Protein AF-0000000078805280 (afdb_homodimer)

Secondary structure (DSSP, 8-state):
--EEEEEETTEEEEEEEB-TTT--B-SPPEES-GGGS-GGGEETTEE--SHHHHHHHHHHTSPPTTSTTHHHHHHHHT-S-HHHHHHTS----SS-SEEEEETT----HHHH-TTTS----HHHHHHHSS----S---S-SGGGG---SS-EEEEE-TTT--EEEEEE-SSS-HHHHHHHHHHHHHHHT--B--EEEEEETTEEEEEEE-SS-TTEEEEEHHHHHHTSPPPTT--HHHHHHHHHHHHT--HHHHHHHHHHHHHHHHHHT-S---TTSSEEEEETTT--EEEPPB----S-TTTT-S---------SSTTTTSSS--HHHHHTT---GGG--GGGGTTHHHHHHHHHHTTT-B-HHHHHHHHHHHHHHHHHHHHHHTT----------SHHHHHHHSHHHHHHHHHTTTTT-------S-TTSGGGT-/--EEEEEETTEEEEEEEB-TTT--B-SPPEES-GGGS-GGGEETTEE--SHHHHHHHHHHTSPPTTSTTHHHHHHHHT-S-HHHHHHTS----SS-SEEEEETT----HHHH-TTTS----HHHHHHHSS----S---S-SGGGG---SS-EEEEE-TTT--EEEEEE-SSS-HHHHHHHHHHHHHHHT--B--EEEEEETTEEEEEEE-SS-TTEEEEEHHHHHHTSPPPTT--HHHHHHHHHHHHT--HHHHHHHHHHHHHHHHHHT-S---TTSSEEEEETTT--EEEPPB----S-TTTT-S---------SSTTTTSSS--HHHHHTT---GGG--GGGGTTHHHHHHHHHHTTT-B-HHHHHHHHHHHHHHHHHHHHHHTT----------SHHHHHHHHHHHHHHHHHTTTTT--S----SSTTTGGGT-

Organism: NCBI:txid518634

Solvent-accessible surface area (backbone atoms only — not comparable to full-atom values): 47584 Å² total; per-residue (Å²): 119,58,46,34,30,37,26,45,56,88,40,62,20,34,36,30,32,33,38,86,87,79,65,40,47,70,31,54,51,45,78,68,29,76,88,69,44,66,49,82,38,23,51,50,62,35,83,41,47,43,23,67,49,53,43,50,56,59,51,66,41,19,26,43,77,41,20,49,58,41,67,60,51,28,60,74,66,73,40,91,43,46,56,59,54,33,69,77,40,47,60,46,29,85,53,38,51,46,33,47,44,47,69,83,52,84,80,50,48,91,77,64,42,63,74,83,38,89,63,62,48,60,49,22,43,30,38,57,33,98,55,62,78,67,90,78,64,64,63,72,29,46,52,45,33,38,73,62,45,60,29,44,24,58,46,68,39,83,88,78,61,45,49,29,42,39,34,43,47,66,51,44,49,24,25,55,30,32,33,47,49,27,52,52,26,56,58,45,70,42,68,49,54,62,44,43,79,48,72,58,85,56,31,46,22,19,33,28,63,59,90,59,57,90,54,29,26,64,44,31,39,46,47,49,52,46,26,38,59,82,61,86,91,55,51,58,64,54,48,50,54,52,38,45,35,74,71,51,28,54,59,67,56,45,53,52,52,51,34,48,52,43,52,51,30,60,64,39,45,34,53,62,43,41,49,75,49,44,40,32,32,32,31,75,83,81,58,49,37,40,67,46,54,51,50,79,51,28,59,20,72,53,64,56,41,63,63,68,70,86,72,73,40,61,24,46,58,71,43,67,81,66,66,47,63,25,39,67,65,54,47,67,67,52,79,67,64,85,68,54,55,68,73,65,45,75,58,43,33,59,49,48,34,49,62,60,47,70,71,48,54,46,14,67,68,46,39,49,39,49,27,52,47,37,50,51,44,54,50,49,50,52,37,51,68,74,62,49,77,73,76,69,81,66,79,75,83,52,75,64,55,46,45,65,76,44,30,61,60,52,43,52,69,54,48,71,55,57,68,82,66,74,72,85,67,84,64,97,29,46,91,53,37,68,72,64,113,119,58,47,35,29,37,25,44,54,87,39,63,20,34,38,31,32,34,38,85,88,78,65,41,46,72,32,55,51,45,78,69,28,76,90,68,45,68,49,81,38,22,51,51,63,36,83,40,46,43,23,68,48,52,44,48,57,58,52,68,43,19,25,42,76,41,20,48,58,41,68,58,51,27,61,75,67,72,41,91,44,46,55,59,54,32,69,76,39,45,61,45,30,86,52,38,48,45,34,46,44,47,69,84,52,84,81,50,48,91,77,65,42,62,74,83,37,90,65,62,50,59,48,23,43,31,39,59,32,98,55,62,79,66,88,79,64,64,62,71,29,45,51,44,32,38,73,60,45,61,30,43,24,57,45,66,39,84,88,78,59,44,47,29,42,39,34,43,46,65,50,44,49,25,26,54,31,32,32,47,49,26,52,51,25,57,60,44,72,42,67,47,54,62,43,42,79,47,73,58,85,56,29,46,21,21,33,28,65,60,89,59,58,90,54,30,26,63,42,30,40,46,47,48,52,46,26,38,60,83,60,88,90,55,52,58,64,55,49,49,53,50,39,44,36,72,70,51,28,53,60,68,56,45,54,50,52,51,34,46,53,42,52,50,30,58,65,41,47,35,52,60,43,41,48,74,49,42,39,32,32,32,30,76,83,81,57,50,38,44,65,47,52,49,50,80,50,28,58,19,72,53,66,54,40,64,64,69,71,86,70,74,41,63,23,45,59,70,44,66,82,65,65,44,62,26,39,67,65,54,45,66,66,52,79,68,66,84,70,54,55,68,74,65,43,74,59,44,33,59,49,48,34,49,61,59,48,71,70,50,55,46,15,67,68,46,40,49,38,49,27,53,46,38,50,53,44,53,51,50,51,52,38,51,68,73,63,49,76,72,78,68,80,64,79,75,83,51,77,64,54,46,45,64,76,44,30,61,60,50,44,50,69,55,48,72,54,56,68,85,62,71,73,83,70,84,63,94,60,49,90,55,47,78,78,63,110

Structure (mmCIF, N/CA/C/O backbone):
data_AF-0000000078805280-model_v1
#
loop_
_entity.id
_entity.type
_entity.pdbx_description
1 polymer 'HipA-like C-terminal domain protein'
#
loop_
_atom_site.group_PDB
_atom_site.id
_atom_site.type_symbol
_atom_site.label_atom_id
_atom_site.label_alt_id
_atom_site.label_comp_id
_atom_site.label_asym_id
_atom_site.label_entity_id
_atom_site.label_seq_id
_atom_site.pdbx_PDB_ins_code
_atom_site.Cartn_x
_atom_site.Cartn_y
_atom_site.Cartn_z
_atom_site.occupancy
_atom_site.B_iso_or_equiv
_atom_site.auth_seq_id
_atom_site.auth_comp_id
_atom_site.auth_asym_id
_atom_site.auth_atom_id
_atom_site.pdbx_PDB_model_num
ATOM 1 N N . MET A 1 1 ? -38.719 6.699 11.086 1 81.94 1 MET A N 1
ATOM 2 C CA . MET A 1 1 ? -37.406 6.086 10.977 1 81.94 1 MET A CA 1
ATOM 3 C C . MET A 1 1 ? -36.5 6.535 12.117 1 81.94 1 MET A C 1
ATOM 5 O O . MET A 1 1 ? -36.594 7.664 12.602 1 81.94 1 MET A O 1
ATOM 9 N N . PRO A 1 2 ? -35.812 5.66 12.734 1 92.19 2 PRO A N 1
ATOM 10 C CA . PRO A 1 2 ? -34.906 6.055 13.82 1 92.19 2 PRO A CA 1
ATOM 11 C C . PRO A 1 2 ? -33.875 7.078 13.375 1 92.19 2 PRO A C 1
ATOM 13 O O . PRO A 1 2 ? -33.625 7.215 12.172 1 92.19 2 PRO A O 1
ATOM 16 N N . ARG A 1 3 ? -33.438 7.805 14.391 1 95.06 3 ARG A N 1
ATOM 17 C CA . ARG A 1 3 ? -32.5 8.891 14.078 1 95.06 3 ARG A CA 1
ATOM 18 C C . ARG A 1 3 ? -31.156 8.664 14.75 1 95.06 3 ARG A C 1
ATOM 20 O O . ARG A 1 3 ? -31.078 8.039 15.812 1 95.06 3 ARG A O 1
ATOM 27 N N . LYS A 1 4 ? -30.109 9.148 14.047 1 96.56 4 LYS A N 1
ATOM 28 C CA . LYS A 1 4 ? -28.75 9.25 14.586 1 96.56 4 LYS A CA 1
ATOM 29 C C . LYS A 1 4 ? -28.297 10.703 14.641 1 96.56 4 LYS A C 1
ATOM 31 O O . LYS A 1 4 ? -28.875 11.57 13.977 1 96.56 4 LYS A O 1
ATOM 36 N N . LEU A 1 5 ? -27.375 10.922 15.516 1 97.38 5 LEU A N 1
ATOM 37 C CA . LEU A 1 5 ? -26.766 12.242 15.672 1 97.38 5 LEU A CA 1
ATOM 38 C C . LEU A 1 5 ? -25.266 12.18 15.398 1 97.38 5 LEU A C 1
ATOM 40 O O . LEU A 1 5 ? -24.594 11.266 15.867 1 97.38 5 LEU A O 1
ATOM 44 N N . ILE A 1 6 ? -24.797 13.047 14.578 1 97.81 6 ILE A N 1
ATOM 45 C CA . ILE A 1 6 ? -23.359 13.352 14.586 1 97.81 6 ILE A CA 1
ATOM 46 C C . ILE A 1 6 ? -23.047 14.328 15.711 1 97.81 6 ILE A C 1
ATOM 48 O O . ILE A 1 6 ? -23.672 15.391 15.812 1 97.81 6 ILE A O 1
ATOM 52 N N . MET A 1 7 ? -22.141 13.922 16.516 1 98.12 7 MET A N 1
ATOM 53 C CA . MET A 1 7 ? -21.719 14.719 17.672 1 98.12 7 MET A CA 1
ATOM 54 C C . MET A 1 7 ? -20.328 15.312 17.453 1 98.12 7 MET A C 1
ATOM 56 O O . MET A 1 7 ? -19.516 14.734 16.75 1 98.12 7 MET A O 1
ATOM 60 N N . CYS A 1 8 ? -20.047 16.438 18.047 1 98.38 8 CYS A N 1
ATOM 61 C CA . CYS A 1 8 ? -18.719 17.016 18.25 1 98.38 8 CYS A CA 1
ATOM 62 C C . CYS A 1 8 ? -18.453 17.234 19.734 1 98.38 8 CYS A C 1
ATOM 64 O O . CYS A 1 8 ? -18.859 18.25 20.297 1 98.38 8 CYS A O 1
ATOM 66 N N . GLY A 1 9 ? -17.672 16.328 20.281 1 97.44 9 GLY A N 1
ATOM 67 C CA . GLY A 1 9 ? -17.656 16.344 21.734 1 97.44 9 GLY A CA 1
ATOM 68 C C . GLY A 1 9 ? -19.031 16.172 22.344 1 97.44 9 GLY A C 1
ATOM 69 O O . GLY A 1 9 ? -19.75 15.211 22.031 1 97.44 9 GLY A O 1
ATOM 70 N N . ASP A 1 10 ? -19.438 17.125 23.141 1 97.25 10 ASP A N 1
ATOM 71 C CA . ASP A 1 10 ? -20.734 17.062 23.797 1 97.25 10 ASP A CA 1
ATOM 72 C C . ASP A 1 10 ? -21.797 17.781 22.969 1 97.25 10 ASP A C 1
ATOM 74 O O . ASP A 1 10 ? -22.969 17.828 23.359 1 97.25 10 ASP A O 1
ATOM 78 N N . HIS A 1 11 ? -21.469 18.266 21.828 1 97.88 11 HIS A N 1
ATOM 79 C CA . HIS A 1 11 ? -22.375 19.109 21.047 1 97.88 11 HIS A CA 1
ATOM 80 C C . HIS A 1 11 ? -23.016 18.312 19.922 1 97.88 11 HIS A C 1
ATOM 82 O O . HIS A 1 11 ? -22.344 17.859 18.984 1 97.88 11 HIS A O 1
ATOM 88 N N . PRO A 1 12 ? -24.328 18.172 19.891 1 97.81 12 PRO A N 1
ATOM 89 C CA . PRO A 1 12 ? -24.953 17.609 18.688 1 97.81 12 PRO A CA 1
ATOM 90 C C . PRO A 1 12 ? -24.828 18.547 17.484 1 97.81 12 PRO A C 1
ATOM 92 O O . PRO A 1 12 ? -25.078 19.75 17.594 1 97.81 12 PRO A O 1
ATOM 95 N N . VAL A 1 13 ? -24.5 17.984 16.359 1 98 13 VAL A N 1
ATOM 96 C CA . VAL A 1 13 ? -24.156 18.812 15.219 1 98 13 VAL A CA 1
ATOM 97 C C . VAL A 1 13 ? -25.125 18.547 14.07 1 98 13 VAL A C 1
ATOM 99 O O . VAL A 1 13 ? -25.516 19.484 13.359 1 98 13 VAL A O 1
ATOM 102 N N . LEU A 1 14 ? -25.469 17.328 13.805 1 97.62 14 LEU A N 1
ATOM 103 C CA . LEU A 1 14 ? -26.328 16.953 12.688 1 97.62 14 LEU A CA 1
ATOM 104 C C . LEU A 1 14 ? -27.188 15.75 13.055 1 97.62 14 LEU A C 1
ATOM 106 O O . LEU A 1 14 ? -26.703 14.773 13.625 1 97.62 14 LEU A O 1
ATOM 110 N N . ALA A 1 15 ? -28.5 15.891 12.797 1 97.56 15 ALA A N 1
ATOM 111 C CA . ALA A 1 15 ? -29.422 14.773 12.969 1 97.56 15 ALA A CA 1
ATOM 112 C C . ALA A 1 15 ? -29.891 14.219 11.625 1 97.56 15 ALA A C 1
ATOM 114 O O . ALA A 1 15 ? -30.125 14.984 10.68 1 97.56 15 ALA A O 1
ATOM 115 N N . PHE A 1 16 ? -29.969 12.906 11.523 1 96.62 16 PHE A N 1
ATOM 116 C CA . PHE A 1 16 ? -30.422 12.312 10.273 1 96.62 16 PHE A CA 1
ATOM 117 C C . PHE A 1 16 ? -31.141 10.992 10.531 1 96.62 16 PHE A C 1
ATOM 119 O O . PHE A 1 16 ? -30.906 10.344 11.562 1 96.62 16 PHE A O 1
ATOM 126 N N . GLU A 1 17 ? -31.984 10.695 9.594 1 96.25 17 GLU A N 1
ATOM 127 C CA . GLU A 1 17 ? -32.688 9.406 9.656 1 96.25 17 GLU A CA 1
ATOM 128 C C . GLU A 1 17 ? -31.859 8.312 8.969 1 96.25 17 GLU A C 1
ATOM 130 O O . GLU A 1 17 ? -31.141 8.586 7.996 1 96.25 17 GLU A O 1
ATOM 135 N N . TYR A 1 18 ? -31.844 7.086 9.539 1 93.62 18 TYR A N 1
ATOM 136 C CA . TYR A 1 18 ? -31.109 5.988 8.938 1 93.62 18 TYR A CA 1
ATOM 137 C C . TYR A 1 18 ? -31.953 4.73 8.852 1 93.62 18 TYR A C 1
ATOM 139 O O . TYR A 1 18 ? -32.938 4.594 9.562 1 93.62 18 TYR A O 1
ATOM 147 N N . ASP A 1 19 ? -31.609 3.914 7.91 1 91.19 19 ASP A N 1
ATOM 148 C CA . ASP A 1 19 ? -32.219 2.592 7.789 1 91.19 19 ASP A CA 1
ATOM 149 C C . ASP A 1 19 ? -31.562 1.597 8.742 1 91.19 19 ASP A C 1
ATOM 151 O O . ASP A 1 19 ? -30.375 1.263 8.586 1 91.19 19 ASP A O 1
ATOM 155 N N . PRO A 1 20 ? -32.344 1.036 9.633 1 86.38 20 PRO A N 1
ATOM 156 C CA . PRO A 1 20 ? -31.75 0.137 10.633 1 86.38 20 PRO A CA 1
ATOM 157 C C . PRO A 1 20 ? -31.172 -1.129 10.008 1 86.38 20 PRO A C 1
ATOM 159 O O . PRO A 1 20 ? -30.266 -1.735 10.578 1 86.38 20 PRO A O 1
ATOM 162 N N . GLU A 1 21 ? -31.594 -1.526 8.906 1 80.06 21 GLU A N 1
ATOM 163 C CA . GLU A 1 21 ? -31.109 -2.744 8.258 1 80.06 21 GLU A CA 1
ATOM 164 C C . GLU A 1 21 ? -29.75 -2.52 7.598 1 80.06 21 GLU A C 1
ATOM 166 O O . GLU A 1 21 ? -28.828 -3.309 7.793 1 80.06 21 GLU A O 1
ATOM 171 N N . SER A 1 22 ? -29.656 -1.42 6.992 1 80.06 22 SER A N 1
ATOM 172 C CA . SER A 1 22 ? -28.422 -1.169 6.242 1 80.06 22 SER A CA 1
ATOM 173 C C . SER A 1 22 ? -27.484 -0.268 7.027 1 80.06 22 SER A C 1
ATOM 175 O O . SER A 1 22 ? -26.266 -0.252 6.766 1 80.06 22 SER A O 1
ATOM 177 N N . GLY A 1 23 ? -28.062 0.485 7.941 1 85.06 23 GLY A N 1
ATOM 178 C CA . GLY A 1 23 ? -27.266 1.459 8.672 1 85.06 23 GLY A CA 1
ATOM 179 C C . GLY A 1 23 ? -27.031 2.738 7.891 1 85.06 23 GLY A C 1
ATOM 180 O O . GLY A 1 23 ? -26.391 3.666 8.391 1 85.06 23 GLY A O 1
ATOM 181 N N . ARG A 1 24 ? -27.578 2.801 6.703 1 88.31 24 ARG A N 1
ATOM 182 C CA . ARG A 1 24 ? -27.328 3.93 5.812 1 88.31 24 ARG A CA 1
ATOM 183 C C . ARG A 1 24 ? -28.297 5.066 6.09 1 88.31 24 ARG A C 1
ATOM 185 O O . ARG A 1 24 ? -29.422 4.836 6.566 1 88.31 24 ARG A O 1
ATOM 192 N N . ALA A 1 25 ? -27.859 6.262 5.793 1 92.19 25 ALA A N 1
ATOM 193 C CA . ALA A 1 25 ? -28.719 7.43 5.914 1 92.19 25 ALA A CA 1
ATOM 194 C C . ALA A 1 25 ? -29.859 7.379 4.891 1 92.19 25 ALA A C 1
ATOM 196 O O . ALA A 1 25 ? -29.656 6.941 3.756 1 92.19 25 ALA A O 1
ATOM 197 N N . CYS A 1 26 ? -31.047 7.852 5.266 1 90.56 26 CYS A N 1
ATOM 198 C CA . CYS A 1 26 ? -32.188 7.797 4.367 1 90.56 26 CYS A CA 1
ATOM 199 C C . CYS A 1 26 ? -32.781 9.188 4.148 1 90.56 26 CYS A C 1
ATOM 201 O O . CYS A 1 26 ? -33.719 9.352 3.373 1 90.56 26 CYS A O 1
ATOM 203 N N . SER A 1 27 ? -32.219 10.094 4.805 1 87.5 27 SER A N 1
ATOM 204 C CA . SER A 1 27 ? -32.75 11.453 4.68 1 87.5 27 SER A CA 1
ATOM 205 C C . SER A 1 27 ? -31.609 12.477 4.652 1 87.5 27 SER A C 1
ATOM 207 O O . SER A 1 27 ? -30.453 12.141 4.938 1 87.5 27 SER A O 1
ATOM 209 N N . SER A 1 28 ? -32.062 13.664 4.305 1 90.75 28 SER A N 1
ATOM 210 C CA . SER A 1 28 ? -31.141 14.773 4.477 1 90.75 28 SER A CA 1
ATOM 211 C C . SER A 1 28 ? -30.922 15.086 5.953 1 90.75 28 SER A C 1
ATOM 213 O O . SER A 1 28 ? -31.781 14.805 6.789 1 90.75 28 SER A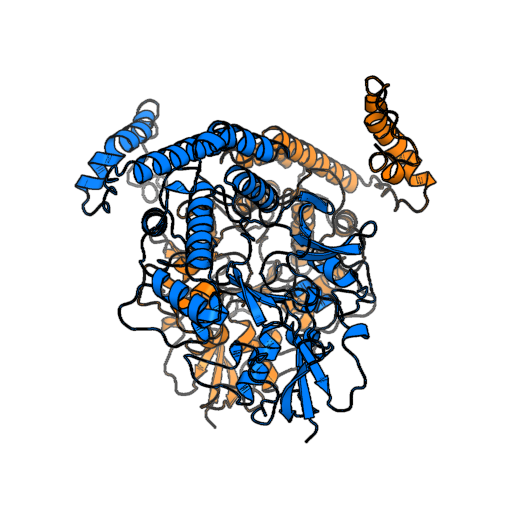 O 1
ATOM 215 N N . GLY A 1 29 ? -29.828 15.641 6.203 1 93.56 29 GLY A N 1
ATOM 216 C CA . GLY A 1 29 ? -29.484 15.977 7.57 1 93.56 29 GLY A CA 1
ATOM 217 C C . GLY A 1 29 ? -30.094 17.281 8.039 1 93.56 29 GLY A C 1
ATOM 218 O O . GLY A 1 29 ? -30.266 18.219 7.25 1 93.56 29 GLY A O 1
ATOM 219 N N . GLU A 1 30 ? -30.453 17.312 9.328 1 96.06 30 GLU A N 1
ATOM 220 C CA . GLU A 1 30 ? -30.844 18.531 10.023 1 96.06 30 GLU A CA 1
ATOM 221 C C . GLU A 1 30 ? -29.672 19.109 10.812 1 96.06 30 GLU A C 1
ATOM 223 O O . GLU A 1 30 ? -29.203 18.5 11.773 1 96.06 30 GLU A O 1
ATOM 228 N N . VAL A 1 31 ? -29.266 20.312 10.492 1 97.12 31 VAL A N 1
ATOM 229 C CA . VAL A 1 31 ? -28.125 20.938 11.156 1 97.12 31 VAL A CA 1
ATOM 230 C C . VAL A 1 31 ? -28.547 21.469 12.516 1 97.12 31 VAL A C 1
ATOM 232 O O . VAL A 1 31 ? -29.5 22.266 12.617 1 97.12 31 VAL A O 1
ATOM 235 N N . LEU A 1 32 ? -27.859 21.094 13.5 1 97.38 32 LEU A N 1
ATOM 236 C CA . LEU A 1 32 ? -28.141 21.516 14.867 1 97.38 32 LEU A CA 1
ATOM 237 C C . LEU A 1 32 ? -27.109 22.547 15.328 1 97.38 32 LEU A C 1
ATOM 239 O O . LEU A 1 32 ? -27.406 23.391 16.172 1 97.38 32 LEU A O 1
ATOM 243 N N . ASP A 1 33 ? -25.922 22.453 14.906 1 97.12 33 ASP A N 1
ATOM 244 C CA . ASP A 1 33 ? -24.828 23.375 15.211 1 97.12 33 ASP A CA 1
ATOM 245 C C . ASP A 1 33 ? -23.969 23.625 13.977 1 97.12 33 ASP A C 1
ATOM 247 O O . ASP A 1 33 ? -23.047 22.844 13.68 1 97.12 33 ASP A O 1
ATOM 251 N N . HIS A 1 34 ? -24.156 24.734 13.383 1 95.25 34 HIS A N 1
ATOM 252 C CA . HIS A 1 34 ? -23.516 25.062 12.117 1 95.25 34 HIS A CA 1
ATOM 253 C C . HIS A 1 34 ? -22.016 25.266 12.289 1 95.25 34 HIS A C 1
ATOM 255 O O . HIS A 1 34 ? -21.234 24.891 11.422 1 95.25 34 HIS A O 1
ATOM 261 N N . ASP A 1 35 ? -21.625 25.828 13.336 1 95.25 35 ASP A N 1
ATOM 262 C CA . ASP A 1 35 ? -20.219 26.188 13.547 1 95.25 35 ASP A CA 1
ATOM 263 C C . ASP A 1 35 ? -19.344 24.953 13.688 1 95.25 35 ASP A C 1
ATOM 265 O O . ASP A 1 35 ? -18.156 24.984 13.336 1 95.25 35 ASP A O 1
ATOM 269 N N . ARG A 1 36 ? -19.922 23.906 14.172 1 97.06 36 ARG A N 1
ATOM 270 C CA . ARG A 1 36 ? -19.141 22.719 14.461 1 97.06 36 ARG A CA 1
ATOM 271 C C . ARG A 1 36 ? -19.406 21.625 13.43 1 97.06 36 ARG A C 1
ATOM 273 O O . ARG A 1 36 ? -18.969 20.484 13.594 1 97.06 36 ARG A O 1
ATOM 280 N N . LEU A 1 37 ? -20.109 21.969 12.398 1 96.75 37 LEU A N 1
ATOM 281 C CA . LEU A 1 37 ? -20.391 21.016 11.328 1 96.75 37 LEU A CA 1
ATOM 282 C C . LEU A 1 37 ? -19.109 20.609 10.609 1 96.75 37 LEU A C 1
ATOM 284 O O . LEU A 1 37 ? -18.297 21.453 10.258 1 96.75 37 LEU A O 1
ATOM 288 N N . PRO A 1 38 ? -18.859 19.203 10.422 1 95.81 38 PRO A N 1
ATOM 289 C CA . PRO A 1 38 ? -17.719 18.812 9.602 1 95.81 38 PRO A CA 1
ATOM 290 C C . PRO A 1 38 ? -17.688 19.531 8.25 1 95.81 38 PRO A C 1
ATOM 292 O O . PRO A 1 38 ? -18.734 19.719 7.621 1 95.81 38 PRO A O 1
ATOM 295 N N . LEU A 1 39 ? -16.562 19.906 7.84 1 94.38 39 LEU A N 1
ATOM 296 C CA . LEU A 1 39 ? -16.438 20.703 6.629 1 94.38 39 LEU A CA 1
ATOM 297 C C . LEU A 1 39 ? -16.859 19.906 5.398 1 94.38 39 LEU A C 1
ATOM 299 O O . LEU A 1 39 ? -17.219 20.5 4.371 1 94.38 39 LEU A O 1
ATOM 303 N N . GLU A 1 40 ? -16.797 18.594 5.48 1 92.81 40 GLU A N 1
ATOM 304 C CA . GLU A 1 40 ? -17.156 17.719 4.359 1 92.81 40 GLU A CA 1
ATOM 305 C C . GLU A 1 40 ? -18.625 17.906 3.967 1 92.81 40 GLU A C 1
ATOM 307 O O . GLU A 1 40 ? -19.031 17.484 2.883 1 92.81 40 GLU A O 1
ATOM 312 N N . PHE A 1 41 ? -19.391 18.531 4.805 1 95 41 PHE A N 1
ATOM 313 C CA . PHE A 1 41 ? -20.812 18.734 4.492 1 95 41 PHE A CA 1
ATOM 314 C C . PHE A 1 41 ? -21 20.047 3.742 1 95 41 PHE A C 1
ATOM 316 O O . PHE A 1 41 ? -22.141 20.484 3.52 1 95 41 PHE A O 1
ATOM 323 N N . THR A 1 42 ? -20.016 20.703 3.398 1 91.5 42 THR A N 1
ATOM 324 C CA . THR A 1 42 ? -19.984 21.828 2.467 1 91.5 42 THR A CA 1
ATOM 325 C C . THR A 1 42 ? -19.094 21.516 1.275 1 91.5 42 THR A C 1
ATOM 327 O O . THR A 1 42 ? -17.938 21.125 1.45 1 91.5 42 THR A O 1
ATOM 330 N N . THR A 1 43 ? -19.625 21.609 0.092 1 85.81 43 THR A N 1
ATOM 331 C CA . THR A 1 43 ? -18.844 21.375 -1.124 1 85.81 43 THR A CA 1
ATOM 332 C C . THR A 1 43 ? -18.859 22.609 -2.014 1 85.81 43 THR A C 1
ATOM 334 O O . THR A 1 43 ? -19.906 23.047 -2.479 1 85.81 43 THR A O 1
ATOM 337 N N . HIS A 1 44 ? -17.719 23.172 -2.201 1 86.56 44 HIS A N 1
ATOM 338 C CA . HIS A 1 44 ? -17.547 24.359 -3.031 1 86.56 44 HIS A CA 1
ATOM 339 C C . HIS A 1 44 ? -18.484 25.469 -2.588 1 86.56 44 HIS A C 1
ATOM 341 O O . HIS A 1 44 ? -19.172 26.078 -3.414 1 86.56 44 HIS A O 1
ATOM 347 N N . GLY A 1 45 ? -18.609 25.562 -1.33 1 86.81 45 GLY A N 1
ATOM 348 C CA . GLY A 1 45 ? -19.359 26.672 -0.757 1 86.81 45 GLY A CA 1
ATOM 349 C C . GLY A 1 45 ? -20.844 26.375 -0.582 1 86.81 45 GLY A C 1
ATOM 350 O O . GLY A 1 45 ? -21.594 27.203 -0.062 1 86.81 45 GLY A O 1
ATOM 351 N N . LYS A 1 46 ? -21.266 25.25 -0.956 1 88.94 46 LYS A N 1
ATOM 352 C CA . LYS A 1 46 ? -22.672 24.891 -0.855 1 88.94 46 LYS A CA 1
ATOM 353 C C . LYS A 1 46 ? -22.875 23.75 0.146 1 88.94 46 LYS A C 1
ATOM 355 O O . LYS A 1 46 ? -22.062 22.828 0.23 1 88.94 46 LYS A O 1
ATOM 360 N N . SER A 1 47 ? -24 23.875 0.809 1 89.88 47 SER A N 1
ATOM 361 C CA . SER A 1 47 ? -24.344 22.844 1.79 1 89.88 47 SER A CA 1
ATOM 362 C C . SER A 1 47 ? -24.641 21.516 1.112 1 89.88 47 SER A C 1
ATOM 364 O O . SER A 1 47 ? -25.328 21.469 0.096 1 89.88 47 SER A O 1
ATOM 366 N N . ALA A 1 48 ? -24.047 20.453 1.518 1 88.81 48 ALA A N 1
ATOM 367 C CA . ALA A 1 48 ? -24.266 19.094 1.053 1 88.81 48 ALA A CA 1
ATOM 368 C C . ALA A 1 48 ? -24.703 18.188 2.199 1 88.81 48 ALA A C 1
ATOM 370 O O . ALA A 1 48 ? -23.875 17.516 2.82 1 88.81 48 ALA A O 1
ATOM 371 N N . LEU A 1 49 ? -26.031 18.109 2.4 1 92.69 49 LEU A N 1
ATOM 372 C CA . LEU A 1 49 ? -26.547 17.422 3.574 1 92.69 49 LEU A CA 1
ATOM 373 C C . LEU A 1 49 ? -27.453 16.25 3.164 1 92.69 49 LEU A C 1
ATOM 375 O O . LEU A 1 49 ? -28.234 15.758 3.975 1 92.69 49 LEU A O 1
ATOM 379 N N . TYR A 1 50 ? -27.297 15.898 1.926 1 92.56 50 TYR A N 1
ATOM 380 C CA . TYR A 1 50 ? -28.141 14.797 1.457 1 92.56 50 TYR A CA 1
ATOM 381 C C . TYR A 1 50 ? -27.625 13.461 1.991 1 92.56 50 TYR A C 1
ATOM 383 O O . TYR A 1 50 ? -26.484 13.367 2.461 1 92.56 50 TYR A O 1
ATOM 391 N N . ALA A 1 51 ? -28.438 12.453 1.962 1 92.12 51 ALA A N 1
ATOM 392 C CA . ALA A 1 51 ? -28.188 11.148 2.58 1 92.12 51 ALA A CA 1
ATOM 393 C C . ALA A 1 51 ? -26.875 10.539 2.09 1 92.12 51 ALA A C 1
ATOM 395 O O . ALA A 1 51 ? -26.062 10.07 2.891 1 92.12 51 ALA A O 1
ATOM 396 N N . LYS A 1 52 ? -26.641 10.602 0.875 1 89.75 52 LYS A N 1
ATOM 397 C CA . LYS A 1 52 ? -25.438 10.023 0.284 1 89.75 52 LYS A CA 1
ATOM 398 C C . LYS A 1 52 ? -24.188 10.688 0.843 1 89.75 52 LYS A C 1
ATOM 400 O O . LYS A 1 52 ? -23.172 10.023 1.081 1 89.75 52 LYS A O 1
ATOM 405 N N . ARG A 1 53 ? -24.203 11.93 1.049 1 90.94 53 ARG A N 1
ATOM 406 C CA . ARG A 1 53 ? -23.062 12.664 1.572 1 90.94 53 ARG A CA 1
ATOM 407 C C . ARG A 1 53 ? -22.781 12.289 3.021 1 90.94 53 ARG A C 1
ATOM 409 O O . ARG A 1 53 ? -21.625 12.18 3.43 1 90.94 53 ARG A O 1
ATOM 416 N N . ILE A 1 54 ? -23.844 12.133 3.723 1 94.81 54 ILE A N 1
ATOM 417 C CA . ILE A 1 54 ? -23.703 11.719 5.113 1 94.81 54 ILE A CA 1
ATOM 418 C C . ILE A 1 54 ? -23.031 10.352 5.176 1 94.81 54 ILE A C 1
ATOM 420 O O . ILE A 1 54 ? -22.094 10.141 5.961 1 94.81 54 ILE A O 1
ATOM 424 N N . ASP A 1 55 ? -23.422 9.492 4.312 1 92.19 55 ASP A N 1
ATOM 425 C CA . ASP A 1 55 ? -22.828 8.164 4.238 1 92.19 55 ASP A CA 1
ATOM 426 C C . ASP A 1 55 ? -21.359 8.242 3.812 1 92.19 55 ASP A C 1
ATOM 428 O O . ASP A 1 55 ? -20.531 7.496 4.316 1 92.19 55 ASP A O 1
ATOM 432 N N . GLU A 1 56 ? -21.141 9.102 2.91 1 87.94 56 GLU A N 1
ATOM 433 C CA . GLU A 1 56 ? -19.766 9.281 2.438 1 87.94 56 GLU A CA 1
ATOM 434 C C . GLU A 1 56 ? -18.859 9.797 3.555 1 87.94 56 GLU A C 1
ATOM 436 O O . GLU A 1 56 ? -17.719 9.352 3.695 1 87.94 56 GLU A O 1
ATOM 441 N N . TRP A 1 57 ? -19.359 10.727 4.277 1 92.88 57 TRP A N 1
ATOM 442 C CA . TRP A 1 57 ? -18.609 11.242 5.41 1 92.88 57 TRP A CA 1
ATOM 443 C C . TRP A 1 57 ? -18.312 10.141 6.422 1 92.88 57 TRP A C 1
ATOM 445 O O . TRP A 1 57 ? -17.188 10.016 6.906 1 92.88 57 TRP A O 1
ATOM 455 N N . TRP A 1 58 ? -19.297 9.336 6.707 1 92.38 58 TRP A N 1
ATOM 456 C CA . TRP A 1 58 ? -19.125 8.227 7.645 1 92.38 58 TRP A CA 1
ATOM 457 C C . TRP A 1 58 ? -18.078 7.246 7.148 1 92.38 58 TRP A C 1
ATOM 459 O O . TRP A 1 58 ? -17.156 6.883 7.891 1 92.38 58 TRP A O 1
ATOM 469 N N . ARG A 1 59 ? -18.125 6.922 5.941 1 87 59 ARG A N 1
ATOM 470 C CA . ARG A 1 59 ? -17.219 5.938 5.363 1 87 59 ARG A CA 1
ATOM 471 C C . ARG A 1 59 ? -15.789 6.48 5.309 1 87 59 ARG A C 1
ATOM 473 O O . ARG A 1 59 ? -14.82 5.719 5.43 1 87 59 ARG A O 1
ATOM 480 N N . SER A 1 60 ? -15.672 7.758 5.172 1 86.88 60 SER A N 1
ATOM 481 C CA . SER A 1 60 ? -14.352 8.375 5.066 1 86.88 60 SER A CA 1
ATOM 482 C C . SER A 1 60 ? -13.602 8.297 6.391 1 86.88 60 SER A C 1
ATOM 484 O O . SER A 1 60 ? -12.375 8.469 6.426 1 86.88 60 SER A O 1
ATOM 486 N N . ARG A 1 61 ? -14.297 7.977 7.422 1 90.19 61 ARG A N 1
ATOM 487 C CA . ARG A 1 61 ? -13.672 7.902 8.742 1 90.19 61 ARG A CA 1
ATOM 488 C C . ARG A 1 61 ? -13.016 6.543 8.953 1 90.19 61 ARG A C 1
ATOM 490 O O . ARG A 1 61 ? -12.203 6.379 9.867 1 90.19 61 ARG A O 1
ATOM 497 N N . ALA A 1 62 ? -13.375 5.59 8.109 1 87.25 62 ALA A N 1
ATOM 498 C CA . ALA A 1 62 ? -12.844 4.234 8.25 1 87.25 62 ALA A CA 1
ATOM 499 C C . ALA A 1 62 ? -11.367 4.188 7.871 1 87.25 62 ALA A C 1
ATOM 501 O O . ALA A 1 62 ? -10.906 4.973 7.039 1 87.25 62 ALA A O 1
ATOM 502 N N . ILE A 1 63 ? -10.664 3.305 8.555 1 83.62 63 ILE A N 1
ATOM 503 C CA . ILE A 1 63 ? -9.312 2.998 8.102 1 83.62 63 ILE A CA 1
ATOM 504 C C . ILE A 1 63 ? -9.32 2.703 6.605 1 83.62 63 ILE A C 1
ATOM 506 O O . ILE A 1 63 ? -10.203 1.996 6.109 1 83.62 63 ILE A O 1
ATOM 510 N N . PRO A 1 64 ? -8.383 3.355 5.934 1 78 64 PRO A N 1
ATOM 511 C CA . PRO A 1 64 ? -8.383 3.166 4.48 1 78 64 PRO A CA 1
ATOM 512 C C . PRO A 1 64 ? -8.18 1.709 4.074 1 78 64 PRO A C 1
ATOM 514 O O . PRO A 1 64 ? -7.402 0.991 4.711 1 78 64 PRO A O 1
ATOM 517 N N . SER A 1 65 ? -8.805 1.372 2.998 1 73.25 65 SER A N 1
ATOM 518 C CA . SER A 1 65 ? -8.656 0.026 2.453 1 73.25 65 SER A CA 1
ATOM 519 C C . SER A 1 65 ? -7.262 -0.18 1.872 1 73.25 65 SER A C 1
ATOM 521 O O . SER A 1 65 ? -6.859 -1.312 1.597 1 73.25 65 SER A O 1
ATOM 523 N N . THR A 1 66 ? -6.535 0.905 1.778 1 67.19 66 THR A N 1
ATOM 524 C CA . THR A 1 66 ? -5.203 0.859 1.19 1 67.19 66 THR A CA 1
ATOM 525 C C . THR A 1 66 ? -4.137 0.72 2.275 1 67.19 66 THR A C 1
ATOM 527 O O . THR A 1 66 ? -2.943 0.648 1.975 1 67.19 66 THR A O 1
ATOM 530 N N . ARG A 1 67 ? -4.59 0.646 3.471 1 73.81 67 ARG A N 1
ATOM 531 C CA . ARG A 1 67 ? -3.645 0.483 4.57 1 73.81 67 ARG A CA 1
ATOM 532 C C . ARG A 1 67 ? -2.869 -0.824 4.438 1 73.81 67 ARG A C 1
ATOM 534 O O . ARG A 1 67 ? -3.463 -1.884 4.223 1 73.81 67 ARG A O 1
ATOM 541 N N . ASP A 1 68 ? -1.559 -0.66 4.551 1 69.31 68 ASP A N 1
ATOM 542 C CA . ASP A 1 68 ? -0.727 -1.859 4.5 1 69.31 68 ASP A CA 1
ATOM 543 C C . ASP A 1 68 ? -1.129 -2.854 5.586 1 69.31 68 ASP A C 1
ATOM 545 O O . ASP A 1 68 ? -1.244 -2.49 6.758 1 69.31 68 ASP A O 1
ATOM 549 N N . GLY A 1 69 ? -1.456 -4.035 5.168 1 66.25 69 GLY A N 1
ATOM 550 C CA . GLY A 1 69 ? -1.751 -5.09 6.121 1 66.25 69 GLY A CA 1
ATOM 551 C C . GLY A 1 69 ? -3.229 -5.207 6.445 1 66.25 69 GLY A C 1
ATOM 552 O O . GLY A 1 69 ? -3.637 -6.098 7.191 1 66.25 69 GLY A O 1
ATOM 553 N N . ILE A 1 70 ? -4.066 -4.34 5.824 1 73.81 70 ILE A N 1
ATOM 554 C CA . ILE A 1 70 ? -5.469 -4.27 6.219 1 73.81 70 ILE A CA 1
ATOM 555 C C . ILE A 1 70 ? -6.18 -5.562 5.82 1 73.81 70 ILE A C 1
ATOM 557 O O . ILE A 1 70 ? -7.082 -6.023 6.523 1 73.81 70 ILE A O 1
ATOM 561 N N . CYS A 1 71 ? -5.738 -6.129 4.75 1 66.44 71 CYS A N 1
ATOM 562 C CA . CYS A 1 71 ? -6.391 -7.348 4.289 1 66.44 71 CYS A CA 1
ATOM 563 C C . CYS A 1 71 ? -6.266 -8.461 5.324 1 66.44 71 CYS A C 1
ATOM 565 O O . CYS A 1 71 ? -7.234 -9.172 5.59 1 66.44 71 CYS A O 1
ATOM 567 N N . ARG A 1 72 ? -5.156 -8.539 5.867 1 66.62 72 ARG A N 1
ATOM 568 C CA . ARG A 1 72 ? -4.914 -9.547 6.891 1 66.62 72 ARG A CA 1
ATOM 569 C C . ARG A 1 72 ? -5.805 -9.32 8.109 1 66.62 72 ARG A C 1
ATOM 571 O O . ARG A 1 72 ? -6.316 -10.273 8.695 1 66.62 72 ARG A O 1
ATOM 578 N N . VAL A 1 73 ? -5.961 -8.109 8.453 1 71.44 73 VAL A N 1
ATOM 579 C CA . VAL A 1 73 ? -6.777 -7.746 9.602 1 71.44 73 VAL A CA 1
ATOM 580 C C . VAL A 1 73 ? -8.242 -8.086 9.328 1 71.44 73 VAL A C 1
ATOM 582 O O . VAL A 1 73 ? -8.922 -8.656 10.188 1 71.44 73 VAL A O 1
ATOM 585 N N . LEU A 1 74 ? -8.625 -7.785 8.188 1 71.94 74 LEU A N 1
ATOM 586 C CA . LEU A 1 74 ? -10.008 -8.07 7.816 1 71.94 74 LEU A CA 1
ATOM 587 C C . LEU A 1 74 ? -10.281 -9.57 7.84 1 71.94 74 LEU A C 1
ATOM 589 O O . LEU A 1 74 ? -11.32 -10.016 8.336 1 71.94 74 LEU A O 1
ATOM 593 N N . GLU A 1 75 ? -9.328 -10.273 7.383 1 63.09 75 GLU A N 1
ATOM 594 C CA . GLU A 1 75 ? -9.453 -11.727 7.395 1 63.09 75 GLU A CA 1
ATOM 595 C C . GLU A 1 75 ? -9.508 -12.266 8.82 1 63.09 75 GLU A C 1
ATOM 597 O O . GLU A 1 75 ? -10.328 -13.133 9.133 1 63.09 75 GLU A O 1
ATOM 602 N N . SER A 1 76 ? -8.695 -11.742 9.648 1 64.44 76 SER A N 1
ATOM 603 C CA . SER A 1 76 ? -8.617 -12.195 11.031 1 64.44 76 SER A CA 1
ATOM 604 C C . SER A 1 76 ? -9.898 -11.883 11.789 1 64.44 76 SER A C 1
ATOM 606 O O . SER A 1 76 ? -10.297 -12.625 12.688 1 64.44 76 SER A O 1
ATOM 608 N N . LEU A 1 77 ? -10.57 -10.844 11.391 1 70.69 77 LEU A N 1
ATOM 609 C CA . LEU A 1 77 ? -11.758 -10.398 12.109 1 70.69 77 LEU A CA 1
ATOM 610 C C . LEU A 1 77 ? -13.023 -10.898 11.43 1 70.69 77 LEU A C 1
ATOM 612 O O . LEU A 1 77 ? -14.133 -10.703 11.945 1 70.69 77 LEU A O 1
ATOM 616 N N . GLY A 1 78 ? -12.836 -11.531 10.367 1 65.25 78 GLY A N 1
ATOM 617 C CA . GLY A 1 78 ? -13.992 -11.984 9.609 1 65.25 78 GLY A CA 1
ATOM 618 C C . GLY A 1 78 ? -14.836 -10.844 9.07 1 65.25 78 GLY A C 1
ATOM 619 O O . GLY A 1 78 ? -16.062 -10.93 9.047 1 65.25 78 GLY A O 1
ATOM 620 N N . ALA A 1 79 ? -14.219 -9.766 8.844 1 72.38 79 ALA A N 1
ATOM 621 C CA . ALA A 1 79 ? -14.914 -8.602 8.312 1 72.38 79 ALA A CA 1
ATOM 622 C C . ALA A 1 79 ? -14.695 -8.477 6.805 1 72.38 79 ALA A C 1
ATOM 624 O O . ALA A 1 79 ? -13.609 -8.781 6.301 1 72.38 79 ALA A O 1
ATOM 625 N N . ALA A 1 80 ? -15.711 -7.957 6.148 1 66.75 80 ALA A N 1
ATOM 626 C CA . ALA A 1 80 ? -15.656 -7.883 4.691 1 66.75 80 ALA A CA 1
ATOM 627 C C . ALA A 1 80 ? -14.945 -6.609 4.23 1 66.75 80 ALA A C 1
ATOM 629 O O . ALA A 1 80 ? -14.383 -6.566 3.137 1 66.75 80 ALA A O 1
ATOM 630 N N . SER A 1 81 ? -15.07 -5.613 5.027 1 75.62 81 SER A N 1
ATOM 631 C CA . SER A 1 81 ? -14.508 -4.324 4.633 1 75.62 81 SER A CA 1
ATOM 632 C C . SER A 1 81 ? -14.164 -3.475 5.852 1 75.62 81 SER A C 1
ATOM 634 O O . SER A 1 81 ? -14.562 -3.795 6.973 1 75.62 81 SER A O 1
ATOM 636 N N . THR A 1 82 ? -13.43 -2.469 5.543 1 80.5 82 THR A N 1
ATOM 637 C CA . THR A 1 82 ? -13.086 -1.537 6.613 1 80.5 82 THR A CA 1
ATOM 638 C C . THR A 1 82 ? -14.328 -0.777 7.086 1 80.5 82 THR A C 1
ATOM 640 O O . THR A 1 82 ? -14.43 -0.411 8.258 1 80.5 82 THR A O 1
ATOM 643 N N . ASP A 1 83 ? -15.281 -0.642 6.227 1 81.38 83 ASP A N 1
ATOM 644 C CA . ASP A 1 83 ? -16.531 0.011 6.586 1 81.38 83 ASP A CA 1
ATOM 645 C C . ASP A 1 83 ? -17.297 -0.793 7.645 1 81.38 83 ASP A C 1
ATOM 647 O O . ASP A 1 83 ? -17.891 -0.22 8.555 1 81.38 83 ASP A O 1
ATOM 651 N N . GLU A 1 84 ? -17.25 -2.047 7.449 1 81.44 84 GLU A N 1
ATOM 652 C CA . GLU A 1 84 ? -17.938 -2.914 8.406 1 81.44 84 GLU A CA 1
ATOM 653 C C . GLU A 1 84 ? -17.328 -2.785 9.797 1 81.44 84 GLU A C 1
ATOM 655 O O . GLU A 1 84 ? -18.047 -2.834 10.797 1 81.44 84 GLU A O 1
ATOM 660 N N . LEU A 1 85 ? -16.078 -2.619 9.875 1 80.94 85 LEU A N 1
ATOM 661 C CA . LEU A 1 85 ? -15.422 -2.422 11.156 1 80.94 85 LEU A CA 1
ATOM 662 C C . LEU A 1 85 ? -15.883 -1.127 11.812 1 80.94 85 LEU A C 1
ATOM 664 O O . LEU A 1 85 ? -16.141 -1.096 13.023 1 80.94 85 LEU A O 1
ATOM 668 N N . LEU A 1 86 ? -15.984 -0.137 11.016 1 85.19 86 LEU A N 1
ATOM 669 C CA . LEU A 1 86 ? -16.391 1.176 11.508 1 85.19 86 LEU A CA 1
ATOM 670 C C . LEU A 1 86 ? -17.844 1.153 11.992 1 85.19 86 LEU A C 1
ATOM 672 O O . LEU A 1 86 ? -18.172 1.81 12.977 1 85.19 86 LEU A O 1
ATOM 676 N N . ASP A 1 87 ? -18.672 0.394 11.336 1 85.44 87 ASP A N 1
ATOM 677 C CA . ASP A 1 87 ? -20.094 0.37 11.609 1 85.44 87 ASP A CA 1
ATOM 678 C C . ASP A 1 87 ? -20.375 -0.165 13.016 1 85.44 87 ASP A C 1
ATOM 680 O O . ASP A 1 87 ? -21.453 0.063 13.57 1 85.44 87 ASP A O 1
ATOM 684 N N . ARG A 1 88 ? -19.469 -0.756 13.594 1 83 88 ARG A N 1
ATOM 685 C CA . ARG A 1 88 ? -19.625 -1.348 14.914 1 83 88 ARG A CA 1
ATOM 686 C C . ARG A 1 88 ? -19.141 -0.402 16 1 83 88 ARG A C 1
ATOM 688 O O . ARG A 1 88 ? -19.078 -0.777 17.188 1 83 88 ARG A O 1
ATOM 695 N N . THR A 1 89 ? -18.797 0.75 15.625 1 89.5 89 THR A N 1
ATOM 696 C CA . THR A 1 89 ? -18.219 1.711 16.562 1 89.5 89 THR A CA 1
ATOM 697 C C . THR A 1 89 ? -18.969 3.037 16.5 1 89.5 89 THR A C 1
ATOM 699 O O . THR A 1 89 ? -19.938 3.182 15.742 1 89.5 89 THR A O 1
ATOM 702 N N . TYR A 1 90 ? -18.531 3.955 17.391 1 93.19 90 TYR A N 1
ATOM 703 C CA . TYR A 1 90 ? -19.078 5.309 17.375 1 93.19 90 TYR A CA 1
ATOM 704 C C . TYR A 1 90 ? -18.328 6.184 16.375 1 93.19 90 TYR A C 1
ATOM 706 O O . TYR A 1 90 ? -18.641 7.371 16.234 1 93.19 90 TYR A O 1
ATOM 714 N N . GLY A 1 91 ? -17.312 5.602 15.664 1 92.38 91 GLY A N 1
ATOM 715 C CA . GLY A 1 91 ? -16.547 6.371 14.695 1 92.38 91 GLY A CA 1
ATOM 716 C C . GLY A 1 91 ? -15.617 7.379 15.344 1 92.38 91 GLY A C 1
ATOM 717 O O . GLY A 1 91 ? -15.305 8.414 14.758 1 92.38 91 GLY A O 1
ATOM 718 N N . LEU A 1 92 ? -15.18 7.078 16.562 1 94.5 92 LEU A N 1
ATOM 719 C CA . LEU A 1 92 ? -14.281 7.953 17.312 1 94.5 92 LEU A CA 1
ATOM 720 C C . LEU A 1 92 ? -12.875 7.922 16.734 1 94.5 92 LEU A C 1
ATOM 722 O O . LEU A 1 92 ? -12.5 6.957 16.062 1 94.5 92 LEU A O 1
ATOM 726 N N . SER A 1 93 ? -12.133 9 16.938 1 94.12 93 SER A N 1
ATOM 727 C CA . SER A 1 93 ? -10.75 9.094 16.469 1 94.12 93 SER A CA 1
ATOM 728 C C . SER A 1 93 ? -9.898 9.938 17.406 1 94.12 93 SER A C 1
ATOM 730 O O . SER A 1 93 ? -10.406 10.461 18.406 1 94.12 93 SER A O 1
ATOM 732 N N . LEU A 1 94 ? -8.641 10.016 17.125 1 95.69 94 LEU A N 1
ATOM 733 C CA . LEU A 1 94 ? -7.734 10.891 17.859 1 95.69 94 LEU A CA 1
ATOM 734 C C . LEU A 1 94 ? -7.273 12.047 16.969 1 95.69 94 LEU A C 1
ATOM 736 O O . LEU A 1 94 ? -6.285 12.719 17.281 1 95.69 94 LEU A O 1
ATOM 740 N N . SER A 1 95 ? -8.031 12.289 15.852 1 96.19 95 SER A N 1
ATOM 741 C CA . SER A 1 95 ? -7.719 13.391 14.945 1 96.19 95 SER A CA 1
ATOM 742 C C . SER A 1 95 ? -8.789 14.484 15.016 1 96.19 95 SER A C 1
ATOM 744 O O . SER A 1 95 ? -8.602 15.57 14.469 1 96.19 95 SER A O 1
ATOM 746 N N . ASP A 1 96 ? -9.891 14.102 15.594 1 96.81 96 ASP A N 1
ATOM 747 C CA . ASP A 1 96 ? -10.977 15.062 15.758 1 96.81 96 ASP A CA 1
ATOM 748 C C . ASP A 1 96 ? -11.875 14.68 16.938 1 96.81 96 ASP A C 1
ATOM 750 O O . ASP A 1 96 ? -11.508 13.836 17.75 1 96.81 96 ASP A O 1
ATOM 754 N N . GLN A 1 97 ? -13.016 15.438 17.062 1 97.56 97 GLN A N 1
ATOM 755 C CA . GLN A 1 97 ? -13.898 15.219 18.203 1 97.56 97 GLN A CA 1
ATOM 756 C C . GLN A 1 97 ? -15.273 14.742 17.75 1 97.56 97 GLN A C 1
ATOM 758 O O . GLN A 1 97 ? -16.266 14.906 18.469 1 97.56 97 GLN A O 1
ATOM 763 N N . TYR A 1 98 ? -15.375 14.203 16.547 1 97.5 98 TYR A N 1
ATOM 764 C CA . TYR A 1 98 ? -16.672 13.805 16.016 1 97.5 98 TYR A CA 1
ATOM 765 C C . TYR A 1 98 ? -16.969 12.344 16.344 1 97.5 98 TYR A C 1
ATOM 767 O O . TYR A 1 98 ? -16.047 11.523 16.422 1 97.5 98 TYR A O 1
ATOM 775 N N . TRP A 1 99 ? -18.219 11.984 16.531 1 96.06 99 TRP A N 1
ATOM 776 C CA . TRP A 1 99 ? -18.719 10.633 16.719 1 96.06 99 TRP A CA 1
ATOM 777 C C . TRP A 1 99 ? -20.219 10.555 16.422 1 96.06 99 TRP A C 1
ATOM 779 O O . TRP A 1 99 ? -20.891 11.586 16.297 1 96.06 99 TRP A O 1
ATOM 789 N N . VAL A 1 100 ? -20.672 9.359 16.125 1 96.38 100 VAL A N 1
ATOM 790 C CA . VAL A 1 100 ? -22.062 9.164 15.734 1 96.38 100 VAL A CA 1
ATOM 791 C C . VAL A 1 100 ? -22.75 8.234 16.734 1 96.38 100 VAL A C 1
ATOM 793 O O . VAL A 1 100 ? -22.219 7.191 17.094 1 96.38 100 VAL A O 1
ATOM 796 N N . ARG A 1 101 ? -23.938 8.594 17.172 1 95.25 101 ARG A N 1
ATOM 797 C CA . ARG A 1 101 ? -24.719 7.762 18.078 1 95.25 101 ARG A CA 1
ATOM 798 C C . ARG A 1 101 ? -26.203 7.82 17.734 1 95.25 101 ARG A C 1
ATOM 800 O O . ARG A 1 101 ? -26.672 8.789 17.125 1 95.25 101 ARG A O 1
ATOM 807 N N . ARG A 1 102 ? -26.844 6.816 18.125 1 94.88 102 ARG A N 1
ATOM 808 C CA . ARG A 1 102 ? -28.312 6.871 18.047 1 94.88 102 ARG A CA 1
ATOM 809 C C . ARG A 1 102 ? -28.875 7.922 19 1 94.88 102 ARG A C 1
ATOM 811 O O . ARG A 1 102 ? -28.281 8.195 20.047 1 94.88 102 ARG A O 1
ATOM 818 N N . GLU A 1 103 ? -29.969 8.383 18.594 1 93.75 103 GLU A N 1
ATOM 819 C CA . GLU A 1 103 ? -30.594 9.414 19.422 1 93.75 103 GLU A CA 1
ATOM 820 C C . GLU A 1 103 ? -30.953 8.867 20.797 1 93.75 103 GLU A C 1
ATOM 822 O O . GLU A 1 103 ? -30.906 9.594 21.797 1 93.75 103 GLU A O 1
ATOM 827 N N . ASP A 1 104 ? -31.266 7.574 20.875 1 92.5 104 ASP A N 1
ATOM 828 C CA . ASP A 1 104 ? -31.688 6.969 22.125 1 92.5 104 ASP A CA 1
ATOM 829 C C . ASP A 1 104 ? -30.5 6.363 22.875 1 92.5 104 ASP A C 1
ATOM 831 O O . ASP A 1 104 ? -30.672 5.797 23.953 1 92.5 104 ASP A O 1
ATOM 835 N N . ASP A 1 105 ? -29.328 6.438 22.312 1 93.56 105 ASP A N 1
ATOM 836 C CA . ASP A 1 105 ? -28.109 5.938 22.953 1 93.56 105 ASP A CA 1
ATOM 837 C C . ASP A 1 105 ? -27.688 6.836 24.109 1 93.56 105 ASP A C 1
ATOM 839 O O . ASP A 1 105 ? -27.469 8.031 23.922 1 93.56 105 ASP A O 1
ATOM 843 N N . PRO A 1 106 ? -27.562 6.316 25.328 1 93.88 106 PRO A N 1
ATOM 844 C CA . PRO A 1 106 ? -27.234 7.129 26.5 1 93.88 106 PRO A CA 1
ATOM 845 C C . PRO A 1 106 ? -25.75 7.461 26.594 1 93.88 106 PRO A C 1
ATOM 847 O O . PRO A 1 106 ? -25.312 8.141 27.516 1 93.88 106 PRO A O 1
ATOM 850 N N . ALA A 1 107 ? -24.906 7.051 25.688 1 94.56 107 ALA A N 1
ATOM 851 C CA . ALA A 1 107 ? -23.453 7.254 25.75 1 94.56 107 ALA A CA 1
ATOM 852 C C . ALA A 1 107 ? -23.109 8.742 25.812 1 94.56 107 ALA A C 1
ATOM 854 O O . ALA A 1 107 ? -23.75 9.555 25.125 1 94.56 107 ALA A O 1
ATOM 855 N N . GLU A 1 108 ? -22.125 9.039 26.719 1 96.31 108 GLU A N 1
ATOM 856 C CA . GLU A 1 108 ? -21.625 10.406 26.859 1 96.31 108 GLU A CA 1
ATOM 857 C C . GLU A 1 108 ? -20.172 10.508 26.422 1 96.31 108 GLU A C 1
ATOM 859 O O . GLU A 1 108 ? -19.406 9.562 26.578 1 96.31 108 GLU A O 1
ATOM 864 N N . TRP A 1 109 ? -19.812 11.703 25.938 1 96.62 109 TRP A N 1
ATOM 865 C CA . TRP A 1 109 ? -18.484 11.945 25.422 1 96.62 109 TRP A CA 1
ATOM 866 C C . TRP A 1 109 ? -17.422 11.602 26.453 1 96.62 109 TRP A C 1
ATOM 868 O O . TRP A 1 109 ? -16.422 10.938 26.141 1 96.62 109 TRP A O 1
ATOM 878 N N . LYS A 1 110 ? -17.625 11.977 27.703 1 96.25 110 LYS A N 1
ATOM 879 C CA . LYS A 1 110 ? -16.641 11.797 28.766 1 96.25 110 LYS A CA 1
ATOM 880 C C . LYS A 1 110 ? -16.328 10.312 28.984 1 96.25 110 LYS A C 1
ATOM 882 O O . LYS A 1 110 ? -15.258 9.969 29.469 1 96.25 110 LYS A O 1
ATOM 887 N N . ASP A 1 111 ? -17.25 9.461 28.5 1 95.19 111 ASP A N 1
ATOM 888 C CA . ASP A 1 111 ? -17.109 8.031 28.766 1 95.19 111 ASP A CA 1
ATOM 889 C C . ASP A 1 111 ? -16.531 7.297 27.562 1 95.19 111 ASP A C 1
ATOM 891 O O . ASP A 1 111 ? -16.062 6.16 27.672 1 95.19 111 ASP A O 1
ATOM 895 N N . VAL A 1 112 ? -16.516 7.973 26.375 1 94.38 112 VAL A N 1
ATOM 896 C CA . VAL A 1 112 ? -16.25 7.156 25.203 1 94.38 112 VAL A CA 1
ATOM 897 C C . VAL A 1 112 ? -15.031 7.695 24.453 1 94.38 112 VAL A C 1
ATOM 899 O O . VAL A 1 112 ? -14.422 6.984 23.656 1 94.38 112 VAL A O 1
ATOM 902 N N . ASN A 1 113 ? -14.633 8.922 24.688 1 95.38 113 ASN A N 1
ATOM 903 C CA . ASN A 1 113 ? -13.57 9.508 23.875 1 95.38 113 ASN A CA 1
ATOM 904 C C . ASN A 1 113 ? -12.234 8.82 24.109 1 95.38 113 ASN A C 1
ATOM 906 O O . ASN A 1 113 ? -11.969 8.352 25.219 1 95.38 113 ASN A O 1
ATOM 910 N N . PHE A 1 114 ? -11.375 8.852 23.094 1 95.44 114 PHE A N 1
ATOM 911 C CA . PHE A 1 114 ? -10.102 8.141 23.188 1 95.44 114 PHE A CA 1
ATOM 912 C C . PHE A 1 114 ? -9.016 9.055 23.75 1 95.44 114 PHE A C 1
ATOM 914 O O . PHE A 1 114 ? -7.914 8.602 24.047 1 95.44 114 PHE A O 1
ATOM 921 N N . PHE A 1 115 ? -9.266 10.336 23.875 1 95.75 115 PHE A N 1
ATOM 922 C CA . PHE A 1 115 ? -8.273 11.273 24.375 1 95.75 115 PHE A CA 1
ATOM 923 C C . PHE A 1 115 ? -8.047 11.078 25.875 1 95.75 115 PHE A C 1
ATOM 925 O O . PHE A 1 115 ? -6.926 11.227 26.359 1 95.75 115 PHE A O 1
ATOM 932 N N . ASP A 1 116 ? -9.102 10.695 26.562 1 95.19 116 ASP A N 1
ATOM 933 C CA . ASP A 1 116 ? -9.039 10.617 28.016 1 95.19 116 ASP A CA 1
ATOM 934 C C . ASP A 1 116 ? -9.203 9.172 28.484 1 95.19 116 ASP A C 1
ATOM 936 O O . ASP A 1 116 ? -8.711 8.805 29.562 1 95.19 116 ASP A O 1
ATOM 940 N N . ASN A 1 117 ? -9.914 8.383 27.734 1 94.56 117 ASN A N 1
ATOM 941 C CA . ASN A 1 117 ? -10.242 7.023 28.156 1 94.56 117 ASN A CA 1
ATOM 942 C C . ASN A 1 117 ? -9.281 6.004 27.547 1 94.56 117 ASN A C 1
ATOM 944 O O . ASN A 1 117 ? -8.75 6.211 26.453 1 94.56 117 ASN A O 1
ATOM 948 N N . PRO A 1 118 ? -9.07 4.895 28.281 1 92.19 118 PRO A N 1
ATOM 949 C CA . PRO A 1 118 ? -8.234 3.834 27.719 1 92.19 118 PRO A CA 1
ATOM 950 C C . PRO A 1 118 ? -8.898 3.117 26.547 1 92.19 118 PRO A C 1
ATOM 952 O O . PRO A 1 118 ? -10.117 3.219 26.359 1 92.19 118 PRO A O 1
ATOM 955 N N . PHE A 1 119 ? -8.117 2.531 25.641 1 89.75 119 PHE A N 1
ATOM 956 C CA . PHE A 1 119 ? -8.602 1.696 24.547 1 89.75 119 PHE A CA 1
ATOM 957 C C . PHE A 1 119 ? -7.711 0.472 24.375 1 89.75 119 PHE A C 1
ATOM 959 O O . PHE A 1 119 ? -6.559 0.467 24.812 1 89.75 119 PHE A O 1
ATOM 966 N N . ASP A 1 120 ? -8.32 -0.519 23.75 1 85.5 120 ASP A N 1
ATOM 967 C CA . ASP A 1 120 ? -7.598 -1.755 23.469 1 85.5 120 ASP A CA 1
ATOM 968 C C . ASP A 1 120 ? -6.551 -1.547 22.375 1 85.5 120 ASP A C 1
ATOM 970 O O . ASP A 1 120 ? -6.805 -0.846 21.391 1 85.5 120 ASP A O 1
ATOM 974 N N . GLU A 1 121 ? -5.418 -2.188 22.531 1 84.69 121 GLU A N 1
ATOM 975 C CA . GLU A 1 121 ? -4.328 -1.938 21.594 1 84.69 121 GLU A CA 1
ATOM 976 C C . GLU A 1 121 ? -4.102 -3.139 20.688 1 84.69 121 GLU A C 1
ATOM 978 O O . GLU A 1 121 ? -3.238 -3.1 19.797 1 84.69 121 GLU A O 1
ATOM 983 N N . ALA A 1 122 ? -4.895 -4.094 20.781 1 78.06 122 ALA A N 1
ATOM 984 C CA . ALA A 1 122 ? -4.688 -5.34 20.047 1 78.06 122 ALA A CA 1
ATOM 985 C C . ALA A 1 122 ? -4.809 -5.113 18.547 1 78.06 122 ALA A C 1
ATOM 987 O O . ALA A 1 122 ? -3.973 -5.586 17.766 1 78.06 122 ALA A O 1
ATOM 988 N N . LEU A 1 123 ? -5.848 -4.434 18.156 1 78.5 123 LEU A N 1
ATOM 989 C CA . LEU A 1 123 ? -6.031 -4.176 16.734 1 78.5 123 LEU A CA 1
ATOM 990 C C . LEU A 1 123 ? -4.852 -3.398 16.156 1 78.5 123 LEU A C 1
ATOM 992 O O . LEU A 1 123 ? -4.34 -3.732 15.086 1 78.5 123 LEU A O 1
ATOM 996 N N . GLY A 1 124 ? -4.492 -2.412 16.891 1 81.31 124 GLY A N 1
ATOM 997 C CA . GLY A 1 124 ? -3.344 -1.633 16.453 1 81.31 124 GLY A CA 1
ATOM 998 C C . GLY A 1 124 ? -2.082 -2.461 16.312 1 81.31 124 GLY A C 1
ATOM 999 O O . GLY A 1 124 ? -1.295 -2.248 15.391 1 81.31 124 GLY A O 1
ATOM 1000 N N . GLU A 1 125 ? -1.92 -3.33 17.125 1 77.88 125 GLU A N 1
ATOM 1001 C CA . GLU A 1 125 ? -0.743 -4.191 17.078 1 77.88 125 GLU A CA 1
ATOM 1002 C C . GLU A 1 125 ? -0.738 -5.062 15.828 1 77.88 125 GLU A C 1
ATOM 1004 O O . GLU A 1 125 ? 0.306 -5.25 15.203 1 77.88 125 GLU A O 1
ATOM 1009 N N . ILE A 1 126 ? -1.831 -5.539 15.508 1 74.62 126 ILE A N 1
ATOM 1010 C CA . ILE A 1 126 ? -1.92 -6.387 14.32 1 74.62 126 ILE A CA 1
ATOM 1011 C C . ILE A 1 126 ? -1.649 -5.551 13.07 1 74.62 126 ILE A C 1
ATOM 1013 O O . ILE A 1 126 ? -0.99 -6.016 12.141 1 74.62 126 ILE A O 1
ATOM 1017 N N . LEU A 1 127 ? -2.16 -4.398 13.117 1 75 127 LEU A N 1
ATOM 1018 C CA . LEU A 1 127 ? -1.984 -3.514 11.969 1 75 127 LEU A CA 1
ATOM 1019 C C . LEU A 1 127 ? -0.512 -3.168 11.773 1 75 127 LEU A C 1
ATOM 1021 O O . LEU A 1 127 ? -0.066 -2.963 10.641 1 75 127 LEU A O 1
ATOM 1025 N N . LEU A 1 128 ? 0.105 -3.109 12.867 1 74.88 128 LEU A N 1
ATOM 1026 C CA . LEU A 1 128 ? 1.502 -2.697 12.797 1 74.88 128 LEU A CA 1
ATOM 1027 C C . LEU A 1 128 ? 2.416 -3.9 12.594 1 74.88 128 LEU A C 1
ATOM 1029 O O . LEU A 1 128 ? 3.465 -3.787 11.953 1 74.88 128 LEU A O 1
ATOM 1033 N N . THR A 1 129 ? 1.828 -4.965 13.305 1 66.38 129 THR A N 1
ATOM 1034 C CA . THR A 1 129 ? 2.645 -6.172 13.227 1 66.38 129 THR A CA 1
ATOM 1035 C C . THR A 1 129 ? 1.973 -7.219 12.344 1 66.38 129 THR A C 1
ATOM 1037 O O . THR A 1 129 ? 0.775 -7.129 12.062 1 66.38 129 THR A O 1
ATOM 1040 N N . SER A 1 130 ? 2.527 -7.855 11.438 1 56.88 130 SER A N 1
ATOM 1041 C CA . SER A 1 130 ? 1.953 -8.883 10.57 1 56.88 130 SER A CA 1
ATOM 1042 C C . SER A 1 130 ? 1.386 -10.039 11.391 1 56.88 130 SER A C 1
ATOM 1044 O O . SER A 1 130 ? 0.919 -11.031 10.828 1 56.88 130 SER A O 1
ATOM 1046 N N . TYR A 1 131 ? 1.291 -9.953 12.766 1 51.59 131 TYR A N 1
ATOM 1047 C CA . TYR A 1 131 ? 0.917 -11.156 13.5 1 51.59 131 TYR A CA 1
ATOM 1048 C C . TYR A 1 131 ? -0.143 -10.844 14.555 1 51.59 131 TYR A C 1
ATOM 1050 O O . TYR A 1 131 ? -0.16 -9.758 15.125 1 51.59 131 TYR A O 1
ATOM 1058 N N . SER A 1 132 ? -1.314 -11.555 14.422 1 51 132 SER A N 1
ATOM 1059 C CA . SER A 1 132 ? -2.344 -11.383 15.438 1 51 132 SER A CA 1
ATOM 1060 C C . SER A 1 132 ? -2.234 -12.453 16.516 1 51 132 SER A C 1
ATOM 1062 O O . SER A 1 132 ? -2.209 -13.648 16.219 1 51 132 SER A O 1
ATOM 1064 N N . SER A 1 133 ? -1.737 -12.133 17.734 1 48.38 133 SER A N 1
ATOM 1065 C CA . SER A 1 133 ? -1.818 -13.109 18.828 1 48.38 133 SER A CA 1
ATOM 1066 C C . SER A 1 133 ? -3.213 -13.133 19.438 1 48.38 133 SER A C 1
ATOM 1068 O O . SER A 1 133 ? -3.57 -14.086 20.141 1 48.38 133 SER A O 1
ATOM 1070 N N . SER A 1 134 ? -3.93 -12.047 19.203 1 51.53 134 SER A N 1
ATOM 1071 C CA . SER A 1 134 ? -5.105 -11.984 20.078 1 51.53 134 SER A CA 1
ATOM 1072 C C . SER A 1 134 ? -6.359 -12.438 19.328 1 51.53 134 SER A C 1
ATOM 1074 O O . SER A 1 134 ? -6.547 -12.109 18.156 1 51.53 134 SER A O 1
ATOM 1076 N N . ARG A 1 135 ? -7.035 -13.438 19.891 1 54.88 135 ARG A N 1
ATOM 1077 C CA . ARG A 1 135 ? -8.297 -13.977 19.391 1 54.88 135 ARG A CA 1
ATOM 1078 C C . ARG A 1 135 ? -9.438 -12.984 19.594 1 54.88 135 ARG A C 1
ATOM 1080 O O . ARG A 1 135 ? -10.406 -12.977 18.844 1 54.88 135 ARG A O 1
ATOM 1087 N N . ASP A 1 136 ? -9.391 -12.078 20.641 1 60.38 136 ASP A N 1
ATOM 1088 C CA . ASP A 1 136 ? -10.477 -11.148 20.922 1 60.38 136 ASP A CA 1
ATOM 1089 C C . ASP A 1 136 ? -10.047 -9.703 20.672 1 60.38 136 ASP A C 1
ATOM 1091 O O . ASP A 1 136 ? -9.266 -9.141 21.453 1 60.38 136 ASP A O 1
ATOM 1095 N N . ILE A 1 137 ? -10.414 -9.156 19.547 1 68.12 137 ILE A N 1
ATOM 1096 C CA . ILE A 1 137 ? -9.969 -7.82 19.172 1 68.12 137 ILE A CA 1
ATOM 1097 C C . ILE A 1 137 ? -11.141 -6.844 19.25 1 68.12 137 ILE A C 1
ATOM 1099 O O . ILE A 1 137 ? -12.195 -7.074 18.641 1 68.12 137 ILE A O 1
ATOM 1103 N N . SER A 1 138 ? -10.961 -5.895 20.25 1 69.81 138 SER A N 1
ATOM 1104 C CA . SER A 1 138 ? -11.953 -4.824 20.312 1 69.81 138 SER A CA 1
ATOM 1105 C C . SER A 1 138 ? -11.82 -3.895 19.109 1 69.81 138 SER A C 1
ATOM 1107 O O . SER A 1 138 ? -10.711 -3.572 18.672 1 69.81 138 SER A O 1
ATOM 1109 N N . LEU A 1 139 ? -12.969 -3.432 18.594 1 71.44 139 LEU A N 1
ATOM 1110 C CA . LEU A 1 139 ? -12.984 -2.516 17.469 1 71.44 139 LEU A CA 1
ATOM 1111 C C . LEU A 1 139 ? -13.172 -1.075 17.922 1 71.44 139 LEU A C 1
ATOM 1113 O O . LEU A 1 139 ? -13.023 -0.139 17.141 1 71.44 139 LEU A O 1
ATOM 1117 N N . ASN A 1 140 ? -13.469 -0.953 19.172 1 75.81 140 ASN A N 1
ATOM 1118 C CA . ASN A 1 140 ? -13.609 0.394 19.703 1 75.81 140 ASN A CA 1
ATOM 1119 C C . ASN A 1 140 ? -12.25 0.999 20.047 1 75.81 140 ASN A C 1
ATOM 1121 O O . ASN A 1 140 ? -11.93 1.203 21.219 1 75.81 140 ASN A O 1
ATOM 1125 N N . VAL A 1 141 ? -11.508 1.269 19.062 1 80.25 141 VAL A N 1
ATOM 1126 C CA . VAL A 1 141 ? -10.141 1.768 19.172 1 80.25 141 VAL A CA 1
ATOM 1127 C C . VAL A 1 141 ? -9.891 2.811 18.078 1 80.25 141 VAL A C 1
ATOM 1129 O O . VAL A 1 141 ? -10.523 2.783 17.031 1 80.25 141 VAL A O 1
ATOM 1132 N N . PRO A 1 142 ? -9.023 3.682 18.281 1 81.56 142 PRO A N 1
ATOM 1133 C CA . PRO A 1 142 ? -8.805 4.758 17.312 1 81.56 142 PRO A CA 1
ATOM 1134 C C . PRO A 1 142 ? -8.227 4.254 15.992 1 81.56 142 PRO A C 1
ATOM 1136 O O . PRO A 1 142 ? -8.328 4.934 14.969 1 81.56 142 PRO A O 1
ATOM 1139 N N . ASP A 1 143 ? -7.691 3.148 15.961 1 80.12 143 ASP A N 1
ATOM 1140 C CA . ASP A 1 143 ? -7.023 2.611 14.781 1 80.12 143 ASP A CA 1
ATOM 1141 C C . ASP A 1 143 ? -8.023 2.34 13.656 1 80.12 143 ASP A C 1
ATOM 1143 O O . ASP A 1 143 ? -7.648 2.312 12.477 1 80.12 143 ASP A O 1
ATOM 1147 N N . VAL A 1 144 ? -9.234 2.209 14.016 1 77.06 144 VAL A N 1
ATOM 1148 C CA . VAL A 1 144 ? -10.266 1.902 13.031 1 77.06 144 VAL A CA 1
ATOM 1149 C C . VAL A 1 144 ? -10.586 3.15 12.211 1 77.06 144 VAL A C 1
ATOM 1151 O O . VAL A 1 144 ? -11.148 3.057 11.117 1 77.06 144 VAL A O 1
ATOM 1154 N N . SER A 1 145 ? -10.188 4.289 12.734 1 75.06 145 SER A N 1
ATOM 1155 C CA . SER A 1 145 ? -10.539 5.555 12.094 1 75.06 145 SER A CA 1
ATOM 1156 C C . SER A 1 145 ? -9.305 6.398 11.812 1 75.06 145 SER A C 1
ATOM 1158 O O . SER A 1 145 ? -9.375 7.629 11.797 1 75.06 145 SER A O 1
ATOM 1160 N N . THR A 1 146 ? -8.219 5.781 11.711 1 78.75 146 THR A N 1
ATOM 1161 C CA . THR A 1 146 ? -6.992 6.512 11.414 1 78.75 146 THR A CA 1
ATOM 1162 C C . THR A 1 146 ? -6.629 6.383 9.938 1 78.75 146 THR A C 1
ATOM 1164 O O . THR A 1 146 ? -6.516 5.273 9.414 1 78.75 146 THR A O 1
ATOM 1167 N N . GLY A 1 147 ? -6.457 7.512 9.328 1 68.5 147 GLY A N 1
ATOM 1168 C CA . GLY A 1 147 ? -6.141 7.539 7.906 1 68.5 147 GLY A CA 1
ATOM 1169 C C . GLY A 1 147 ? -4.684 7.238 7.617 1 68.5 147 GLY A C 1
ATOM 1170 O O . GLY A 1 147 ? -3.887 7.051 8.539 1 68.5 147 GLY A O 1
ATOM 1171 N N . GLY A 1 148 ? -4.398 7.195 6.301 1 72.94 148 GLY A N 1
ATOM 1172 C CA . GLY A 1 148 ? -3.031 6.98 5.852 1 72.94 148 GLY A CA 1
ATOM 1173 C C . GLY A 1 148 ? -2.748 5.543 5.465 1 72.94 148 GLY A C 1
ATOM 1174 O O . GLY A 1 148 ? -3.262 4.613 6.094 1 72.94 148 GLY A O 1
ATOM 1175 N N . ASP A 1 149 ? -1.771 5.344 4.59 1 72 149 ASP A N 1
ATOM 1176 C CA . ASP A 1 149 ? -1.536 4.043 3.973 1 72 149 ASP A CA 1
ATOM 1177 C C . ASP A 1 149 ? -0.476 3.256 4.738 1 72 149 ASP A C 1
ATOM 1179 O O . ASP A 1 149 ? -0.448 2.025 4.684 1 72 149 ASP A O 1
ATOM 1183 N N . LEU A 1 150 ? 0.395 3.939 5.402 1 76.56 150 LEU A N 1
ATOM 1184 C CA . LEU A 1 150 ? 1.479 3.262 6.102 1 76.56 150 LEU A CA 1
ATOM 1185 C C . LEU A 1 150 ? 0.984 2.645 7.406 1 76.56 150 LEU A C 1
ATOM 1187 O O . LEU A 1 150 ? 0.046 3.156 8.023 1 76.56 150 LEU A O 1
ATOM 1191 N N . PRO A 1 151 ? 1.649 1.584 7.812 1 81.94 151 PRO A N 1
ATOM 1192 C CA . PRO A 1 151 ? 1.258 0.965 9.078 1 81.94 151 PRO A CA 1
ATOM 1193 C C . PRO A 1 151 ? 1.469 1.888 10.281 1 81.94 151 PRO A C 1
ATOM 1195 O O . PRO A 1 151 ? 2.537 2.49 10.422 1 81.94 151 PRO A O 1
ATOM 1198 N N . LYS A 1 152 ? 0.453 2 11.086 1 87.81 152 LYS A N 1
ATOM 1199 C CA . LYS A 1 152 ? 0.543 2.828 12.289 1 87.81 152 LYS A CA 1
ATOM 1200 C C . LYS A 1 152 ? -0.503 2.418 13.32 1 87.81 152 LYS A C 1
ATOM 1202 O O . LYS A 1 152 ? -1.477 1.737 12.984 1 87.81 152 LYS A O 1
ATOM 1207 N N . ARG A 1 153 ? -0.222 2.719 14.523 1 88.31 153 ARG A N 1
ATOM 1208 C CA . ARG A 1 153 ? -1.155 2.443 15.609 1 88.31 153 ARG A CA 1
ATOM 1209 C C . ARG A 1 153 ? -1.056 3.506 16.703 1 88.31 153 ARG A C 1
ATOM 1211 O O . ARG A 1 153 ? -0.013 4.145 16.859 1 88.31 153 ARG A O 1
ATOM 1218 N N . TRP A 1 154 ? -2.156 3.633 17.406 1 92.5 154 TRP A N 1
ATOM 1219 C CA . TRP A 1 154 ? -2.152 4.457 18.609 1 92.5 154 TRP A CA 1
ATOM 1220 C C . TRP A 1 154 ? -1.869 3.609 19.844 1 92.5 154 TRP A C 1
ATOM 1222 O O . TRP A 1 154 ? -2.291 2.453 19.922 1 92.5 154 TRP A O 1
ATOM 1232 N N . THR A 1 155 ? -1.177 4.195 20.75 1 92.69 155 THR A N 1
ATOM 1233 C CA . THR A 1 155 ? -0.925 3.586 22.047 1 92.69 155 THR A CA 1
ATOM 1234 C C . THR A 1 155 ? -0.931 4.641 23.156 1 92.69 155 THR A C 1
ATOM 1236 O O . THR A 1 155 ? -1.012 5.836 22.875 1 92.69 155 THR A O 1
ATOM 1239 N N . ILE A 1 156 ? -1.024 4.172 24.391 1 94.25 156 ILE A N 1
ATOM 1240 C CA . ILE A 1 156 ? -1.012 5.055 25.547 1 94.25 156 ILE A CA 1
ATOM 1241 C C . ILE A 1 156 ? 0.29 4.867 26.328 1 94.25 156 ILE A C 1
ATOM 1243 O O . ILE A 1 156 ? 0.615 3.754 26.75 1 94.25 156 ILE A O 1
ATOM 1247 N N . ASP A 1 157 ? 1.008 5.988 26.438 1 92.94 157 ASP A N 1
ATOM 1248 C CA . ASP A 1 157 ? 2.189 5.949 27.281 1 92.94 157 ASP A CA 1
ATOM 1249 C C . ASP A 1 157 ? 1.804 5.703 28.75 1 92.94 157 ASP A C 1
ATOM 1251 O O . ASP A 1 157 ? 1.141 6.535 29.359 1 92.94 157 ASP A O 1
ATOM 1255 N N . ARG A 1 158 ? 2.238 4.688 29.297 1 89.31 158 ARG A N 1
ATOM 1256 C CA . ARG A 1 158 ? 1.815 4.277 30.625 1 89.31 158 ARG A CA 1
ATOM 1257 C C . ARG A 1 158 ? 2.312 5.258 31.688 1 89.31 158 ARG A C 1
ATOM 1259 O O . ARG A 1 158 ? 1.655 5.461 32.719 1 89.31 158 ARG A O 1
ATOM 1266 N N . ALA A 1 159 ? 3.443 5.82 31.438 1 89.38 159 ALA A N 1
ATOM 1267 C CA . ALA A 1 159 ? 4.047 6.723 32.406 1 89.38 159 ALA A CA 1
ATOM 1268 C C . ALA A 1 159 ? 3.363 8.086 32.406 1 89.38 159 ALA A C 1
ATOM 1270 O O . ALA A 1 159 ? 3.152 8.695 33.438 1 89.38 159 ALA A O 1
ATOM 1271 N N . THR A 1 160 ? 2.965 8.555 31.281 1 91.38 160 THR A N 1
ATOM 1272 C CA . THR A 1 160 ? 2.494 9.93 31.156 1 91.38 160 THR A CA 1
ATOM 1273 C C . THR A 1 160 ? 1.002 9.961 30.828 1 91.38 160 THR A C 1
ATOM 1275 O O . THR A 1 160 ? 0.355 11 30.984 1 91.38 160 THR A O 1
ATOM 1278 N N . GLY A 1 161 ? 0.522 8.852 30.328 1 92.75 161 GLY A N 1
ATOM 1279 C CA . GLY A 1 161 ? -0.872 8.812 29.906 1 92.75 161 GLY A CA 1
ATOM 1280 C C . GLY A 1 161 ? -1.104 9.445 28.547 1 92.75 161 GLY A C 1
ATOM 1281 O O . GLY A 1 161 ? -2.236 9.477 28.062 1 92.75 161 GLY A O 1
ATOM 1282 N N . ARG A 1 162 ? -0.081 9.891 27.969 1 93.94 162 ARG A N 1
ATOM 1283 C CA . ARG A 1 162 ? -0.215 10.555 26.688 1 93.94 162 ARG A CA 1
ATOM 1284 C C . ARG A 1 162 ? -0.519 9.547 25.578 1 93.94 162 ARG A C 1
ATOM 1286 O O . ARG A 1 162 ? -0.037 8.414 25.609 1 93.94 162 ARG A O 1
ATOM 1293 N N . ARG A 1 163 ? -1.325 10.023 24.641 1 96.25 163 ARG A N 1
ATOM 1294 C CA . ARG A 1 163 ? -1.566 9.227 23.438 1 96.25 163 ARG A CA 1
ATOM 1295 C C . ARG A 1 163 ? -0.408 9.352 22.453 1 96.25 163 ARG A C 1
ATOM 1297 O O . ARG A 1 163 ? 0.02 10.461 22.125 1 96.25 163 ARG A O 1
ATOM 1304 N N . LEU A 1 164 ? 0.086 8.211 22.078 1 95.62 164 LEU A N 1
ATOM 1305 C CA . LEU A 1 164 ? 1.216 8.172 21.156 1 95.62 164 LEU A CA 1
ATOM 1306 C C . LEU A 1 164 ? 0.82 7.516 19.828 1 95.62 164 LEU A C 1
ATOM 1308 O O . LEU A 1 164 ? 0.08 6.531 19.828 1 95.62 164 LEU A O 1
ATOM 1312 N N . LEU A 1 165 ? 1.284 8.125 18.797 1 95.5 165 LEU A N 1
ATOM 1313 C CA . LEU A 1 165 ? 1.183 7.496 17.484 1 95.5 165 LEU A CA 1
ATOM 1314 C C . LEU A 1 165 ? 2.477 6.773 17.125 1 95.5 165 LEU A C 1
ATOM 1316 O O . LEU A 1 165 ? 3.562 7.352 17.219 1 95.5 165 LEU A O 1
ATOM 1320 N N . VAL A 1 166 ? 2.387 5.504 16.828 1 93.31 166 VAL A N 1
ATOM 1321 C CA . VAL A 1 166 ? 3.51 4.688 16.391 1 93.31 166 VAL A CA 1
ATOM 1322 C C . VAL A 1 166 ? 3.393 4.418 14.891 1 93.31 166 VAL A C 1
ATOM 1324 O O . VAL A 1 166 ? 2.395 3.859 14.43 1 93.31 166 VAL A O 1
ATOM 1327 N N . LYS A 1 167 ? 4.395 4.828 14.141 1 92.38 167 LYS A N 1
ATOM 1328 C CA . LYS A 1 167 ? 4.363 4.707 12.688 1 92.38 167 LYS A CA 1
ATOM 1329 C C . LYS A 1 167 ? 5.539 3.875 12.18 1 92.38 167 LYS A C 1
ATOM 1331 O O . LYS A 1 167 ? 6.68 4.082 12.602 1 92.38 167 LYS A O 1
ATOM 1336 N N . SER A 1 168 ? 5.23 2.961 11.312 1 88.75 168 SER A N 1
ATOM 1337 C CA . SER A 1 168 ? 6.281 2.23 10.609 1 88.75 168 SER A CA 1
ATOM 1338 C C . SER A 1 168 ? 6.414 2.711 9.164 1 88.75 168 SER A C 1
ATOM 1340 O O . SER A 1 168 ? 5.688 3.605 8.734 1 88.75 168 SER A O 1
ATOM 1342 N N . GLY A 1 169 ? 7.457 2.244 8.531 1 84.5 169 GLY A N 1
ATOM 1343 C CA . GLY A 1 169 ? 7.668 2.578 7.133 1 84.5 169 GLY A CA 1
ATOM 1344 C C . GLY A 1 169 ? 7.727 1.361 6.23 1 84.5 169 GLY A C 1
ATOM 1345 O O . GLY A 1 169 ? 7.531 0.233 6.688 1 84.5 169 GLY A O 1
ATOM 1346 N N . ARG A 1 170 ? 7.855 1.673 4.969 1 75.5 170 ARG A N 1
ATOM 1347 C CA . ARG A 1 170 ? 7.992 0.621 3.967 1 75.5 170 ARG A CA 1
ATOM 1348 C C . ARG A 1 170 ? 9.453 0.249 3.76 1 75.5 170 ARG A C 1
ATOM 1350 O O . ARG A 1 170 ? 9.781 -0.925 3.576 1 75.5 170 ARG A O 1
ATOM 1357 N N . THR A 1 171 ? 10.305 1.196 3.83 1 75.5 171 THR A N 1
ATOM 1358 C CA . THR A 1 171 ? 11.711 1.01 3.496 1 75.5 171 THR A CA 1
ATOM 1359 C C . THR A 1 171 ? 12.547 0.83 4.758 1 75.5 171 THR A C 1
ATOM 1361 O O . THR A 1 171 ? 13.703 0.394 4.691 1 75.5 171 THR A O 1
ATOM 1364 N N . GLY A 1 172 ? 11.953 1.209 5.84 1 81.75 172 GLY A N 1
ATOM 1365 C CA . GLY A 1 172 ? 12.734 1.252 7.07 1 81.75 172 GLY A CA 1
ATOM 1366 C C . GLY A 1 172 ? 13.406 2.592 7.305 1 81.75 172 GLY A C 1
ATOM 1367 O O . GLY A 1 172 ? 13.859 2.879 8.414 1 81.75 172 GLY A O 1
ATOM 1368 N N . GLN A 1 173 ? 13.445 3.406 6.328 1 90.56 173 GLN A N 1
ATOM 1369 C CA . GLN A 1 173 ? 14.117 4.699 6.434 1 90.56 173 GLN A CA 1
ATOM 1370 C C . GLN A 1 173 ? 13.156 5.777 6.93 1 90.56 173 GLN A C 1
ATOM 1372 O O . GLN A 1 173 ? 13.578 6.746 7.562 1 90.56 173 GLN A O 1
ATOM 1377 N N . GLU A 1 174 ? 11.906 5.625 6.664 1 93.38 174 GLU A N 1
ATOM 1378 C CA . GLU A 1 174 ? 10.914 6.672 6.883 1 93.38 174 GLU A CA 1
ATOM 1379 C C . GLU A 1 174 ? 10.875 7.098 8.344 1 93.38 174 GLU A C 1
ATOM 1381 O O . GLU A 1 174 ? 10.82 8.289 8.648 1 93.38 174 GLU A O 1
ATOM 1386 N N . PRO A 1 175 ? 10.93 6.141 9.273 1 94.5 175 PRO A N 1
ATOM 1387 C CA . PRO A 1 175 ? 10.945 6.562 10.68 1 94.5 175 PRO A CA 1
ATOM 1388 C C . PRO A 1 175 ? 12.141 7.457 11.016 1 94.5 175 PRO A C 1
ATOM 1390 O O . PRO A 1 175 ? 12 8.414 11.773 1 94.5 175 PRO A O 1
ATOM 1393 N N . MET A 1 176 ? 13.258 7.188 10.469 1 95.81 176 MET A N 1
ATOM 1394 C CA . MET A 1 176 ? 14.445 8.016 10.695 1 95.81 176 MET A CA 1
ATOM 1395 C C . MET A 1 176 ? 14.266 9.398 10.086 1 95.81 176 MET A C 1
ATOM 1397 O O . MET A 1 176 ? 14.672 10.398 10.68 1 95.81 176 MET A O 1
ATOM 1401 N N . ASN A 1 177 ? 13.633 9.406 8.922 1 97.62 177 ASN A N 1
ATOM 1402 C CA . ASN A 1 177 ? 13.383 10.68 8.25 1 97.62 177 ASN A CA 1
ATOM 1403 C C . ASN A 1 177 ? 12.5 11.594 9.102 1 97.62 177 ASN A C 1
ATOM 1405 O O . ASN A 1 177 ? 12.695 12.812 9.117 1 97.62 177 ASN A O 1
ATOM 1409 N N . GLU A 1 178 ? 11.484 10.961 9.734 1 97.81 178 GLU A N 1
ATOM 1410 C CA . GLU A 1 178 ? 10.625 11.734 10.617 1 97.81 178 GLU A CA 1
ATOM 1411 C C . GLU A 1 178 ? 11.438 12.43 11.711 1 97.81 178 GLU A C 1
ATOM 1413 O O . GLU A 1 178 ? 11.219 13.609 11.992 1 97.81 178 GLU A O 1
ATOM 1418 N N . VAL A 1 179 ? 12.336 11.742 12.305 1 97.81 179 VAL A N 1
ATOM 1419 C CA . VAL A 1 179 ? 13.172 12.273 13.383 1 97.81 179 VAL A CA 1
ATOM 1420 C C . VAL A 1 179 ? 14.094 13.359 12.836 1 97.81 179 VAL A C 1
ATOM 1422 O O . VAL A 1 179 ? 14.25 14.414 13.461 1 97.81 179 VAL A O 1
ATOM 1425 N N . ILE A 1 180 ? 14.672 13.102 11.727 1 98.44 180 ILE A N 1
ATOM 1426 C CA . ILE A 1 180 ? 15.578 14.062 11.102 1 98.44 180 ILE A CA 1
ATOM 1427 C C . ILE A 1 180 ? 14.812 15.344 10.773 1 98.44 180 ILE A C 1
ATOM 1429 O O . ILE A 1 180 ? 15.312 16.453 10.992 1 98.44 180 ILE A O 1
ATOM 1433 N N . ALA A 1 181 ? 13.602 15.203 10.266 1 98.56 181 ALA A N 1
ATOM 1434 C CA . ALA A 1 181 ? 12.766 16.359 9.953 1 98.56 181 ALA A CA 1
ATOM 1435 C C . ALA A 1 181 ? 12.422 17.141 11.211 1 98.56 181 ALA A C 1
ATOM 1437 O O . ALA A 1 181 ? 12.438 18.375 11.195 1 98.56 181 ALA A O 1
ATOM 1438 N N . SER A 1 182 ? 12.094 16.453 12.266 1 98 182 SER A N 1
ATOM 1439 C CA . SER A 1 182 ? 11.812 17.109 13.539 1 98 182 SER A CA 1
ATOM 1440 C C . SER A 1 182 ? 13 17.938 14.016 1 98 182 SER A C 1
ATOM 1442 O O . SER A 1 182 ? 12.828 19.078 14.461 1 98 182 SER A O 1
ATOM 1444 N N . ARG A 1 183 ? 14.125 17.422 13.945 1 97.62 183 ARG A N 1
ATOM 1445 C CA . ARG A 1 183 ? 15.336 18.094 14.391 1 97.62 183 ARG A CA 1
ATOM 1446 C C . ARG A 1 183 ? 15.648 19.297 13.492 1 97.62 183 ARG A C 1
ATOM 1448 O O . ARG A 1 183 ? 16.094 20.344 13.969 1 97.62 183 ARG A O 1
ATOM 1455 N N . LEU A 1 184 ? 15.484 19.109 12.227 1 98.56 184 LEU A N 1
ATOM 1456 C CA . LEU A 1 184 ? 15.641 20.219 11.289 1 98.56 184 LEU A CA 1
ATOM 1457 C C . LEU A 1 184 ? 14.734 21.391 11.656 1 98.56 184 LEU A C 1
ATOM 1459 O O . LEU A 1 184 ? 15.172 22.531 11.703 1 98.56 184 LEU A O 1
ATOM 1463 N N . CYS A 1 185 ? 13.5 21.078 11.938 1 98.62 185 CYS A N 1
ATOM 1464 C CA . CYS A 1 185 ? 12.531 22.109 12.297 1 98.62 185 CYS A CA 1
ATOM 1465 C C . CYS A 1 185 ? 12.93 22.812 13.586 1 98.62 185 CYS A C 1
ATOM 1467 O O . CYS A 1 185 ? 12.789 24.031 13.711 1 98.62 185 CYS A O 1
ATOM 1469 N N . MET A 1 186 ? 13.43 22.047 14.5 1 97.5 186 MET A N 1
ATOM 1470 C CA . MET A 1 186 ? 13.906 22.625 15.75 1 97.5 186 MET A CA 1
ATOM 1471 C C . MET A 1 186 ? 15.031 23.625 15.492 1 97.5 186 MET A C 1
ATOM 1473 O O . MET A 1 186 ? 15.055 24.719 16.078 1 97.5 186 MET A O 1
ATOM 1477 N N . ARG A 1 187 ? 15.922 23.328 14.664 1 97.38 187 ARG A N 1
ATOM 1478 C CA . ARG A 1 187 ? 17.047 24.203 14.32 1 97.38 187 ARG A CA 1
ATOM 1479 C C . ARG A 1 187 ? 16.562 25.484 13.664 1 97.38 187 ARG A C 1
ATOM 1481 O O . ARG A 1 187 ? 17.141 26.562 13.883 1 97.38 187 ARG A O 1
ATOM 1488 N N . LEU A 1 188 ? 15.5 25.359 12.891 1 97.81 188 LEU A N 1
ATOM 1489 C CA . LEU A 1 188 ? 15 26.5 12.125 1 97.81 188 LEU A CA 1
ATOM 1490 C C . LEU A 1 188 ? 13.992 27.297 12.945 1 97.81 188 LEU A C 1
ATOM 1492 O O . LEU A 1 188 ? 13.539 28.359 12.508 1 97.81 188 LEU A O 1
ATOM 1496 N N . GLY A 1 189 ? 13.609 26.781 14.062 1 97 189 GLY A N 1
ATOM 1497 C CA . GLY A 1 189 ? 12.586 27.438 14.859 1 97 189 GLY A CA 1
ATOM 1498 C C . GLY A 1 189 ? 11.188 27.297 14.281 1 97 189 GLY A C 1
ATOM 1499 O O . GLY A 1 189 ? 10.359 28.203 14.406 1 97 189 GLY A O 1
ATOM 1500 N N . VAL A 1 190 ? 10.93 26.266 13.578 1 97.56 190 VAL A N 1
ATOM 1501 C CA . VAL A 1 190 ? 9.656 25.953 12.93 1 97.56 190 VAL A CA 1
ATOM 1502 C C . VAL A 1 190 ? 8.867 24.969 13.789 1 97.56 190 VAL A C 1
ATOM 1504 O O . VAL A 1 190 ? 9.406 23.953 14.219 1 97.56 190 VAL A O 1
ATOM 1507 N N . PRO A 1 191 ? 7.59 25.281 14.094 1 98.12 191 PRO A N 1
ATOM 1508 C CA . PRO A 1 191 ? 6.773 24.312 14.844 1 98.12 191 PRO A CA 1
ATOM 1509 C C . PRO A 1 191 ? 6.609 22.984 14.117 1 98.12 191 PRO A C 1
ATOM 1511 O O . PRO A 1 191 ? 6.23 22.953 12.945 1 98.12 191 PRO A O 1
ATOM 1514 N N . ALA A 1 192 ? 6.875 21.875 14.82 1 98.5 192 ALA A N 1
ATOM 1515 C CA . ALA A 1 192 ? 6.766 20.531 14.234 1 98.5 192 ALA A CA 1
ATOM 1516 C C . ALA A 1 192 ? 6.5 19.484 15.312 1 98.5 192 ALA A C 1
ATOM 1518 O O . ALA A 1 192 ? 6.836 19.688 16.484 1 98.5 192 ALA A O 1
ATOM 1519 N N . VAL A 1 193 ? 5.848 18.453 14.891 1 98 193 VAL A N 1
ATOM 1520 C CA . VAL A 1 193 ? 5.711 17.297 15.758 1 98 193 VAL A CA 1
ATOM 1521 C C . VAL A 1 193 ? 7.086 16.703 16.047 1 98 193 VAL A C 1
ATOM 1523 O O . VAL A 1 193 ? 7.926 16.594 15.148 1 98 193 VAL A O 1
ATOM 1526 N N . ARG A 1 194 ? 7.281 16.359 17.297 1 97.56 194 ARG A N 1
ATOM 1527 C CA . ARG A 1 194 ? 8.547 15.758 17.703 1 97.56 194 ARG A CA 1
ATOM 1528 C C . ARG A 1 194 ? 8.461 14.234 17.672 1 97.56 194 ARG A C 1
ATOM 1530 O O . ARG A 1 194 ? 7.66 13.641 18.391 1 97.56 194 ARG A O 1
ATOM 1537 N N . TYR A 1 195 ? 9.312 13.672 16.859 1 97.5 195 TYR A N 1
ATOM 1538 C CA . TYR A 1 195 ? 9.336 12.219 16.719 1 97.5 195 TYR A CA 1
ATOM 1539 C C . TYR A 1 195 ? 10.531 11.625 17.453 1 97.5 195 TYR A C 1
ATOM 1541 O O . TYR A 1 195 ? 11.57 12.273 17.578 1 97.5 195 TYR A O 1
ATOM 1549 N N . SER A 1 196 ? 10.367 10.391 17.906 1 95.81 196 SER A N 1
ATOM 1550 C CA . SER A 1 196 ? 11.438 9.555 18.438 1 95.81 196 SER A CA 1
ATOM 1551 C C . SER A 1 196 ? 11.469 8.195 17.75 1 95.81 196 SER A C 1
ATOM 1553 O O . SER A 1 196 ? 10.453 7.738 17.219 1 95.81 196 SER A O 1
ATOM 1555 N N . LEU A 1 197 ? 12.648 7.621 17.781 1 93.62 197 LEU A N 1
ATOM 1556 C CA . LEU A 1 197 ? 12.781 6.297 17.188 1 93.62 197 LEU A CA 1
ATOM 1557 C C . LEU A 1 197 ? 12.539 5.207 18.219 1 93.62 197 LEU A C 1
ATOM 1559 O O . LEU A 1 197 ? 12.906 5.363 19.391 1 93.62 197 LEU A O 1
ATOM 1563 N N . ALA A 1 198 ? 11.922 4.199 17.781 1 90.75 198 ALA A N 1
ATOM 1564 C CA . ALA A 1 198 ? 11.734 3 18.594 1 90.75 198 ALA A CA 1
ATOM 1565 C C . ALA A 1 198 ? 11.758 1.742 17.719 1 90.75 198 ALA A C 1
ATOM 1567 O O . ALA A 1 198 ? 11.93 1.82 16.5 1 90.75 198 ALA A O 1
ATOM 1568 N N . ARG A 1 199 ? 11.781 0.619 18.422 1 87.38 199 ARG A N 1
ATOM 1569 C CA . ARG A 1 199 ? 11.703 -0.67 17.734 1 87.38 199 ARG A CA 1
ATOM 1570 C C . ARG A 1 199 ? 10.383 -1.371 18.047 1 87.38 199 ARG A C 1
ATOM 1572 O O . ARG A 1 199 ? 9.898 -1.329 19.172 1 87.38 199 ARG A O 1
ATOM 1579 N N . ASN A 1 200 ? 9.805 -1.828 17.062 1 83.94 200 ASN A N 1
ATOM 1580 C CA . ASN A 1 200 ? 8.688 -2.764 17.172 1 83.94 200 ASN A CA 1
ATOM 1581 C C . ASN A 1 200 ? 9.008 -4.098 16.516 1 83.94 200 ASN A C 1
ATOM 1583 O O . ASN A 1 200 ? 8.852 -4.242 15.297 1 83.94 200 ASN A O 1
ATOM 1587 N N . GLY A 1 201 ? 9.344 -5.07 17.359 1 79.69 201 GLY A N 1
ATOM 1588 C CA . GLY A 1 201 ? 9.922 -6.273 16.781 1 79.69 201 GLY A CA 1
ATOM 1589 C C . GLY A 1 201 ? 11.195 -6.008 16 1 79.69 201 GLY A C 1
ATOM 1590 O O . GLY A 1 201 ? 12.125 -5.395 16.516 1 79.69 201 GLY A O 1
ATOM 1591 N N . ASN A 1 202 ? 11.227 -6.445 14.773 1 83.94 202 ASN A N 1
ATOM 1592 C CA . ASN A 1 202 ? 12.398 -6.266 13.922 1 83.94 202 ASN A CA 1
ATOM 1593 C C . ASN A 1 202 ? 12.203 -5.113 12.938 1 83.94 202 ASN A C 1
ATOM 1595 O O . ASN A 1 202 ? 12.805 -5.102 11.859 1 83.94 202 ASN A O 1
ATOM 1599 N N . ARG A 1 203 ? 11.359 -4.16 13.352 1 84.06 203 ARG A N 1
ATOM 1600 C CA . ARG A 1 203 ? 11.102 -3.002 12.492 1 84.06 203 ARG A CA 1
ATOM 1601 C C . ARG A 1 203 ? 11.391 -1.702 13.242 1 84.06 203 ARG A C 1
ATOM 1603 O O . ARG A 1 203 ? 11.125 -1.592 14.438 1 84.06 203 ARG A O 1
ATOM 1610 N N . LEU A 1 204 ? 11.906 -0.836 12.5 1 88.56 204 LEU A N 1
ATOM 1611 C CA . LEU A 1 204 ? 12.086 0.512 13.031 1 88.56 204 LEU A CA 1
ATOM 1612 C C . LEU A 1 204 ? 10.789 1.309 12.93 1 88.56 204 LEU A C 1
ATOM 1614 O O . LEU A 1 204 ? 10.094 1.251 11.906 1 88.56 204 LEU A O 1
ATOM 1618 N N . VAL A 1 205 ? 10.445 1.962 14 1 92.25 205 VAL A N 1
ATOM 1619 C CA . VAL A 1 205 ? 9.242 2.777 14 1 92.25 205 VAL A CA 1
ATOM 1620 C C . VAL A 1 205 ? 9.555 4.168 14.555 1 92.25 205 VAL A C 1
ATOM 1622 O O . VAL A 1 205 ? 10.578 4.363 15.211 1 92.25 205 VAL A O 1
ATOM 1625 N N . SER A 1 206 ? 8.773 5.148 14.219 1 95.38 206 SER A N 1
ATOM 1626 C CA . SER A 1 206 ? 8.781 6.457 14.859 1 95.38 206 SER A CA 1
ATOM 1627 C C . SER A 1 206 ? 7.566 6.645 15.766 1 95.38 206 SER A C 1
ATOM 1629 O O . SER A 1 206 ? 6.496 6.098 15.492 1 95.38 206 SER A O 1
ATOM 1631 N N . THR A 1 207 ? 7.742 7.328 16.844 1 95.56 207 THR A N 1
ATOM 1632 C CA . THR A 1 207 ? 6.672 7.613 17.781 1 95.56 207 THR A CA 1
ATOM 1633 C C . THR A 1 207 ? 6.551 9.117 18.031 1 95.56 207 THR A C 1
ATOM 1635 O O . THR A 1 207 ? 7.555 9.836 18 1 95.56 207 THR A O 1
ATOM 1638 N N . CYS A 1 208 ? 5.383 9.555 18.203 1 97.25 208 CYS A N 1
ATOM 1639 C CA . CYS A 1 208 ? 5.145 10.938 18.594 1 97.25 208 CYS A CA 1
ATOM 1640 C C . CYS A 1 208 ? 3.879 11.062 19.422 1 97.25 208 CYS A C 1
ATOM 1642 O O . CYS A 1 208 ? 2.979 10.227 19.328 1 97.25 208 CYS A O 1
ATOM 1644 N N . ALA A 1 209 ? 3.836 12.039 20.234 1 96.75 209 ALA A N 1
ATOM 1645 C CA . ALA A 1 209 ? 2.619 12.359 20.969 1 96.75 209 ALA A CA 1
ATOM 1646 C C . ALA A 1 209 ? 1.558 12.961 20.047 1 96.75 209 ALA A C 1
ATOM 1648 O O . ALA A 1 209 ? 1.885 13.586 19.047 1 96.75 209 ALA A O 1
ATOM 1649 N N . ASP A 1 210 ? 0.301 12.656 20.438 1 96.88 210 ASP A N 1
ATOM 1650 C CA . ASP A 1 210 ? -0.78 13.336 19.719 1 96.88 210 ASP A CA 1
ATOM 1651 C C . ASP A 1 210 ? -0.59 14.852 19.75 1 96.88 210 ASP A C 1
ATOM 1653 O O . ASP A 1 210 ? -0.326 15.43 20.797 1 96.88 210 ASP A O 1
ATOM 1657 N N . MET A 1 211 ? -0.695 15.508 18.609 1 97.25 211 MET A N 1
ATOM 1658 C CA . MET A 1 211 ? -0.46 16.938 18.531 1 97.25 211 MET A CA 1
ATOM 1659 C C . MET A 1 211 ? -1.688 17.719 18.984 1 97.25 211 MET A C 1
ATOM 1661 O O . MET A 1 211 ? -1.619 18.938 19.188 1 97.25 211 MET A O 1
ATOM 1665 N N . LEU A 1 212 ? -2.77 17.047 19.188 1 97.62 212 LEU A N 1
ATOM 1666 C CA . LEU A 1 212 ? -4.031 17.672 19.547 1 97.62 212 LEU A CA 1
ATOM 1667 C C . LEU A 1 212 ? -4.297 17.547 21.047 1 97.62 212 LEU A C 1
ATOM 1669 O O . LEU A 1 212 ? -3.943 16.531 21.656 1 97.62 212 LEU A O 1
ATOM 1673 N N . SER A 1 213 ? -4.953 18.578 21.594 1 95.88 213 SER A N 1
ATOM 1674 C CA . SER A 1 213 ? -5.582 18.453 22.906 1 95.88 213 SER A CA 1
ATOM 1675 C C . SER A 1 213 ? -6.945 17.781 22.797 1 95.88 213 SER A C 1
ATOM 1677 O O . SER A 1 213 ? -7.434 17.516 21.703 1 95.88 213 SER A O 1
ATOM 1679 N N . ASN A 1 214 ? -7.602 17.484 23.953 1 95 214 ASN A N 1
ATOM 1680 C CA . ASN A 1 214 ? -8.883 16.797 23.984 1 95 214 ASN A CA 1
ATOM 1681 C C . ASN A 1 214 ? -10.031 17.719 23.562 1 95 214 ASN A C 1
ATOM 1683 O O . ASN A 1 214 ? -11.195 17.312 23.609 1 95 214 ASN A O 1
ATOM 1687 N N . HIS A 1 215 ? -9.742 18.906 23.109 1 96.88 215 HIS A N 1
ATOM 1688 C CA . HIS A 1 215 ? -10.781 19.781 22.594 1 96.88 215 HIS A CA 1
ATOM 1689 C C . HIS A 1 215 ? -10.406 20.328 21.203 1 96.88 215 HIS A C 1
ATOM 1691 O O . HIS A 1 215 ? -10.898 21.375 20.797 1 96.88 215 HIS A O 1
ATOM 1697 N N . GLU A 1 216 ? -9.477 19.703 20.641 1 98.12 216 GLU A N 1
ATOM 1698 C CA . GLU A 1 216 ? -9.008 20.172 19.359 1 98.12 216 GLU A CA 1
ATOM 1699 C C . GLU A 1 216 ? -9.266 19.156 18.25 1 98.12 216 GLU A C 1
ATOM 1701 O O . GLU A 1 216 ? -9.391 17.953 18.531 1 98.12 216 GLU A O 1
ATOM 1706 N N . GLU A 1 217 ? -9.375 19.625 17.016 1 98.06 217 GLU A N 1
ATOM 1707 C CA . GLU A 1 217 ? -9.477 18.781 15.828 1 98.06 217 GLU A CA 1
ATOM 1708 C C . GLU A 1 217 ? -8.484 19.234 14.75 1 98.06 217 GLU A C 1
ATOM 1710 O O . GLU A 1 217 ? -8.18 20.422 14.641 1 98.06 217 GLU A O 1
ATOM 1715 N N . LEU A 1 218 ? -7.965 18.297 14.062 1 98 218 LEU A N 1
ATOM 1716 C CA . LEU A 1 218 ? -7.156 18.562 12.883 1 98 218 LEU A CA 1
ATOM 1717 C C . LEU A 1 218 ? -8.031 18.672 11.633 1 98 218 LEU A C 1
ATOM 1719 O O . LEU A 1 218 ? -8.836 17.781 11.359 1 98 218 LEU A O 1
ATOM 1723 N N . VAL A 1 219 ? -7.949 19.781 10.945 1 97.88 219 VAL A N 1
ATOM 1724 C CA . VAL A 1 219 ? -8.633 20.016 9.68 1 97.88 219 VAL A CA 1
ATOM 1725 C C . VAL A 1 219 ? -7.617 20.141 8.555 1 97.88 219 VAL A C 1
ATOM 1727 O O . VAL A 1 219 ? -6.879 21.125 8.484 1 97.88 219 VAL A O 1
ATOM 1730 N N . SER A 1 220 ? -7.629 19.156 7.672 1 96.12 220 SER A N 1
ATOM 1731 C CA . SER A 1 220 ? -6.621 19.125 6.617 1 96.12 220 SER A CA 1
ATOM 1732 C C . SER A 1 220 ? -6.852 20.234 5.594 1 96.12 220 SER A C 1
ATOM 1734 O O . SER A 1 220 ? -7.957 20.766 5.492 1 96.12 220 SER A O 1
ATOM 1736 N N . ALA A 1 221 ? -5.777 20.609 4.867 1 97.12 221 ALA A N 1
ATOM 1737 C CA . ALA A 1 221 ? -5.914 21.562 3.779 1 97.12 221 ALA A CA 1
ATOM 1738 C C . ALA A 1 221 ? -6.906 21.078 2.732 1 97.12 221 ALA A C 1
ATOM 1740 O O . ALA A 1 221 ? -7.633 21.875 2.131 1 97.12 221 ALA A O 1
ATOM 1741 N N . TRP A 1 222 ? -6.965 19.781 2.553 1 92.62 222 TRP A N 1
ATOM 1742 C CA . TRP A 1 222 ? -7.926 19.203 1.615 1 92.62 222 TRP A CA 1
ATOM 1743 C C . TRP A 1 222 ? -9.352 19.562 2.018 1 92.62 222 TRP A C 1
ATOM 1745 O O . TRP A 1 222 ? -10.141 20.031 1.193 1 92.62 222 TRP A O 1
ATOM 1755 N N . GLN A 1 223 ? -9.648 19.359 3.25 1 93.38 223 GLN A N 1
ATOM 1756 C CA . GLN A 1 223 ? -10.992 19.641 3.758 1 93.38 223 GLN A CA 1
ATOM 1757 C C . GLN A 1 223 ? -11.344 21.109 3.592 1 93.38 223 GLN A C 1
ATOM 1759 O O . GLN A 1 223 ? -12.445 21.453 3.152 1 93.38 223 GLN A O 1
ATOM 1764 N N . VAL A 1 224 ? -10.414 21.953 3.951 1 96.88 224 VAL A N 1
ATOM 1765 C CA . VAL A 1 224 ? -10.641 23.391 3.883 1 96.88 224 VAL A CA 1
ATOM 1766 C C . VAL A 1 224 ? -10.891 23.812 2.434 1 96.88 224 VAL A C 1
ATOM 1768 O O . VAL A 1 224 ? -11.867 24.5 2.141 1 96.88 224 VAL A O 1
ATOM 1771 N N . LEU A 1 225 ? -10.062 23.359 1.578 1 94.25 225 LEU A N 1
ATOM 1772 C CA . LEU A 1 225 ? -10.141 23.766 0.178 1 94.25 225 LEU A CA 1
ATOM 1773 C C . LEU A 1 225 ? -11.406 23.219 -0.478 1 94.25 225 LEU A C 1
ATOM 1775 O O . LEU A 1 225 ? -12.008 23.875 -1.328 1 94.25 225 LEU A O 1
ATOM 1779 N N . GLN A 1 226 ? -11.812 22.016 -0.117 1 90.62 226 GLN A N 1
ATOM 1780 C CA . GLN A 1 226 ? -13 21.406 -0.698 1 90.62 226 GLN A CA 1
ATOM 1781 C C . GLN A 1 226 ? -14.266 22.141 -0.245 1 90.62 226 GLN A C 1
ATOM 1783 O O . GLN A 1 226 ? -15.297 22.094 -0.924 1 90.62 226 GLN A O 1
ATOM 1788 N N . SER A 1 227 ? -14.195 22.812 0.84 1 93.62 227 SER A N 1
ATOM 1789 C CA . SER A 1 227 ? -15.375 23.422 1.445 1 93.62 227 SER A CA 1
ATOM 1790 C C . SER A 1 227 ? -15.656 24.797 0.853 1 93.62 227 SER A C 1
ATOM 1792 O O . SER A 1 227 ? -16.734 25.375 1.062 1 93.62 227 SER A O 1
ATOM 1794 N N . VAL A 1 228 ? -14.766 25.344 0.043 1 94.06 228 VAL A N 1
ATOM 1795 C CA . VAL A 1 228 ? -14.938 26.688 -0.474 1 94.06 228 VAL A CA 1
ATOM 1796 C C . VAL A 1 228 ? -14.875 26.672 -1.999 1 94.06 228 VAL A C 1
ATOM 1798 O O . VAL A 1 228 ? -14.273 25.781 -2.59 1 94.06 228 VAL A O 1
ATOM 1801 N N . LYS A 1 229 ? -15.492 27.625 -2.557 1 92.38 229 LYS A N 1
ATOM 1802 C CA . LYS A 1 229 ? -15.398 27.781 -4.004 1 92.38 229 LYS A CA 1
ATOM 1803 C C . LYS A 1 229 ? -14.047 28.359 -4.41 1 92.38 229 LYS A C 1
ATOM 1805 O O . LYS A 1 229 ? -13.578 29.328 -3.814 1 92.38 229 LYS A O 1
ATOM 1810 N N . ALA A 1 230 ? -13.492 27.719 -5.359 1 90.5 230 ALA A N 1
ATOM 1811 C CA . ALA A 1 230 ? -12.227 28.234 -5.887 1 90.5 230 ALA A CA 1
ATOM 1812 C C . ALA A 1 230 ? -12.422 29.578 -6.566 1 90.5 230 ALA A C 1
ATOM 1814 O O . ALA A 1 230 ? -13.453 29.828 -7.199 1 90.5 230 ALA A O 1
ATOM 1815 N N . VAL A 1 231 ? -11.484 30.406 -6.375 1 92.5 231 VAL A N 1
ATOM 1816 C CA . VAL A 1 231 ? -11.516 31.703 -7.027 1 92.5 231 VAL A CA 1
ATOM 1817 C C . VAL A 1 231 ? -10.719 31.641 -8.328 1 92.5 231 VAL A C 1
ATOM 1819 O O . VAL A 1 231 ? -9.547 31.281 -8.336 1 92.5 231 VAL A O 1
ATOM 1822 N N . ASN A 1 232 ? -11.32 32.062 -9.375 1 90.5 232 ASN A N 1
ATOM 1823 C CA . ASN A 1 232 ? -10.68 32.031 -10.688 1 90.5 232 ASN A CA 1
ATOM 1824 C C . ASN A 1 232 ? -9.453 32.938 -10.734 1 90.5 232 ASN A C 1
ATOM 1826 O O . ASN A 1 232 ? -9.477 34.031 -10.195 1 90.5 232 ASN A O 1
ATOM 1830 N N . GLY A 1 233 ? -8.359 32.406 -11.32 1 90.06 233 GLY A N 1
ATOM 1831 C CA . GLY A 1 233 ? -7.164 33.219 -11.523 1 90.06 233 GLY A CA 1
ATOM 1832 C C . GLY A 1 233 ? -6.168 33.094 -10.383 1 90.06 233 GLY A C 1
ATOM 1833 O O . GLY A 1 233 ? -5.016 33.5 -10.516 1 90.06 233 GLY A O 1
ATOM 1834 N N . LEU A 1 234 ? -6.602 32.625 -9.289 1 92.5 234 LEU A N 1
ATOM 1835 C CA . LEU A 1 234 ? -5.688 32.438 -8.164 1 92.5 234 LEU A CA 1
ATOM 1836 C C . LEU A 1 234 ? -4.926 31.125 -8.297 1 92.5 234 LEU A C 1
ATOM 1838 O O . LEU A 1 234 ? -5.5 30.109 -8.695 1 92.5 234 LEU A O 1
ATOM 1842 N N . ASN A 1 235 ? -3.658 31.156 -8.016 1 91.06 235 ASN A N 1
ATOM 1843 C CA . ASN A 1 235 ? -2.896 29.922 -8.008 1 91.06 235 ASN A CA 1
ATOM 1844 C C . ASN A 1 235 ? -3.199 29.078 -6.77 1 91.06 235 ASN A C 1
ATOM 1846 O O . ASN A 1 235 ? -3.879 29.547 -5.852 1 91.06 235 ASN A O 1
ATOM 1850 N N . SER A 1 236 ? -2.73 27.891 -6.695 1 92.94 236 SER A N 1
ATOM 1851 C CA . SER A 1 236 ? -3.062 26.938 -5.641 1 92.94 236 SER A CA 1
ATOM 1852 C C . SER A 1 236 ? -2.584 27.422 -4.277 1 92.94 236 SER A C 1
ATOM 1854 O O . SER A 1 236 ? -3.256 27.219 -3.266 1 92.94 236 SER A O 1
ATOM 1856 N N . HIS A 1 237 ? -1.438 28.047 -4.254 1 96.44 237 HIS A N 1
ATOM 1857 C CA . HIS A 1 237 ? -0.903 28.609 -3.025 1 96.44 237 HIS A CA 1
ATOM 1858 C C . HIS A 1 237 ? -1.843 29.672 -2.455 1 96.44 237 HIS A C 1
ATOM 1860 O O . HIS A 1 237 ? -2.191 29.625 -1.273 1 96.44 237 HIS A O 1
ATOM 1866 N N . ASP A 1 238 ? -2.25 30.562 -3.277 1 96.81 238 ASP A N 1
ATOM 1867 C CA . ASP A 1 238 ? -3.102 31.672 -2.836 1 96.81 238 ASP A CA 1
ATOM 1868 C C . ASP A 1 238 ? -4.504 31.172 -2.496 1 96.81 238 ASP A C 1
ATOM 1870 O O . ASP A 1 238 ? -5.16 31.719 -1.601 1 96.81 238 ASP A O 1
ATOM 1874 N N . GLN A 1 239 ? -4.98 30.203 -3.232 1 96.69 239 GLN A N 1
ATOM 1875 C CA . GLN A 1 239 ? -6.25 29.562 -2.889 1 96.69 239 GLN A CA 1
ATOM 1876 C C . GLN A 1 239 ? -6.227 29.016 -1.465 1 96.69 239 GLN A C 1
ATOM 1878 O O . GLN A 1 239 ? -7.188 29.188 -0.711 1 96.69 239 GLN A O 1
ATOM 1883 N N . TRP A 1 240 ? -5.133 28.375 -1.118 1 97.62 240 TRP A N 1
ATOM 1884 C CA . TRP A 1 240 ? -4.969 27.797 0.217 1 97.62 240 TRP A CA 1
ATOM 1885 C C . TRP A 1 240 ? -4.965 28.906 1.276 1 97.62 240 TRP A C 1
ATOM 1887 O O . TRP A 1 240 ? -5.695 28.812 2.27 1 97.62 240 TRP A O 1
ATOM 1897 N N . ILE A 1 241 ? -4.195 29.938 1.022 1 98.19 241 ILE A N 1
ATOM 1898 C CA . ILE A 1 241 ? -4.102 31.031 1.986 1 98.19 241 ILE A CA 1
ATOM 1899 C C . ILE A 1 241 ? -5.48 31.641 2.205 1 98.19 241 ILE A C 1
ATOM 1901 O O . ILE A 1 241 ? -5.91 31.828 3.346 1 98.19 241 ILE A O 1
ATOM 1905 N N . ARG A 1 242 ? -6.152 31.875 1.146 1 97.88 242 ARG A N 1
ATOM 1906 C CA . ARG A 1 242 ? -7.477 32.469 1.221 1 97.88 242 ARG A CA 1
ATOM 1907 C C . ARG A 1 242 ? -8.445 31.594 1.988 1 97.88 242 ARG A C 1
ATOM 1909 O O . ARG A 1 242 ? -9.18 32.062 2.859 1 97.88 242 ARG A O 1
ATOM 1916 N N . ALA A 1 243 ? -8.461 30.359 1.67 1 97.94 243 ALA A N 1
ATOM 1917 C CA . ALA A 1 243 ? -9.383 29.406 2.299 1 97.94 243 ALA A CA 1
ATOM 1918 C C . ALA A 1 243 ? -9.094 29.266 3.791 1 97.94 243 ALA A C 1
ATOM 1920 O O . ALA A 1 243 ? -10.023 29.219 4.605 1 97.94 243 ALA A O 1
ATOM 1921 N N . ALA A 1 244 ? -7.836 29.203 4.137 1 98.56 244 ALA A N 1
ATOM 1922 C CA . ALA A 1 244 ? -7.441 29.078 5.535 1 98.56 244 ALA A CA 1
ATOM 1923 C C . ALA A 1 244 ? -7.879 30.297 6.34 1 98.56 244 ALA A C 1
ATOM 1925 O O . ALA A 1 244 ? -8.398 30.156 7.453 1 98.56 244 ALA A O 1
ATOM 1926 N N . VAL A 1 245 ? -7.656 31.453 5.746 1 98.25 245 VAL A N 1
ATOM 1927 C CA . VAL A 1 245 ? -8.062 32.688 6.395 1 98.25 245 VAL A CA 1
ATOM 1928 C C . VAL A 1 245 ? -9.578 32.719 6.543 1 98.25 245 VAL A C 1
ATOM 1930 O O . VAL A 1 245 ? -10.102 33.094 7.598 1 98.25 245 VAL A O 1
ATOM 1933 N N . GLY A 1 246 ? -10.242 32.312 5.531 1 96.94 246 GLY A N 1
ATOM 1934 C CA . GLY A 1 246 ? -11.695 32.25 5.578 1 96.94 246 GLY A CA 1
ATOM 1935 C C . GLY A 1 246 ? -12.219 31.312 6.648 1 96.94 246 GLY A C 1
ATOM 1936 O O . GLY A 1 246 ? -13.305 31.516 7.191 1 96.94 246 GLY A O 1
ATOM 1937 N N . PHE A 1 247 ? -11.43 30.312 7 1 97.12 247 PHE A N 1
ATOM 1938 C CA . PHE A 1 247 ? -11.805 29.312 7.988 1 97.12 247 PHE A CA 1
ATOM 1939 C C . PHE A 1 247 ? -11.539 29.812 9.398 1 97.12 247 PHE A C 1
ATOM 1941 O O . PHE A 1 247 ? -11.969 29.203 10.375 1 97.12 247 PHE A O 1
ATOM 1948 N N . GLY A 1 248 ? -10.758 30.906 9.484 1 97.19 248 GLY A N 1
ATOM 1949 C CA . GLY A 1 248 ? -10.617 31.531 10.781 1 97.19 248 GLY A CA 1
ATOM 1950 C C . GLY A 1 248 ? -9.164 31.703 11.211 1 97.19 248 GLY A C 1
ATOM 1951 O O . GLY A 1 248 ? -8.891 32.219 12.289 1 97.19 248 GLY A O 1
ATOM 1952 N N . ALA A 1 249 ? -8.25 31.312 10.414 1 98.19 249 ALA A N 1
ATOM 1953 C CA . ALA A 1 249 ? -6.84 31.406 10.781 1 98.19 249 ALA A CA 1
ATOM 1954 C C . ALA A 1 249 ? -6.297 32.812 10.508 1 98.19 249 ALA A C 1
ATOM 1956 O O . ALA A 1 249 ? -6.762 33.5 9.594 1 98.19 249 ALA A O 1
ATOM 1957 N N . ASP A 1 250 ? -5.32 33.219 11.312 1 98.38 250 ASP A N 1
ATOM 1958 C CA . ASP A 1 250 ? -4.605 34.469 11.062 1 98.38 250 ASP A CA 1
ATOM 1959 C C . ASP A 1 250 ? -3.787 34.406 9.781 1 98.38 250 ASP A C 1
ATOM 1961 O O . ASP A 1 250 ? -3.061 33.438 9.562 1 98.38 250 ASP A O 1
ATOM 1965 N N . GLU A 1 251 ? -3.914 35.375 8.953 1 98.19 251 GLU A N 1
ATOM 1966 C CA . GLU A 1 251 ? -3.289 35.344 7.633 1 98.19 251 GLU A CA 1
ATOM 1967 C C . GLU A 1 251 ? -1.772 35.219 7.742 1 98.19 251 GLU A C 1
ATOM 1969 O O . GLU A 1 251 ? -1.157 34.406 7.051 1 98.19 251 GLU A O 1
ATOM 1974 N N . ARG A 1 252 ? -1.182 36.031 8.555 1 98 252 ARG A N 1
ATOM 1975 C CA . ARG A 1 252 ? 0.269 36 8.711 1 98 252 ARG A CA 1
ATOM 1976 C C . ARG A 1 252 ? 0.718 34.625 9.227 1 98 252 ARG A C 1
ATOM 1978 O O . ARG A 1 252 ? 1.723 34.094 8.766 1 98 252 ARG A O 1
ATOM 1985 N N . ALA A 1 253 ? 0.002 34.094 10.141 1 98.31 253 ALA A N 1
ATOM 1986 C CA . ALA A 1 253 ? 0.341 32.781 10.711 1 98.31 253 ALA A CA 1
ATOM 1987 C C . ALA A 1 253 ? 0.292 31.688 9.656 1 98.31 253 ALA A C 1
ATOM 1989 O O . ALA A 1 253 ? 1.157 30.812 9.625 1 98.31 253 ALA A O 1
ATOM 1990 N N . VAL A 1 254 ? -0.718 31.75 8.797 1 98.5 254 VAL A N 1
ATOM 1991 C CA . VAL A 1 254 ? -0.871 30.719 7.77 1 98.5 254 VAL A CA 1
ATOM 1992 C C . VAL A 1 254 ? 0.231 30.875 6.723 1 98.5 254 VAL A C 1
ATOM 1994 O O . VAL A 1 254 ? 0.798 29.891 6.258 1 98.5 254 VAL A O 1
ATOM 1997 N N . ARG A 1 255 ? 0.499 32.094 6.336 1 98.31 255 ARG A N 1
ATOM 1998 C CA . ARG A 1 255 ? 1.569 32.344 5.375 1 98.31 255 ARG A CA 1
ATOM 1999 C C . ARG A 1 255 ? 2.912 31.875 5.918 1 98.31 255 ARG A C 1
ATOM 2001 O O . ARG A 1 255 ? 3.678 31.219 5.203 1 98.31 255 ARG A O 1
ATOM 2008 N N . ASP A 1 256 ? 3.184 32.188 7.176 1 98.44 256 ASP A N 1
ATOM 2009 C CA . ASP A 1 256 ? 4.422 31.734 7.812 1 98.44 256 ASP A CA 1
ATOM 2010 C C . ASP A 1 256 ? 4.504 30.203 7.859 1 98.44 256 ASP A C 1
ATOM 2012 O O . ASP A 1 256 ? 5.539 29.625 7.535 1 98.44 256 ASP A O 1
ATOM 2016 N N . ALA A 1 257 ? 3.432 29.562 8.266 1 98.69 257 ALA A N 1
ATOM 2017 C CA . ALA A 1 257 ? 3.402 28.109 8.344 1 98.69 257 ALA A CA 1
ATOM 2018 C C . ALA A 1 257 ? 3.605 27.484 6.969 1 98.69 257 ALA A C 1
ATOM 2020 O O . ALA A 1 257 ? 4.238 26.438 6.848 1 98.69 257 ALA A O 1
ATOM 2021 N N . THR A 1 258 ? 3.045 28.109 5.914 1 98.69 258 THR A N 1
ATOM 2022 C CA . THR A 1 258 ? 3.195 27.609 4.551 1 98.69 258 THR A CA 1
ATOM 2023 C C . THR A 1 258 ? 4.645 27.734 4.086 1 98.69 258 THR A C 1
ATOM 2025 O O . THR A 1 258 ? 5.203 26.781 3.527 1 98.69 258 THR A O 1
ATOM 2028 N N . ASP A 1 259 ? 5.246 28.875 4.398 1 98.44 259 ASP A N 1
ATOM 2029 C CA . ASP A 1 259 ? 6.672 29.031 4.121 1 98.44 259 ASP A CA 1
ATOM 2030 C C . ASP A 1 259 ? 7.488 27.938 4.816 1 98.44 259 ASP A C 1
ATOM 2032 O O . ASP A 1 259 ? 8.43 27.391 4.234 1 98.44 259 ASP A O 1
ATOM 2036 N N . ASP A 1 260 ? 7.102 27.703 6.062 1 98.62 260 ASP A N 1
ATOM 2037 C CA . ASP A 1 260 ? 7.824 26.734 6.887 1 98.62 260 ASP A CA 1
ATOM 2038 C C . ASP A 1 260 ? 7.91 25.375 6.195 1 98.62 260 ASP A C 1
ATOM 2040 O O . ASP A 1 260 ? 9 24.844 5.988 1 98.62 260 ASP A O 1
ATOM 2044 N N . TRP A 1 261 ? 6.77 24.766 5.781 1 98.12 261 TRP A N 1
ATOM 2045 C CA . TRP A 1 261 ? 6.844 23.406 5.25 1 98.12 261 TRP A CA 1
ATOM 2046 C C . TRP A 1 261 ? 7.352 23.406 3.812 1 98.12 261 TRP A C 1
ATOM 2048 O O . TRP A 1 261 ? 7.906 22.422 3.34 1 98.12 261 TRP A O 1
ATOM 2058 N N . LEU A 1 262 ? 7.23 24.562 3.064 1 98.19 262 LEU A N 1
ATOM 2059 C CA . LEU A 1 262 ? 7.875 24.641 1.758 1 98.19 262 LEU A CA 1
ATOM 2060 C C . LEU A 1 262 ? 9.391 24.516 1.885 1 98.19 262 LEU A C 1
ATOM 2062 O O . LEU A 1 262 ? 10.016 23.766 1.13 1 98.19 262 LEU A O 1
ATOM 2066 N N . VAL A 1 263 ? 9.969 25.219 2.824 1 98.38 263 VAL A N 1
ATOM 2067 C CA . VAL A 1 263 ? 11.414 25.219 3.031 1 98.38 263 VAL A CA 1
ATOM 2068 C C . VAL A 1 263 ? 11.867 23.859 3.543 1 98.38 263 VAL A C 1
ATOM 2070 O O . VAL A 1 263 ? 12.82 23.281 3.027 1 98.38 263 VAL A O 1
ATOM 2073 N N . VAL A 1 264 ? 11.172 23.359 4.516 1 98.69 264 VAL A N 1
ATOM 2074 C CA . VAL A 1 264 ? 11.516 22.078 5.113 1 98.69 264 VAL A CA 1
ATOM 2075 C C . VAL A 1 264 ? 11.406 20.969 4.066 1 98.69 264 VAL A C 1
ATOM 2077 O O . VAL A 1 264 ? 12.266 20.094 3.979 1 98.69 264 VAL A O 1
ATOM 2080 N N . ASP A 1 265 ? 10.328 21.016 3.262 1 98.31 265 ASP A N 1
ATOM 2081 C CA . ASP A 1 265 ? 10.109 19.984 2.246 1 98.31 265 ASP A CA 1
ATOM 2082 C C . ASP A 1 265 ? 11.219 20 1.197 1 98.31 265 ASP A C 1
ATOM 2084 O O . ASP A 1 265 ? 11.641 18.953 0.716 1 98.31 265 ASP A O 1
ATOM 2088 N N . TYR A 1 266 ? 11.664 21.188 0.865 1 98.12 266 TYR A N 1
ATOM 2089 C CA . TYR A 1 266 ? 12.75 21.266 -0.1 1 98.12 266 TYR A CA 1
ATOM 2090 C C . TYR A 1 266 ? 14.039 20.688 0.48 1 98.12 266 TYR A C 1
ATOM 2092 O O . TYR A 1 266 ? 14.711 19.891 -0.17 1 98.12 266 TYR A O 1
ATOM 2100 N N . LEU A 1 267 ? 14.367 21.109 1.653 1 98.5 267 LEU A N 1
ATOM 2101 C CA . LEU A 1 267 ? 15.594 20.641 2.295 1 98.5 267 LEU A CA 1
ATOM 2102 C C . LEU A 1 267 ? 15.57 19.125 2.482 1 98.5 267 LEU A C 1
ATOM 2104 O O . LEU A 1 267 ? 16.562 18.438 2.205 1 98.5 267 LEU A O 1
ATOM 2108 N N . MET A 1 268 ? 14.406 18.594 2.863 1 98.5 268 MET A N 1
ATOM 2109 C CA . MET A 1 268 ? 14.242 17.172 3.141 1 98.5 268 MET A CA 1
ATOM 2110 C C . MET A 1 268 ? 14.016 16.375 1.852 1 98.5 268 MET A C 1
ATOM 2112 O O . MET A 1 268 ? 14.086 15.148 1.847 1 98.5 268 MET A O 1
ATOM 2116 N N . ARG A 1 269 ? 13.711 17.078 0.77 1 97.19 269 ARG A N 1
ATOM 2117 C CA . ARG A 1 269 ? 13.219 16.453 -0.459 1 97.19 269 ARG A CA 1
ATOM 2118 C C . ARG A 1 269 ? 11.992 15.602 -0.188 1 97.19 269 ARG A C 1
ATOM 2120 O O . ARG A 1 269 ? 11.953 14.422 -0.562 1 97.19 269 ARG A O 1
ATOM 2127 N N . ASN A 1 270 ? 11.102 16.203 0.471 1 96.44 270 ASN A N 1
ATOM 2128 C CA . ASN A 1 270 ? 9.844 15.508 0.728 1 96.44 270 ASN A CA 1
ATOM 2129 C C . ASN A 1 270 ? 9.023 15.352 -0.548 1 96.44 270 ASN A C 1
ATOM 2131 O O . ASN A 1 270 ? 8.742 16.344 -1.235 1 96.44 270 ASN A O 1
ATOM 2135 N N . THR A 1 271 ? 8.617 14.172 -0.819 1 90.06 271 THR A N 1
ATOM 2136 C CA . THR A 1 271 ? 7.953 13.914 -2.09 1 90.06 271 THR A CA 1
ATOM 2137 C C . THR A 1 271 ? 6.449 13.742 -1.886 1 90.06 271 THR A C 1
ATOM 2139 O O . THR A 1 271 ? 5.695 13.641 -2.855 1 90.06 271 THR A O 1
ATOM 2142 N N . ASP A 1 272 ? 5.996 13.773 -0.632 1 88.56 272 ASP A N 1
ATOM 2143 C CA . ASP A 1 272 ? 4.602 13.398 -0.42 1 88.56 272 ASP A CA 1
ATOM 2144 C C . ASP A 1 272 ? 3.898 14.406 0.49 1 88.56 272 ASP A C 1
ATOM 2146 O O . ASP A 1 272 ? 3.219 14.016 1.441 1 88.56 272 ASP A O 1
ATOM 2150 N N . ARG A 1 273 ? 4.074 15.656 0.255 1 94.31 273 ARG A N 1
ATOM 2151 C CA . ARG A 1 273 ? 3.303 16.688 0.934 1 94.31 273 ARG A CA 1
ATOM 2152 C C . ARG A 1 273 ? 1.964 16.922 0.242 1 94.31 273 ARG A C 1
ATOM 2154 O O . ARG A 1 273 ? 1.701 18.016 -0.272 1 94.31 273 ARG A O 1
ATOM 2161 N N . HIS A 1 274 ? 1.081 15.992 0.306 1 88.12 274 HIS A N 1
ATOM 2162 C CA . HIS A 1 274 ? -0.24 16.188 -0.278 1 88.12 274 HIS A CA 1
ATOM 2163 C C . HIS A 1 274 ? -1.146 16.969 0.662 1 88.12 274 HIS A C 1
ATOM 2165 O O . HIS A 1 274 ? -0.783 17.234 1.812 1 88.12 274 HIS A O 1
ATOM 2171 N N . TYR A 1 275 ? -2.271 17.328 0.266 1 92.31 275 TYR A N 1
ATOM 2172 C CA . TYR A 1 275 ? -3.141 18.297 0.925 1 92.31 275 TYR A CA 1
ATOM 2173 C C . TYR A 1 275 ? -3.635 17.75 2.264 1 92.31 275 TYR A C 1
ATOM 2175 O O . TYR A 1 275 ? -4.141 18.516 3.094 1 92.31 275 TYR A O 1
ATOM 2183 N N . ASN A 1 276 ? -3.492 16.453 2.506 1 91.81 276 ASN A N 1
ATOM 2184 C CA . ASN A 1 276 ? -3.879 15.891 3.791 1 91.81 276 ASN A CA 1
ATOM 2185 C C . ASN A 1 276 ? -2.732 15.938 4.797 1 91.81 276 ASN A C 1
ATOM 2187 O O . ASN A 1 276 ? -2.934 15.695 5.988 1 91.81 276 ASN A O 1
ATOM 2191 N N . ASN A 1 277 ? -1.53 16.359 4.41 1 94.5 277 ASN A N 1
ATOM 2192 C CA . ASN A 1 277 ? -0.355 16.312 5.273 1 94.5 277 ASN A CA 1
ATOM 2193 C C . ASN A 1 277 ? 0.004 17.688 5.828 1 94.5 277 ASN A C 1
ATOM 2195 O O . ASN A 1 277 ? 1.109 17.875 6.332 1 94.5 277 ASN A O 1
ATOM 2199 N N . PHE A 1 278 ? -0.874 18.609 5.676 1 97.44 278 PHE A N 1
ATOM 2200 C CA . PHE A 1 278 ? -0.832 19.906 6.363 1 97.44 278 PHE A CA 1
ATOM 2201 C C . PHE A 1 278 ? -2.236 20.469 6.543 1 97.44 278 PHE A C 1
ATOM 2203 O O . PHE A 1 278 ? -3.193 19.953 5.949 1 97.44 278 PHE A O 1
ATOM 2210 N N . GLY A 1 279 ? -2.318 21.391 7.398 1 98.31 279 GLY A N 1
ATOM 2211 C CA . GLY A 1 279 ? -3.645 21.938 7.652 1 98.31 279 GLY A CA 1
ATOM 2212 C C . GLY A 1 279 ? -3.695 22.844 8.875 1 98.31 279 GLY A C 1
ATOM 2213 O O . GLY A 1 279 ? -2.76 23.594 9.133 1 98.31 279 GLY A O 1
ATOM 2214 N N . LEU A 1 280 ? -4.867 22.828 9.5 1 98.81 280 LEU A N 1
ATOM 2215 C CA . LEU A 1 280 ? -5.168 23.719 10.625 1 98.81 280 LEU A CA 1
ATOM 2216 C C . LEU A 1 280 ? -5.66 22.922 11.828 1 98.81 280 LEU A C 1
ATOM 2218 O O . LEU A 1 280 ? -6.16 21.797 11.672 1 98.81 280 LEU A O 1
ATOM 2222 N N . ILE A 1 281 ? -5.457 23.422 12.969 1 98.75 281 ILE A N 1
ATOM 2223 C CA . ILE A 1 281 ? -6.012 22.906 14.211 1 98.75 281 ILE A CA 1
ATOM 2224 C C . ILE A 1 281 ? -7.055 23.875 14.766 1 98.75 281 ILE A C 1
ATOM 2226 O O . ILE A 1 281 ? -6.797 25.078 14.859 1 98.75 281 ILE A O 1
ATOM 2230 N N . ARG A 1 282 ? -8.188 23.375 15.062 1 98.69 282 ARG A N 1
ATOM 2231 C CA . ARG A 1 282 ? -9.266 24.203 15.594 1 98.69 282 ARG A CA 1
ATOM 2232 C C . ARG A 1 282 ? -9.711 23.719 16.969 1 98.69 282 ARG A C 1
ATOM 2234 O O . ARG A 1 282 ? -9.828 22.516 17.203 1 98.69 282 ARG A O 1
ATOM 2241 N N . ASP A 1 283 ? -9.914 24.656 17.828 1 98.5 283 ASP A N 1
ATOM 2242 C CA . ASP A 1 283 ? -10.555 24.359 19.109 1 98.5 283 ASP A CA 1
ATOM 2243 C C . ASP A 1 283 ? -12.07 24.25 18.953 1 98.5 283 ASP A C 1
ATOM 2245 O O . ASP A 1 283 ? -12.711 25.172 18.453 1 98.5 283 ASP A O 1
ATOM 2249 N N . ILE A 1 284 ? -12.656 23.172 19.422 1 97.75 284 ILE A N 1
ATOM 2250 C CA . ILE A 1 284 ? -14.062 22.922 19.125 1 97.75 284 ILE A CA 1
ATOM 2251 C C . ILE A 1 284 ? -14.945 23.734 20.062 1 97.75 284 ILE A C 1
ATOM 2253 O O . ILE A 1 284 ? -16.156 23.859 19.844 1 97.75 284 ILE A O 1
ATOM 2257 N N . GLU A 1 285 ? -14.391 24.281 21.141 1 97.5 285 GLU A N 1
ATOM 2258 C CA . GLU A 1 285 ? -15.156 25.109 22.078 1 97.5 285 GLU A CA 1
ATOM 2259 C C . GLU A 1 285 ? -15.07 26.578 21.719 1 97.5 285 GLU A C 1
ATOM 2261 O O . GLU A 1 285 ? -16.094 27.25 21.562 1 97.5 285 GLU A O 1
ATOM 2266 N N . THR A 1 286 ? -13.875 27.109 21.531 1 97.62 286 THR A N 1
ATOM 2267 C CA . THR A 1 286 ? -13.688 28.516 21.234 1 97.62 286 THR A CA 1
ATOM 2268 C C . THR A 1 286 ? -13.75 28.781 19.734 1 97.62 286 THR A C 1
ATOM 2270 O O . THR A 1 286 ? -13.938 29.922 19.297 1 97.62 286 THR A O 1
ATOM 2273 N N . LEU A 1 287 ? -13.461 27.766 18.922 1 97.5 287 LEU A N 1
ATOM 2274 C CA . LEU A 1 287 ? -13.445 27.797 17.469 1 97.5 287 LEU A CA 1
ATOM 2275 C C . LEU A 1 287 ? -12.234 28.562 16.953 1 97.5 287 LEU A C 1
ATOM 2277 O O . LEU A 1 287 ? -12.18 28.922 15.773 1 97.5 287 LEU A O 1
ATOM 2281 N N . GLU A 1 288 ? -11.289 28.812 17.906 1 98.19 288 GLU A N 1
ATOM 2282 C CA . GLU A 1 288 ? -10.023 29.406 17.484 1 98.19 288 GLU A CA 1
ATOM 2283 C C . GLU A 1 288 ? -9.242 28.469 16.578 1 98.19 288 GLU A C 1
ATOM 2285 O O . GLU A 1 288 ? -9.219 27.25 16.812 1 98.19 288 GLU A O 1
ATOM 2290 N N . VAL A 1 289 ? -8.617 29.062 15.539 1 98.56 289 VAL A N 1
ATOM 2291 C CA . VAL A 1 289 ? -7.93 28.266 14.523 1 98.56 289 VAL A CA 1
ATOM 2292 C C . VAL A 1 289 ? -6.461 28.672 14.461 1 98.56 289 VAL A C 1
ATOM 2294 O O . VAL A 1 289 ? -6.133 29.859 14.531 1 98.56 289 VAL A O 1
ATOM 2297 N N . ARG A 1 290 ? -5.586 27.734 14.422 1 98.56 290 ARG A N 1
ATOM 2298 C CA . ARG A 1 290 ? -4.156 27.969 14.211 1 98.56 290 ARG A CA 1
ATOM 2299 C C . ARG A 1 290 ? -3.58 26.953 13.227 1 98.56 290 ARG A C 1
ATOM 2301 O O . ARG A 1 290 ? -4.148 25.891 13.016 1 98.56 290 ARG A O 1
ATOM 2308 N N . PRO A 1 291 ? -2.461 27.312 12.562 1 98.62 291 PRO A N 1
ATOM 2309 C CA . PRO A 1 291 ? -1.818 26.328 11.695 1 98.62 291 PRO A CA 1
ATOM 2310 C C . PRO A 1 291 ? -1.314 25.109 12.469 1 98.62 291 PRO A C 1
ATOM 2312 O O . PRO A 1 291 ? -0.832 25.25 13.594 1 98.62 291 PRO A O 1
ATOM 2315 N N . ALA A 1 292 ? -1.498 23.906 11.891 1 98.69 292 ALA A N 1
ATOM 2316 C CA . ALA A 1 292 ? -0.916 22.688 12.469 1 98.69 292 ALA A CA 1
ATOM 2317 C C . ALA A 1 292 ? 0.605 22.703 12.359 1 98.69 292 ALA A C 1
ATOM 2319 O O . ALA A 1 292 ? 1.159 23.266 11.406 1 98.69 292 ALA A O 1
ATOM 2320 N N . PRO A 1 293 ? 1.324 22.188 13.336 1 98.69 293 PRO A N 1
ATOM 2321 C CA . PRO A 1 293 ? 2.764 22 13.148 1 98.69 293 PRO A CA 1
ATOM 2322 C C . PRO A 1 293 ? 3.086 21.047 11.992 1 98.69 293 PRO A C 1
ATOM 2324 O O . PRO A 1 293 ? 2.209 20.328 11.516 1 98.69 293 PRO A O 1
ATOM 2327 N N . ILE A 1 294 ? 4.32 21.094 11.492 1 98.62 294 ILE A N 1
ATOM 2328 C CA . ILE A 1 294 ? 4.727 20.188 10.422 1 98.62 294 ILE A CA 1
ATOM 2329 C C . ILE A 1 294 ? 4.691 18.75 10.93 1 98.62 294 ILE A C 1
ATOM 2331 O O . ILE A 1 294 ? 5.152 18.453 12.031 1 98.62 294 ILE A O 1
ATOM 2335 N N . TYR A 1 295 ? 4.035 17.891 10.203 1 97.88 295 TYR A N 1
ATOM 2336 C CA . TYR A 1 295 ? 3.979 16.453 10.492 1 97.88 295 TYR A CA 1
ATOM 2337 C C . TYR A 1 295 ? 4.086 15.633 9.211 1 97.88 295 TYR A C 1
ATOM 2339 O O . TYR A 1 295 ? 3.904 16.156 8.109 1 97.88 295 TYR A O 1
ATOM 2347 N N . ASP A 1 296 ? 4.449 14.391 9.297 1 95.31 296 ASP A N 1
ATOM 2348 C CA . ASP A 1 296 ? 4.461 13.406 8.219 1 95.31 296 ASP A CA 1
ATOM 2349 C C . ASP A 1 296 ? 5.445 13.797 7.121 1 95.31 296 ASP A C 1
ATOM 2351 O O . ASP A 1 296 ? 5.043 14.062 5.988 1 95.31 296 ASP A O 1
ATOM 2355 N N . THR A 1 297 ? 6.715 13.742 7.418 1 97.38 297 THR A N 1
ATOM 2356 C CA . THR A 1 297 ? 7.781 14.062 6.477 1 97.38 297 THR A CA 1
ATOM 2357 C C . THR A 1 297 ? 8.664 12.844 6.223 1 97.38 297 THR A C 1
ATOM 2359 O O . THR A 1 297 ? 9.875 12.984 6.008 1 97.38 297 THR A O 1
ATOM 2362 N N . GLY A 1 298 ? 8.086 11.703 6.32 1 95.31 298 GLY A N 1
ATOM 2363 C CA . GLY A 1 298 ? 8.828 10.461 6.23 1 95.31 298 GLY A CA 1
ATOM 2364 C C . GLY A 1 298 ? 9.289 10.133 4.82 1 95.31 298 GLY A C 1
ATOM 2365 O O . GLY A 1 298 ? 10.328 9.5 4.629 1 95.31 298 GLY A O 1
ATOM 2366 N N . ALA A 1 299 ? 8.5 10.523 3.811 1 92.44 299 ALA A N 1
ATOM 2367 C CA . ALA A 1 299 ? 8.828 10.25 2.416 1 92.44 299 ALA A CA 1
ATOM 2368 C C . ALA A 1 299 ? 9.852 11.242 1.881 1 92.44 299 ALA A C 1
ATOM 2370 O O . ALA A 1 299 ? 9.562 12.008 0.961 1 92.44 299 ALA A O 1
ATOM 2371 N N . SER A 1 300 ? 11.055 11.18 2.457 1 96.31 300 SER A N 1
ATOM 2372 C CA . SER A 1 300 ? 12.094 12.172 2.199 1 96.31 300 SER A CA 1
ATOM 2373 C C . SER A 1 300 ? 13.469 11.523 2.115 1 96.31 300 SER A C 1
ATOM 2375 O O . SER A 1 300 ? 13.609 10.32 2.316 1 96.31 300 SER A O 1
ATOM 2377 N N . LEU A 1 301 ? 14.469 12.328 1.675 1 96.88 301 LEU A N 1
ATOM 2378 C CA . LEU A 1 301 ? 15.883 11.977 1.687 1 96.88 301 LEU A CA 1
ATOM 2379 C C . LEU A 1 301 ? 16.156 10.781 0.779 1 96.88 301 LEU A C 1
ATOM 2381 O O . LEU A 1 301 ? 16.859 9.844 1.167 1 96.88 301 LEU A O 1
ATOM 2385 N N . TRP A 1 302 ? 15.516 10.773 -0.334 1 92.5 302 TRP A N 1
ATOM 2386 C CA . TRP A 1 302 ? 15.719 9.82 -1.425 1 92.5 302 TRP A CA 1
ATOM 2387 C C . TRP A 1 302 ? 15.359 8.406 -0.987 1 92.5 302 TRP A C 1
ATOM 2389 O O . TRP A 1 302 ? 15.891 7.43 -1.521 1 92.5 302 TRP A O 1
ATOM 2399 N N . SER A 1 303 ? 14.523 8.32 0.051 1 89.31 303 SER A N 1
ATOM 2400 C CA . SER A 1 303 ? 14.039 7.016 0.478 1 89.31 303 SER A CA 1
ATOM 2401 C C . SER A 1 303 ? 13.344 6.281 -0.667 1 89.31 303 SER A C 1
ATOM 2403 O O . SER A 1 303 ? 12.453 6.832 -1.313 1 89.31 303 SER A O 1
ATOM 2405 N N . GLY A 1 304 ? 13.797 5.07 -0.922 1 80.19 304 GLY A N 1
ATOM 2406 C CA . GLY A 1 304 ? 13.188 4.258 -1.964 1 80.19 304 GLY A CA 1
ATOM 2407 C C . GLY A 1 304 ? 13.75 4.539 -3.346 1 80.19 304 GLY A C 1
ATOM 2408 O O . GLY A 1 304 ? 13.344 3.912 -4.324 1 80.19 304 GLY A O 1
ATOM 2409 N N . GLU A 1 305 ? 14.648 5.457 -3.438 1 85.62 305 GLU A N 1
ATOM 2410 C CA . GLU A 1 305 ? 15.242 5.816 -4.719 1 85.62 305 GLU A CA 1
ATOM 2411 C C . GLU A 1 305 ? 16.625 5.203 -4.871 1 85.62 305 GLU A C 1
ATOM 2413 O O . GLU A 1 305 ? 17.359 5.059 -3.891 1 85.62 305 GLU A O 1
ATOM 2418 N N . LEU A 1 306 ? 16.969 4.98 -6.129 1 84.38 306 LEU A N 1
ATOM 2419 C CA . LEU A 1 306 ? 18.266 4.359 -6.406 1 84.38 306 LEU A CA 1
ATOM 2420 C C . LEU A 1 306 ? 19.391 5.375 -6.285 1 84.38 306 LEU A C 1
ATOM 2422 O O . LEU A 1 306 ? 20.344 5.168 -5.52 1 84.38 306 LEU A O 1
ATOM 2426 N N . ASP A 1 307 ? 19.219 6.379 -7.039 1 88 307 ASP A N 1
ATOM 2427 C CA . ASP A 1 307 ? 20.281 7.391 -7.074 1 88 307 ASP A CA 1
ATOM 2428 C C . ASP A 1 307 ? 19.953 8.555 -6.141 1 88 307 ASP A C 1
ATOM 2430 O O . ASP A 1 307 ? 18.781 8.938 -6.008 1 88 307 ASP A O 1
ATOM 2434 N N . VAL A 1 308 ? 20.953 8.914 -5.469 1 93.56 308 VAL A N 1
ATOM 2435 C CA . VAL A 1 308 ? 20.891 10.156 -4.711 1 93.56 308 VAL A CA 1
ATOM 2436 C C . VAL A 1 308 ? 21.516 11.289 -5.516 1 93.56 308 VAL A C 1
ATOM 2438 O O . VAL A 1 308 ? 22.734 11.344 -5.676 1 93.56 308 VAL A O 1
ATOM 2441 N N . ASP A 1 309 ? 20.641 12.133 -6.082 1 91.69 309 ASP A N 1
ATOM 2442 C CA . ASP A 1 309 ? 21.156 13.203 -6.926 1 91.69 309 ASP A CA 1
ATOM 2443 C C . ASP A 1 309 ? 20.391 14.5 -6.695 1 91.69 309 ASP A C 1
ATOM 2445 O O . ASP A 1 309 ? 19.562 14.586 -5.789 1 91.69 309 ASP A O 1
ATOM 2449 N N . GLY A 1 310 ? 20.844 15.539 -7.461 1 92 310 GLY A N 1
ATOM 2450 C CA . GLY A 1 310 ? 20.281 16.859 -7.223 1 92 310 GLY A CA 1
ATOM 2451 C C . GLY A 1 310 ? 19.156 17.219 -8.18 1 92 310 GLY A C 1
ATOM 2452 O O . GLY A 1 310 ? 18.75 18.375 -8.258 1 92 310 GLY A O 1
ATOM 2453 N N . ARG A 1 311 ? 18.609 16.312 -8.828 1 89.31 311 ARG A N 1
ATOM 2454 C CA . ARG A 1 311 ? 17.547 16.594 -9.789 1 89.31 311 ARG A CA 1
ATOM 2455 C C . ARG A 1 311 ? 16.281 17.031 -9.078 1 89.31 311 ARG A C 1
ATOM 2457 O O . ARG A 1 311 ? 15.984 16.57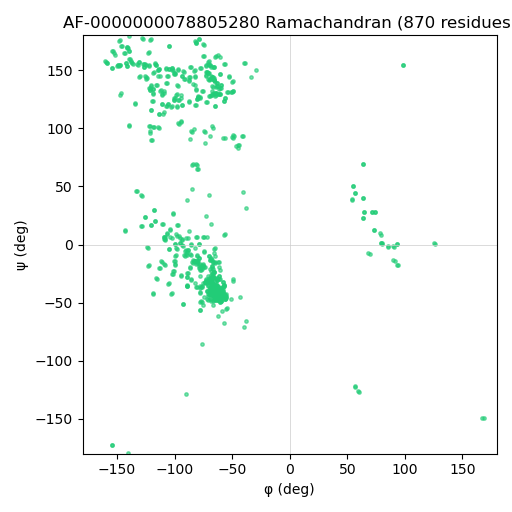8 -7.977 1 89.31 311 ARG A O 1
ATOM 2464 N N . ASP A 1 312 ? 15.562 17.922 -9.805 1 90.75 312 ASP A N 1
ATOM 2465 C CA . ASP A 1 312 ? 14.242 18.328 -9.336 1 90.75 312 ASP A CA 1
ATOM 2466 C C . ASP A 1 312 ? 13.273 17.156 -9.336 1 90.75 312 ASP A C 1
ATOM 2468 O O . ASP A 1 312 ? 13.586 16.078 -9.859 1 90.75 312 ASP A O 1
ATOM 2472 N N . TRP A 1 313 ? 12.203 17.312 -8.602 1 87.81 313 TRP A N 1
ATOM 2473 C CA . TRP A 1 313 ? 11.219 16.234 -8.523 1 87.81 313 TRP A CA 1
ATOM 2474 C C . TRP A 1 313 ? 9.805 16.797 -8.562 1 87.81 313 TRP A C 1
ATOM 2476 O O . TRP A 1 313 ? 9.609 18.016 -8.539 1 87.81 313 TRP A O 1
ATOM 2486 N N . PHE A 1 314 ? 8.898 15.984 -8.758 1 82.31 314 PHE A N 1
ATOM 2487 C CA . PHE A 1 314 ? 7.488 16.375 -8.758 1 82.31 314 PHE A CA 1
ATOM 2488 C C . PHE A 1 314 ? 7 16.625 -7.336 1 82.31 314 PHE A C 1
ATOM 2490 O O . PHE A 1 314 ? 6.641 15.695 -6.617 1 82.31 314 PHE A O 1
ATOM 2497 N N . ALA A 1 315 ? 6.992 17.828 -6.98 1 87.56 315 ALA A N 1
ATOM 2498 C CA . ALA A 1 315 ? 6.633 18.188 -5.613 1 87.56 315 ALA A CA 1
ATOM 2499 C C . ALA A 1 315 ? 5.125 18.359 -5.465 1 87.56 315 ALA A C 1
ATOM 2501 O O . ALA A 1 315 ? 4.438 18.719 -6.426 1 87.56 315 ALA A O 1
ATOM 2502 N N . LYS A 1 316 ? 4.652 17.984 -4.395 1 88.25 316 LYS A N 1
ATOM 2503 C CA . LYS A 1 316 ? 3.285 18.266 -3.975 1 88.25 316 LYS A CA 1
ATOM 2504 C C . LYS A 1 316 ? 3.25 19.406 -2.967 1 88.25 316 LYS A C 1
ATOM 2506 O O . LYS A 1 316 ? 4.23 19.656 -2.262 1 88.25 316 LYS A O 1
ATOM 2511 N N . PRO A 1 317 ? 2.184 20.172 -2.916 1 90.75 317 PRO A N 1
ATOM 2512 C CA . PRO A 1 317 ? 0.884 19.953 -3.549 1 90.75 317 PRO A CA 1
ATOM 2513 C C . PRO A 1 317 ? 0.625 20.891 -4.727 1 90.75 317 PRO A C 1
ATOM 2515 O O . PRO A 1 317 ? -0.291 20.656 -5.52 1 90.75 317 PRO A O 1
ATOM 2518 N N . PHE A 1 318 ? 1.293 21.969 -4.906 1 91.62 318 PHE A N 1
ATOM 2519 C CA . PHE A 1 318 ? 0.781 23.141 -5.609 1 91.62 318 PHE A CA 1
ATOM 2520 C C . PHE A 1 318 ? 1.017 23.016 -7.109 1 91.62 318 PHE A C 1
ATOM 2522 O O . PHE A 1 318 ? 0.35 23.688 -7.902 1 91.62 318 PHE A O 1
ATOM 2529 N N . TYR A 1 319 ? 1.917 22.188 -7.543 1 83.44 319 TYR A N 1
ATOM 2530 C CA . TYR A 1 319 ? 2.227 22.078 -8.961 1 83.44 319 TYR A CA 1
ATOM 2531 C C . TYR A 1 319 ? 2.191 20.625 -9.414 1 83.44 319 TYR A C 1
ATOM 2533 O O . TYR A 1 319 ? 3.086 20.172 -10.133 1 83.44 319 TYR A O 1
ATOM 2541 N N . THR A 1 320 ? 1.282 19.859 -9.023 1 70.44 320 THR A N 1
ATOM 2542 C CA . THR A 1 320 ? 1.194 18.438 -9.32 1 70.44 320 THR A CA 1
ATOM 2543 C C . THR A 1 320 ? 0.756 18.219 -10.766 1 70.44 320 THR A C 1
ATOM 2545 O O . THR A 1 320 ? 1.057 17.188 -11.359 1 70.44 320 THR A O 1
ATOM 2548 N N . ALA A 1 321 ? 0.171 19.203 -11.359 1 58.66 321 ALA A N 1
ATOM 2549 C CA . ALA A 1 321 ? -0.448 19.016 -12.672 1 58.66 321 ALA A CA 1
ATOM 2550 C C . ALA A 1 321 ? 0.474 19.5 -13.781 1 58.66 321 ALA A C 1
ATOM 2552 O O . ALA A 1 321 ? 0.1 19.484 -14.961 1 58.66 321 ALA A O 1
ATOM 2553 N N . THR A 1 322 ? 1.623 19.812 -13.539 1 59.47 322 THR A N 1
ATOM 2554 C CA . THR A 1 322 ? 2.42 20.5 -14.547 1 59.47 322 THR A CA 1
ATOM 2555 C C . THR A 1 322 ? 3.182 19.5 -15.414 1 59.47 322 THR A C 1
ATOM 2557 O O . THR A 1 322 ? 3.684 19.859 -16.484 1 59.47 322 THR A O 1
ATOM 2560 N N . GLY A 1 323 ? 3.123 18.297 -15.109 1 65.94 323 GLY A N 1
ATOM 2561 C CA . GLY A 1 323 ? 3.797 17.312 -15.922 1 65.94 323 GLY A CA 1
ATOM 2562 C C . GLY A 1 323 ? 5.309 17.375 -15.828 1 65.94 323 GLY A C 1
ATOM 2563 O O . GLY A 1 323 ? 6.016 16.609 -16.469 1 65.94 323 GLY A O 1
ATOM 2564 N N . GLU A 1 324 ? 5.848 18.406 -15.172 1 75.81 324 GLU A N 1
ATOM 2565 C CA . GLU A 1 324 ? 7.289 18.562 -14.977 1 75.81 324 GLU A CA 1
ATOM 2566 C C . GLU A 1 324 ? 7.633 18.656 -13.492 1 75.81 324 GLU A C 1
ATOM 2568 O O . GLU A 1 324 ? 6.801 19.062 -12.68 1 75.81 324 GLU A O 1
ATOM 2573 N N . PRO A 1 325 ? 8.906 18.219 -13.266 1 83.44 325 PRO A N 1
ATOM 2574 C CA . PRO A 1 325 ? 9.344 18.438 -11.883 1 83.44 325 PRO A CA 1
ATOM 2575 C C . PRO A 1 325 ? 9.156 19.891 -11.438 1 83.44 325 PRO A C 1
ATOM 2577 O O . PRO A 1 325 ? 9.352 20.812 -12.227 1 83.44 325 PRO A O 1
ATOM 2580 N N . SER A 1 326 ? 8.805 20.109 -10.148 1 88.19 326 SER A N 1
ATOM 2581 C CA . SER A 1 326 ? 8.297 21.422 -9.766 1 88.19 326 SER A CA 1
ATOM 2582 C C . SER A 1 326 ? 8.781 21.812 -8.367 1 88.19 326 SER A C 1
ATOM 2584 O O . SER A 1 326 ? 8.234 22.734 -7.754 1 88.19 326 SER A O 1
ATOM 2586 N N . ALA A 1 327 ? 9.703 21.141 -7.801 1 93.25 327 ALA A N 1
ATOM 2587 C CA . ALA A 1 327 ? 10.125 21.422 -6.43 1 93.25 327 ALA A CA 1
ATOM 2588 C C . ALA A 1 327 ? 10.734 22.812 -6.32 1 93.25 327 ALA A C 1
ATOM 2590 O O . ALA A 1 327 ? 10.438 23.547 -5.375 1 93.25 327 ALA A O 1
ATOM 2591 N N . LEU A 1 328 ? 11.539 23.172 -7.273 1 93.62 328 LEU A N 1
ATOM 2592 C CA . LEU A 1 328 ? 12.148 24.5 -7.25 1 93.62 328 LEU A CA 1
ATOM 2593 C C . LEU A 1 328 ? 11.102 25.578 -7.484 1 93.62 328 LEU A C 1
ATOM 2595 O O . LEU A 1 328 ? 11.156 26.656 -6.867 1 93.62 328 LEU A O 1
ATOM 2599 N N . ARG A 1 329 ? 10.211 25.281 -8.406 1 92.69 329 ARG A N 1
ATOM 2600 C CA . ARG A 1 329 ? 9.117 26.203 -8.648 1 92.69 329 ARG A CA 1
ATOM 2601 C C . ARG A 1 329 ? 8.281 26.422 -7.387 1 92.69 329 ARG A C 1
ATOM 2603 O O . ARG A 1 329 ? 7.902 27.547 -7.074 1 92.69 329 ARG A O 1
ATOM 2610 N N . GLN A 1 330 ? 8.016 25.375 -6.707 1 94.94 330 GLN A N 1
ATOM 2611 C CA . GLN A 1 330 ? 7.238 25.469 -5.473 1 94.94 330 GLN A CA 1
ATOM 2612 C C . GLN A 1 330 ? 8.008 26.203 -4.383 1 94.94 330 GLN A C 1
ATOM 2614 O O . GLN A 1 330 ? 7.426 26.953 -3.596 1 94.94 330 GLN A O 1
ATOM 2619 N N . LEU A 1 331 ? 9.281 26.047 -4.352 1 95.81 331 LEU A N 1
ATOM 2620 C CA . LEU A 1 331 ? 10.133 26.719 -3.375 1 95.81 331 LEU A CA 1
ATOM 2621 C C . LEU A 1 331 ? 10.07 28.234 -3.555 1 95.81 331 LEU A C 1
ATOM 2623 O O . LEU A 1 331 ? 10.148 28.969 -2.578 1 95.81 331 LEU A O 1
ATOM 2627 N N . ARG A 1 332 ? 9.836 28.688 -4.699 1 93.31 332 ARG A N 1
ATOM 2628 C CA . ARG A 1 332 ? 9.82 30.125 -5.008 1 93.31 332 ARG A CA 1
ATOM 2629 C C . ARG A 1 332 ? 8.555 30.781 -4.469 1 93.31 332 ARG A C 1
ATOM 2631 O O . ARG A 1 332 ? 8.453 32 -4.441 1 93.31 332 ARG A O 1
ATOM 2638 N N . LEU A 1 333 ? 7.672 29.984 -3.953 1 95.56 333 LEU A N 1
ATOM 2639 C CA . LEU A 1 333 ? 6.453 30.516 -3.363 1 95.56 333 LEU A CA 1
ATOM 2640 C C . LEU A 1 333 ? 6.723 31.062 -1.964 1 95.56 333 LEU A C 1
ATOM 2642 O O . LEU A 1 333 ? 5.883 31.766 -1.394 1 95.56 333 LEU A O 1
ATOM 2646 N N . VAL A 1 334 ? 7.879 30.781 -1.402 1 97.12 334 VAL A N 1
ATOM 2647 C CA . VAL A 1 334 ? 8.227 31.281 -0.077 1 97.12 334 VAL A CA 1
ATOM 2648 C C . VAL A 1 334 ? 8.234 32.812 -0.087 1 97.12 334 VAL A C 1
ATOM 2650 O O . VAL A 1 334 ? 8.836 33.438 -0.965 1 97.12 334 VAL A O 1
ATOM 2653 N N . GLU A 1 335 ? 7.656 33.344 0.902 1 95.44 335 GLU A N 1
ATOM 2654 C CA . GLU A 1 335 ? 7.438 34.812 0.896 1 95.44 335 GLU A CA 1
ATOM 2655 C C . GLU A 1 335 ? 8.438 35.5 1.805 1 95.44 335 GLU A C 1
ATOM 2657 O O . GLU A 1 335 ? 8.898 36.625 1.489 1 95.44 335 GLU A O 1
ATOM 2662 N N . ASP A 1 336 ? 8.711 35 2.936 1 95.62 336 ASP A N 1
ATOM 2663 C CA . ASP A 1 336 ? 9.586 35.688 3.891 1 95.62 336 ASP A CA 1
ATOM 2664 C C . ASP A 1 336 ? 10.797 34.812 4.23 1 95.62 336 ASP A C 1
ATOM 2666 O O . ASP A 1 336 ? 10.789 34.094 5.223 1 95.62 336 ASP A O 1
ATOM 2670 N N . TRP A 1 337 ? 11.844 35.031 3.586 1 94.94 337 TRP A N 1
ATOM 2671 C CA . TRP A 1 337 ? 13.07 34.281 3.742 1 94.94 337 TRP A CA 1
ATOM 2672 C C . TRP A 1 337 ? 13.812 34.688 5.016 1 94.94 337 TRP A C 1
ATOM 2674 O O . TRP A 1 337 ? 14.664 33.938 5.508 1 94.94 337 TRP A O 1
ATOM 2684 N N . SER A 1 338 ? 13.516 35.844 5.504 1 93.5 338 SER A N 1
ATOM 2685 C CA . SER A 1 338 ? 14.25 36.375 6.641 1 93.5 338 SER A CA 1
ATOM 2686 C C . SER A 1 338 ? 13.969 35.594 7.914 1 93.5 338 SER A C 1
ATOM 2688 O O . SER A 1 338 ? 14.727 35.688 8.883 1 93.5 338 SER A O 1
ATOM 2690 N N . ARG A 1 339 ? 12.984 34.75 7.895 1 95.94 339 ARG A N 1
ATOM 2691 C CA . ARG A 1 339 ? 12.578 34.031 9.086 1 95.94 339 ARG A CA 1
ATOM 2692 C C . ARG A 1 339 ? 13.477 32.812 9.305 1 95.94 339 ARG A C 1
ATOM 2694 O O . ARG A 1 339 ? 13.453 32.188 10.375 1 95.94 339 ARG A O 1
ATOM 2701 N N . PHE A 1 340 ? 14.242 32.438 8.305 1 96.88 340 PHE A N 1
ATOM 2702 C CA . PHE A 1 340 ? 15 31.203 8.375 1 96.88 340 PHE A CA 1
ATOM 2703 C C . PHE A 1 340 ? 16.484 31.484 8.578 1 96.88 340 PHE A C 1
ATOM 2705 O O . PHE A 1 340 ? 17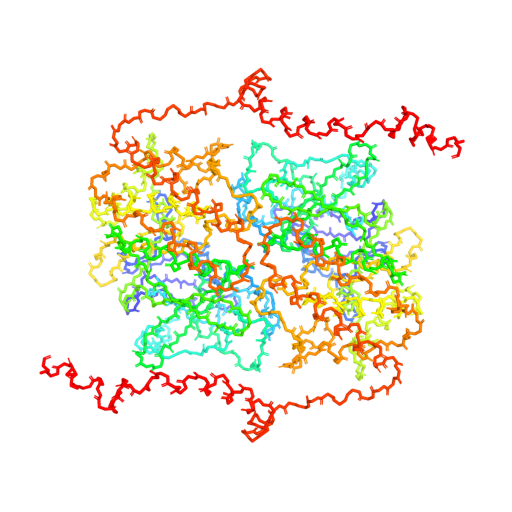.125 32.125 7.73 1 96.88 340 PHE A O 1
ATOM 2712 N N . ASP A 1 341 ? 17.062 31.016 9.672 1 96.06 341 ASP A N 1
ATOM 2713 C CA . ASP A 1 341 ? 18.5 31.094 9.914 1 96.06 341 ASP A CA 1
ATOM 2714 C C . ASP A 1 341 ? 19.219 29.906 9.289 1 96.06 341 ASP A C 1
ATOM 2716 O O . ASP A 1 341 ? 19.422 28.875 9.938 1 96.06 341 ASP A O 1
ATOM 2720 N N . LEU A 1 342 ? 19.734 30.125 8.172 1 95.75 342 LEU A N 1
ATOM 2721 C CA . LEU A 1 342 ? 20.344 29.031 7.422 1 95.75 342 LEU A CA 1
ATOM 2722 C C . LEU A 1 342 ? 21.703 28.672 8 1 95.75 342 LEU A C 1
ATOM 2724 O O . LEU A 1 342 ? 22.234 27.594 7.734 1 95.75 342 LEU A O 1
ATOM 2728 N N . ASP A 1 343 ? 22.312 29.516 8.75 1 95.06 343 ASP A N 1
ATOM 2729 C CA . ASP A 1 343 ? 23.594 29.219 9.398 1 95.06 343 ASP A CA 1
ATOM 2730 C C . ASP A 1 343 ? 23.422 28.141 10.469 1 95.06 343 ASP A C 1
ATOM 2732 O O . ASP A 1 343 ? 24.375 27.406 10.766 1 95.06 343 ASP A O 1
ATOM 2736 N N . ALA A 1 344 ? 22.266 28.125 10.984 1 96.38 344 ALA A N 1
ATOM 2737 C CA . ALA A 1 344 ? 21.953 27.109 12 1 96.38 344 ALA A CA 1
ATOM 2738 C C . ALA A 1 344 ? 22 25.703 11.398 1 96.38 344 ALA A C 1
ATOM 2740 O O . ALA A 1 344 ? 22.016 24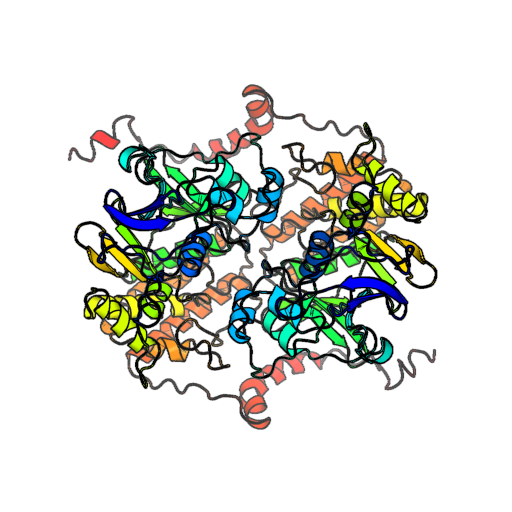.719 12.133 1 96.38 344 ALA A O 1
ATOM 2741 N N . LEU A 1 345 ? 22.109 25.609 10.055 1 97.62 345 LEU A N 1
ATOM 2742 C CA . LEU A 1 345 ? 22.047 24.312 9.383 1 97.62 345 LEU A CA 1
ATOM 2743 C C . LEU A 1 345 ? 23.422 23.828 8.992 1 97.62 345 LEU A C 1
ATOM 2745 O O . LEU A 1 345 ? 23.562 22.766 8.367 1 97.62 345 LEU A O 1
ATOM 2749 N N . SER A 1 346 ? 24.484 24.484 9.352 1 94.94 346 SER A N 1
ATOM 2750 C CA . SER A 1 346 ? 25.828 24.219 8.859 1 94.94 346 SER A CA 1
ATOM 2751 C C . SER A 1 346 ? 26.234 22.766 9.133 1 94.94 346 SER A C 1
ATOM 2753 O O . SER A 1 346 ? 26.906 22.141 8.305 1 94.94 346 SER A O 1
ATOM 2755 N N . ASP A 1 347 ? 25.797 22.219 10.25 1 96.19 347 ASP A N 1
ATOM 2756 C CA . ASP A 1 347 ? 26.219 20.859 10.578 1 96.19 347 ASP A CA 1
ATOM 2757 C C . ASP A 1 347 ? 25.062 19.875 10.438 1 96.19 347 ASP A C 1
ATOM 2759 O O . ASP A 1 347 ? 25.203 18.703 10.781 1 96.19 347 ASP A O 1
ATOM 2763 N N . TRP A 1 348 ? 23.969 20.344 9.945 1 97.5 348 TRP A N 1
ATOM 2764 C CA . TRP A 1 348 ? 22.781 19.5 9.867 1 97.5 348 TRP A CA 1
ATOM 2765 C C . TRP A 1 348 ? 22.984 18.359 8.883 1 97.5 348 TRP A C 1
ATOM 2767 O O . TRP A 1 348 ? 22.562 17.234 9.133 1 97.5 348 TRP A O 1
ATOM 2777 N N . PRO A 1 349 ? 23.641 18.594 7.719 1 98.25 349 PRO A N 1
ATOM 2778 C CA . PRO A 1 349 ? 23.875 17.469 6.797 1 98.25 349 PRO A CA 1
ATOM 2779 C C . PRO A 1 349 ? 24.656 16.328 7.445 1 98.25 349 PRO A C 1
ATOM 2781 O O . PRO A 1 349 ? 24.328 15.164 7.23 1 98.25 349 PRO A O 1
ATOM 2784 N N . ASP A 1 350 ? 25.641 16.688 8.234 1 97.81 350 ASP A N 1
ATOM 2785 C CA . ASP A 1 350 ? 26.422 15.672 8.938 1 97.81 350 ASP A CA 1
ATOM 2786 C C . ASP A 1 350 ? 25.562 14.938 9.969 1 97.81 350 ASP A C 1
ATOM 2788 O O . ASP A 1 350 ? 25.656 13.719 10.109 1 97.81 350 ASP A O 1
ATOM 2792 N N . GLU A 1 351 ? 24.812 15.672 10.648 1 97.25 351 GLU A N 1
ATOM 2793 C CA . GLU A 1 351 ? 23.922 15.078 11.648 1 97.25 351 GLU A CA 1
ATOM 2794 C C . GLU A 1 351 ? 22.922 14.141 11 1 97.25 351 GLU A C 1
ATOM 2796 O O . GLU A 1 351 ? 22.641 13.062 11.523 1 97.25 351 GLU A O 1
ATOM 2801 N N . ALA A 1 352 ? 22.328 14.547 9.906 1 97.75 352 ALA A N 1
ATOM 2802 C CA . ALA A 1 352 ? 21.359 13.719 9.188 1 97.75 352 ALA A CA 1
ATOM 2803 C C . ALA A 1 352 ? 22 12.414 8.719 1 97.75 352 ALA A C 1
ATOM 2805 O O . ALA A 1 352 ? 21.422 11.336 8.891 1 97.75 352 ALA A O 1
ATOM 2806 N N . ALA A 1 353 ? 23.188 12.547 8.156 1 97.06 353 ALA A N 1
ATOM 2807 C CA . ALA A 1 353 ? 23.906 11.352 7.703 1 97.06 353 ALA A CA 1
ATOM 2808 C C . ALA A 1 353 ? 24.219 10.43 8.875 1 97.06 353 ALA A C 1
ATOM 2810 O O . ALA A 1 353 ? 24.141 9.203 8.742 1 97.06 353 ALA A O 1
ATOM 2811 N N . HIS A 1 354 ? 24.578 11.031 9.938 1 96 354 HIS A N 1
ATOM 2812 C CA . HIS A 1 354 ? 24.875 10.242 11.133 1 96 354 HIS A CA 1
ATOM 2813 C C . HIS A 1 354 ? 23.641 9.508 11.633 1 96 354 HIS A C 1
ATOM 2815 O O . HIS A 1 354 ? 23.703 8.328 11.969 1 96 354 HIS A O 1
ATOM 2821 N N . GLU A 1 355 ? 22.578 10.195 11.719 1 95.06 355 GLU A N 1
ATOM 2822 C CA . GLU A 1 355 ? 21.344 9.57 12.148 1 95.06 355 GLU A CA 1
ATOM 2823 C C . GLU A 1 355 ? 20.969 8.391 11.258 1 95.06 355 GLU A C 1
ATOM 2825 O O . GLU A 1 355 ? 20.547 7.34 11.742 1 95.06 355 GLU A O 1
ATOM 2830 N N . LEU A 1 356 ? 21.109 8.539 9.945 1 94.75 356 LEU A N 1
ATOM 2831 C CA . LEU A 1 356 ? 20.781 7.488 8.992 1 94.75 356 LEU A CA 1
ATOM 2832 C C . LEU A 1 356 ? 21.734 6.301 9.141 1 94.75 356 LEU A C 1
ATOM 2834 O O . LEU A 1 356 ? 21.375 5.172 8.805 1 94.75 356 LEU A O 1
ATOM 2838 N N . SER A 1 357 ? 22.922 6.531 9.609 1 93 357 SER A N 1
ATOM 2839 C CA . SER A 1 357 ? 23.938 5.484 9.711 1 93 357 SER A CA 1
ATOM 2840 C C . SER A 1 357 ? 23.719 4.625 10.953 1 93 357 SER A C 1
ATOM 2842 O O . SER A 1 357 ? 24.281 3.533 11.062 1 93 357 SER A O 1
ATOM 2844 N N . ARG A 1 358 ? 22.906 5.113 11.852 1 86.44 358 ARG A N 1
ATOM 2845 C CA . ARG A 1 358 ? 22.781 4.512 13.18 1 86.44 358 ARG A CA 1
ATOM 2846 C C . ARG A 1 358 ? 22.281 3.072 13.078 1 86.44 358 ARG A C 1
ATOM 2848 O O . ARG A 1 358 ? 22.672 2.219 13.883 1 86.44 358 ARG A O 1
ATOM 2855 N N . MET A 1 359 ? 21.516 2.82 12.062 1 80.75 359 MET A N 1
ATOM 2856 C CA . MET A 1 359 ? 20.922 1.487 12.023 1 80.75 359 MET A CA 1
ATOM 2857 C C . MET A 1 359 ? 21.703 0.571 11.086 1 80.75 359 MET A C 1
ATOM 2859 O O . MET A 1 359 ? 21.328 -0.592 10.906 1 80.75 359 MET A O 1
ATOM 2863 N N . ARG A 1 360 ? 22.719 1.071 10.508 1 82.69 360 ARG A N 1
ATOM 2864 C CA . ARG A 1 360 ? 23.641 0.305 9.672 1 82.69 360 ARG A CA 1
ATOM 2865 C C . ARG A 1 360 ? 22.906 -0.383 8.531 1 82.69 360 ARG A C 1
ATOM 2867 O O . ARG A 1 360 ? 23.156 -1.553 8.234 1 82.69 360 ARG A O 1
ATOM 2874 N N . MET A 1 361 ? 22.078 0.329 7.961 1 85.81 361 MET A N 1
ATOM 2875 C CA . MET A 1 361 ? 21.281 -0.222 6.871 1 85.81 361 MET A CA 1
ATOM 2876 C C . MET A 1 361 ? 21.812 0.225 5.52 1 85.81 361 MET A C 1
ATOM 2878 O O . MET A 1 361 ? 21.703 -0.498 4.527 1 85.81 361 MET A O 1
ATOM 2882 N N . PHE A 1 362 ? 22.5 1.371 5.504 1 90.88 362 PHE A N 1
ATOM 2883 C CA . PHE A 1 362 ? 22.812 1.994 4.223 1 90.88 362 PHE A CA 1
ATOM 2884 C C . PHE A 1 362 ? 24.328 1.995 3.973 1 90.88 362 PHE A C 1
ATOM 2886 O O . PHE A 1 362 ? 25.109 2.16 4.906 1 90.88 362 PHE A O 1
ATOM 2893 N N . ALA A 1 363 ? 24.656 1.941 2.703 1 92.06 363 ALA A N 1
ATOM 2894 C CA . ALA A 1 363 ? 26.047 2.02 2.291 1 92.06 363 ALA A CA 1
ATOM 2895 C C . ALA A 1 363 ? 26.641 3.395 2.6 1 92.06 363 ALA A C 1
ATOM 2897 O O . ALA A 1 363 ? 25.969 4.414 2.439 1 92.06 363 ALA A O 1
ATOM 2898 N N . PRO A 1 364 ? 27.875 3.348 2.988 1 93.38 364 PRO A N 1
ATOM 2899 C CA . PRO A 1 364 ? 28.531 4.625 3.283 1 93.38 364 PRO A CA 1
ATOM 2900 C C . PRO A 1 364 ? 28.516 5.582 2.096 1 93.38 364 PRO A C 1
ATOM 2902 O O . PRO A 1 364 ? 28.391 6.797 2.279 1 93.38 364 PRO A O 1
ATOM 2905 N N . GLU A 1 365 ? 28.625 5.031 0.908 1 93.69 365 GLU A N 1
ATOM 2906 C CA . GLU A 1 365 ? 28.609 5.875 -0.285 1 93.69 365 GLU A CA 1
ATOM 2907 C C . GLU A 1 365 ? 27.266 6.594 -0.433 1 93.69 365 GLU A C 1
ATOM 2909 O O . GLU A 1 365 ? 27.234 7.754 -0.846 1 93.69 365 GLU A O 1
ATOM 2914 N N . ARG A 1 366 ? 26.266 5.934 -0.112 1 93.38 366 ARG A N 1
ATOM 2915 C CA . ARG A 1 366 ? 24.938 6.523 -0.185 1 93.38 366 ARG A CA 1
ATOM 2916 C C . ARG A 1 366 ? 24.766 7.617 0.864 1 93.38 366 ARG A C 1
ATOM 2918 O O . ARG A 1 366 ? 24.219 8.68 0.572 1 93.38 366 ARG A O 1
ATOM 2925 N N . LEU A 1 367 ? 25.234 7.355 2.057 1 96.38 367 LEU A N 1
ATOM 2926 C CA . LEU A 1 367 ? 25.156 8.336 3.135 1 96.38 367 LEU A CA 1
ATOM 2927 C C . LEU A 1 367 ? 25.922 9.602 2.773 1 96.38 367 LEU A C 1
ATOM 2929 O O . LEU A 1 367 ? 25.453 10.711 3.027 1 96.38 367 LEU A O 1
ATOM 2933 N N . ASP A 1 368 ? 27.016 9.352 2.176 1 96.69 368 ASP A N 1
ATOM 2934 C CA . ASP A 1 368 ? 27.828 10.484 1.741 1 96.69 368 ASP A CA 1
ATOM 2935 C C . ASP A 1 368 ? 27.109 11.281 0.643 1 96.69 368 ASP A C 1
ATOM 2937 O O . ASP A 1 368 ? 27.156 12.508 0.628 1 96.69 368 ASP A O 1
ATOM 2941 N N . ALA A 1 369 ? 26.531 10.57 -0.241 1 96.81 369 ALA A N 1
ATOM 2942 C CA . ALA A 1 369 ? 25.797 11.227 -1.318 1 96.81 369 ALA A CA 1
ATOM 2943 C C . ALA A 1 369 ? 24.656 12.078 -0.763 1 96.81 369 ALA A C 1
ATOM 2945 O O . ALA A 1 369 ? 24.406 13.188 -1.237 1 96.81 369 ALA A O 1
ATOM 2946 N N . ILE A 1 370 ? 23.953 11.578 0.235 1 97.5 370 ILE A N 1
ATOM 2947 C CA . ILE A 1 370 ? 22.859 12.32 0.859 1 97.5 370 ILE A CA 1
ATOM 2948 C C . ILE A 1 370 ? 23.406 13.57 1.54 1 97.5 370 ILE A C 1
ATOM 2950 O O . ILE A 1 370 ? 22.875 14.672 1.374 1 97.5 370 ILE A O 1
ATOM 2954 N N . ARG A 1 371 ? 24.5 13.422 2.27 1 98.12 371 ARG A N 1
ATOM 2955 C CA . ARG A 1 371 ? 25.141 14.539 2.947 1 98.12 371 ARG A CA 1
ATOM 2956 C C . ARG A 1 371 ? 25.5 15.641 1.96 1 98.12 371 ARG A C 1
ATOM 2958 O O . ARG A 1 371 ? 25.219 16.812 2.199 1 98.12 371 ARG A O 1
ATOM 2965 N N . VAL A 1 372 ? 26.094 15.242 0.885 1 98.06 372 VAL A N 1
ATOM 2966 C CA . VAL A 1 372 ? 26.547 16.188 -0.132 1 98.06 372 VAL A CA 1
ATOM 2967 C C . VAL A 1 372 ? 25.344 16.922 -0.725 1 98.06 372 VAL A C 1
ATOM 2969 O O . VAL A 1 372 ? 25.391 18.141 -0.923 1 98.06 372 VAL A O 1
ATOM 2972 N N . GLN A 1 373 ? 24.312 16.156 -0.996 1 98 373 GLN A N 1
ATOM 2973 C CA . GLN A 1 373 ? 23.125 16.781 -1.582 1 98 373 GLN A CA 1
ATOM 2974 C C . GLN A 1 373 ? 22.469 17.75 -0.609 1 98 373 GLN A C 1
ATOM 2976 O O . GLN A 1 373 ? 21.953 18.797 -1.021 1 98 373 GLN A O 1
ATOM 2981 N N . LEU A 1 374 ? 22.484 17.453 0.656 1 98.5 374 LEU A N 1
ATOM 2982 C CA . LEU A 1 374 ? 21.906 18.359 1.648 1 98.5 374 LEU A CA 1
ATOM 2983 C C . LEU A 1 374 ? 22.703 19.656 1.712 1 98.5 374 LEU A C 1
ATOM 2985 O O . LEU A 1 374 ? 22.109 20.734 1.846 1 98.5 374 LEU A O 1
ATOM 2989 N N . VAL A 1 375 ? 24 19.578 1.594 1 98.19 375 VAL A N 1
ATOM 2990 C CA . VAL A 1 375 ? 24.844 20.766 1.56 1 98.19 375 VAL A CA 1
ATOM 2991 C C . VAL A 1 375 ? 24.484 21.609 0.346 1 98.19 375 VAL A C 1
ATOM 2993 O O . VAL A 1 375 ? 24.344 22.844 0.457 1 98.19 375 VAL A O 1
ATOM 2996 N N . LYS A 1 376 ? 24.328 20.984 -0.756 1 97.62 376 LYS A N 1
ATOM 2997 C CA . LYS A 1 376 ? 23.984 21.688 -1.985 1 97.62 376 LYS A CA 1
ATOM 2998 C C . LYS A 1 376 ? 22.609 22.359 -1.868 1 97.62 376 LYS A C 1
ATOM 3000 O O . LYS A 1 376 ? 22.422 23.469 -2.363 1 97.62 376 LYS A O 1
ATOM 3005 N N . ARG A 1 377 ? 21.734 21.75 -1.205 1 97.56 377 ARG A N 1
ATOM 3006 C CA . ARG A 1 377 ? 20.375 22.281 -1.062 1 97.56 377 ARG A CA 1
ATOM 3007 C C . ARG A 1 377 ? 20.359 23.5 -0.144 1 97.56 377 ARG A C 1
ATOM 3009 O O . ARG A 1 377 ? 19.641 24.469 -0.403 1 97.56 377 ARG A O 1
ATOM 3016 N N . ILE A 1 378 ? 21.125 23.422 0.908 1 97.69 378 ILE A N 1
ATOM 3017 C CA . ILE A 1 378 ? 21.281 24.594 1.764 1 97.69 378 ILE A CA 1
ATOM 3018 C C . ILE A 1 378 ? 21.875 25.75 0.959 1 97.69 378 ILE A C 1
ATOM 3020 O O . ILE A 1 378 ? 21.438 26.891 1.076 1 97.69 378 ILE A O 1
ATOM 3024 N N . GLY A 1 379 ? 22.859 25.422 0.139 1 96 379 GLY A N 1
ATOM 3025 C CA . GLY A 1 379 ? 23.453 26.422 -0.734 1 96 379 GLY A CA 1
ATOM 3026 C C . GLY A 1 379 ? 22.453 27.062 -1.68 1 96 379 GLY A C 1
ATOM 3027 O O . GLY A 1 379 ? 22.484 28.266 -1.91 1 96 379 GLY A O 1
ATOM 3028 N N . MET A 1 380 ? 21.609 26.25 -2.186 1 95.25 380 MET A N 1
ATOM 3029 C CA . MET A 1 380 ? 20.578 26.734 -3.086 1 95.25 380 MET A CA 1
ATOM 3030 C C . MET A 1 380 ? 19.641 27.719 -2.369 1 95.25 380 MET A C 1
ATOM 3032 O O . MET A 1 380 ? 19.281 28.75 -2.93 1 95.25 380 MET A O 1
ATOM 3036 N N . LEU A 1 381 ? 19.297 27.422 -1.148 1 96.19 381 LEU A N 1
ATOM 3037 C CA . LEU A 1 381 ? 18.453 28.312 -0.368 1 96.19 381 LEU A CA 1
ATOM 3038 C C . LEU A 1 381 ? 19.156 29.656 -0.157 1 96.19 381 LEU A C 1
ATOM 3040 O O . LEU A 1 381 ? 18.531 30.719 -0.241 1 96.19 381 LEU A O 1
ATOM 3044 N N . ARG A 1 382 ? 20.406 29.578 0.1 1 94.19 382 ARG A N 1
ATOM 3045 C CA . ARG A 1 382 ? 21.172 30.812 0.305 1 94.19 382 ARG A CA 1
ATOM 3046 C C . ARG A 1 382 ? 21.172 31.672 -0.951 1 94.19 382 ARG A C 1
ATOM 3048 O O . ARG A 1 382 ? 21.016 32.906 -0.872 1 94.19 382 ARG A O 1
ATOM 3055 N N . ARG A 1 383 ? 21.281 31.031 -2.043 1 92.69 383 ARG A N 1
ATOM 3056 C CA . ARG A 1 383 ? 21.297 31.766 -3.312 1 92.69 383 ARG A CA 1
ATOM 3057 C C . ARG A 1 383 ? 19.953 32.406 -3.592 1 92.69 383 ARG A C 1
ATOM 3059 O O . ARG A 1 383 ? 19.891 33.562 -4.051 1 92.69 383 ARG A O 1
ATOM 3066 N N . ILE A 1 384 ? 18.953 31.688 -3.312 1 91.25 384 ILE A N 1
ATOM 3067 C CA . ILE A 1 384 ? 17.609 32.188 -3.555 1 91.25 384 ILE A CA 1
ATOM 3068 C C . ILE A 1 384 ? 17.328 33.375 -2.625 1 91.25 384 ILE A C 1
ATOM 3070 O O . ILE A 1 384 ? 16.781 34.406 -3.051 1 91.25 384 ILE A O 1
ATOM 3074 N N . ARG A 1 385 ? 17.703 33.25 -1.467 1 88.81 385 ARG A N 1
ATOM 3075 C CA . ARG A 1 385 ? 17.5 34.312 -0.478 1 88.81 385 ARG A CA 1
ATOM 3076 C C . ARG A 1 385 ? 18.25 35.594 -0.875 1 88.81 385 ARG A C 1
ATOM 3078 O O . ARG A 1 385 ? 17.75 36.688 -0.664 1 88.81 385 ARG A O 1
ATOM 3085 N N . GLU A 1 386 ? 19.453 35.438 -1.438 1 85.25 386 GLU A N 1
ATOM 3086 C CA . GLU A 1 386 ? 20.281 36.594 -1.824 1 85.25 386 GLU A CA 1
ATOM 3087 C C . GLU A 1 386 ? 19.844 37.156 -3.174 1 85.25 386 GLU A C 1
ATOM 3089 O O . GLU A 1 386 ? 20.391 38.156 -3.639 1 85.25 386 GLU A O 1
ATOM 3094 N N . GLY A 1 387 ? 18.734 36.656 -3.742 1 75.94 387 GLY A N 1
ATOM 3095 C CA . GLY A 1 387 ? 18.172 37.188 -4.973 1 75.94 387 GLY A CA 1
ATOM 3096 C C . GLY A 1 387 ? 18.906 36.719 -6.215 1 75.94 387 GLY A C 1
ATOM 3097 O O . GLY A 1 387 ? 18.797 37.344 -7.277 1 75.94 387 GLY A O 1
ATOM 3098 N N . GLU A 1 388 ? 19.812 35.75 -6.102 1 59.84 388 GLU A N 1
ATOM 3099 C CA . GLU A 1 388 ? 20.484 35.25 -7.289 1 59.84 388 GLU A CA 1
ATOM 3100 C C . GLU A 1 388 ? 19.5 34.5 -8.195 1 59.84 388 GLU A C 1
ATOM 3102 O O . GLU A 1 388 ? 18.688 33.688 -7.719 1 59.84 388 GLU A O 1
ATOM 3107 N N . VAL A 1 389 ? 19.078 35.156 -9.234 1 47.81 389 VAL A N 1
ATOM 3108 C CA . VAL A 1 389 ? 18.188 34.594 -10.25 1 47.81 389 VAL A CA 1
ATOM 3109 C C . VAL A 1 389 ? 18.641 33.188 -10.625 1 47.81 389 VAL A C 1
ATOM 3111 O O . VAL A 1 389 ? 19.766 33 -11.109 1 47.81 389 VAL A O 1
ATOM 3114 N N . LEU A 1 390 ? 18.25 32.344 -9.953 1 48.28 390 LEU A N 1
ATOM 3115 C CA . LEU A 1 390 ? 18.594 30.953 -10.297 1 48.28 390 LEU A CA 1
ATOM 3116 C C . LEU A 1 390 ? 18.109 30.625 -11.703 1 48.28 390 LEU A C 1
ATOM 3118 O O . LEU A 1 390 ? 16.938 30.812 -12.023 1 48.28 390 LEU A O 1
ATOM 3122 N N . ARG A 1 391 ? 18.906 30.797 -12.797 1 35.03 391 ARG A N 1
ATOM 3123 C CA . ARG A 1 391 ? 18.609 30.281 -14.133 1 35.03 391 ARG A CA 1
ATOM 3124 C C . ARG A 1 391 ? 18.172 28.828 -14.07 1 35.03 391 ARG A C 1
ATOM 3126 O O . ARG A 1 391 ? 18.922 27.969 -13.609 1 35.03 391 ARG A O 1
ATOM 3133 N N . VAL A 1 392 ? 17.016 28.609 -13.844 1 37 392 VAL A N 1
ATOM 3134 C CA . VAL A 1 392 ? 16.469 27.25 -13.977 1 37 392 VAL A CA 1
ATOM 3135 C C . VAL A 1 392 ? 16.875 26.656 -15.32 1 37 392 VAL A C 1
ATOM 3137 O O . VAL A 1 392 ? 16.688 27.281 -16.359 1 37 392 VAL A O 1
ATOM 3140 N N . SER A 1 393 ? 17.922 25.922 -15.414 1 34.47 393 SER A N 1
ATOM 3141 C CA . SER A 1 393 ? 18.25 25.234 -16.656 1 34.47 393 SER A CA 1
ATOM 3142 C C . SER A 1 393 ? 16.984 24.641 -17.312 1 34.47 393 SER A C 1
ATOM 3144 O O . SER A 1 393 ? 16.234 23.922 -16.656 1 34.47 393 SER A O 1
ATOM 3146 N N . GLY A 1 394 ? 16.375 25.375 -18.203 1 33.72 394 GLY A N 1
ATOM 3147 C CA . GLY A 1 394 ? 15.211 25.047 -19.016 1 33.72 394 GLY A CA 1
ATOM 3148 C C . GLY A 1 394 ? 15.203 23.625 -19.516 1 33.72 394 GLY A C 1
ATOM 3149 O O . GLY A 1 394 ? 16.203 22.906 -19.391 1 33.72 394 GLY A O 1
ATOM 3150 N N . PRO A 1 395 ? 14.094 23.109 -19.812 1 33.47 395 PRO A N 1
ATOM 3151 C CA . PRO A 1 395 ? 13.961 21.75 -20.344 1 33.47 395 PRO A CA 1
ATOM 3152 C C . PRO A 1 395 ? 14.898 21.484 -21.516 1 33.47 395 PRO A C 1
ATOM 3154 O O . PRO A 1 395 ? 15.258 22.406 -22.25 1 33.47 395 PRO A O 1
ATOM 3157 N N . ILE A 1 396 ? 15.648 20.375 -21.531 1 31.56 396 ILE A N 1
ATOM 3158 C CA . ILE A 1 396 ? 16.359 19.906 -22.719 1 31.56 396 ILE A CA 1
ATOM 3159 C C . ILE A 1 396 ? 15.414 19.859 -23.906 1 31.56 396 ILE A C 1
ATOM 3161 O O . ILE A 1 396 ? 14.453 19.078 -23.906 1 31.56 396 ILE A O 1
ATOM 3165 N N . ARG A 1 397 ? 15.242 20.859 -24.766 1 35.22 397 ARG A N 1
ATOM 3166 C CA . ARG A 1 397 ? 14.273 21.016 -25.844 1 35.22 397 ARG A CA 1
ATOM 3167 C C . ARG A 1 397 ? 14.688 20.188 -27.062 1 35.22 397 ARG A C 1
ATOM 3169 O O . ARG A 1 397 ? 13.883 19.938 -27.953 1 35.22 397 ARG A O 1
ATOM 3176 N N . ASN A 1 398 ? 16.094 20.281 -27.609 1 34.19 398 ASN A N 1
ATOM 3177 C CA . ASN A 1 398 ? 16.547 19.531 -28.781 1 34.19 398 ASN A CA 1
ATOM 3178 C C . ASN A 1 398 ? 17.75 18.641 -28.453 1 34.19 398 ASN A C 1
ATOM 3180 O O . ASN A 1 398 ? 18.312 18.75 -27.359 1 34.19 398 ASN A O 1
ATOM 3184 N N . LYS A 1 399 ? 18.094 17.641 -29.406 1 37.03 399 LYS A N 1
ATOM 3185 C CA . LYS A 1 399 ? 19.203 16.703 -29.328 1 37.03 399 LYS A CA 1
ATOM 3186 C C . LYS A 1 399 ? 20.516 17.422 -29 1 37.03 399 LYS A C 1
ATOM 3188 O O . LYS A 1 399 ? 21.344 16.891 -28.266 1 37.03 399 LYS A O 1
ATOM 3193 N N . THR A 1 400 ? 20.625 18.547 -29.406 1 40.84 400 THR A N 1
ATOM 3194 C CA . THR A 1 400 ? 21.891 19.266 -29.297 1 40.84 400 THR A CA 1
ATOM 3195 C C . THR A 1 400 ? 22.094 19.766 -27.875 1 40.84 400 THR A C 1
ATOM 3197 O O . THR A 1 400 ? 23.219 19.703 -27.344 1 40.84 400 THR A O 1
ATOM 3200 N N . ASP A 1 401 ? 21.047 20.188 -27.203 1 38.41 401 ASP A N 1
ATOM 3201 C CA . ASP A 1 401 ? 21.141 20.688 -25.844 1 38.41 401 ASP A CA 1
ATOM 3202 C C . ASP A 1 401 ? 21.406 19.562 -24.844 1 38.41 401 ASP A C 1
ATOM 3204 O O . ASP A 1 401 ? 22.109 19.766 -23.844 1 38.41 401 ASP A O 1
ATOM 3208 N N . LEU A 1 402 ? 20.891 18.328 -25.125 1 35.03 402 LEU A N 1
ATOM 3209 C CA . LEU A 1 402 ? 21.188 17.109 -24.391 1 35.03 402 LEU A CA 1
ATOM 3210 C C . LEU A 1 402 ? 22.672 16.766 -24.5 1 35.03 402 LEU A C 1
ATOM 3212 O O . LEU A 1 402 ? 23.312 16.422 -23.5 1 35.03 402 LEU A O 1
ATOM 3216 N N . MET A 1 403 ? 23.25 16.828 -25.641 1 42.16 403 MET A N 1
ATOM 3217 C CA . MET A 1 403 ? 24.641 16.484 -25.891 1 42.16 403 MET A CA 1
ATOM 3218 C C . MET A 1 403 ? 25.578 17.5 -25.25 1 42.16 403 MET A C 1
ATOM 3220 O O . MET A 1 403 ? 26.719 17.172 -24.891 1 42.16 403 MET A O 1
ATOM 3224 N N . GLY A 1 404 ? 25.219 18.734 -25.156 1 41.72 404 GLY A N 1
ATOM 3225 C CA . GLY A 1 404 ? 26.094 19.734 -24.578 1 41.72 404 GLY A CA 1
ATOM 3226 C C . GLY A 1 404 ? 26.234 19.594 -23.062 1 41.72 404 GLY A C 1
ATOM 3227 O O . GLY A 1 404 ? 27.344 19.75 -22.531 1 41.72 404 GLY A O 1
ATOM 3228 N N . ARG A 1 405 ? 25.141 19.422 -22.359 1 41.59 405 ARG A N 1
ATOM 3229 C CA . ARG A 1 405 ? 25.156 19.438 -20.906 1 41.59 405 ARG A CA 1
ATOM 3230 C C . ARG A 1 405 ? 25.594 18.078 -20.344 1 41.59 405 ARG A C 1
ATOM 3232 O O . ARG A 1 405 ? 26.25 18.016 -19.312 1 41.59 405 ARG A O 1
ATOM 3239 N N . PHE A 1 406 ? 25.188 16.969 -21 1 37.25 406 PHE A N 1
ATOM 3240 C CA . PHE A 1 406 ? 25.531 15.633 -20.531 1 37.25 406 PHE A CA 1
ATOM 3241 C C . PHE A 1 406 ? 26.562 14.977 -21.453 1 37.25 406 PHE A C 1
ATOM 3243 O O . PHE A 1 406 ? 26.906 13.805 -21.281 1 37.25 406 PHE A O 1
ATOM 3250 N N . GLY A 1 407 ? 27 15.703 -22.391 1 33.94 407 GLY A N 1
ATOM 3251 C CA . GLY A 1 407 ? 27.922 15.148 -23.359 1 33.94 407 GLY A CA 1
ATOM 3252 C C . GLY A 1 407 ? 29.234 14.672 -22.734 1 33.94 407 GLY A C 1
ATOM 3253 O O . GLY A 1 407 ? 29.75 13.617 -23.109 1 33.94 407 GLY A O 1
ATOM 3254 N N . GLU A 1 408 ? 29.656 15.578 -21.922 1 40.28 408 GLU A N 1
ATOM 3255 C CA . GLU A 1 408 ? 30.953 15.156 -21.422 1 40.28 408 GLU A CA 1
ATOM 3256 C C . GLU A 1 408 ? 30.812 13.969 -20.453 1 40.28 408 GLU A C 1
ATOM 3258 O O . GLU A 1 408 ? 31.609 13.031 -20.5 1 40.28 408 GLU A O 1
ATOM 3263 N N . THR A 1 409 ? 29.844 14.047 -19.672 1 33.22 409 THR A N 1
ATOM 3264 C CA . THR A 1 409 ? 29.719 12.953 -18.703 1 33.22 409 THR A CA 1
ATOM 3265 C C . THR A 1 409 ? 29.234 11.68 -19.391 1 33.22 409 THR A C 1
ATOM 3267 O O . THR A 1 409 ? 29.703 10.586 -19.078 1 33.22 409 THR A O 1
ATOM 3270 N N . LEU A 1 410 ? 28.406 11.734 -20.438 1 30.67 410 LEU A N 1
ATOM 3271 C CA . LEU A 1 410 ? 28.109 10.562 -21.25 1 30.67 410 LEU A CA 1
ATOM 3272 C C . LEU A 1 410 ? 29.344 10.102 -22.016 1 30.67 410 LEU A C 1
ATOM 3274 O O . LEU A 1 410 ? 29.516 8.906 -22.266 1 30.67 410 LEU A O 1
ATOM 3278 N N . ARG A 1 411 ? 30.125 10.977 -22.406 1 34.94 411 ARG A N 1
ATOM 3279 C CA . ARG A 1 411 ? 31.375 10.602 -23.031 1 34.94 411 ARG A CA 1
ATOM 3280 C C . ARG A 1 411 ? 32.281 9.891 -22.047 1 34.94 411 ARG A C 1
ATOM 3282 O O . ARG A 1 411 ? 32.969 8.93 -22.406 1 34.94 411 ARG A O 1
ATOM 3289 N N . LYS A 1 412 ? 32.344 10.359 -20.906 1 38.75 412 LYS A N 1
ATOM 3290 C CA . LYS A 1 412 ? 33.281 9.719 -19.984 1 38.75 412 LYS A CA 1
ATOM 3291 C C . LYS A 1 412 ? 32.781 8.328 -19.578 1 38.75 412 LYS A C 1
ATOM 3293 O O . LYS A 1 412 ? 33.562 7.395 -19.469 1 38.75 412 LYS A O 1
ATOM 3298 N N . ASN A 1 413 ? 31.547 8.242 -19.281 1 30.83 413 ASN A N 1
ATOM 3299 C CA . ASN A 1 413 ? 31.078 6.918 -18.891 1 30.83 413 ASN A CA 1
ATOM 3300 C C . ASN A 1 413 ? 31.031 5.969 -20.094 1 30.83 413 ASN A C 1
ATOM 3302 O O . ASN A 1 413 ? 31.188 4.758 -19.938 1 30.83 413 ASN A O 1
ATOM 3306 N N . LEU A 1 414 ? 30.766 6.508 -21.281 1 31.95 414 LEU A N 1
ATOM 3307 C CA . LEU A 1 414 ? 30.906 5.652 -22.453 1 31.95 414 LEU A CA 1
ATOM 3308 C C . LEU A 1 414 ? 32.375 5.438 -22.812 1 31.95 414 LEU A C 1
ATOM 3310 O O . LEU A 1 414 ? 32.719 4.41 -23.391 1 31.95 414 LEU A O 1
ATOM 3314 N N . GLY A 1 415 ? 33.219 6.41 -22.594 1 33.84 415 GLY A N 1
ATOM 3315 C CA . GLY A 1 415 ? 34.594 6.238 -23 1 33.84 415 GLY A CA 1
ATOM 3316 C C . GLY A 1 415 ? 35.312 5.148 -22.234 1 33.84 415 GLY A C 1
ATOM 3317 O O . GLY A 1 415 ? 36.344 4.641 -22.672 1 33.84 415 GLY A O 1
ATOM 3318 N N . GLN A 1 416 ? 35.156 5.07 -20.938 1 31.55 416 GLN A N 1
ATOM 3319 C CA . GLN A 1 416 ? 36.031 4.07 -20.344 1 31.55 416 GLN A CA 1
ATOM 3320 C C . GLN A 1 416 ? 35.656 2.664 -20.812 1 31.55 416 GLN A C 1
ATOM 3322 O O . GLN A 1 416 ? 36.344 1.695 -20.484 1 31.55 416 GLN A O 1
ATOM 3327 N N . ARG A 1 417 ? 34.562 2.498 -21.625 1 29.52 417 ARG A N 1
ATOM 3328 C CA . ARG A 1 417 ? 34.406 1.146 -22.156 1 29.52 417 ARG A CA 1
ATOM 3329 C C . ARG A 1 417 ? 35.406 0.896 -23.281 1 29.52 417 ARG A C 1
ATOM 3331 O O . ARG A 1 417 ? 35.5 -0.213 -23.812 1 29.52 417 ARG A O 1
ATOM 3338 N N . ASP A 1 418 ? 36 1.953 -23.891 1 29.19 418 ASP A N 1
ATOM 3339 C CA . ASP A 1 418 ? 36.688 1.512 -25.094 1 29.19 418 ASP A CA 1
ATOM 3340 C C . ASP A 1 418 ? 37.906 0.665 -24.75 1 29.19 418 ASP A C 1
ATOM 3342 O O . ASP A 1 418 ? 38.531 0.092 -25.641 1 29.19 418 ASP A O 1
ATOM 3346 N N . GLY A 1 419 ? 38.625 0.941 -23.75 1 27.27 419 GLY A N 1
ATOM 3347 C CA . GLY A 1 419 ? 39.875 0.203 -23.906 1 27.27 419 GLY A CA 1
ATOM 3348 C C . GLY A 1 419 ? 39.688 -1.301 -23.922 1 27.27 419 GLY A C 1
ATOM 3349 O O . GLY A 1 419 ? 40.344 -2.01 -24.672 1 27.27 419 GLY A O 1
ATOM 3350 N N . ASP A 1 420 ? 39.219 -1.991 -22.984 1 24.88 420 ASP A N 1
ATOM 3351 C CA . ASP A 1 420 ? 39.625 -3.398 -22.969 1 24.88 420 ASP A CA 1
ATOM 3352 C C . ASP A 1 420 ? 38.656 -4.238 -23.812 1 24.88 420 ASP A C 1
ATOM 3354 O O . ASP A 1 420 ? 38.719 -5.469 -23.781 1 24.88 420 ASP A O 1
ATOM 3358 N N . ALA A 1 421 ? 37.5 -3.74 -24.422 1 22.58 421 ALA A N 1
ATOM 3359 C CA . ALA A 1 421 ? 36.781 -4.734 -25.234 1 22.58 421 ALA A CA 1
ATOM 3360 C C . ALA A 1 421 ? 37.375 -4.801 -26.641 1 22.58 421 ALA A C 1
ATOM 3362 O O . ALA A 1 421 ? 37 -4.02 -27.516 1 22.58 421 ALA A O 1
ATOM 3363 N N . ARG A 1 422 ? 38.688 -4.891 -27.062 1 24.98 422 ARG A N 1
ATOM 3364 C CA . ARG A 1 422 ? 39 -5.379 -28.406 1 24.98 422 ARG A CA 1
ATOM 3365 C C . ARG A 1 422 ? 38.094 -6.539 -28.797 1 24.98 422 ARG A C 1
ATOM 3367 O O . ARG A 1 422 ? 37.656 -6.625 -29.938 1 24.98 422 ARG A O 1
ATOM 3374 N N . SER A 1 423 ? 38.156 -7.742 -28.297 1 20.12 423 SER A N 1
ATOM 3375 C CA . SER A 1 423 ? 38 -8.93 -29.125 1 20.12 423 SER A CA 1
ATOM 3376 C C . SER A 1 423 ? 36.531 -9.258 -29.375 1 20.12 423 SER A C 1
ATOM 3378 O O . SER A 1 423 ? 36.219 -10.125 -30.188 1 20.12 423 SER A O 1
ATOM 3380 N N . VAL A 1 424 ? 35.5 -9.039 -28.5 1 21.83 424 VAL A N 1
ATOM 3381 C CA . VAL A 1 424 ? 34.469 -10.008 -28.859 1 21.83 424 VAL A CA 1
ATOM 3382 C C . VAL A 1 424 ? 33.625 -9.469 -30.031 1 21.83 424 VAL A C 1
ATOM 3384 O O . VAL A 1 424 ? 33.125 -8.344 -29.969 1 21.83 424 VAL A O 1
ATOM 3387 N N . GLY A 1 425 ? 33.844 -9.867 -31.375 1 21.52 425 GLY A N 1
ATOM 3388 C CA . GLY A 1 425 ? 33.312 -9.812 -32.75 1 21.52 425 GLY A CA 1
ATOM 3389 C C . GLY A 1 425 ? 31.797 -9.93 -32.781 1 21.52 425 GLY A C 1
ATOM 3390 O O . GLY A 1 425 ? 31.219 -10.078 -33.875 1 21.52 425 GLY A O 1
ATOM 3391 N N . THR A 1 426 ? 30.953 -9.594 -32.031 1 21.06 426 THR A N 1
ATOM 3392 C CA . THR A 1 426 ? 29.672 -10.219 -32.312 1 21.06 426 THR A CA 1
ATOM 3393 C C . THR A 1 426 ? 29.094 -9.688 -33.625 1 21.06 426 THR A C 1
ATOM 3395 O O . THR A 1 426 ? 28.984 -8.477 -33.812 1 21.06 426 THR A O 1
ATOM 3398 N N . GLY A 1 427 ? 29.344 -10.352 -34.75 1 20.8 427 GLY A N 1
ATOM 3399 C CA . GLY A 1 427 ? 28.734 -10.273 -36.062 1 20.8 427 GLY A CA 1
ATOM 3400 C C . GLY A 1 427 ? 27.281 -9.859 -36.031 1 20.8 427 GLY A C 1
ATOM 3401 O O . GLY A 1 427 ? 26.625 -9.945 -35 1 20.8 427 GLY A O 1
ATOM 3402 N N . PRO A 1 428 ? 26.844 -9.195 -37.094 1 25.59 428 PRO A N 1
ATOM 3403 C CA . PRO A 1 428 ? 25.5 -8.742 -37.469 1 25.59 428 PRO A CA 1
ATOM 3404 C C . PRO A 1 428 ? 24.422 -9.797 -37.219 1 25.59 428 PRO A C 1
ATOM 3406 O O . PRO A 1 428 ? 23.281 -9.453 -36.906 1 25.59 428 PRO A O 1
ATOM 3409 N N . ASP A 1 429 ? 24.656 -11.195 -37.625 1 20.45 429 ASP A N 1
ATOM 3410 C CA . ASP A 1 429 ? 23.969 -12.492 -37.688 1 20.45 429 ASP A CA 1
ATOM 3411 C C . ASP A 1 429 ? 23.5 -12.93 -36.312 1 20.45 429 ASP A C 1
ATOM 3413 O O . ASP A 1 429 ? 22.562 -13.719 -36.219 1 20.45 429 ASP A O 1
ATOM 3417 N N . ALA A 1 430 ? 24.109 -13.102 -35.312 1 20.38 430 ALA A N 1
ATOM 3418 C CA . ALA A 1 430 ? 23.766 -14.211 -34.438 1 20.38 430 ALA A CA 1
ATOM 3419 C C . ALA A 1 430 ? 22.406 -13.984 -33.75 1 20.38 430 ALA A C 1
ATOM 3421 O O . ALA A 1 430 ? 21.922 -14.844 -33.031 1 20.38 430 ALA A O 1
ATOM 3422 N N . LEU A 1 431 ? 21.297 -13.602 -33.938 1 20.42 431 LEU A N 1
ATOM 3423 C CA . LEU A 1 431 ? 20.234 -14.469 -34.406 1 20.42 431 LEU A CA 1
ATOM 3424 C C . LEU A 1 431 ? 20.219 -14.516 -35.938 1 20.42 431 LEU A C 1
ATOM 3426 O O . LEU A 1 431 ? 19.594 -15.391 -36.531 1 20.42 431 LEU A O 1
ATOM 3430 N N . SER A 1 432 ? 20.906 -14.188 -36.906 1 19.19 432 SER A N 1
ATOM 3431 C CA . SER A 1 432 ? 21.641 -14.875 -37.969 1 19.19 432 SER A CA 1
ATOM 3432 C C . SER A 1 432 ? 23.078 -15.133 -37.531 1 19.19 432 SER A C 1
ATOM 3434 O O . SER A 1 432 ? 23.609 -16.234 -37.719 1 19.19 432 SER A O 1
ATOM 3436 N N . ARG A 1 433 ? 24.312 -15.18 -37.5 1 19.28 433 ARG A N 1
ATOM 3437 C CA . ARG A 1 433 ? 25.297 -16.234 -37.25 1 19.28 433 ARG A CA 1
ATOM 3438 C C . ARG A 1 433 ? 25.375 -16.594 -35.781 1 19.28 433 ARG A C 1
ATOM 3440 O O . ARG A 1 433 ? 25.969 -17.609 -35.406 1 19.28 433 ARG A O 1
ATOM 3447 N N . HIS A 1 434 ? 25.422 -16.109 -34.781 1 19.92 434 HIS A N 1
ATOM 3448 C CA . HIS A 1 434 ? 25.938 -17.141 -33.906 1 19.92 434 HIS A CA 1
ATOM 3449 C C . HIS A 1 434 ? 24.906 -18.219 -33.625 1 19.92 434 HIS A C 1
ATOM 3451 O O . HIS A 1 434 ? 25.109 -19.094 -32.781 1 19.92 434 HIS A O 1
ATOM 3457 N N . LEU A 1 435 ? 23.719 -18.562 -34.531 1 17.45 435 LEU A N 1
ATOM 3458 C CA . LEU A 1 435 ? 23.203 -19.844 -34.969 1 17.45 435 LEU A CA 1
ATOM 3459 C C . LEU A 1 435 ? 24.016 -20.391 -36.156 1 17.45 435 LEU A C 1
ATOM 3461 O O . LEU A 1 435 ? 23.75 -21.469 -36.656 1 17.45 435 LEU A O 1
ATOM 3465 N N . ASN A 1 436 ? 24.859 -19.766 -36.969 1 17.39 436 ASN A N 1
ATOM 3466 C CA . ASN A 1 436 ? 25.562 -20.688 -37.875 1 17.39 436 ASN A CA 1
ATOM 3467 C C . ASN A 1 436 ? 26.656 -21.453 -37.156 1 17.39 436 ASN A C 1
ATOM 3469 O O . ASN A 1 436 ? 27.234 -22.391 -37.719 1 17.39 436 ASN A O 1
ATOM 3473 N N . ARG A 1 437 ? 27.672 -21.281 -36.406 1 17.89 437 ARG A N 1
ATOM 3474 C CA . ARG A 1 437 ? 28.234 -22.531 -35.906 1 17.89 437 ARG A CA 1
ATOM 3475 C C . ARG A 1 437 ? 27.5 -23.016 -34.656 1 17.89 437 ARG A C 1
ATOM 3477 O O . ARG A 1 437 ? 27.156 -22.219 -33.781 1 17.89 437 ARG A O 1
ATOM 3484 N N . MET B 1 1 ? -34.594 -7.961 -20.281 1 82 1 MET B N 1
ATOM 3485 C CA . MET B 1 1 ? -33.375 -7.312 -19.844 1 82 1 MET B CA 1
ATOM 3486 C C . MET B 1 1 ? -32.188 -7.734 -20.719 1 82 1 MET B C 1
ATOM 3488 O O . MET B 1 1 ? -32.156 -8.867 -21.219 1 82 1 MET B O 1
ATOM 3492 N N . PRO B 1 2 ? -31.422 -6.844 -21.156 1 92.25 2 PRO B N 1
ATOM 3493 C CA . PRO B 1 2 ? -30.266 -7.211 -21.969 1 92.25 2 PRO B CA 1
ATOM 3494 C C . PRO B 1 2 ? -29.344 -8.203 -21.281 1 92.25 2 PRO B C 1
ATOM 3496 O O . PRO B 1 2 ? -29.391 -8.344 -20.047 1 92.25 2 PRO B O 1
ATOM 3499 N N . ARG B 1 3 ? -28.625 -8.914 -22.141 1 95.06 3 ARG B N 1
ATOM 3500 C CA . ARG B 1 3 ? -27.781 -9.977 -21.609 1 95.06 3 ARG B CA 1
ATOM 3501 C C . ARG B 1 3 ? -26.312 -9.711 -21.938 1 95.06 3 ARG B C 1
ATOM 3503 O O . ARG B 1 3 ? -26 -9.094 -22.953 1 95.06 3 ARG B O 1
ATOM 3510 N N . LYS B 1 4 ? -25.469 -10.164 -20.984 1 96.56 4 LYS B N 1
ATOM 3511 C CA . LYS B 1 4 ? -24.016 -10.227 -21.172 1 96.56 4 LYS B CA 1
ATOM 3512 C C . LYS B 1 4 ? -23.516 -11.664 -21.109 1 96.56 4 LYS B C 1
ATOM 3514 O O . LYS B 1 4 ? -24.219 -12.547 -20.594 1 96.56 4 LYS B O 1
ATOM 3519 N N . LEU B 1 5 ? -22.406 -11.859 -21.734 1 97.44 5 LEU B N 1
ATOM 3520 C CA . LEU B 1 5 ? -21.734 -13.156 -21.719 1 97.44 5 LEU B CA 1
ATOM 3521 C C . LEU B 1 5 ? -20.359 -13.055 -21.094 1 97.44 5 LEU B C 1
ATOM 3523 O O . LEU B 1 5 ? -19.609 -12.125 -21.375 1 97.44 5 LEU B O 1
ATOM 3527 N N . ILE B 1 6 ? -20.078 -13.922 -20.172 1 97.81 6 ILE B N 1
ATOM 3528 C CA . ILE B 1 6 ? -18.688 -14.188 -19.828 1 97.81 6 ILE B CA 1
ATOM 3529 C C . ILE B 1 6 ? -18.078 -15.148 -20.844 1 97.81 6 ILE B C 1
ATOM 3531 O O . ILE B 1 6 ? -18.609 -16.234 -21.078 1 97.81 6 ILE B O 1
ATOM 3535 N N . MET B 1 7 ? -17 -14.711 -21.406 1 98.12 7 MET B N 1
ATOM 3536 C CA . MET B 1 7 ? -16.297 -15.5 -22.406 1 98.12 7 MET B CA 1
ATOM 3537 C C . MET B 1 7 ? -14.992 -16.062 -21.844 1 98.12 7 MET B C 1
ATOM 3539 O O . MET B 1 7 ? -14.383 -15.461 -20.953 1 98.12 7 MET B O 1
ATOM 3543 N N . CYS B 1 8 ? -14.539 -17.172 -22.344 1 98.44 8 CYS B N 1
ATOM 3544 C CA . CYS B 1 8 ? -13.188 -17.719 -22.234 1 98.44 8 CYS B CA 1
ATOM 3545 C C . CYS B 1 8 ? -12.562 -17.938 -23.594 1 98.44 8 CYS B C 1
ATOM 3547 O O . CYS B 1 8 ? -12.797 -18.953 -24.25 1 98.44 8 CYS B O 1
ATOM 3549 N N . GLY B 1 9 ? -11.688 -17 -23.953 1 97.44 9 GLY B N 1
ATOM 3550 C CA . GLY B 1 9 ? -11.32 -17 -25.359 1 97.44 9 GLY B CA 1
ATOM 3551 C C . GLY B 1 9 ? -12.508 -16.859 -26.281 1 97.44 9 GLY B C 1
ATOM 3552 O O . GLY B 1 9 ? -13.297 -15.922 -26.156 1 97.44 9 GLY B O 1
ATOM 3553 N N . ASP B 1 10 ? -12.664 -17.828 -27.141 1 97.25 10 ASP B N 1
ATOM 3554 C CA . ASP B 1 10 ? -13.766 -17.797 -28.094 1 97.25 10 ASP B CA 1
ATOM 3555 C C . ASP B 1 10 ? -14.984 -18.547 -27.562 1 97.25 10 ASP B C 1
ATOM 3557 O O . ASP B 1 10 ? -16.016 -18.625 -28.219 1 97.25 10 ASP B O 1
ATOM 3561 N N . HIS B 1 11 ? -14.938 -19.016 -26.359 1 97.88 11 HIS B N 1
ATOM 3562 C CA . HIS B 1 11 ? -15.984 -19.875 -25.828 1 97.88 11 HIS B CA 1
ATOM 3563 C C . HIS B 1 11 ? -16.906 -19.109 -24.891 1 97.88 11 HIS B C 1
ATOM 3565 O O . HIS B 1 11 ? -16.484 -18.641 -23.828 1 97.88 11 HIS B O 1
ATOM 3571 N N . PRO B 1 12 ? -18.172 -19 -25.188 1 97.81 12 PRO B N 1
ATOM 3572 C CA . PRO B 1 12 ? -19.094 -18.469 -24.188 1 97.81 12 PRO B CA 1
ATOM 3573 C C . PRO B 1 12 ? -19.25 -19.391 -22.984 1 97.81 12 PRO B C 1
ATOM 3575 O O . PRO B 1 12 ? -19.422 -20.609 -23.141 1 97.81 12 PRO B O 1
ATOM 3578 N N . VAL B 1 13 ? -19.219 -18.828 -21.812 1 98 13 VAL B N 1
ATOM 3579 C CA . VAL B 1 13 ? -19.141 -19.656 -20.625 1 98 13 VAL B CA 1
ATOM 3580 C C . VAL B 1 13 ? -20.375 -19.438 -19.75 1 98 13 VAL B C 1
ATOM 3582 O O . VAL B 1 13 ? -20.906 -20.375 -19.156 1 98 13 VAL B O 1
ATOM 3585 N N . LEU B 1 14 ? -20.812 -18.219 -19.594 1 97.62 14 LEU B N 1
ATOM 3586 C CA . LEU B 1 14 ? -21.938 -17.859 -18.719 1 97.62 14 LEU B CA 1
ATOM 3587 C C . LEU B 1 14 ? -22.719 -16.672 -19.281 1 97.62 14 LEU B C 1
ATOM 3589 O O . LEU B 1 14 ? -22.125 -15.688 -19.719 1 97.62 14 LEU B O 1
ATOM 3593 N N . ALA B 1 15 ? -24.047 -16.859 -19.375 1 97.56 15 ALA B N 1
ATOM 3594 C CA . ALA B 1 15 ? -24.922 -15.766 -19.766 1 97.56 15 ALA B CA 1
ATOM 3595 C C . ALA B 1 15 ? -25.719 -15.234 -18.578 1 97.56 15 ALA B C 1
ATOM 3597 O O . ALA B 1 15 ? -26.156 -16 -17.719 1 97.56 15 ALA B O 1
ATOM 3598 N N . PHE B 1 16 ? -25.844 -13.922 -18.5 1 96.62 16 PHE B N 1
ATOM 3599 C CA . PHE B 1 16 ? -26.609 -13.344 -17.406 1 96.62 16 PHE B CA 1
ATOM 3600 C C . PHE B 1 16 ? -27.266 -12.047 -17.828 1 96.62 16 PHE B C 1
ATOM 3602 O O . PHE B 1 16 ? -26.812 -11.391 -18.781 1 96.62 16 PHE B O 1
ATOM 3609 N N . GLU B 1 17 ? -28.344 -11.766 -17.141 1 96.25 17 GLU B N 1
ATOM 3610 C CA . GLU B 1 17 ? -29.031 -10.492 -17.375 1 96.25 17 GLU B CA 1
ATOM 3611 C C . GLU B 1 17 ? -28.438 -9.383 -16.5 1 96.25 17 GLU B C 1
ATOM 3613 O O . GLU B 1 17 ? -27.969 -9.641 -15.391 1 96.25 17 GLU B O 1
ATOM 3618 N N . TYR B 1 18 ? -28.328 -8.164 -17.047 1 93.69 18 TYR B N 1
ATOM 3619 C CA . TYR B 1 18 ? -27.781 -7.047 -16.281 1 93.69 18 TYR B CA 1
ATOM 3620 C C . TYR B 1 18 ? -28.656 -5.812 -16.422 1 93.69 18 TYR B C 1
ATOM 3622 O O . TYR B 1 18 ? -29.453 -5.703 -17.359 1 93.69 18 TYR B O 1
ATOM 3630 N N . ASP B 1 19 ? -28.562 -4.98 -15.43 1 91.25 19 ASP B N 1
ATOM 3631 C CA . ASP B 1 19 ? -29.219 -3.678 -15.469 1 91.25 19 ASP B CA 1
ATOM 3632 C C . ASP B 1 19 ? -28.375 -2.664 -16.234 1 91.25 19 ASP B C 1
ATOM 3634 O O . ASP B 1 19 ? -27.281 -2.299 -15.805 1 91.25 19 ASP B O 1
ATOM 3638 N N . PRO B 1 20 ? -28.938 -2.123 -17.297 1 86.56 20 PRO B N 1
ATOM 3639 C CA . PRO B 1 20 ? -28.141 -1.206 -18.125 1 86.56 20 PRO B CA 1
ATOM 3640 C C . PRO B 1 20 ? -27.766 0.072 -17.375 1 86.56 20 PRO B C 1
ATOM 3642 O O . PRO B 1 20 ? -26.75 0.706 -17.719 1 86.56 20 PRO B O 1
ATOM 3645 N N . GLU B 1 21 ? -28.453 0.461 -16.406 1 80.25 21 GLU B N 1
ATOM 3646 C CA . GLU B 1 21 ? -28.172 1.688 -15.672 1 80.25 21 GLU B CA 1
ATOM 3647 C C . GLU B 1 21 ? -27.016 1.499 -14.703 1 80.25 21 GLU B C 1
ATOM 3649 O O . GLU B 1 21 ? -26.078 2.311 -14.664 1 80.25 21 GLU B O 1
ATOM 3654 N N . SER B 1 22 ? -27.031 0.4 -14.086 1 80.19 22 SER B N 1
ATOM 3655 C CA . SER B 1 22 ? -26.016 0.181 -13.062 1 80.19 22 SER B CA 1
ATOM 3656 C C . SER B 1 22 ? -24.891 -0.696 -13.586 1 80.19 22 SER B C 1
ATOM 3658 O O . SER B 1 22 ? -23.781 -0.685 -13.031 1 80.19 22 SER B O 1
ATOM 3660 N N . GLY B 1 23 ? -25.203 -1.463 -14.609 1 85.12 23 GLY B N 1
ATOM 3661 C CA . GLY B 1 23 ? -24.234 -2.416 -15.117 1 85.12 23 GLY B CA 1
ATOM 3662 C C . GLY B 1 23 ? -24.156 -3.688 -14.289 1 85.12 23 GLY B C 1
ATOM 3663 O O . GLY B 1 23 ? -23.391 -4.598 -14.617 1 85.12 23 GLY B O 1
ATOM 3664 N N . ARG B 1 24 ? -24.969 -3.775 -13.273 1 88.38 24 ARG B N 1
ATOM 3665 C CA . ARG B 1 24 ? -24.922 -4.898 -12.344 1 88.38 24 ARG B CA 1
ATOM 3666 C C . ARG B 1 24 ? -25.766 -6.062 -12.852 1 88.38 24 ARG B C 1
ATOM 3668 O O . ARG B 1 24 ? -26.734 -5.859 -13.586 1 88.38 24 ARG B O 1
ATOM 3675 N N . ALA B 1 25 ? -25.391 -7.23 -12.445 1 92.31 25 ALA B N 1
ATOM 3676 C CA . ALA B 1 25 ? -26.172 -8.422 -12.766 1 92.31 25 ALA B CA 1
ATOM 3677 C C . ALA B 1 25 ? -27.516 -8.406 -12.055 1 92.31 25 ALA B C 1
ATOM 3679 O O . ALA B 1 25 ? -27.609 -7.961 -10.906 1 92.31 25 ALA B O 1
ATOM 3680 N N . CYS B 1 26 ? -28.562 -8.914 -12.719 1 90.69 26 CYS B N 1
ATOM 3681 C CA . CYS B 1 26 ? -29.906 -8.891 -12.133 1 90.69 26 CYS B CA 1
ATOM 3682 C C . CYS B 1 26 ? -30.484 -10.297 -12.062 1 90.69 26 CYS B C 1
ATOM 3684 O O . CYS B 1 26 ? -31.594 -10.492 -11.555 1 90.69 26 CYS B O 1
ATOM 3686 N N . SER B 1 27 ? -29.75 -11.188 -12.562 1 87.56 27 SER B N 1
ATOM 3687 C CA . SER B 1 27 ? -30.25 -12.555 -12.562 1 87.56 27 SER B CA 1
ATOM 3688 C C . SER B 1 27 ? -29.141 -13.547 -12.25 1 87.56 27 SER B C 1
ATOM 3690 O O . SER B 1 27 ? -27.953 -13.18 -12.242 1 87.56 27 SER B O 1
ATOM 3692 N N . SER B 1 28 ? -29.641 -14.75 -12.016 1 90.94 28 SER B N 1
ATOM 3693 C CA . SER B 1 28 ? -28.656 -15.836 -11.953 1 90.94 28 SER B CA 1
ATOM 3694 C C . SER B 1 28 ? -28.078 -16.141 -13.328 1 90.94 28 SER B C 1
ATOM 3696 O O . SER B 1 28 ? -28.703 -15.875 -14.352 1 90.94 28 SER B O 1
ATOM 3698 N N . GLY B 1 29 ? -26.953 -16.672 -13.297 1 93.62 29 GLY B N 1
ATOM 3699 C CA . GLY B 1 29 ? -26.266 -17 -14.531 1 93.62 29 GLY B CA 1
ATOM 3700 C C . GLY B 1 29 ? -26.703 -18.312 -15.133 1 93.62 29 GLY B C 1
ATOM 3701 O O . GLY B 1 29 ? -27.031 -19.25 -14.406 1 93.62 29 GLY B O 1
ATOM 3702 N N . GLU B 1 30 ? -26.734 -18.344 -16.469 1 96.06 30 GLU B N 1
ATOM 3703 C CA . GLU B 1 30 ? -26.922 -19.562 -17.234 1 96.06 30 GLU B CA 1
ATOM 3704 C C . GLU B 1 30 ? -25.578 -20.125 -17.719 1 96.06 30 GLU B C 1
ATOM 3706 O O . GLU B 1 30 ? -24.906 -19.484 -18.531 1 96.06 30 GLU B O 1
ATOM 3711 N N . VAL B 1 31 ? -25.234 -21.312 -17.297 1 97.12 31 VAL B N 1
ATOM 3712 C CA . VAL B 1 31 ? -23.953 -21.891 -17.656 1 97.12 31 VAL B CA 1
ATOM 3713 C C . VAL B 1 31 ? -24 -22.438 -19.078 1 97.12 31 VAL B C 1
ATOM 3715 O O . VAL B 1 31 ? -24.875 -23.25 -19.406 1 97.12 31 VAL B O 1
ATOM 3718 N N . LEU B 1 32 ? -23.109 -22.031 -19.875 1 97.38 32 LEU B N 1
ATOM 3719 C CA . LEU B 1 32 ? -23.031 -22.469 -21.266 1 97.38 32 LEU B CA 1
ATOM 3720 C C . LEU B 1 32 ? -21.891 -23.469 -21.453 1 97.38 32 LEU B C 1
ATOM 3722 O O . LEU B 1 32 ? -21.953 -24.312 -22.344 1 97.38 32 LEU B O 1
ATOM 3726 N N . ASP B 1 33 ? -20.844 -23.344 -20.75 1 97.12 33 ASP B N 1
ATOM 3727 C CA . ASP B 1 33 ? -19.688 -24.234 -20.766 1 97.12 33 ASP B CA 1
ATOM 3728 C C . ASP B 1 33 ? -19.141 -24.469 -19.359 1 97.12 33 ASP B C 1
ATOM 3730 O O . ASP B 1 33 ? -18.359 -23.656 -18.844 1 97.12 33 ASP B O 1
ATOM 3734 N N . HIS B 1 34 ? -19.438 -25.578 -18.812 1 95.25 34 HIS B N 1
ATOM 3735 C CA . HIS B 1 34 ? -19.125 -25.891 -17.422 1 95.25 34 HIS B CA 1
ATOM 3736 C C . HIS B 1 34 ? -17.625 -26.062 -17.234 1 95.25 34 HIS B C 1
ATOM 3738 O O . HIS B 1 34 ? -17.078 -25.672 -16.188 1 95.25 34 HIS B O 1
ATOM 3744 N N . ASP B 1 35 ? -16.984 -26.594 -18.141 1 95.12 35 ASP B N 1
ATOM 3745 C CA . ASP B 1 35 ? -15.562 -26.938 -18.016 1 95.12 35 ASP B CA 1
ATOM 3746 C C . ASP B 1 35 ? -14.711 -25.672 -17.938 1 95.12 35 ASP B C 1
ATOM 3748 O O . ASP B 1 35 ? -13.648 -25.672 -17.297 1 95.12 35 ASP B O 1
ATOM 3752 N N . ARG B 1 36 ? -15.172 -24.641 -18.547 1 97.06 36 ARG B N 1
ATOM 3753 C CA . ARG B 1 36 ? -14.375 -23.422 -18.625 1 97.06 36 ARG B CA 1
ATOM 3754 C C . ARG B 1 36 ? -14.922 -22.344 -17.703 1 97.06 36 ARG B C 1
ATOM 3756 O O . ARG B 1 36 ? -14.492 -21.188 -17.766 1 97.06 36 ARG B O 1
ATOM 3763 N N . LEU B 1 37 ? -15.828 -22.703 -16.875 1 96.69 37 LEU B N 1
ATOM 3764 C CA . LEU B 1 37 ? -16.406 -21.766 -15.914 1 96.69 37 LEU B CA 1
ATOM 3765 C C . LEU B 1 37 ? -15.352 -21.328 -14.898 1 96.69 37 LEU B C 1
ATOM 3767 O O . LEU B 1 37 ? -14.617 -22.156 -14.352 1 96.69 37 LEU B O 1
ATOM 3771 N N . PRO B 1 38 ? -15.195 -19.922 -14.664 1 95.81 38 PRO B N 1
ATOM 3772 C CA . PRO B 1 38 ? -14.297 -19.5 -13.578 1 95.81 38 PRO B CA 1
ATOM 3773 C C . PRO B 1 38 ? -14.578 -20.234 -12.266 1 95.81 38 PRO B C 1
ATOM 3775 O O . PRO B 1 38 ? -15.742 -20.438 -11.914 1 95.81 38 PRO B O 1
ATOM 3778 N N . LEU B 1 39 ? -13.594 -20.562 -11.586 1 94.38 39 LEU B N 1
ATOM 3779 C CA . LEU B 1 39 ? -13.734 -21.359 -10.375 1 94.38 39 LEU B CA 1
ATOM 3780 C C . LEU B 1 39 ? -14.477 -20.578 -9.297 1 94.38 39 LEU B C 1
ATOM 3782 O O . LEU B 1 39 ? -15.062 -21.172 -8.383 1 94.38 39 LEU B O 1
ATOM 3786 N N . GLU B 1 40 ? -14.438 -19.266 -9.367 1 92.81 40 GLU B N 1
ATOM 3787 C CA . GLU B 1 40 ? -15.078 -18.422 -8.367 1 92.81 40 GLU B CA 1
ATOM 3788 C C . GLU B 1 40 ? -16.594 -18.641 -8.344 1 92.81 40 GLU B C 1
ATOM 3790 O O . GLU B 1 40 ? -17.266 -18.234 -7.398 1 92.81 40 GLU B O 1
ATOM 3795 N N . PHE B 1 41 ? -17.125 -19.266 -9.344 1 95 41 PHE B N 1
ATOM 3796 C CA . PHE B 1 41 ? -18.562 -19.516 -9.391 1 95 41 PHE B CA 1
ATOM 3797 C C . PHE B 1 41 ? -18.891 -20.844 -8.703 1 95 41 PHE B C 1
ATOM 3799 O O . PHE B 1 41 ? -20.047 -21.297 -8.766 1 95 41 PHE B O 1
ATOM 3806 N N . THR B 1 42 ? -18 -21.469 -8.133 1 91.56 42 THR B N 1
ATOM 3807 C CA . THR B 1 42 ? -18.172 -22.594 -7.223 1 91.56 42 THR B CA 1
ATOM 3808 C C . THR B 1 42 ? -17.594 -22.266 -5.848 1 91.56 42 THR B C 1
ATOM 3810 O O . THR B 1 42 ? -16.453 -21.844 -5.734 1 91.56 42 THR B O 1
ATOM 3813 N N . THR B 1 43 ? -18.406 -22.375 -4.828 1 85.69 43 THR B N 1
ATOM 3814 C CA . THR B 1 43 ? -17.969 -22.125 -3.461 1 85.69 43 THR B CA 1
ATOM 3815 C C . THR B 1 43 ? -18.156 -23.359 -2.596 1 85.69 43 THR B C 1
ATOM 3817 O O . THR B 1 43 ? -19.281 -23.828 -2.404 1 85.69 43 THR B O 1
ATOM 3820 N N . HIS B 1 44 ? -17.094 -23.891 -2.129 1 86.56 44 HIS B N 1
ATOM 3821 C CA . HIS B 1 44 ? -17.109 -25.078 -1.279 1 86.56 44 HIS B CA 1
ATOM 3822 C C . HIS B 1 44 ? -17.875 -26.219 -1.938 1 86.56 44 HIS B C 1
ATOM 3824 O O . HIS B 1 44 ? -18.719 -26.844 -1.307 1 86.56 44 HIS B O 1
ATOM 3830 N N . GLY B 1 45 ? -17.688 -26.297 -3.197 1 86.69 45 GLY B N 1
ATOM 3831 C CA . GLY B 1 45 ? -18.234 -27.422 -3.934 1 86.69 45 GLY B CA 1
ATOM 3832 C C . GLY B 1 45 ? -19.625 -27.156 -4.473 1 86.69 45 GLY B C 1
ATOM 3833 O O . GLY B 1 45 ? -20.203 -28 -5.156 1 86.69 45 GLY B O 1
ATOM 3834 N N . LYS B 1 46 ? -20.172 -26.062 -4.211 1 88.88 46 LYS B N 1
ATOM 3835 C CA . LYS B 1 46 ? -21.516 -25.734 -4.656 1 88.88 46 LYS B CA 1
ATOM 3836 C C . LYS B 1 46 ? -21.5 -24.609 -5.684 1 88.88 46 LYS B C 1
ATOM 3838 O O . LYS B 1 46 ? -20.703 -23.672 -5.566 1 88.88 46 LYS B O 1
ATOM 3843 N N . SER B 1 47 ? -22.422 -24.75 -6.605 1 89.75 47 SER B N 1
ATOM 3844 C CA . SER B 1 47 ? -22.531 -23.719 -7.641 1 89.75 47 SER B CA 1
ATOM 3845 C C . SER B 1 47 ? -23.031 -22.391 -7.062 1 89.75 47 SER B C 1
ATOM 3847 O O . SER B 1 47 ? -23.953 -22.375 -6.254 1 89.75 47 SER B O 1
ATOM 3849 N N . ALA B 1 48 ? -22.375 -21.344 -7.305 1 88.69 48 ALA B N 1
ATOM 3850 C CA . ALA B 1 48 ? -22.734 -19.984 -6.914 1 88.69 48 ALA B CA 1
ATOM 3851 C C . ALA B 1 48 ? -22.906 -19.078 -8.133 1 88.69 48 ALA B C 1
ATOM 3853 O O . ALA B 1 48 ? -21.953 -18.391 -8.539 1 88.69 48 ALA B O 1
ATOM 3854 N N . LEU B 1 49 ? -24.156 -19.031 -8.648 1 92.56 49 LEU B N 1
ATOM 3855 C CA . LEU B 1 49 ? -24.375 -18.359 -9.922 1 92.56 49 LEU B CA 1
ATOM 3856 C C . LEU B 1 49 ? -25.375 -17.219 -9.75 1 92.56 49 LEU B C 1
ATOM 3858 O O . LEU B 1 49 ? -25.953 -16.734 -10.734 1 92.56 49 LEU B O 1
ATOM 3862 N N . TYR B 1 50 ? -25.562 -16.859 -8.523 1 92.56 50 TYR B N 1
ATOM 3863 C CA . TYR B 1 50 ? -26.516 -15.773 -8.273 1 92.56 50 TYR B CA 1
ATOM 3864 C C . TYR B 1 50 ? -25.922 -14.43 -8.68 1 92.56 50 TYR B C 1
ATOM 3866 O O . TYR B 1 50 ? -24.703 -14.305 -8.852 1 92.56 50 TYR B O 1
ATOM 3874 N N . ALA B 1 51 ? -26.719 -13.445 -8.852 1 92.25 51 ALA B N 1
ATOM 3875 C CA . ALA B 1 51 ? -26.375 -12.141 -9.398 1 92.25 51 ALA B CA 1
ATOM 3876 C C . ALA B 1 51 ? -25.234 -11.5 -8.602 1 92.25 51 ALA B C 1
ATOM 3878 O O . ALA B 1 51 ? -24.266 -11 -9.18 1 92.25 51 ALA B O 1
ATOM 3879 N N . LYS B 1 52 ? -25.312 -11.547 -7.367 1 89.88 52 LYS B N 1
ATOM 3880 C CA . LYS B 1 52 ? -24.297 -10.945 -6.5 1 89.88 52 LYS B CA 1
ATOM 3881 C C . LYS B 1 52 ? -22.938 -11.57 -6.73 1 89.88 52 LYS B C 1
ATOM 3883 O O . LYS B 1 52 ? -21.906 -10.875 -6.719 1 89.88 52 LYS B O 1
ATOM 3888 N N . ARG B 1 53 ? -22.891 -12.82 -6.926 1 91.06 53 ARG B N 1
ATOM 3889 C CA . ARG B 1 53 ? -21.625 -13.523 -7.148 1 91.06 53 ARG B CA 1
ATOM 3890 C C . ARG B 1 53 ? -21.016 -13.133 -8.484 1 91.06 53 ARG B C 1
ATOM 3892 O O . ARG B 1 53 ? -19.797 -12.992 -8.594 1 91.06 53 ARG B O 1
ATOM 3899 N N . ILE B 1 54 ? -21.859 -13.008 -9.422 1 94.88 54 ILE B N 1
ATOM 3900 C CA . ILE B 1 54 ? -21.391 -12.586 -10.742 1 94.88 54 ILE B CA 1
ATOM 3901 C C . ILE B 1 54 ? -20.766 -11.195 -10.641 1 94.88 54 ILE B C 1
ATOM 3903 O O . ILE B 1 54 ? -19.672 -10.969 -11.172 1 94.88 54 ILE B O 1
ATOM 3907 N N . ASP B 1 55 ? -21.375 -10.359 -9.906 1 92.31 55 ASP B N 1
ATOM 3908 C CA . ASP B 1 55 ? -20.844 -9.016 -9.695 1 92.31 55 ASP B CA 1
ATOM 3909 C C . ASP B 1 55 ? -19.531 -9.055 -8.922 1 92.31 55 ASP B C 1
ATOM 3911 O O . ASP B 1 55 ? -18.609 -8.289 -9.211 1 92.31 55 ASP B O 1
ATOM 3915 N N . GLU B 1 56 ? -19.5 -9.906 -7.992 1 87.94 56 GLU B N 1
ATOM 3916 C CA . GLU B 1 56 ? -18.297 -10.055 -7.195 1 87.94 56 GLU B CA 1
ATOM 3917 C C . GLU B 1 56 ? -17.125 -10.547 -8.047 1 87.94 56 GLU B C 1
ATOM 3919 O O . GLU B 1 56 ? -16 -10.062 -7.91 1 87.94 56 GLU B O 1
ATOM 3924 N N . TRP B 1 57 ? -17.422 -11.477 -8.875 1 93 57 TRP B N 1
ATOM 3925 C CA . TRP B 1 57 ? -16.391 -11.969 -9.781 1 93 57 TRP B CA 1
ATOM 3926 C C . TRP B 1 57 ? -15.891 -10.859 -10.695 1 93 57 TRP B C 1
ATOM 3928 O O . TRP B 1 57 ? -14.68 -10.703 -10.891 1 93 57 TRP B O 1
ATOM 3938 N N . TRP B 1 58 ? -16.797 -10.086 -11.219 1 92.5 58 TRP B N 1
ATOM 3939 C CA . TRP B 1 58 ? -16.438 -8.977 -12.086 1 92.5 58 TRP B CA 1
ATOM 3940 C C . TRP B 1 58 ? -15.555 -7.973 -11.352 1 92.5 58 TRP B C 1
ATOM 3942 O O . TRP B 1 58 ? -14.492 -7.586 -11.844 1 92.5 58 TRP B O 1
ATOM 3952 N N . ARG B 1 59 ? -15.898 -7.648 -10.18 1 87 59 ARG B N 1
ATOM 3953 C CA . ARG B 1 59 ? -15.188 -6.645 -9.398 1 87 59 ARG B CA 1
ATOM 3954 C C . ARG B 1 59 ? -13.805 -7.148 -8.992 1 87 59 ARG B C 1
ATOM 3956 O O . ARG B 1 59 ? -12.867 -6.363 -8.875 1 87 59 ARG B O 1
ATOM 3963 N N . SER B 1 60 ? -13.703 -8.422 -8.836 1 86.94 60 SER B N 1
ATOM 3964 C CA . SER B 1 60 ? -12.438 -9.008 -8.406 1 86.94 60 SER B CA 1
ATOM 3965 C C . SER B 1 60 ? -11.383 -8.906 -9.5 1 86.94 60 SER B C 1
ATOM 3967 O O . SER B 1 60 ? -10.188 -9.047 -9.234 1 86.94 60 SER B O 1
ATOM 3969 N N . ARG B 1 61 ? -11.812 -8.594 -10.68 1 90.19 61 ARG B N 1
ATOM 3970 C CA . ARG B 1 61 ? -10.883 -8.5 -11.805 1 90.19 61 ARG B CA 1
ATOM 3971 C C . ARG B 1 61 ? -10.227 -7.125 -11.852 1 90.19 61 ARG B C 1
ATOM 3973 O O . ARG B 1 61 ? -9.227 -6.934 -12.539 1 90.19 61 ARG B O 1
ATOM 3980 N N . ALA B 1 62 ? -10.805 -6.184 -11.117 1 87.56 62 ALA B N 1
ATOM 3981 C CA . ALA B 1 62 ? -10.289 -4.816 -11.133 1 87.56 62 ALA B CA 1
ATOM 3982 C C . ALA B 1 62 ? -8.953 -4.727 -10.398 1 87.56 62 ALA B C 1
ATOM 3984 O O . ALA B 1 62 ? -8.68 -5.508 -9.484 1 87.56 62 ALA B O 1
ATOM 3985 N N . ILE B 1 63 ? -8.133 -3.814 -10.883 1 84.12 63 ILE B N 1
ATOM 3986 C CA . ILE B 1 63 ? -6.945 -3.471 -10.117 1 84.12 63 ILE B CA 1
ATOM 3987 C C . ILE B 1 63 ? -7.332 -3.182 -8.672 1 84.12 63 ILE B C 1
ATOM 3989 O O . ILE B 1 63 ? -8.328 -2.504 -8.406 1 84.12 63 ILE B O 1
ATOM 3993 N N . PRO B 1 64 ? -6.57 -3.805 -7.785 1 78.62 64 PRO B N 1
ATOM 3994 C CA . PRO B 1 64 ? -6.938 -3.621 -6.379 1 78.62 64 PRO B CA 1
ATOM 3995 C C . PRO B 1 64 ? -6.879 -2.158 -5.941 1 78.62 64 PRO B C 1
ATOM 3997 O O . PRO B 1 64 ? -5.992 -1.418 -6.367 1 78.62 64 PRO B O 1
ATOM 4000 N N . SER B 1 65 ? -7.773 -1.841 -5.055 1 73.62 65 SER B N 1
ATOM 4001 C CA . SER B 1 65 ? -7.793 -0.493 -4.496 1 73.62 65 SER B CA 1
ATOM 4002 C C . SER B 1 65 ? -6.59 -0.25 -3.59 1 73.62 65 SER B C 1
ATOM 4004 O O . SER B 1 65 ? -6.301 0.892 -3.229 1 73.62 65 SER B O 1
ATOM 4006 N N . THR B 1 66 ? -5.883 -1.325 -3.32 1 68 66 THR B N 1
ATOM 4007 C CA . THR B 1 66 ? -4.734 -1.243 -2.422 1 68 66 THR B CA 1
ATOM 4008 C C . THR B 1 66 ? -3.441 -1.072 -3.213 1 68 66 THR B C 1
ATOM 4010 O O . THR B 1 66 ? -2.359 -0.966 -2.629 1 68 66 THR B O 1
ATOM 4013 N N . ARG B 1 67 ? -3.582 -1.008 -4.484 1 74.25 67 ARG B N 1
ATOM 4014 C CA . ARG B 1 67 ? -2.4 -0.815 -5.316 1 74.25 67 ARG B CA 1
ATOM 4015 C C . ARG B 1 67 ? -1.718 0.512 -5 1 74.25 67 ARG B C 1
ATOM 4017 O O . ARG B 1 67 ? -2.371 1.556 -4.949 1 74.25 67 ARG B O 1
ATOM 4024 N N . ASP B 1 68 ? -0.414 0.378 -4.777 1 69.81 68 ASP B N 1
ATOM 4025 C CA . ASP B 1 68 ? 0.344 1.6 -4.523 1 69.81 68 ASP B CA 1
ATOM 4026 C C . ASP B 1 68 ? 0.195 2.588 -5.68 1 69.81 68 ASP B C 1
ATOM 4028 O O . ASP B 1 68 ? 0.384 2.225 -6.844 1 69.81 68 ASP B O 1
ATOM 4032 N N . GLY B 1 69 ? -0.257 3.77 -5.363 1 66.56 69 GLY B N 1
ATOM 4033 C CA . GLY B 1 69 ? -0.336 4.82 -6.363 1 66.56 69 GLY B CA 1
ATOM 4034 C C . GLY B 1 69 ? -1.691 4.895 -7.043 1 66.56 69 GLY B C 1
ATOM 4035 O O . GLY B 1 69 ? -1.925 5.773 -7.879 1 66.56 69 GLY B O 1
ATOM 4036 N N . ILE B 1 70 ? -2.635 4 -6.641 1 74.19 70 ILE B N 1
ATOM 4037 C CA . ILE B 1 70 ? -3.895 3.893 -7.371 1 74.19 70 ILE B CA 1
ATOM 4038 C C . ILE B 1 70 ? -4.719 5.164 -7.172 1 74.19 70 ILE B C 1
ATOM 4040 O O . ILE B 1 70 ? -5.43 5.602 -8.078 1 74.19 70 ILE B O 1
ATOM 4044 N N . CYS B 1 71 ? -4.57 5.746 -6.035 1 66.5 71 CYS B N 1
ATOM 4045 C CA . CYS B 1 71 ? -5.352 6.945 -5.758 1 66.5 71 CYS B CA 1
ATOM 4046 C C . CYS B 1 71 ? -5.004 8.062 -6.738 1 66.5 71 CYS B C 1
ATOM 4048 O O . CYS B 1 71 ? -5.895 8.75 -7.242 1 66.5 71 CYS B O 1
ATOM 4050 N N . ARG B 1 72 ? -3.793 8.172 -6.984 1 66.69 72 ARG B N 1
ATOM 4051 C CA . ARG B 1 72 ? -3.334 9.188 -7.926 1 66.69 72 ARG B CA 1
ATOM 4052 C C . ARG B 1 72 ? -3.889 8.938 -9.32 1 66.69 72 ARG B C 1
ATOM 4054 O O . ARG B 1 72 ? -4.262 9.875 -10.023 1 66.69 72 ARG B O 1
ATOM 4061 N N . VAL B 1 73 ? -3.916 7.719 -9.68 1 71.5 73 VAL B N 1
ATOM 4062 C CA . VAL B 1 73 ? -4.41 7.328 -11 1 71.5 73 VAL B CA 1
ATOM 4063 C C . VAL B 1 73 ? -5.906 7.625 -11.094 1 71.5 73 VAL B C 1
ATOM 4065 O O . VAL B 1 73 ? -6.371 8.172 -12.102 1 71.5 73 VAL B O 1
ATOM 4068 N N . LEU B 1 74 ? -6.566 7.324 -10.086 1 72.12 74 LEU B N 1
ATOM 4069 C CA . LEU B 1 74 ? -8.008 7.57 -10.07 1 72.12 74 LEU B CA 1
ATOM 4070 C C . LEU B 1 74 ? -8.305 9.062 -10.172 1 72.12 74 LEU B C 1
ATOM 4072 O O . LEU B 1 74 ? -9.195 9.469 -10.914 1 72.12 74 LEU B O 1
ATOM 4076 N N . GLU B 1 75 ? -7.52 9.789 -9.508 1 63.31 75 GLU B N 1
ATOM 4077 C CA . GLU B 1 75 ? -7.676 11.234 -9.555 1 63.31 75 GLU B CA 1
ATOM 4078 C C . GLU B 1 75 ? -7.391 11.773 -10.953 1 63.31 75 GLU B C 1
ATOM 4080 O O . GLU B 1 75 ? -8.133 12.617 -11.461 1 63.31 75 GLU B O 1
ATOM 4085 N N . SER B 1 76 ? -6.391 11.281 -11.547 1 64.62 76 SER B N 1
ATOM 4086 C CA . SER B 1 76 ? -5.988 11.734 -12.867 1 64.62 76 SER B CA 1
ATOM 4087 C C . SER B 1 76 ? -7.035 11.383 -13.922 1 64.62 76 SER B C 1
ATOM 4089 O O . SER B 1 76 ? -7.219 12.117 -14.891 1 64.62 76 SER B O 1
ATOM 4091 N N . LEU B 1 77 ? -7.738 10.328 -13.688 1 70.88 77 LEU B N 1
ATOM 4092 C CA . LEU B 1 77 ? -8.695 9.844 -14.672 1 70.88 77 LEU B CA 1
ATOM 4093 C C . LEU B 1 77 ? -10.109 10.305 -14.336 1 70.88 77 LEU B C 1
ATOM 4095 O O . LEU B 1 77 ? -11.047 10.078 -15.102 1 70.88 77 LEU B O 1
ATOM 4099 N N . GLY B 1 78 ? -10.219 10.938 -13.258 1 65.31 78 GLY B N 1
ATOM 4100 C CA . GLY B 1 78 ? -11.539 11.352 -12.812 1 65.31 78 GLY B CA 1
ATOM 4101 C C . GLY B 1 78 ? -12.453 10.18 -12.484 1 65.31 78 GLY B C 1
ATOM 4102 O O . GLY B 1 78 ? -13.656 10.234 -12.766 1 65.31 78 GLY B O 1
ATOM 4103 N N . ALA B 1 79 ? -11.875 9.133 -12.102 1 72.62 79 ALA B N 1
ATOM 4104 C CA . ALA B 1 79 ? -12.641 7.945 -11.742 1 72.62 79 ALA B CA 1
ATOM 4105 C C . ALA B 1 79 ? -12.797 7.824 -10.227 1 72.62 79 ALA B C 1
ATOM 4107 O O . ALA B 1 79 ? -11.875 8.164 -9.477 1 72.62 79 ALA B O 1
ATOM 4108 N N . ALA B 1 80 ? -13.93 7.281 -9.836 1 66.69 80 ALA B N 1
ATOM 4109 C CA . ALA B 1 80 ? -14.227 7.207 -8.406 1 66.69 80 ALA B CA 1
ATOM 4110 C C . ALA B 1 80 ? -13.617 5.957 -7.781 1 66.69 80 ALA B C 1
ATOM 4112 O O . ALA B 1 80 ? -13.344 5.93 -6.578 1 66.69 80 ALA B O 1
ATOM 4113 N N . SER B 1 81 ? -13.508 4.961 -8.586 1 75.88 81 SER B N 1
ATOM 4114 C CA . SER B 1 81 ? -13.031 3.688 -8.055 1 75.88 81 SER B CA 1
ATOM 4115 C C . SER B 1 81 ? -12.375 2.85 -9.148 1 75.88 81 SER B C 1
ATOM 4117 O O . SER B 1 81 ? -12.492 3.162 -10.336 1 75.88 81 SER B O 1
ATOM 4119 N N . THR B 1 82 ? -11.703 1.867 -8.664 1 80.69 82 THR B N 1
ATOM 4120 C CA . THR B 1 82 ? -11.086 0.948 -9.609 1 80.69 82 THR B CA 1
ATOM 4121 C C . THR B 1 82 ? -12.148 0.155 -10.367 1 80.69 82 THR B C 1
ATOM 4123 O O . THR B 1 82 ? -11.945 -0.212 -11.531 1 80.69 82 THR B O 1
ATOM 4126 N N . ASP B 1 83 ? -13.289 -0.008 -9.781 1 81.69 83 ASP B N 1
ATOM 4127 C CA . ASP B 1 83 ? -14.398 -0.693 -10.438 1 81.69 83 ASP B CA 1
ATOM 4128 C C . ASP B 1 83 ? -14.883 0.094 -11.656 1 81.69 83 ASP B C 1
ATOM 4130 O O . ASP B 1 83 ? -15.219 -0.491 -12.688 1 81.69 83 ASP B O 1
ATOM 4134 N N . GLU B 1 84 ? -14.93 1.352 -11.461 1 81.62 84 GLU B N 1
ATOM 4135 C CA . GLU B 1 84 ? -15.383 2.205 -12.562 1 81.62 84 GLU B CA 1
ATOM 4136 C C . GLU B 1 84 ? -14.445 2.098 -13.758 1 81.62 84 GLU B C 1
ATOM 4138 O O . GLU B 1 84 ? -14.891 2.133 -14.906 1 81.62 84 GLU B O 1
ATOM 4143 N N . LEU B 1 85 ? -13.203 1.965 -13.516 1 81.06 85 LEU B N 1
ATOM 4144 C CA . LEU B 1 85 ? -12.242 1.788 -14.594 1 81.06 85 LEU B CA 1
ATOM 4145 C C . LEU B 1 85 ? -12.492 0.485 -15.344 1 81.06 85 LEU B C 1
ATOM 4147 O O . LEU B 1 85 ? -12.453 0.452 -16.578 1 81.06 85 LEU B O 1
ATOM 4151 N N . LEU B 1 86 ? -12.773 -0.517 -14.602 1 85.56 86 LEU B N 1
ATOM 4152 C CA . LEU B 1 86 ? -13.008 -1.839 -15.172 1 85.56 86 LEU B CA 1
ATOM 4153 C C . LEU B 1 86 ? -14.289 -1.853 -16 1 85.56 86 LEU B C 1
ATOM 4155 O O . LEU B 1 86 ? -14.359 -2.514 -17.031 1 85.56 86 LEU B O 1
ATOM 4159 N N . ASP B 1 87 ? -15.273 -1.112 -15.57 1 85.69 87 ASP B N 1
ATOM 4160 C CA . ASP B 1 87 ? -16.594 -1.127 -16.188 1 85.69 87 ASP B CA 1
ATOM 4161 C C . ASP B 1 87 ? -16.531 -0.593 -17.625 1 85.69 87 ASP B C 1
ATOM 4163 O O . ASP B 1 87 ? -17.438 -0.846 -18.422 1 85.69 87 ASP B O 1
ATOM 4167 N N . ARG B 1 88 ? -15.516 0.025 -17.953 1 83.06 88 ARG B N 1
ATOM 4168 C CA . ARG B 1 88 ? -15.367 0.617 -19.281 1 83.06 88 ARG B CA 1
ATOM 4169 C C . ARG B 1 88 ? -14.594 -0.311 -20.219 1 83.06 88 ARG B C 1
ATOM 4171 O O . ARG B 1 88 ? -14.242 0.074 -21.328 1 83.06 88 ARG B O 1
ATOM 4178 N N . THR B 1 89 ? -14.344 -1.466 -19.75 1 89.62 89 THR B N 1
ATOM 4179 C CA . THR B 1 89 ? -13.523 -2.408 -20.516 1 89.62 89 THR B CA 1
ATOM 4180 C C . THR B 1 89 ? -14.234 -3.754 -20.641 1 89.62 89 THR B C 1
ATOM 4182 O O . THR B 1 89 ? -15.352 -3.926 -20.141 1 89.62 89 THR B O 1
ATOM 4185 N N . TYR B 1 90 ? -13.57 -4.66 -21.375 1 93.38 90 TYR B N 1
ATOM 4186 C CA . TYR B 1 90 ? -14.062 -6.027 -21.5 1 93.38 90 TYR B CA 1
ATOM 4187 C C . TYR B 1 90 ? -13.57 -6.883 -20.344 1 93.38 90 TYR B C 1
ATOM 4189 O O . TYR B 1 90 ? -13.867 -8.078 -20.266 1 93.38 90 TYR B O 1
ATOM 4197 N N . GLY B 1 91 ? -12.773 -6.273 -19.406 1 92.56 91 GLY B N 1
ATOM 4198 C CA . GLY B 1 91 ? -12.242 -7.023 -18.281 1 92.56 91 GLY B CA 1
ATOM 4199 C C . GLY B 1 91 ? -11.156 -8.008 -18.672 1 92.56 91 GLY B C 1
ATOM 4200 O O . GLY B 1 91 ? -10.977 -9.031 -18.016 1 92.56 91 GLY B O 1
ATOM 4201 N N . LEU B 1 92 ? -10.438 -7.691 -19.75 1 94.56 92 LEU B N 1
ATOM 4202 C CA . LEU B 1 92 ? -9.359 -8.539 -20.25 1 94.56 92 LEU B CA 1
ATOM 4203 C C . LEU B 1 92 ? -8.141 -8.469 -19.344 1 94.56 92 LEU B C 1
ATOM 4205 O O . LEU B 1 92 ? -7.977 -7.504 -18.594 1 94.56 92 LEU B O 1
ATOM 4209 N N . SER B 1 93 ? -7.34 -9.531 -19.359 1 94.19 93 SER B N 1
ATOM 4210 C CA . SER B 1 93 ? -6.121 -9.586 -18.562 1 94.19 93 SER B CA 1
ATOM 4211 C C . SER B 1 93 ? -5.043 -10.406 -19.25 1 94.19 93 SER B C 1
ATOM 4213 O O . SER B 1 93 ? -5.27 -10.945 -20.344 1 94.19 93 SER B O 1
ATOM 4215 N N . LEU B 1 94 ? -3.891 -10.445 -18.672 1 95.75 94 LEU B N 1
ATOM 4216 C CA . LEU B 1 94 ? -2.809 -11.297 -19.156 1 95.75 94 LEU B CA 1
ATOM 4217 C C . LEU B 1 94 ? -2.551 -12.445 -18.188 1 95.75 94 LEU B C 1
ATOM 4219 O O . LEU B 1 94 ? -1.51 -13.102 -18.25 1 95.75 94 LEU B O 1
ATOM 4223 N N . SER B 1 95 ? -3.559 -12.711 -17.281 1 96.25 95 SER B N 1
ATOM 4224 C CA . SER B 1 95 ? -3.445 -13.812 -16.328 1 96.25 95 SER B CA 1
ATOM 4225 C C . SER B 1 95 ? -4.438 -14.922 -16.641 1 96.25 95 SER B C 1
ATOM 4227 O O . SER B 1 95 ? -4.367 -16.016 -16.062 1 96.25 95 SER B O 1
ATOM 4229 N N . ASP B 1 96 ? -5.387 -14.57 -17.484 1 96.94 96 ASP B N 1
ATOM 4230 C CA . ASP B 1 96 ? -6.371 -15.562 -17.906 1 96.94 96 ASP B CA 1
ATOM 4231 C C . ASP B 1 96 ? -6.957 -15.203 -19.266 1 96.94 96 ASP B C 1
ATOM 4233 O O . ASP B 1 96 ? -6.422 -14.344 -19.969 1 96.94 96 ASP B O 1
ATOM 4237 N N . GLN B 1 97 ? -8.008 -15.977 -19.672 1 97.56 97 GLN B N 1
ATOM 4238 C CA . GLN B 1 97 ? -8.586 -15.789 -21 1 97.56 97 GLN B CA 1
ATOM 4239 C C . GLN B 1 97 ? -10.047 -15.344 -20.891 1 97.56 97 GLN B C 1
ATOM 4241 O O . GLN B 1 97 ? -10.82 -15.531 -21.844 1 97.56 97 GLN B O 1
ATOM 4246 N N . TYR B 1 98 ? -10.445 -14.812 -19.766 1 97.5 98 TYR B N 1
ATOM 4247 C CA . TYR B 1 98 ? -11.844 -14.453 -19.578 1 97.5 98 TYR B CA 1
ATOM 4248 C C . TYR B 1 98 ? -12.094 -13 -19.969 1 97.5 98 TYR B C 1
ATOM 4250 O O . TYR B 1 98 ? -11.203 -12.148 -19.812 1 97.5 98 TYR B O 1
ATOM 4258 N N . TRP B 1 99 ? -13.266 -12.672 -20.453 1 96.12 99 TRP B N 1
ATOM 4259 C CA . TRP B 1 99 ? -13.742 -11.336 -20.781 1 96.12 99 TRP B CA 1
ATOM 4260 C C . TRP B 1 99 ? -15.266 -11.297 -20.844 1 96.12 99 TRP B C 1
ATOM 4262 O O . TRP B 1 99 ? -15.914 -12.344 -20.891 1 96.12 99 TRP B O 1
ATOM 4272 N N . VAL B 1 100 ? -15.812 -10.117 -20.672 1 96.38 100 VAL B N 1
ATOM 4273 C CA . VAL B 1 100 ? -17.266 -9.961 -20.656 1 96.38 100 VAL B CA 1
ATOM 4274 C C . VAL B 1 100 ? -17.719 -9.047 -21.797 1 96.38 100 VAL B C 1
ATOM 4276 O O . VAL B 1 100 ? -17.125 -7.984 -22.016 1 96.38 100 VAL B O 1
ATOM 4279 N N . ARG B 1 101 ? -18.734 -9.445 -22.5 1 95.31 101 ARG B N 1
ATOM 4280 C CA . ARG B 1 101 ? -19.281 -8.633 -23.578 1 95.31 101 ARG B CA 1
ATOM 4281 C C . ARG B 1 101 ? -20.812 -8.734 -23.609 1 95.31 101 ARG B C 1
ATOM 4283 O O . ARG B 1 101 ? -21.375 -9.719 -23.141 1 95.31 101 ARG B O 1
ATOM 4290 N N . ARG B 1 102 ? -21.359 -7.746 -24.156 1 94.94 102 ARG B N 1
ATOM 4291 C CA . ARG B 1 102 ? -22.781 -7.84 -24.438 1 94.94 102 ARG B CA 1
ATOM 4292 C C . ARG B 1 102 ? -23.078 -8.906 -25.484 1 94.94 102 ARG B C 1
ATOM 4294 O O . ARG B 1 102 ? -22.234 -9.148 -26.375 1 94.94 102 ARG B O 1
ATOM 4301 N N . GLU B 1 103 ? -24.234 -9.398 -25.375 1 93.81 103 GLU B N 1
ATOM 4302 C CA . GLU B 1 103 ? -24.609 -10.438 -26.328 1 93.81 103 GLU B CA 1
ATOM 4303 C C . GLU B 1 103 ? -24.625 -9.898 -27.75 1 93.81 103 GLU B C 1
ATOM 4305 O O . GLU B 1 103 ? -24.312 -10.625 -28.703 1 93.81 103 GLU B O 1
ATOM 4310 N N . ASP B 1 104 ? -24.938 -8.609 -27.906 1 92.5 104 ASP B N 1
ATOM 4311 C CA . ASP B 1 104 ? -25.062 -8.016 -29.234 1 92.5 104 ASP B CA 1
ATOM 4312 C C . ASP B 1 104 ? -23.734 -7.375 -29.656 1 92.5 104 ASP B C 1
ATOM 4314 O O . ASP B 1 104 ? -23.641 -6.809 -30.75 1 92.5 104 ASP B O 1
ATOM 4318 N N . ASP B 1 105 ? -22.734 -7.422 -28.828 1 93.62 105 ASP B N 1
ATOM 4319 C CA . ASP B 1 105 ? -21.422 -6.887 -29.141 1 93.62 105 ASP B CA 1
ATOM 4320 C C . ASP B 1 105 ? -20.688 -7.77 -30.156 1 93.62 105 ASP B C 1
ATOM 4322 O O . ASP B 1 105 ? -20.484 -8.961 -29.906 1 93.62 105 ASP B O 1
ATOM 4326 N N . PRO B 1 106 ? -20.281 -7.246 -31.297 1 93.94 106 PRO B N 1
ATOM 4327 C CA . PRO B 1 106 ? -19.641 -8.047 -32.344 1 93.94 106 PRO B CA 1
ATOM 4328 C C . PRO B 1 106 ? -18.172 -8.336 -32.062 1 93.94 106 PRO B C 1
ATOM 4330 O O . PRO B 1 106 ? -17.5 -9 -32.875 1 93.94 106 PRO B O 1
ATOM 4333 N N . ALA B 1 107 ? -17.594 -7.906 -31 1 94.62 107 ALA B N 1
ATOM 4334 C CA . ALA B 1 107 ? -16.172 -8.062 -30.703 1 94.62 107 ALA B CA 1
ATOM 4335 C C . ALA B 1 107 ? -15.789 -9.539 -30.656 1 94.62 107 ALA B C 1
ATOM 4337 O O . ALA B 1 107 ? -16.547 -10.375 -30.156 1 94.62 107 ALA B O 1
ATOM 4338 N N . GLU B 1 108 ? -14.594 -9.812 -31.297 1 96.31 108 GLU B N 1
ATOM 4339 C CA . GLU B 1 108 ? -14.031 -11.164 -31.312 1 96.31 108 GLU B CA 1
ATOM 4340 C C . GLU B 1 108 ? -12.734 -11.227 -30.516 1 96.31 108 GLU B C 1
ATOM 4342 O O . GLU B 1 108 ? -11.969 -10.258 -30.484 1 96.31 108 GLU B O 1
ATOM 4347 N N . TRP B 1 109 ? -12.484 -12.414 -29.969 1 96.69 109 TRP B N 1
ATOM 4348 C CA . TRP B 1 109 ? -11.312 -12.625 -29.125 1 96.69 109 TRP B CA 1
ATOM 4349 C C . TRP B 1 109 ? -10.039 -12.25 -29.859 1 96.69 109 TRP B C 1
ATOM 4351 O O . TRP B 1 109 ? -9.172 -11.555 -29.312 1 96.69 109 TRP B O 1
ATOM 4361 N N . LYS B 1 110 ? -9.906 -12.625 -31.109 1 96.25 110 LYS B N 1
ATOM 4362 C CA . LYS B 1 110 ? -8.703 -12.414 -31.906 1 96.25 110 LYS B CA 1
ATOM 4363 C C . LYS B 1 110 ? -8.383 -10.93 -32.031 1 96.25 110 LYS B C 1
ATOM 4365 O O . LYS B 1 110 ? -7.23 -10.547 -32.25 1 96.25 110 LYS B O 1
ATOM 4370 N N . ASP B 1 111 ? -9.422 -10.094 -31.828 1 95.19 111 ASP B N 1
ATOM 4371 C CA . ASP B 1 111 ? -9.25 -8.664 -32.062 1 95.19 111 ASP B CA 1
ATOM 4372 C C . ASP B 1 111 ? -9.016 -7.922 -30.75 1 95.19 111 ASP B C 1
ATOM 4374 O O . ASP B 1 111 ? -8.562 -6.777 -30.75 1 95.19 111 ASP B O 1
ATOM 4378 N N . VAL B 1 112 ? -9.297 -8.602 -29.594 1 94.5 112 VAL B N 1
ATOM 4379 C CA . VAL B 1 112 ? -9.352 -7.781 -28.391 1 94.5 112 VAL B CA 1
ATOM 4380 C C . VAL B 1 112 ? -8.336 -8.289 -27.359 1 94.5 112 VAL B C 1
ATOM 4382 O O . VAL B 1 112 ? -7.965 -7.562 -26.438 1 94.5 112 VAL B O 1
ATOM 4385 N N . ASN B 1 113 ? -7.844 -9.492 -27.484 1 95.44 113 ASN B N 1
ATOM 4386 C CA . ASN B 1 113 ? -7.004 -10.055 -26.422 1 95.44 113 ASN B CA 1
ATOM 4387 C C . ASN B 1 113 ? -5.664 -9.328 -26.328 1 95.44 113 ASN B C 1
ATOM 4389 O O . ASN B 1 113 ? -5.141 -8.852 -27.344 1 95.44 113 ASN B O 1
ATOM 4393 N N . PHE B 1 114 ? -5.086 -9.336 -25.141 1 95.5 114 PHE B N 1
ATOM 4394 C CA . PHE B 1 114 ? -3.85 -8.594 -24.922 1 95.5 114 PHE B CA 1
ATOM 4395 C C . PHE B 1 114 ? -2.635 -9.477 -25.172 1 95.5 114 PHE B C 1
ATOM 4397 O O . PHE B 1 114 ? -1.503 -8.992 -25.203 1 95.5 114 PHE B O 1
ATOM 4404 N N . PHE B 1 115 ? -2.811 -10.766 -25.359 1 95.81 115 PHE B N 1
ATOM 4405 C CA . PHE B 1 115 ? -1.698 -11.68 -25.594 1 95.81 115 PHE B CA 1
ATOM 4406 C C . PHE B 1 115 ? -1.116 -11.484 -26.984 1 95.81 115 PHE B C 1
ATOM 4408 O O . PHE B 1 115 ? 0.096 -11.602 -27.172 1 95.81 115 PHE B O 1
ATOM 4415 N N . ASP B 1 116 ? -1.973 -11.109 -27.906 1 95.19 116 ASP B N 1
ATOM 4416 C CA . ASP B 1 116 ? -1.557 -11.031 -29.297 1 95.19 116 ASP B CA 1
ATOM 4417 C C . ASP B 1 116 ? -1.635 -9.594 -29.812 1 95.19 116 ASP B C 1
ATOM 4419 O O . ASP B 1 116 ? -0.907 -9.211 -30.734 1 95.19 116 ASP B O 1
ATOM 4423 N N . ASN B 1 117 ? -2.537 -8.828 -29.25 1 94.69 117 ASN B N 1
ATOM 4424 C CA . ASN B 1 117 ? -2.781 -7.48 -29.75 1 94.69 117 ASN B CA 1
ATOM 4425 C C . ASN B 1 117 ? -2.029 -6.434 -28.938 1 94.69 117 ASN B C 1
ATOM 4427 O O . ASN B 1 117 ? -1.779 -6.629 -27.75 1 94.69 117 ASN B O 1
ATOM 4431 N N . PRO B 1 118 ? -1.667 -5.312 -29.594 1 92.25 118 PRO B N 1
ATOM 4432 C CA . PRO B 1 118 ? -1.024 -4.23 -28.844 1 92.25 118 PRO B CA 1
ATOM 4433 C C . PRO B 1 118 ? -1.979 -3.535 -27.875 1 92.25 118 PRO B C 1
ATOM 4435 O O . PRO B 1 118 ? -3.199 -3.668 -28.016 1 92.25 118 PRO B O 1
ATOM 4438 N N . PHE B 1 119 ? -1.459 -2.941 -26.812 1 89.69 119 PHE B N 1
ATOM 4439 C CA . PHE B 1 119 ? -2.217 -2.123 -25.875 1 89.69 119 PHE B CA 1
ATOM 4440 C C . PHE B 1 119 ? -1.432 -0.876 -25.5 1 89.69 119 PHE B C 1
ATOM 4442 O O . PHE B 1 119 ? -0.207 -0.841 -25.625 1 89.69 119 PHE B O 1
ATOM 4449 N N . ASP B 1 120 ? -2.203 0.104 -25.062 1 85.5 120 ASP B N 1
ATOM 4450 C CA . ASP B 1 120 ? -1.604 1.359 -24.609 1 85.5 120 ASP B CA 1
ATOM 4451 C C . ASP B 1 120 ? -0.858 1.178 -23.297 1 85.5 120 ASP B C 1
ATOM 4453 O O . ASP B 1 120 ? -1.33 0.47 -22.406 1 85.5 120 ASP B O 1
ATOM 4457 N N . GLU B 1 121 ? 0.266 1.841 -23.172 1 84.69 121 GLU B N 1
ATOM 4458 C CA . GLU B 1 121 ? 1.097 1.62 -21.984 1 84.69 121 GLU B CA 1
ATOM 4459 C C . GLU B 1 121 ? 1.057 2.824 -21.047 1 84.69 121 GLU B C 1
ATOM 4461 O O . GLU B 1 121 ? 1.673 2.807 -19.984 1 84.69 121 GLU B O 1
ATOM 4466 N N . ALA B 1 122 ? 0.284 3.768 -21.344 1 78.06 122 ALA B N 1
ATOM 4467 C CA . ALA B 1 122 ? 0.265 5.016 -20.594 1 78.06 122 ALA B CA 1
ATOM 4468 C C . ALA B 1 122 ? -0.218 4.785 -19.156 1 78.06 122 ALA B C 1
ATOM 4470 O O . ALA B 1 122 ? 0.386 5.281 -18.203 1 78.06 122 ALA B O 1
ATOM 4471 N N . LEU B 1 123 ? -1.296 4.059 -19.031 1 78.56 123 LEU B N 1
ATOM 4472 C CA . LEU B 1 123 ? -1.821 3.791 -17.703 1 78.56 123 LEU B CA 1
ATOM 4473 C C . LEU B 1 123 ? -0.795 3.047 -16.859 1 78.56 123 LEU B C 1
ATOM 4475 O O . LEU B 1 123 ? -0.579 3.393 -15.688 1 78.56 123 LEU B O 1
ATOM 4479 N N . GLY B 1 124 ? -0.249 2.082 -17.469 1 81.31 124 GLY B N 1
ATOM 4480 C CA . GLY B 1 124 ? 0.778 1.335 -16.766 1 81.31 124 GLY B CA 1
ATOM 4481 C C . GLY B 1 124 ? 1.941 2.199 -16.312 1 81.31 124 GLY B C 1
ATOM 4482 O O . GLY B 1 124 ? 2.477 2.008 -15.219 1 81.31 124 GLY B O 1
ATOM 4483 N N . GLU B 1 125 ? 2.273 3.076 -17.062 1 78.19 125 GLU B N 1
ATOM 4484 C CA . GLU B 1 125 ? 3.379 3.973 -16.734 1 78.19 125 GLU B CA 1
ATOM 4485 C C . GLU B 1 125 ? 3.047 4.84 -15.523 1 78.19 125 GLU B C 1
ATOM 4487 O O . GLU B 1 125 ? 3.896 5.051 -14.656 1 78.19 125 GLU B O 1
ATOM 4492 N N . ILE B 1 126 ? 1.892 5.285 -15.477 1 74.81 126 ILE B N 1
ATOM 4493 C CA . ILE B 1 126 ? 1.488 6.125 -14.359 1 74.81 126 ILE B CA 1
ATOM 4494 C C . ILE B 1 126 ? 1.461 5.297 -13.078 1 74.81 126 ILE B C 1
ATOM 4496 O O . ILE B 1 126 ? 1.853 5.777 -12.008 1 74.81 126 ILE B O 1
ATOM 4500 N N . LEU B 1 127 ? 1.024 4.121 -13.242 1 75 127 LEU B N 1
ATOM 4501 C CA . LEU B 1 127 ? 0.937 3.24 -12.078 1 75 127 LEU B CA 1
ATOM 4502 C C . LEU B 1 127 ? 2.322 2.939 -11.523 1 75 127 LEU B C 1
ATOM 4504 O O . LEU B 1 127 ? 2.482 2.746 -10.312 1 75 127 LEU B O 1
ATOM 4508 N N . LEU B 1 128 ? 3.188 2.906 -12.43 1 74.88 128 LEU B N 1
ATOM 4509 C CA . LEU B 1 128 ? 4.535 2.531 -12.023 1 74.88 128 LEU B CA 1
ATOM 4510 C C . LEU B 1 128 ? 5.34 3.76 -11.602 1 74.88 128 LEU B C 1
ATOM 4512 O O . LEU B 1 128 ? 6.203 3.676 -10.727 1 74.88 128 LEU B O 1
ATOM 4516 N N . THR B 1 129 ? 4.922 4.809 -12.445 1 66.31 129 THR B N 1
ATOM 4517 C CA . THR B 1 129 ? 5.66 6.039 -12.172 1 66.31 129 THR B CA 1
ATOM 4518 C C . THR B 1 129 ? 4.758 7.07 -11.5 1 66.31 129 THR B C 1
ATOM 4520 O O . THR B 1 129 ? 3.533 6.949 -11.539 1 66.31 129 THR B O 1
ATOM 4523 N N . SER B 1 130 ? 5.035 7.707 -10.469 1 56.97 130 SER B N 1
ATOM 4524 C CA . SER B 1 130 ? 4.23 8.719 -9.789 1 56.97 130 SER B CA 1
ATOM 4525 C C . SER B 1 130 ? 3.869 9.859 -10.734 1 56.97 130 SER B C 1
ATOM 4527 O O . SER B 1 130 ? 3.25 10.844 -10.328 1 56.97 130 SER B O 1
ATOM 4529 N N . TYR B 1 131 ? 4.137 9.773 -12.086 1 51.66 131 TYR B N 1
ATOM 4530 C CA . TYR B 1 131 ? 3.941 10.969 -12.906 1 51.66 131 TYR B CA 1
ATOM 4531 C C . TYR B 1 131 ? 3.191 10.625 -14.195 1 51.66 131 TYR B C 1
ATOM 4533 O O . TYR B 1 131 ? 3.346 9.531 -14.734 1 51.66 131 TYR B O 1
ATOM 4541 N N . SER B 1 132 ? 2 11.289 -14.375 1 50.94 132 SER B N 1
ATOM 4542 C CA . SER B 1 132 ? 1.279 11.086 -15.625 1 50.94 132 SER B CA 1
ATOM 4543 C C . SER B 1 132 ? 1.619 12.172 -16.641 1 50.94 132 SER B C 1
ATOM 4545 O O . SER B 1 132 ? 1.51 13.367 -16.344 1 50.94 132 SER B O 1
ATOM 4547 N N . SER B 1 133 ? 2.412 11.898 -17.688 1 48.72 133 SER B N 1
ATOM 4548 C CA . SER B 1 133 ? 2.574 12.875 -18.766 1 48.72 133 SER B CA 1
ATOM 4549 C C . SER B 1 133 ? 1.383 12.859 -19.719 1 48.72 133 SER B C 1
ATOM 4551 O O . SER B 1 133 ? 1.184 13.797 -20.484 1 48.72 133 SER B O 1
ATOM 4553 N N . SER B 1 134 ? 0.659 11.75 -19.641 1 51.62 134 SER B N 1
ATOM 4554 C CA . SER B 1 134 ? -0.271 11.656 -20.766 1 51.62 134 SER B CA 1
ATOM 4555 C C . SER B 1 134 ? -1.677 12.078 -20.359 1 51.62 134 SER B C 1
ATOM 4557 O O . SER B 1 134 ? -2.135 11.758 -19.25 1 51.62 134 SER B O 1
ATOM 4559 N N . ARG B 1 135 ? -2.223 13.047 -21.062 1 54.81 135 ARG B N 1
ATOM 4560 C CA . ARG B 1 135 ? -3.58 13.555 -20.891 1 54.81 135 ARG B CA 1
ATOM 4561 C C . ARG B 1 135 ? -4.613 12.531 -21.375 1 54.81 135 ARG B C 1
ATOM 4563 O O . ARG B 1 135 ? -5.742 12.516 -20.891 1 54.81 135 ARG B O 1
ATOM 4570 N N . ASP B 1 136 ? -4.293 11.617 -22.359 1 60.44 136 ASP B N 1
ATOM 4571 C CA . ASP B 1 136 ? -5.254 10.664 -22.891 1 60.44 136 ASP B CA 1
ATOM 4572 C C . ASP B 1 136 ? -4.855 9.234 -22.547 1 60.44 136 ASP B C 1
ATOM 4574 O O . ASP B 1 136 ? -3.887 8.695 -23.078 1 60.44 136 ASP B O 1
ATOM 4578 N N . ILE B 1 137 ? -5.488 8.672 -21.547 1 68.5 137 ILE B N 1
ATOM 4579 C CA . ILE B 1 137 ? -5.121 7.348 -21.047 1 68.5 137 ILE B CA 1
ATOM 4580 C C . ILE B 1 137 ? -6.211 6.34 -21.406 1 68.5 137 ILE B C 1
ATOM 4582 O O . ILE B 1 137 ? -7.383 6.539 -21.094 1 68.5 137 ILE B O 1
ATOM 4586 N N . SER B 1 138 ? -5.754 5.398 -22.344 1 69.69 138 SER B N 1
ATOM 4587 C CA . SER B 1 138 ? -6.676 4.305 -22.625 1 69.69 138 SER B CA 1
ATOM 4588 C C . SER B 1 138 ? -6.824 3.375 -21.438 1 69.69 138 SER B C 1
ATOM 4590 O O . SER B 1 138 ? -5.844 3.082 -20.734 1 69.69 138 SER B O 1
ATOM 4592 N N . LEU B 1 139 ? -8.047 2.877 -21.219 1 71.19 139 LEU B N 1
ATOM 4593 C CA . LEU B 1 139 ? -8.32 1.958 -20.125 1 71.19 139 LEU B CA 1
ATOM 4594 C C . LEU B 1 139 ? -8.352 0.515 -20.609 1 71.19 139 LEU B C 1
ATOM 4596 O O . LEU B 1 139 ? -8.383 -0.419 -19.812 1 71.19 139 LEU B O 1
ATOM 4600 N N . ASN B 1 140 ? -8.336 0.399 -21.875 1 75.75 140 ASN B N 1
ATOM 4601 C CA . ASN B 1 140 ? -8.297 -0.949 -22.438 1 75.75 140 ASN B CA 1
ATOM 4602 C C . ASN B 1 140 ? -6.883 -1.521 -22.422 1 75.75 140 ASN B C 1
ATOM 4604 O O . ASN B 1 140 ? -6.281 -1.713 -23.484 1 75.75 140 ASN B O 1
ATOM 4608 N N . VAL B 1 141 ? -6.414 -1.775 -21.297 1 80.44 141 VAL B N 1
ATOM 4609 C CA . VAL B 1 141 ? -5.051 -2.24 -21.047 1 80.44 141 VAL B CA 1
ATOM 4610 C C . VAL B 1 141 ? -5.047 -3.279 -19.938 1 80.44 141 VAL B C 1
ATOM 4612 O O . VAL B 1 141 ? -5.926 -3.27 -19.062 1 80.44 141 VAL B O 1
ATOM 4615 N N . PRO B 1 142 ? -4.137 -4.125 -19.906 1 81.62 142 PRO B N 1
ATOM 4616 C CA . PRO B 1 142 ? -4.137 -5.199 -18.922 1 81.62 142 PRO B CA 1
ATOM 4617 C C . PRO B 1 142 ? -3.922 -4.684 -17.5 1 81.62 142 PRO B C 1
ATOM 4619 O O . PRO B 1 142 ? -4.266 -5.367 -16.531 1 81.62 142 PRO B O 1
ATOM 4622 N N . ASP B 1 143 ? -3.443 -3.564 -17.328 1 79.81 143 ASP B N 1
ATOM 4623 C CA . ASP B 1 143 ? -3.1 -3.014 -16.016 1 79.81 143 ASP B CA 1
ATOM 4624 C C . ASP B 1 143 ? -4.352 -2.764 -15.188 1 79.81 143 ASP B C 1
ATOM 4626 O O . ASP B 1 143 ? -4.281 -2.723 -13.953 1 79.81 143 ASP B O 1
ATOM 4630 N N . VAL B 1 144 ? -5.434 -2.664 -15.82 1 77.12 144 VAL B N 1
ATOM 4631 C CA . VAL B 1 144 ? -6.688 -2.385 -15.125 1 77.12 144 VAL B CA 1
ATOM 4632 C C . VAL B 1 144 ? -7.168 -3.641 -14.406 1 77.12 144 VAL B C 1
ATOM 4634 O O . VAL B 1 144 ? -7.996 -3.562 -13.5 1 77.12 144 VAL B O 1
ATOM 4637 N N . SER B 1 145 ? -6.617 -4.766 -14.805 1 74.81 145 SER B N 1
ATOM 4638 C CA . SER B 1 145 ? -7.082 -6.039 -14.266 1 74.81 145 SER B CA 1
ATOM 4639 C C . SER B 1 145 ? -5.926 -6.848 -13.68 1 74.81 145 SER B C 1
ATOM 4641 O O . SER B 1 145 ? -5.965 -8.078 -13.68 1 74.81 145 SER B O 1
ATOM 4643 N N . THR B 1 146 ? -4.922 -6.199 -13.328 1 78.56 146 THR B N 1
ATOM 4644 C CA . THR B 1 146 ? -3.785 -6.898 -12.734 1 78.56 146 THR B CA 1
ATOM 4645 C C . THR B 1 146 ? -3.803 -6.77 -11.219 1 78.56 146 THR B C 1
ATOM 4647 O O . THR B 1 146 ? -3.855 -5.656 -10.688 1 78.56 146 THR B O 1
ATOM 4650 N N . GLY B 1 147 ? -3.748 -7.891 -10.578 1 68.5 147 GLY B N 1
ATOM 4651 C CA . GLY B 1 147 ? -3.789 -7.918 -9.125 1 68.5 147 GLY B CA 1
ATOM 4652 C C . GLY B 1 147 ? -2.457 -7.574 -8.484 1 68.5 147 GLY B C 1
ATOM 4653 O O . GLY B 1 147 ? -1.461 -7.371 -9.18 1 68.5 147 GLY B O 1
ATOM 4654 N N . GLY B 1 148 ? -2.514 -7.527 -7.137 1 72.94 148 GLY B N 1
ATOM 4655 C CA . GLY B 1 148 ? -1.307 -7.277 -6.363 1 72.94 148 GLY B CA 1
ATOM 4656 C C . GLY B 1 148 ? -1.164 -5.832 -5.93 1 72.94 148 GLY B C 1
ATOM 4657 O O . GLY B 1 148 ? -1.519 -4.918 -6.672 1 72.94 148 GLY B O 1
ATOM 4658 N N . ASP B 1 149 ? -0.447 -5.613 -4.84 1 72.62 149 ASP B N 1
ATOM 4659 C CA . ASP B 1 149 ? -0.407 -4.305 -4.191 1 72.62 149 ASP B CA 1
ATOM 4660 C C . ASP B 1 149 ? 0.785 -3.486 -4.68 1 72.62 149 ASP B C 1
ATOM 4662 O O . ASP B 1 149 ? 0.758 -2.254 -4.633 1 72.62 149 ASP B O 1
ATOM 4666 N N . LEU B 1 150 ? 1.821 -4.145 -5.098 1 76.69 150 LEU B N 1
ATOM 4667 C CA . LEU B 1 150 ? 3.029 -3.438 -5.508 1 76.69 150 LEU B CA 1
ATOM 4668 C C . LEU B 1 150 ? 2.857 -2.834 -6.898 1 76.69 150 LEU B C 1
ATOM 4670 O O . LEU B 1 150 ? 2.119 -3.371 -7.727 1 76.69 150 LEU B O 1
ATOM 4674 N N . PRO B 1 151 ? 3.576 -1.754 -7.137 1 82 151 PRO B N 1
ATOM 4675 C CA . PRO B 1 151 ? 3.494 -1.141 -8.461 1 82 151 PRO B CA 1
ATOM 4676 C C . PRO B 1 151 ? 4.02 -2.055 -9.57 1 82 151 PRO B C 1
ATOM 4678 O O . PRO B 1 151 ? 5.105 -2.627 -9.438 1 82 151 PRO B O 1
ATOM 4681 N N . LYS B 1 152 ? 3.236 -2.193 -10.602 1 87.88 152 LYS B N 1
ATOM 4682 C CA . LYS B 1 152 ? 3.639 -3.02 -11.742 1 87.88 152 LYS B CA 1
ATOM 4683 C C . LYS B 1 152 ? 2.871 -2.635 -13 1 87.88 152 LYS B C 1
ATOM 4685 O O . LYS B 1 152 ? 1.829 -1.979 -12.922 1 87.88 152 LYS B O 1
ATOM 4690 N N . ARG B 1 153 ? 3.449 -2.936 -14.102 1 88.44 153 ARG B N 1
ATOM 4691 C CA . ARG B 1 153 ? 2.805 -2.684 -15.383 1 88.44 153 ARG B CA 1
ATOM 4692 C C . ARG B 1 153 ? 3.197 -3.74 -16.406 1 88.44 153 ARG B C 1
ATOM 4694 O O . ARG B 1 153 ? 4.262 -4.352 -16.312 1 88.44 153 ARG B O 1
ATOM 4701 N N . TRP B 1 154 ? 2.305 -3.893 -17.359 1 92.56 154 TRP B N 1
ATOM 4702 C CA . TRP B 1 154 ? 2.627 -4.711 -18.531 1 92.56 154 TRP B CA 1
ATOM 4703 C C . TRP B 1 154 ? 3.184 -3.855 -19.656 1 92.56 154 TRP B C 1
ATOM 4705 O O . TRP B 1 154 ? 2.764 -2.711 -19.844 1 92.56 154 TRP B O 1
ATOM 4715 N N . THR B 1 155 ? 4.098 -4.43 -20.375 1 92.75 155 THR B N 1
ATOM 4716 C CA . THR B 1 155 ? 4.645 -3.809 -21.562 1 92.75 155 THR B CA 1
ATOM 4717 C C . THR B 1 155 ? 4.941 -4.863 -22.625 1 92.75 155 THR B C 1
ATOM 4719 O O . THR B 1 155 ? 4.82 -6.062 -22.375 1 92.75 155 THR B O 1
ATOM 4722 N N . ILE B 1 156 ? 5.148 -4.398 -23.859 1 94.31 156 ILE B N 1
ATOM 4723 C CA . ILE B 1 156 ? 5.473 -5.281 -24.969 1 94.31 156 ILE B CA 1
ATOM 4724 C C . ILE B 1 156 ? 6.918 -5.059 -25.406 1 94.31 156 ILE B C 1
ATOM 4726 O O . ILE B 1 156 ? 7.312 -3.938 -25.719 1 94.31 156 ILE B O 1
ATOM 4730 N N . ASP B 1 157 ? 7.664 -6.16 -25.328 1 92.94 157 ASP B N 1
ATOM 4731 C CA . ASP B 1 157 ? 9.016 -6.09 -25.859 1 92.94 157 ASP B CA 1
ATOM 4732 C C . ASP B 1 157 ? 9 -5.852 -27.375 1 92.94 157 ASP B C 1
ATOM 4734 O O . ASP B 1 157 ? 8.531 -6.699 -28.125 1 92.94 157 ASP B O 1
ATOM 4738 N N . ARG B 1 158 ? 9.539 -4.816 -27.797 1 89.44 158 ARG B N 1
ATOM 4739 C CA . ARG B 1 158 ? 9.453 -4.418 -29.188 1 89.44 158 ARG B CA 1
ATOM 4740 C C . ARG B 1 158 ? 10.219 -5.391 -30.078 1 89.44 158 ARG B C 1
ATOM 4742 O O . ARG B 1 158 ? 9.836 -5.609 -31.234 1 89.44 158 ARG B O 1
ATOM 4749 N N . ALA B 1 159 ? 11.258 -5.934 -29.547 1 89.5 159 ALA B N 1
ATOM 4750 C CA . ALA B 1 159 ? 12.102 -6.824 -30.344 1 89.5 159 ALA B CA 1
ATOM 4751 C C . ALA B 1 159 ? 11.469 -8.203 -30.484 1 89.5 159 ALA B C 1
ATOM 4753 O O . ALA B 1 159 ? 11.539 -8.82 -31.547 1 89.5 159 ALA B O 1
ATOM 4754 N N . THR B 1 160 ? 10.82 -8.68 -29.5 1 91.56 160 THR B N 1
ATOM 4755 C CA . THR B 1 160 ? 10.367 -10.062 -29.484 1 91.56 160 THR B CA 1
ATOM 4756 C C . THR B 1 160 ? 8.844 -10.133 -29.547 1 91.56 160 THR B C 1
ATOM 4758 O O . THR B 1 160 ? 8.281 -11.188 -29.828 1 91.56 160 THR B O 1
ATOM 4761 N N . GLY B 1 161 ? 8.227 -9.047 -29.188 1 92.81 161 GLY B N 1
ATOM 4762 C CA . GLY B 1 161 ? 6.773 -9.039 -29.125 1 92.81 161 GLY B CA 1
ATOM 4763 C C . GLY B 1 161 ? 6.223 -9.672 -27.859 1 92.81 161 GLY B C 1
ATOM 4764 O O . GLY B 1 161 ? 5.004 -9.734 -27.672 1 92.81 161 GLY B O 1
ATOM 4765 N N . ARG B 1 162 ? 7.082 -10.094 -27.047 1 93.94 162 ARG B N 1
ATOM 4766 C CA . ARG B 1 162 ? 6.645 -10.766 -25.828 1 93.94 162 ARG B CA 1
ATOM 4767 C C . ARG B 1 162 ? 6.051 -9.758 -24.844 1 93.94 162 ARG B C 1
ATOM 4769 O O . ARG B 1 162 ? 6.496 -8.617 -24.766 1 93.94 162 ARG B O 1
ATOM 4776 N N . ARG B 1 163 ? 5.051 -10.25 -24.125 1 96.25 163 ARG B N 1
ATOM 4777 C CA . ARG B 1 163 ? 4.5 -9.461 -23.031 1 96.25 163 ARG B CA 1
ATOM 4778 C C . ARG B 1 163 ? 5.383 -9.562 -21.797 1 96.25 163 ARG B C 1
ATOM 4780 O O . ARG B 1 163 ? 5.742 -10.656 -21.359 1 96.25 163 ARG B O 1
ATOM 4787 N N . LEU B 1 164 ? 5.738 -8.398 -21.312 1 95.62 164 LEU B N 1
ATOM 4788 C CA . LEU B 1 164 ? 6.609 -8.328 -20.141 1 95.62 164 LEU B CA 1
ATOM 4789 C C . LEU B 1 164 ? 5.883 -7.688 -18.969 1 95.62 164 LEU B C 1
ATOM 4791 O O . LEU B 1 164 ? 5.145 -6.715 -19.141 1 95.62 164 LEU B O 1
ATOM 4795 N N . LEU B 1 165 ? 6.09 -8.289 -17.828 1 95.56 165 LEU B N 1
ATOM 4796 C CA . LEU B 1 165 ? 5.656 -7.664 -16.594 1 95.56 165 LEU B CA 1
ATOM 4797 C C . LEU B 1 165 ? 6.805 -6.906 -15.93 1 95.56 165 LEU B C 1
ATOM 4799 O O . LEU B 1 165 ? 7.891 -7.457 -15.75 1 95.56 165 LEU B O 1
ATOM 4803 N N . VAL B 1 166 ? 6.605 -5.645 -15.672 1 93.25 166 VAL B N 1
ATOM 4804 C CA . VAL B 1 166 ? 7.566 -4.801 -14.969 1 93.25 166 VAL B CA 1
ATOM 4805 C C . VAL B 1 166 ? 7.07 -4.535 -13.547 1 93.25 166 VAL B C 1
ATOM 4807 O O . VAL B 1 166 ? 5.977 -4.004 -13.352 1 93.25 166 VAL B O 1
ATOM 4810 N N . LYS B 1 167 ? 7.879 -4.93 -12.57 1 92.44 167 LYS B N 1
ATOM 4811 C CA . LYS B 1 167 ? 7.488 -4.809 -11.172 1 92.44 167 LYS B CA 1
ATOM 4812 C C . LYS B 1 167 ? 8.477 -3.945 -10.398 1 92.44 167 LYS B C 1
ATOM 4814 O O . LYS B 1 167 ? 9.695 -4.121 -10.523 1 92.44 167 LYS B O 1
ATOM 4819 N N . SER B 1 168 ? 7.934 -3.033 -9.641 1 88.81 168 SER B N 1
ATOM 4820 C CA . SER B 1 168 ? 8.758 -2.277 -8.703 1 88.81 168 SER B CA 1
ATOM 4821 C C . SER B 1 168 ? 8.547 -2.756 -7.266 1 88.81 168 SER B C 1
ATOM 4823 O O . SER B 1 168 ? 7.754 -3.668 -7.023 1 88.81 168 SER B O 1
ATOM 4825 N N . GLY B 1 169 ? 9.383 -2.266 -6.395 1 84.62 169 GLY B N 1
ATOM 4826 C CA . GLY B 1 169 ? 9.258 -2.596 -4.984 1 84.62 169 GLY B CA 1
ATOM 4827 C C . GLY B 1 169 ? 9.062 -1.379 -4.102 1 84.62 169 GLY B C 1
ATOM 4828 O O . GLY B 1 169 ? 8.953 -0.256 -4.598 1 84.62 169 GLY B O 1
ATOM 4829 N N . ARG B 1 170 ? 8.875 -1.685 -2.846 1 75.56 170 ARG B N 1
ATOM 4830 C CA . ARG B 1 170 ? 8.734 -0.63 -1.847 1 75.56 170 ARG B CA 1
ATOM 4831 C C . ARG B 1 170 ? 10.094 -0.224 -1.282 1 75.56 170 ARG B C 1
ATOM 4833 O O . ARG B 1 170 ? 10.336 0.958 -1.03 1 75.56 170 ARG B O 1
ATOM 4840 N N . THR B 1 171 ? 10.953 -1.15 -1.133 1 75.44 171 THR B N 1
ATOM 4841 C CA . THR B 1 171 ? 12.227 -0.929 -0.462 1 75.44 171 THR B CA 1
ATOM 4842 C C . THR B 1 171 ? 13.344 -0.722 -1.481 1 75.44 171 THR B C 1
ATOM 4844 O O . THR B 1 171 ? 14.43 -0.254 -1.133 1 75.44 171 THR B O 1
ATOM 4847 N N . GLY B 1 172 ? 13.047 -1.127 -2.674 1 81.5 172 GLY B N 1
ATOM 4848 C CA . GLY B 1 172 ? 14.109 -1.147 -3.674 1 81.5 172 GLY B CA 1
ATOM 4849 C C . GLY B 1 172 ? 14.844 -2.471 -3.732 1 81.5 172 GLY B C 1
ATOM 4850 O O . GLY B 1 172 ? 15.562 -2.742 -4.699 1 81.5 172 GLY B O 1
ATOM 4851 N N . GLN B 1 173 ? 14.664 -3.281 -2.773 1 90.56 173 GLN B N 1
ATOM 4852 C CA . GLN B 1 173 ? 15.375 -4.555 -2.707 1 90.56 173 GLN B CA 1
ATOM 4853 C C . GLN B 1 173 ? 14.594 -5.656 -3.418 1 90.56 173 GLN B C 1
ATOM 4855 O O . GLN B 1 173 ? 15.188 -6.613 -3.92 1 90.56 173 GLN B O 1
ATOM 4860 N N . GLU B 1 174 ? 13.312 -5.539 -3.477 1 93.31 174 GLU B N 1
ATOM 4861 C CA . GLU B 1 174 ? 12.43 -6.609 -3.93 1 93.31 174 GLU B CA 1
ATOM 4862 C C . GLU B 1 174 ? 12.766 -7.035 -5.355 1 93.31 174 GLU B C 1
ATOM 4864 O O . GLU B 1 174 ? 12.828 -8.227 -5.656 1 93.31 174 GLU B O 1
ATOM 4869 N N . PRO B 1 175 ? 13.031 -6.062 -6.242 1 94.5 175 PRO B N 1
ATOM 4870 C CA . PRO B 1 175 ? 13.406 -6.484 -7.598 1 94.5 175 PRO B CA 1
ATOM 4871 C C . PRO B 1 175 ? 14.664 -7.344 -7.621 1 94.5 175 PRO B C 1
ATOM 4873 O O . PRO B 1 175 ? 14.742 -8.305 -8.391 1 94.5 175 PRO B O 1
ATOM 4876 N N . MET B 1 176 ? 15.609 -7.051 -6.816 1 95.81 176 MET B N 1
ATOM 4877 C CA . MET B 1 176 ? 16.828 -7.848 -6.742 1 95.81 176 MET B CA 1
ATOM 4878 C C . MET B 1 176 ? 16.547 -9.242 -6.191 1 95.81 176 MET B C 1
ATOM 4880 O O . MET B 1 176 ? 17.109 -10.227 -6.66 1 95.81 176 MET B O 1
ATOM 4884 N N . ASN B 1 177 ? 15.641 -9.266 -5.215 1 97.62 177 ASN B N 1
ATOM 4885 C CA . ASN B 1 177 ? 15.273 -10.547 -4.625 1 97.62 177 ASN B CA 1
ATOM 4886 C C . ASN B 1 177 ? 14.648 -11.477 -5.66 1 97.62 177 ASN B C 1
ATOM 4888 O O . ASN B 1 177 ? 14.875 -12.688 -5.629 1 97.62 177 ASN B O 1
ATOM 4892 N N . GLU B 1 178 ? 13.805 -10.875 -6.531 1 97.81 178 GLU B N 1
ATOM 4893 C CA . GLU B 1 178 ? 13.211 -11.68 -7.598 1 97.81 178 GLU B CA 1
ATOM 4894 C C . GLU B 1 178 ? 14.281 -12.344 -8.453 1 97.81 178 GLU B C 1
ATOM 4896 O O . GLU B 1 178 ? 14.18 -13.531 -8.773 1 97.81 178 GLU B O 1
ATOM 4901 N N . VAL B 1 179 ? 15.289 -11.625 -8.805 1 97.81 179 VAL B N 1
ATOM 4902 C CA . VAL B 1 179 ? 16.375 -12.133 -9.641 1 97.81 179 VAL B CA 1
ATOM 4903 C C . VAL B 1 179 ? 17.156 -13.195 -8.883 1 97.81 179 VAL B C 1
ATOM 4905 O O . VAL B 1 179 ? 17.5 -14.25 -9.445 1 97.81 179 VAL B O 1
ATOM 4908 N N . ILE B 1 180 ? 17.438 -12.922 -7.664 1 98.44 180 ILE B N 1
ATOM 4909 C CA . ILE B 1 180 ? 18.188 -13.867 -6.836 1 98.44 180 ILE B CA 1
ATOM 4910 C C . ILE B 1 180 ? 17.406 -15.164 -6.695 1 98.44 180 ILE B C 1
ATOM 4912 O O . ILE B 1 180 ? 17.969 -16.266 -6.785 1 98.44 180 ILE B O 1
ATOM 4916 N N . ALA B 1 181 ? 16.109 -15.062 -6.5 1 98.56 181 ALA B N 1
ATOM 4917 C CA . ALA B 1 181 ? 15.242 -16.234 -6.398 1 98.56 181 ALA B CA 1
ATOM 4918 C C . ALA B 1 181 ? 15.25 -17.031 -7.699 1 98.56 181 ALA B C 1
ATOM 4920 O O . ALA B 1 181 ? 15.297 -18.266 -7.676 1 98.56 181 ALA B O 1
ATOM 4921 N N . SER B 1 182 ? 15.164 -16.359 -8.812 1 97.94 182 SER B N 1
ATOM 4922 C CA . SER B 1 182 ? 15.219 -17.016 -10.117 1 97.94 182 SER B CA 1
ATOM 4923 C C . SER B 1 182 ? 16.516 -17.797 -10.281 1 97.94 182 SER B C 1
ATOM 4925 O O . SER B 1 182 ? 16.484 -18.938 -10.75 1 97.94 182 SER B O 1
ATOM 4927 N N . ARG B 1 183 ? 17.578 -17.25 -9.93 1 97.62 183 ARG B N 1
ATOM 4928 C CA . ARG B 1 183 ? 18.875 -17.891 -10.062 1 97.62 183 ARG B CA 1
ATOM 4929 C C . ARG B 1 183 ? 19 -19.078 -9.109 1 97.62 183 ARG B C 1
ATOM 4931 O O . ARG B 1 183 ? 19.578 -20.109 -9.453 1 97.62 183 ARG B O 1
ATOM 4938 N N . LEU B 1 184 ? 18.516 -18.922 -7.922 1 98.56 184 LEU B N 1
ATOM 4939 C CA . LEU B 1 184 ? 18.469 -20.016 -6.965 1 98.56 184 LEU B CA 1
ATOM 4940 C C . LEU B 1 184 ? 17.703 -21.203 -7.543 1 98.56 184 LEU B C 1
ATOM 4942 O O . LEU B 1 184 ? 18.172 -22.344 -7.473 1 98.56 184 LEU B O 1
ATOM 4946 N N . CYS B 1 185 ? 16.578 -20.938 -8.117 1 98.62 185 CYS B N 1
ATOM 4947 C CA . CYS B 1 185 ? 15.75 -22 -8.695 1 98.62 185 CYS B CA 1
ATOM 4948 C C . CYS B 1 185 ? 16.469 -22.688 -9.852 1 98.62 185 CYS B C 1
ATOM 4950 O O . CYS B 1 185 ? 16.406 -23.906 -9.992 1 98.62 185 CYS B O 1
ATOM 4952 N N . MET B 1 186 ? 17.172 -21.891 -10.625 1 97.5 186 MET B N 1
ATOM 4953 C CA . MET B 1 186 ? 17.953 -22.469 -11.719 1 97.5 186 MET B CA 1
ATOM 4954 C C . MET B 1 186 ? 19 -23.422 -11.18 1 97.5 186 MET B C 1
ATOM 4956 O O . MET B 1 186 ? 19.203 -24.516 -11.742 1 97.5 186 MET B O 1
ATOM 4960 N N . ARG B 1 187 ? 19.641 -23.125 -10.156 1 97.38 187 ARG B N 1
ATOM 4961 C CA . ARG B 1 187 ? 20.672 -23.953 -9.555 1 97.38 187 ARG B CA 1
ATOM 4962 C C . ARG B 1 187 ? 20.078 -25.266 -9.031 1 97.38 187 ARG B C 1
ATOM 4964 O O . ARG B 1 187 ? 20.719 -26.312 -9.094 1 97.38 187 ARG B O 1
ATOM 4971 N N . LEU B 1 188 ? 18.859 -25.172 -8.547 1 97.81 188 LEU B N 1
ATOM 4972 C CA . LEU B 1 188 ? 18.219 -26.328 -7.926 1 97.81 188 LEU B CA 1
ATOM 4973 C C . LEU B 1 188 ? 17.453 -27.141 -8.961 1 97.81 188 LEU B C 1
ATOM 4975 O O . LEU B 1 188 ? 16.938 -28.219 -8.648 1 97.81 188 LEU B O 1
ATOM 4979 N N . GLY B 1 189 ? 17.344 -26.625 -10.141 1 97.06 189 GLY B N 1
ATOM 4980 C CA . GLY B 1 189 ? 16.578 -27.297 -11.164 1 97.06 189 GLY B CA 1
ATOM 4981 C C . GLY B 1 189 ? 15.078 -27.188 -10.945 1 97.06 189 GLY B C 1
ATOM 4982 O O . GLY B 1 189 ? 14.328 -28.109 -11.273 1 97.06 189 GLY B O 1
ATOM 4983 N N . VAL B 1 190 ? 14.617 -26.172 -10.32 1 97.56 190 VAL B N 1
ATOM 4984 C CA . VAL B 1 190 ? 13.219 -25.906 -10.016 1 97.56 190 VAL B CA 1
ATOM 4985 C C . VAL B 1 190 ? 12.641 -24.938 -11.047 1 97.56 190 VAL B C 1
ATOM 4987 O O . VAL B 1 190 ? 13.234 -23.891 -11.336 1 97.56 190 VAL B O 1
ATOM 4990 N N . PRO B 1 191 ? 11.492 -25.266 -11.656 1 98.19 191 PRO B N 1
ATOM 4991 C CA . PRO B 1 191 ? 10.859 -24.328 -12.594 1 98.19 191 PRO B CA 1
ATOM 4992 C C . PRO B 1 191 ? 10.484 -23 -11.93 1 98.19 191 PRO B C 1
ATOM 4994 O O . PRO B 1 191 ? 9.828 -23 -10.891 1 98.19 191 PRO B O 1
ATOM 4997 N N . ALA B 1 192 ? 10.883 -21.891 -12.539 1 98.5 192 ALA B N 1
ATOM 4998 C CA . ALA B 1 192 ? 10.602 -20.562 -12 1 98.5 192 ALA B CA 1
ATOM 4999 C C . ALA B 1 192 ? 10.586 -19.516 -13.117 1 98.5 192 ALA B C 1
ATOM 5001 O O . ALA B 1 192 ? 11.211 -19.703 -14.156 1 98.5 192 ALA B O 1
ATOM 5002 N N . VAL B 1 193 ? 9.82 -18.5 -12.875 1 98 193 VAL B N 1
ATOM 5003 C CA . VAL B 1 193 ? 9.875 -17.344 -13.758 1 98 193 VAL B CA 1
ATOM 5004 C C . VAL B 1 193 ? 11.266 -16.703 -13.703 1 98 193 VAL B C 1
ATOM 5006 O O . VAL B 1 193 ? 11.852 -16.578 -12.625 1 98 193 VAL B O 1
ATOM 5009 N N . ARG B 1 194 ? 11.742 -16.359 -14.859 1 97.56 194 ARG B N 1
ATOM 5010 C CA . ARG B 1 194 ? 13.055 -15.719 -14.945 1 97.56 194 ARG B CA 1
ATOM 5011 C C . ARG B 1 194 ? 12.922 -14.195 -14.945 1 97.56 194 ARG B C 1
ATOM 5013 O O . ARG B 1 194 ? 12.312 -13.625 -15.844 1 97.56 194 ARG B O 1
ATOM 5020 N N . TYR B 1 195 ? 13.539 -13.617 -13.953 1 97.44 195 TYR B N 1
ATOM 5021 C CA . TYR B 1 195 ? 13.492 -12.164 -13.828 1 97.44 195 TYR B CA 1
ATOM 5022 C C . TYR B 1 195 ? 14.812 -11.531 -14.242 1 97.44 195 TYR B C 1
ATOM 5024 O O . TYR B 1 195 ? 15.875 -12.156 -14.109 1 97.44 195 TYR B O 1
ATOM 5032 N N . SER B 1 196 ? 14.734 -10.305 -14.734 1 95.75 196 SER B N 1
ATOM 5033 C CA . SER B 1 196 ? 15.875 -9.445 -14.984 1 95.75 196 SER B CA 1
ATOM 5034 C C . SER B 1 196 ? 15.703 -8.086 -14.312 1 95.75 196 SER B C 1
ATOM 5036 O O . SER B 1 196 ? 14.578 -7.656 -14.047 1 95.75 196 SER B O 1
ATOM 5038 N N . LEU B 1 197 ? 16.828 -7.477 -14.055 1 93.5 197 LEU B N 1
ATOM 5039 C CA . LEU B 1 197 ? 16.781 -6.152 -13.445 1 93.5 197 LEU B CA 1
ATOM 5040 C C . LEU B 1 197 ? 16.781 -5.062 -14.516 1 93.5 197 LEU B C 1
ATOM 5042 O O . LEU B 1 197 ? 17.438 -5.203 -15.555 1 93.5 197 LEU B O 1
ATOM 5046 N N . ALA B 1 198 ? 16.047 -4.074 -14.242 1 90.69 198 ALA B N 1
ATOM 5047 C CA . ALA B 1 198 ? 16.031 -2.877 -15.086 1 90.69 198 ALA B CA 1
ATOM 5048 C C . ALA B 1 198 ? 15.812 -1.621 -14.242 1 90.69 198 ALA B C 1
ATOM 5050 O O . ALA B 1 198 ? 15.688 -1.698 -13.023 1 90.69 198 ALA B O 1
ATOM 5051 N N . ARG B 1 199 ? 15.977 -0.495 -14.906 1 87.31 199 ARG B N 1
ATOM 5052 C CA . ARG B 1 199 ? 15.703 0.79 -14.266 1 87.31 199 ARG B CA 1
ATOM 5053 C C . ARG B 1 199 ? 14.492 1.464 -14.898 1 87.31 199 ARG B C 1
ATOM 5055 O O . ARG B 1 199 ? 14.312 1.415 -16.109 1 87.31 199 ARG B O 1
ATOM 5062 N N . ASN B 1 200 ? 13.664 1.891 -14.102 1 83.94 200 ASN B N 1
ATOM 5063 C CA . ASN B 1 200 ? 12.586 2.797 -14.492 1 83.94 200 ASN B CA 1
ATOM 5064 C C . ASN B 1 200 ? 12.695 4.137 -13.773 1 83.94 200 ASN B C 1
ATOM 5066 O O . ASN B 1 200 ? 12.234 4.27 -12.633 1 83.94 200 ASN B O 1
ATOM 5070 N N . GLY B 1 201 ? 13.219 5.121 -14.516 1 79.62 201 GLY B N 1
ATOM 5071 C CA . GLY B 1 201 ? 13.594 6.336 -13.812 1 79.62 201 GLY B CA 1
ATOM 5072 C C . GLY B 1 201 ? 14.648 6.105 -12.742 1 79.62 201 GLY B C 1
ATOM 5073 O O . GLY B 1 201 ? 15.703 5.527 -13.016 1 79.62 201 GLY B O 1
ATOM 5074 N N . ASN B 1 202 ? 14.367 6.543 -11.531 1 84 202 ASN B N 1
ATOM 5075 C CA . ASN B 1 202 ? 15.297 6.391 -10.422 1 84 202 ASN B CA 1
ATOM 5076 C C . ASN B 1 202 ? 14.898 5.23 -9.516 1 84 202 ASN B C 1
ATOM 5078 O O . ASN B 1 202 ? 15.211 5.23 -8.32 1 84 202 ASN B O 1
ATOM 5082 N N . ARG B 1 203 ? 14.195 4.254 -10.117 1 84.06 203 ARG B N 1
ATOM 5083 C CA . ARG B 1 203 ? 13.773 3.09 -9.352 1 84.06 203 ARG B CA 1
ATOM 5084 C C . ARG B 1 203 ? 14.273 1.799 -9.992 1 84.06 203 ARG B C 1
ATOM 5086 O O . ARG B 1 203 ? 14.305 1.684 -11.219 1 84.06 203 ARG B O 1
ATOM 5093 N N . LEU B 1 204 ? 14.609 0.942 -9.148 1 88.5 204 LEU B N 1
ATOM 5094 C CA . LEU B 1 204 ? 14.945 -0.4 -9.609 1 88.5 204 LEU B CA 1
ATOM 5095 C C . LEU B 1 204 ? 13.68 -1.229 -9.828 1 88.5 204 LEU B C 1
ATOM 5097 O O . LEU B 1 204 ? 12.758 -1.193 -9.016 1 88.5 204 LEU B O 1
ATOM 5101 N N . VAL B 1 205 ? 13.641 -1.896 -10.953 1 92.25 205 VAL B N 1
ATOM 5102 C CA . VAL B 1 205 ? 12.484 -2.744 -11.25 1 92.25 205 VAL B CA 1
ATOM 5103 C C . VAL B 1 205 ? 12.961 -4.121 -11.703 1 92.25 205 VAL B C 1
ATOM 5105 O O . VAL B 1 205 ? 14.125 -4.293 -12.078 1 92.25 205 VAL B O 1
ATOM 5108 N N . SER B 1 206 ? 12.141 -5.109 -11.57 1 95.38 206 SER B N 1
ATOM 5109 C CA . SER B 1 206 ? 12.344 -6.418 -12.18 1 95.38 206 SER B CA 1
ATOM 5110 C C . SER B 1 206 ? 11.391 -6.633 -13.352 1 95.38 206 SER B C 1
ATOM 5112 O O . SER B 1 206 ? 10.273 -6.117 -13.359 1 95.38 206 SER B O 1
ATOM 5114 N N . THR B 1 207 ? 11.859 -7.32 -14.352 1 95.56 207 THR B N 1
ATOM 5115 C CA . THR B 1 207 ? 11.062 -7.633 -15.531 1 95.56 207 THR B CA 1
ATOM 5116 C C . THR B 1 207 ? 11.039 -9.141 -15.789 1 95.56 207 THR B C 1
ATOM 5118 O O . THR B 1 207 ? 12.023 -9.828 -15.516 1 95.56 207 THR B O 1
ATOM 5121 N N . CYS B 1 208 ? 9.953 -9.602 -16.234 1 97.25 208 CYS B N 1
ATOM 5122 C CA . CYS B 1 208 ? 9.852 -10.992 -16.656 1 97.25 208 CYS B CA 1
ATOM 5123 C C . CYS B 1 208 ? 8.836 -11.148 -17.797 1 97.25 208 CYS B C 1
ATOM 5125 O O . CYS B 1 208 ? 7.914 -10.336 -17.922 1 97.25 208 CYS B O 1
ATOM 5127 N N . ALA B 1 209 ? 9.016 -12.133 -18.578 1 96.75 209 ALA B N 1
ATOM 5128 C CA . ALA B 1 209 ? 8.031 -12.484 -19.594 1 96.75 209 ALA B CA 1
ATOM 5129 C C . ALA B 1 209 ? 6.789 -13.117 -18.969 1 96.75 209 ALA B C 1
ATOM 5131 O O . ALA B 1 209 ? 6.879 -13.742 -17.906 1 96.75 209 ALA B O 1
ATOM 5132 N N . ASP B 1 210 ? 5.66 -12.859 -19.641 1 96.88 210 ASP B N 1
ATOM 5133 C CA . ASP B 1 210 ? 4.457 -13.562 -19.219 1 96.88 210 ASP B CA 1
ATOM 5134 C C . ASP B 1 210 ? 4.684 -15.07 -19.188 1 96.88 210 ASP B C 1
ATOM 5136 O O . ASP B 1 210 ? 5.215 -15.641 -20.141 1 96.88 210 ASP B O 1
ATOM 5140 N N . MET B 1 211 ? 4.32 -15.734 -18.125 1 97.25 211 MET B N 1
ATOM 5141 C CA . MET B 1 211 ? 4.566 -17.172 -17.984 1 97.25 211 MET B CA 1
ATOM 5142 C C . MET B 1 211 ? 3.51 -17.969 -18.734 1 97.25 211 MET B C 1
ATOM 5144 O O . MET B 1 211 ? 3.656 -19.188 -18.906 1 97.25 211 MET B O 1
ATOM 5148 N N . LEU B 1 212 ? 2.5 -17.312 -19.188 1 97.62 212 LEU B N 1
ATOM 5149 C CA . LEU B 1 212 ? 1.387 -17.984 -19.859 1 97.62 212 LEU B CA 1
ATOM 5150 C C . LEU B 1 212 ? 1.495 -17.859 -21.375 1 97.62 212 LEU B C 1
ATOM 5152 O O . LEU B 1 212 ? 1.963 -16.828 -21.875 1 97.62 212 LEU B O 1
ATOM 5156 N N . SER B 1 213 ? 1.009 -18.906 -22.047 1 95.88 213 SER B N 1
ATOM 5157 C CA . SER B 1 213 ? 0.724 -18.781 -23.484 1 95.88 213 SER B CA 1
ATOM 5158 C C . SER B 1 213 ? -0.64 -18.141 -23.719 1 95.88 213 SER B C 1
ATOM 5160 O O . SER B 1 213 ? -1.394 -17.906 -22.781 1 95.88 213 SER B O 1
ATOM 5162 N N . ASN B 1 214 ? -0.995 -17.875 -25 1 95.12 214 ASN B N 1
ATOM 5163 C CA . ASN B 1 214 ? -2.246 -17.219 -25.344 1 95.12 214 ASN B CA 1
ATOM 5164 C C . ASN B 1 214 ? -3.438 -18.156 -25.219 1 95.12 214 ASN B C 1
ATOM 5166 O O . ASN B 1 214 ? -4.566 -17.781 -25.547 1 95.12 214 ASN B O 1
ATOM 5170 N N . HIS B 1 215 ? -3.252 -19.344 -24.719 1 96.88 215 HIS B N 1
ATOM 5171 C CA . HIS B 1 215 ? -4.367 -20.25 -24.453 1 96.88 215 HIS B CA 1
ATOM 5172 C C . HIS B 1 215 ? -4.328 -20.781 -23.031 1 96.88 215 HIS B C 1
ATOM 5174 O O . HIS B 1 215 ? -4.891 -21.844 -22.734 1 96.88 215 HIS B O 1
ATOM 5180 N N . GLU B 1 216 ? -3.568 -20.125 -22.25 1 98.12 216 GLU B N 1
ATOM 5181 C CA . GLU B 1 216 ? -3.424 -20.609 -20.875 1 98.12 216 GLU B CA 1
ATOM 5182 C C . GLU B 1 216 ? -3.969 -19.578 -19.875 1 98.12 216 GLU B C 1
ATOM 5184 O O . GLU B 1 216 ? -4.047 -18.391 -20.172 1 98.12 216 GLU B O 1
ATOM 5189 N N . GLU B 1 217 ? -4.375 -20.078 -18.703 1 98.06 217 GLU B N 1
ATOM 5190 C CA . GLU B 1 217 ? -4.785 -19.234 -17.578 1 98.06 217 GLU B CA 1
ATOM 5191 C C . GLU B 1 217 ? -4.078 -19.656 -16.297 1 98.06 217 GLU B C 1
ATOM 5193 O O . GLU B 1 217 ? -3.777 -20.844 -16.094 1 98.06 217 GLU B O 1
ATOM 5198 N N . LEU B 1 218 ? -3.775 -18.719 -15.492 1 98 218 LEU B N 1
ATOM 5199 C CA . LEU B 1 218 ? -3.275 -18.969 -14.141 1 98 218 LEU B CA 1
ATOM 5200 C C . LEU B 1 218 ? -4.426 -19.109 -13.156 1 98 218 LEU B C 1
ATOM 5202 O O . LEU B 1 218 ? -5.301 -18.234 -13.086 1 98 218 LEU B O 1
ATOM 5206 N N . VAL B 1 219 ? -4.48 -20.203 -12.461 1 97.88 219 VAL B N 1
ATOM 5207 C CA . VAL B 1 219 ? -5.453 -20.469 -11.406 1 97.88 219 VAL B CA 1
ATOM 5208 C C . VAL B 1 219 ? -4.742 -20.562 -10.062 1 97.88 219 VAL B C 1
ATOM 5210 O O . VAL B 1 219 ? -4.02 -21.531 -9.805 1 97.88 219 VAL B O 1
ATOM 5213 N N . SER B 1 220 ? -5 -19.594 -9.211 1 96.19 220 SER B N 1
ATOM 5214 C CA . SER B 1 220 ? -4.285 -19.531 -7.941 1 96.19 220 SER B CA 1
ATOM 5215 C C . SER B 1 220 ? -4.73 -20.641 -7.004 1 96.19 220 SER B C 1
ATOM 5217 O O . SER B 1 220 ? -5.809 -21.219 -7.176 1 96.19 220 SER B O 1
ATOM 5219 N N . ALA B 1 221 ? -3.857 -20.984 -6.035 1 97.25 221 ALA B N 1
ATOM 5220 C CA . ALA B 1 221 ? -4.234 -21.953 -5.008 1 97.25 221 ALA B CA 1
ATOM 5221 C C . ALA B 1 221 ? -5.469 -21.484 -4.242 1 97.25 221 ALA B C 1
ATOM 5223 O O . ALA B 1 221 ? -6.301 -22.312 -3.838 1 97.25 221 ALA B O 1
ATOM 5224 N N . TRP B 1 222 ? -5.602 -20.203 -4.094 1 92.81 222 TRP B N 1
ATOM 5225 C CA . TRP B 1 222 ? -6.777 -19.656 -3.426 1 92.81 222 TRP B CA 1
ATOM 5226 C C . TRP B 1 222 ? -8.055 -20.047 -4.168 1 92.81 222 TRP B C 1
ATOM 5228 O O . TRP B 1 222 ? -9.008 -20.547 -3.562 1 92.81 222 TRP B O 1
ATOM 5238 N N . GLN B 1 223 ? -8.039 -19.859 -5.434 1 93.56 223 GLN B N 1
ATOM 5239 C CA . GLN B 1 223 ? -9.203 -20.172 -6.258 1 93.56 223 GLN B CA 1
ATOM 5240 C C . GLN B 1 223 ? -9.547 -21.656 -6.176 1 93.56 223 GLN B C 1
ATOM 5242 O O . GLN B 1 223 ? -10.711 -22.031 -6.02 1 93.56 223 GLN B O 1
ATOM 5247 N N . VAL B 1 224 ? -8.539 -22.469 -6.285 1 96.94 224 VAL B N 1
ATOM 5248 C CA . VAL B 1 224 ? -8.734 -23.922 -6.273 1 96.94 224 VAL B CA 1
ATOM 5249 C C . VAL B 1 224 ? -9.32 -24.344 -4.93 1 96.94 224 VAL B C 1
ATOM 5251 O O . VAL B 1 224 ? -10.32 -25.062 -4.883 1 96.94 224 VAL B O 1
ATOM 5254 N N . LEU B 1 225 ? -8.75 -23.875 -3.896 1 94.31 225 LEU B N 1
ATOM 5255 C CA . LEU B 1 225 ? -9.164 -24.281 -2.559 1 94.31 225 LEU B CA 1
ATOM 5256 C C . LEU B 1 225 ? -10.562 -23.781 -2.236 1 94.31 225 LEU B C 1
ATOM 5258 O O . LEU B 1 225 ? -11.336 -24.453 -1.562 1 94.31 225 LEU B O 1
ATOM 5262 N N . GLN B 1 226 ? -10.898 -22.578 -2.693 1 90.62 226 GLN B N 1
ATOM 5263 C CA . GLN B 1 226 ? -12.211 -22.016 -2.428 1 90.62 226 GLN B CA 1
ATOM 5264 C C . GLN B 1 226 ? -13.305 -22.766 -3.176 1 90.62 226 GLN B C 1
ATOM 5266 O O . GLN B 1 226 ? -14.469 -22.75 -2.773 1 90.62 226 GLN B O 1
ATOM 5271 N N . SER B 1 227 ? -12.945 -23.453 -4.207 1 93.62 227 SER B N 1
ATOM 5272 C CA . SER B 1 227 ? -13.922 -24.094 -5.082 1 93.62 227 SER B CA 1
ATOM 5273 C C . SER B 1 227 ? -14.297 -25.469 -4.574 1 93.62 227 SER B C 1
ATOM 5275 O O . SER B 1 227 ? -15.273 -26.062 -5.047 1 93.62 227 SER B O 1
ATOM 5277 N N . VAL B 1 228 ? -13.625 -25.984 -3.562 1 93.94 228 VAL B N 1
ATOM 5278 C CA . VAL B 1 228 ? -13.891 -27.344 -3.102 1 93.94 228 VAL B CA 1
ATOM 5279 C C . VAL B 1 228 ? -14.203 -27.328 -1.606 1 93.94 228 VAL B C 1
ATOM 5281 O O . VAL B 1 228 ? -13.789 -26.422 -0.888 1 93.94 228 VAL B O 1
ATOM 5284 N N . LYS B 1 229 ? -14.906 -28.297 -1.213 1 92.38 229 LYS B N 1
ATOM 5285 C CA . LYS B 1 229 ? -15.172 -28.453 0.213 1 92.38 229 LYS B CA 1
ATOM 5286 C C . LYS B 1 229 ? -13.945 -29 0.944 1 92.38 229 LYS B C 1
ATOM 5288 O O . LYS B 1 229 ? -13.312 -29.953 0.483 1 92.38 229 LYS B O 1
ATOM 5293 N N . ALA B 1 230 ? -13.656 -28.359 1.998 1 90.56 230 ALA B N 1
ATOM 5294 C CA . ALA B 1 230 ? -12.547 -28.828 2.824 1 90.56 230 ALA B CA 1
ATOM 5295 C C . ALA B 1 230 ? -12.875 -30.188 3.436 1 90.56 230 ALA B C 1
ATOM 5297 O O . ALA B 1 230 ? -14.023 -30.469 3.791 1 90.56 230 ALA B O 1
ATOM 5298 N N . VAL B 1 231 ? -11.883 -30.984 3.486 1 92.5 231 VAL B N 1
ATOM 5299 C CA . VAL B 1 231 ? -12.039 -32.281 4.117 1 92.5 231 VAL B CA 1
ATOM 5300 C C . VAL B 1 231 ? -11.594 -32.219 5.574 1 92.5 231 VAL B C 1
ATOM 5302 O O . VAL B 1 231 ? -10.469 -31.812 5.871 1 92.5 231 VAL B O 1
ATOM 5305 N N . ASN B 1 232 ? -12.43 -32.625 6.434 1 90.44 232 ASN B N 1
ATOM 5306 C CA . ASN B 1 232 ? -12.141 -32.594 7.863 1 90.44 232 ASN B CA 1
ATOM 5307 C C . ASN B 1 232 ? -10.938 -33.469 8.219 1 90.44 232 ASN B C 1
ATOM 5309 O O . ASN B 1 232 ? -10.805 -34.594 7.699 1 90.44 232 ASN B O 1
ATOM 5313 N N . GLY B 1 233 ? -10.031 -32.906 9.047 1 90.06 233 GLY B N 1
ATOM 5314 C CA . GLY B 1 233 ? -8.906 -33.688 9.539 1 90.06 233 GLY B CA 1
ATOM 5315 C C . GLY B 1 233 ? -7.656 -33.531 8.688 1 90.06 233 GLY B C 1
ATOM 5316 O O . GLY B 1 233 ? -6.562 -33.906 9.102 1 90.06 233 GLY B O 1
ATOM 5317 N N . LEU B 1 234 ? -7.824 -33.062 7.52 1 92.5 234 LEU B N 1
ATOM 5318 C CA . LEU B 1 234 ? -6.664 -32.875 6.66 1 92.5 234 LEU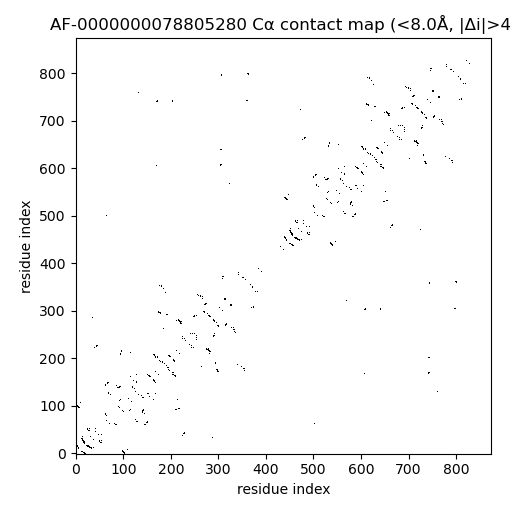 B CA 1
ATOM 5319 C C . LEU B 1 234 ? -5.992 -31.531 6.965 1 92.5 234 LEU B C 1
ATOM 5321 O O . LEU B 1 234 ? -6.672 -30.531 7.203 1 92.5 234 LEU B O 1
ATOM 5325 N N . ASN B 1 235 ? -4.703 -31.531 7.008 1 91 235 ASN B N 1
ATOM 5326 C CA . ASN B 1 235 ? -3.998 -30.266 7.188 1 91 235 ASN B CA 1
ATOM 5327 C C . ASN B 1 235 ? -4.008 -29.438 5.906 1 91 235 ASN B C 1
ATOM 5329 O O . ASN B 1 235 ? -4.422 -29.922 4.852 1 91 235 ASN B O 1
ATOM 5333 N N . SER B 1 236 ? -3.562 -28.234 5.941 1 93 236 SER B N 1
ATOM 5334 C CA . SER B 1 236 ? -3.65 -27.281 4.836 1 93 236 SER B CA 1
ATOM 5335 C C . SER B 1 236 ? -2.834 -27.75 3.637 1 93 236 SER B C 1
ATOM 5337 O O . SER B 1 236 ? -3.24 -27.562 2.488 1 93 236 SER B O 1
ATOM 5339 N N . HIS B 1 237 ? -1.715 -28.344 3.912 1 96.44 237 HIS B N 1
ATOM 5340 C CA . HIS B 1 237 ? -0.877 -28.891 2.854 1 96.44 237 HIS B CA 1
ATOM 5341 C C . HIS B 1 237 ? -1.618 -29.969 2.074 1 96.44 237 HIS B C 1
ATOM 5343 O O . HIS B 1 237 ? -1.666 -29.938 0.842 1 96.44 237 HIS B O 1
ATOM 5349 N N . ASP B 1 238 ? -2.188 -30.875 2.76 1 96.75 238 ASP B N 1
ATOM 5350 C CA . ASP B 1 238 ? -2.875 -32 2.125 1 96.75 238 ASP B CA 1
ATOM 5351 C C . ASP B 1 238 ? -4.164 -31.547 1.446 1 96.75 238 ASP B C 1
ATOM 5353 O O . ASP B 1 238 ? -4.562 -32.094 0.42 1 96.75 238 ASP B O 1
ATOM 5357 N N . GLN B 1 239 ? -4.832 -30.578 2.045 1 96.69 239 GLN B N 1
ATOM 5358 C CA . GLN B 1 239 ? -5.992 -29.969 1.394 1 96.69 239 GLN B CA 1
ATOM 5359 C C . GLN B 1 239 ? -5.629 -29.422 0.017 1 96.69 239 GLN B C 1
ATOM 5361 O O . GLN B 1 239 ? -6.367 -29.625 -0.95 1 96.69 239 GLN B O 1
ATOM 5366 N N . TRP B 1 240 ? -4.504 -28.75 -0.044 1 97.62 240 TRP B N 1
ATOM 5367 C CA . TRP B 1 240 ? -4.031 -28.172 -1.3 1 97.62 240 TRP B CA 1
ATOM 5368 C C . TRP B 1 240 ? -3.734 -29.266 -2.32 1 97.62 240 TRP B C 1
ATOM 5370 O O . TRP B 1 240 ? -4.195 -29.203 -3.461 1 97.62 240 TRP B O 1
ATOM 5380 N N . ILE B 1 241 ? -3.033 -30.281 -1.876 1 98.12 241 ILE B N 1
ATOM 5381 C CA . ILE B 1 241 ? -2.674 -31.375 -2.781 1 98.12 241 ILE B CA 1
ATOM 5382 C C . ILE B 1 241 ? -3.939 -32.031 -3.332 1 98.12 241 ILE B C 1
ATOM 5384 O O . ILE B 1 241 ? -4.07 -32.219 -4.543 1 98.12 241 ILE B O 1
ATOM 5388 N N . ARG B 1 242 ? -4.844 -32.281 -2.48 1 97.81 242 ARG B N 1
ATOM 5389 C CA . ARG B 1 242 ? -6.09 -32.906 -2.877 1 97.81 242 ARG B CA 1
ATOM 5390 C C . ARG B 1 242 ? -6.863 -32.062 -3.865 1 97.81 242 ARG B 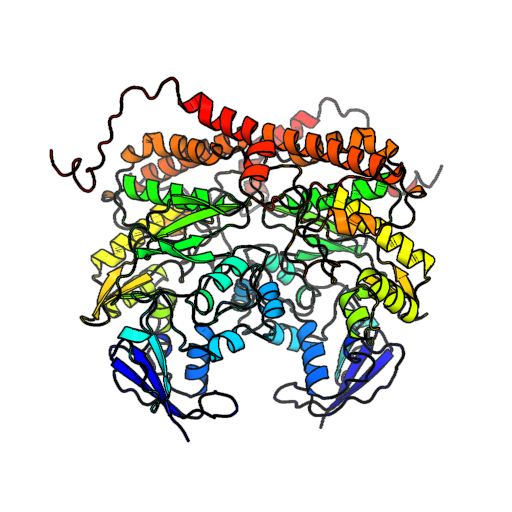C 1
ATOM 5392 O O . ARG B 1 242 ? -7.344 -32.531 -4.887 1 97.81 242 ARG B O 1
ATOM 5399 N N . ALA B 1 243 ? -6.988 -30.828 -3.564 1 97.88 243 ALA B N 1
ATOM 5400 C CA . ALA B 1 243 ? -7.75 -29.906 -4.406 1 97.88 243 ALA B CA 1
ATOM 5401 C C . ALA B 1 243 ? -7.105 -29.75 -5.781 1 97.88 243 ALA B C 1
ATOM 5403 O O . ALA B 1 243 ? -7.801 -29.719 -6.801 1 97.88 243 ALA B O 1
ATOM 5404 N N . ALA B 1 244 ? -5.801 -29.641 -5.797 1 98.5 244 ALA B N 1
ATOM 5405 C CA . ALA B 1 244 ? -5.074 -29.5 -7.055 1 98.5 244 ALA B CA 1
ATOM 5406 C C . ALA B 1 244 ? -5.266 -30.734 -7.938 1 98.5 244 ALA B C 1
ATOM 5408 O O . ALA B 1 244 ? -5.496 -30.609 -9.141 1 98.5 244 ALA B O 1
ATOM 5409 N N . VAL B 1 245 ? -5.172 -31.875 -7.305 1 98.19 245 VAL B N 1
ATOM 5410 C CA . VAL B 1 245 ? -5.371 -33.125 -8.031 1 98.19 245 VAL B CA 1
ATOM 5411 C C . VAL B 1 245 ? -6.805 -33.219 -8.547 1 98.19 245 VAL B C 1
ATOM 5413 O O . VAL B 1 245 ? -7.035 -33.594 -9.695 1 98.19 245 VAL B O 1
ATOM 5416 N N . GLY B 1 246 ? -7.699 -32.812 -7.734 1 97 246 GLY B N 1
ATOM 5417 C CA . GLY B 1 246 ? -9.094 -32.781 -8.133 1 97 246 GLY B CA 1
ATOM 5418 C C . GLY B 1 246 ? -9.367 -31.859 -9.305 1 97 246 GLY B C 1
ATOM 5419 O O . GLY B 1 246 ? -10.281 -32.094 -10.094 1 97 246 GLY B O 1
ATOM 5420 N N . PHE B 1 247 ? -8.539 -30.844 -9.453 1 97.06 247 PHE B N 1
ATOM 5421 C CA . PHE B 1 247 ? -8.688 -29.844 -10.508 1 97.06 247 PHE B CA 1
ATOM 5422 C C . PHE B 1 247 ? -8.062 -30.328 -11.805 1 97.06 247 PHE B C 1
ATOM 5424 O O . PHE B 1 247 ? -8.266 -29.734 -12.867 1 97.06 247 PHE B O 1
ATOM 5431 N N . GLY B 1 248 ? -7.266 -31.391 -11.695 1 97.12 248 GLY B N 1
ATOM 5432 C CA . GLY B 1 248 ? -6.793 -32.031 -12.914 1 97.12 248 GLY B CA 1
ATOM 5433 C C . GLY B 1 248 ? -5.281 -32.156 -12.977 1 97.12 248 GLY B C 1
ATOM 5434 O O . GLY B 1 248 ? -4.734 -32.656 -13.953 1 97.12 248 GLY B O 1
ATOM 5435 N N . ALA B 1 249 ? -4.59 -31.734 -11.977 1 98.19 249 ALA B N 1
ATOM 5436 C CA . ALA B 1 249 ? -3.133 -31.797 -11.984 1 98.19 249 ALA B CA 1
ATOM 5437 C C . ALA B 1 249 ? -2.639 -33.188 -11.586 1 98.19 249 ALA B C 1
ATOM 5439 O O . ALA B 1 249 ? -3.295 -33.875 -10.805 1 98.19 249 ALA B O 1
ATOM 5440 N N . ASP B 1 250 ? -1.48 -33.562 -12.109 1 98.31 250 ASP B N 1
ATOM 5441 C CA . ASP B 1 250 ? -0.821 -34.812 -11.688 1 98.31 250 ASP B CA 1
ATOM 5442 C C . ASP B 1 250 ? -0.347 -34.688 -10.234 1 98.31 250 ASP B C 1
ATOM 5444 O O . ASP B 1 250 ? 0.28 -33.719 -9.852 1 98.31 250 ASP B O 1
ATOM 5448 N N . GLU B 1 251 ? -0.648 -35.688 -9.469 1 98.19 251 GLU B N 1
ATOM 5449 C CA . GLU B 1 251 ? -0.369 -35.656 -8.039 1 98.19 251 GLU B CA 1
ATOM 5450 C C . GLU B 1 251 ? 1.125 -35.5 -7.77 1 98.19 251 GLU B C 1
ATOM 5452 O O . GLU B 1 251 ? 1.53 -34.656 -6.953 1 98.19 251 GLU B O 1
ATOM 5457 N N . ARG B 1 252 ? 1.919 -36.281 -8.406 1 97.94 252 ARG B N 1
ATOM 5458 C CA . ARG B 1 252 ? 3.359 -36.188 -8.195 1 97.94 252 ARG B CA 1
ATOM 5459 C C . ARG B 1 252 ? 3.887 -34.812 -8.594 1 97.94 252 ARG B C 1
ATOM 5461 O O . ARG B 1 252 ? 4.73 -34.25 -7.898 1 97.94 252 ARG B O 1
ATOM 5468 N N . ALA B 1 253 ? 3.408 -34.312 -9.656 1 98.31 253 ALA B N 1
ATOM 5469 C CA . ALA B 1 253 ? 3.844 -33 -10.133 1 98.31 253 ALA B CA 1
ATOM 5470 C C . ALA B 1 253 ? 3.506 -31.891 -9.125 1 98.31 253 ALA B C 1
ATOM 5472 O O . ALA B 1 253 ? 4.312 -31 -8.883 1 98.31 253 ALA B O 1
ATOM 5473 N N . VAL B 1 254 ? 2.314 -31.984 -8.547 1 98.5 254 VAL B N 1
ATOM 5474 C CA . VAL B 1 254 ? 1.886 -30.969 -7.586 1 98.5 254 VAL B CA 1
ATOM 5475 C C . VAL B 1 254 ? 2.697 -31.094 -6.301 1 98.5 254 VAL B C 1
ATOM 5477 O O . VAL B 1 254 ? 3.105 -30.094 -5.711 1 98.5 254 VAL B O 1
ATOM 5480 N N . ARG B 1 255 ? 2.895 -32.312 -5.859 1 98.25 255 ARG B N 1
ATOM 5481 C CA . ARG B 1 255 ? 3.701 -32.531 -4.668 1 98.25 255 ARG B CA 1
ATOM 5482 C C . ARG B 1 255 ? 5.125 -32.031 -4.859 1 98.25 255 ARG B C 1
ATOM 5484 O O . ARG B 1 255 ? 5.672 -31.344 -3.984 1 98.25 255 ARG B O 1
ATOM 5491 N N . ASP B 1 256 ? 5.703 -32.312 -6.016 1 98.44 256 ASP B N 1
ATOM 5492 C CA . ASP B 1 256 ? 7.047 -31.828 -6.328 1 98.44 256 ASP B CA 1
ATOM 5493 C C . ASP B 1 256 ? 7.098 -30.297 -6.355 1 98.44 256 ASP B C 1
ATOM 5495 O O . ASP B 1 256 ? 8.008 -29.703 -5.785 1 98.44 256 ASP B O 1
ATOM 5499 N N . ALA B 1 257 ? 6.145 -29.688 -7.023 1 98.69 257 ALA B N 1
ATOM 5500 C CA . ALA B 1 257 ? 6.094 -28.234 -7.113 1 98.69 257 ALA B CA 1
ATOM 5501 C C . ALA B 1 257 ? 5.938 -27.594 -5.73 1 98.69 257 ALA B C 1
ATOM 5503 O O . ALA B 1 257 ? 6.492 -26.531 -5.461 1 98.69 257 ALA B O 1
ATOM 5504 N N . THR B 1 258 ? 5.148 -28.25 -4.844 1 98.69 258 THR B N 1
ATOM 5505 C CA . THR B 1 258 ? 4.945 -27.766 -3.486 1 98.69 258 THR B CA 1
ATOM 5506 C C . THR B 1 258 ? 6.238 -27.844 -2.68 1 98.69 258 THR B C 1
ATOM 5508 O O . THR B 1 258 ? 6.617 -26.891 -2.004 1 98.69 258 THR B O 1
ATOM 5511 N N . ASP B 1 259 ? 6.934 -28.953 -2.826 1 98.44 259 ASP B N 1
ATOM 5512 C CA . ASP B 1 259 ? 8.25 -29.078 -2.205 1 98.44 259 ASP B CA 1
ATOM 5513 C C . ASP B 1 259 ? 9.18 -27.969 -2.68 1 98.44 259 ASP B C 1
ATOM 5515 O O . ASP B 1 259 ? 9.93 -27.391 -1.886 1 98.44 259 ASP B O 1
ATOM 5519 N N . ASP B 1 260 ? 9.102 -27.734 -3.98 1 98.62 260 ASP B N 1
ATOM 5520 C CA . ASP B 1 260 ? 9.984 -26.75 -4.602 1 98.62 260 ASP B CA 1
ATOM 5521 C C . ASP B 1 260 ? 9.852 -25.391 -3.918 1 98.62 260 ASP B C 1
ATOM 5523 O O . ASP B 1 260 ? 10.844 -24.828 -3.449 1 98.62 260 ASP B O 1
ATOM 5527 N N . TRP B 1 261 ? 8.633 -24.812 -3.812 1 98.12 261 TRP B N 1
ATOM 5528 C CA . TRP B 1 261 ? 8.531 -23.453 -3.285 1 98.12 261 TRP B CA 1
ATOM 5529 C C . TRP B 1 261 ? 8.672 -23.453 -1.767 1 98.12 261 TRP B C 1
ATOM 5531 O O . TRP B 1 261 ? 9.062 -22.438 -1.177 1 98.12 261 TRP B O 1
ATOM 5541 N N . LEU B 1 262 ? 8.406 -24.609 -1.062 1 98.12 262 LEU B N 1
ATOM 5542 C CA . LEU B 1 262 ? 8.703 -24.688 0.364 1 98.12 262 LEU B CA 1
ATOM 5543 C C . LEU B 1 262 ? 10.195 -24.516 0.616 1 98.12 262 LEU B C 1
ATOM 5545 O O . LEU B 1 262 ? 10.602 -23.75 1.499 1 98.12 262 LEU B O 1
ATOM 5549 N N . VAL B 1 263 ? 11.008 -25.188 -0.147 1 98.31 263 VAL B N 1
ATOM 5550 C CA . VAL B 1 263 ? 12.461 -25.156 0.011 1 98.31 263 VAL B CA 1
ATOM 5551 C C . VAL B 1 263 ? 12.984 -23.781 -0.38 1 98.31 263 VAL B C 1
ATOM 5553 O O . VAL B 1 263 ? 13.766 -23.172 0.355 1 98.31 263 VAL B O 1
ATOM 5556 N N . VAL B 1 264 ? 12.539 -23.297 -1.492 1 98.62 264 VAL B N 1
ATOM 5557 C CA . VAL B 1 264 ? 12.992 -22 -1.99 1 98.62 264 VAL B CA 1
ATOM 5558 C C . VAL B 1 264 ? 12.594 -20.906 -1.007 1 98.62 264 VAL B C 1
ATOM 5560 O O . VAL B 1 264 ? 13.383 -20 -0.712 1 98.62 264 VAL B O 1
ATOM 5563 N N . ASP B 1 265 ? 11.352 -20.969 -0.494 1 98.31 265 ASP B N 1
ATOM 5564 C CA . ASP B 1 265 ? 10.859 -19.953 0.431 1 98.31 265 ASP B CA 1
ATOM 5565 C C . ASP B 1 265 ? 11.672 -19.953 1.723 1 98.31 265 ASP B C 1
ATOM 5567 O O . ASP B 1 265 ? 11.93 -18.891 2.293 1 98.31 265 ASP B O 1
ATOM 5571 N N . TYR B 1 266 ? 12.07 -21.125 2.154 1 98.06 266 TYR B N 1
ATOM 5572 C CA . TYR B 1 266 ? 12.883 -21.172 3.359 1 98.06 266 TYR B CA 1
ATOM 5573 C C . TYR B 1 266 ? 14.258 -20.562 3.113 1 98.06 266 TYR B C 1
ATOM 5575 O O . TYR B 1 266 ? 14.734 -19.734 3.908 1 98.06 266 TYR B O 1
ATOM 5583 N N . LEU B 1 267 ? 14.875 -20.969 2.057 1 98.44 267 LEU B N 1
ATOM 5584 C CA . LEU B 1 267 ? 16.203 -20.469 1.734 1 98.44 267 LEU B CA 1
ATOM 5585 C C . LEU B 1 267 ? 16.188 -18.953 1.543 1 98.44 267 LEU B C 1
ATOM 5587 O O . LEU B 1 267 ? 17.047 -18.234 2.059 1 98.44 267 LEU B O 1
ATOM 5591 N N . MET B 1 268 ? 15.133 -18.438 0.881 1 98.5 268 MET B N 1
ATOM 5592 C CA . MET B 1 268 ? 15.016 -17.016 0.569 1 98.5 268 MET B CA 1
ATOM 5593 C C . MET B 1 268 ? 14.453 -16.25 1.759 1 98.5 268 MET B C 1
ATOM 5595 O O . MET B 1 268 ? 14.492 -15.016 1.778 1 98.5 268 MET B O 1
ATOM 5599 N N . ARG B 1 269 ? 13.898 -16.953 2.727 1 97.12 269 ARG B N 1
ATOM 5600 C CA . ARG B 1 269 ? 13.102 -16.359 3.793 1 97.12 269 ARG B CA 1
ATOM 5601 C C . ARG B 1 269 ? 11.953 -15.523 3.223 1 97.12 269 ARG B C 1
ATOM 5603 O O . ARG B 1 269 ? 11.797 -14.352 3.574 1 97.12 269 ARG B O 1
ATOM 5610 N N . ASN B 1 270 ? 11.289 -16.141 2.369 1 96.44 270 ASN B N 1
ATOM 5611 C CA . ASN B 1 270 ? 10.109 -15.484 1.807 1 96.44 270 ASN B CA 1
ATOM 5612 C C . ASN B 1 270 ? 8.992 -15.359 2.84 1 96.44 270 ASN B C 1
ATOM 5614 O O . ASN B 1 2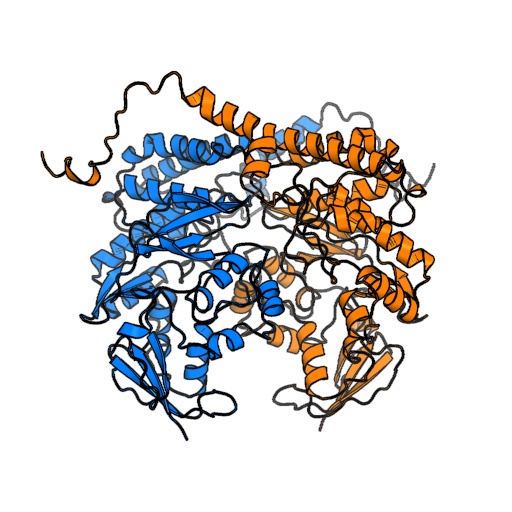70 ? 8.578 -16.359 3.438 1 96.44 270 ASN B O 1
ATOM 5618 N N . THR B 1 271 ? 8.5 -14.188 3.002 1 90.06 271 THR B N 1
ATOM 5619 C CA . THR B 1 271 ? 7.531 -13.953 4.066 1 90.06 271 THR B CA 1
ATOM 5620 C C . THR B 1 271 ? 6.121 -13.82 3.498 1 90.06 271 THR B C 1
ATOM 5622 O O . THR B 1 271 ? 5.148 -13.742 4.25 1 90.06 271 THR B O 1
ATOM 5625 N N . ASP B 1 272 ? 6.004 -13.859 2.166 1 88.62 272 ASP B N 1
ATOM 5626 C CA . ASP B 1 272 ? 4.699 -13.516 1.611 1 88.62 272 ASP B CA 1
ATOM 5627 C C . ASP B 1 272 ? 4.266 -14.539 0.562 1 88.62 272 ASP B C 1
ATOM 5629 O O . ASP B 1 272 ? 3.834 -14.172 -0.532 1 88.62 272 ASP B O 1
ATOM 5633 N N . ARG B 1 273 ? 4.398 -15.781 0.843 1 94.31 273 ARG B N 1
ATOM 5634 C CA . ARG B 1 273 ? 3.846 -16.844 -0.002 1 94.31 273 ARG B CA 1
ATOM 5635 C C . ARG B 1 273 ? 2.383 -17.109 0.338 1 94.31 273 ARG B C 1
ATOM 5637 O O . ARG B 1 273 ? 2.031 -18.203 0.771 1 94.31 273 ARG B O 1
ATOM 5644 N N . HIS B 1 274 ? 1.527 -16.203 0.055 1 88.19 274 HIS B N 1
ATOM 5645 C CA . HIS B 1 274 ? 0.109 -16.438 0.294 1 88.19 274 HIS B CA 1
ATOM 5646 C C . HIS B 1 274 ? -0.512 -17.25 -0.838 1 88.19 274 HIS B C 1
ATOM 5648 O O . HIS B 1 274 ? 0.134 -17.5 -1.859 1 88.19 274 HIS B O 1
ATOM 5654 N N . TYR B 1 275 ? -1.693 -17.641 -0.724 1 92.38 275 TYR B N 1
ATOM 5655 C CA . TYR B 1 275 ? -2.348 -18.625 -1.576 1 92.38 275 TYR B CA 1
ATOM 5656 C C . TYR B 1 275 ? -2.506 -18.094 -2.998 1 92.38 275 TYR B C 1
ATOM 5658 O O . TYR B 1 275 ? -2.77 -18.859 -3.926 1 92.38 275 TYR B O 1
ATOM 5666 N N . ASN B 1 276 ? -2.334 -16.797 -3.193 1 91.81 276 ASN B N 1
ATOM 5667 C CA . ASN B 1 276 ? -2.408 -16.234 -4.535 1 91.81 276 ASN B CA 1
ATOM 5668 C C . ASN B 1 276 ? -1.048 -16.25 -5.227 1 91.81 276 ASN B C 1
ATOM 5670 O O . ASN B 1 276 ? -0.956 -16 -6.43 1 91.81 276 ASN B O 1
ATOM 5674 N N . ASN B 1 277 ? 0.035 -16.625 -4.551 1 94.56 277 ASN B N 1
ATOM 5675 C CA . ASN B 1 277 ? 1.386 -16.531 -5.098 1 94.56 277 ASN B CA 1
ATOM 5676 C C . ASN B 1 277 ? 1.907 -17.906 -5.539 1 94.56 277 ASN B C 1
ATOM 5678 O O . ASN B 1 277 ? 3.111 -18.078 -5.738 1 94.56 277 ASN B O 1
ATOM 5682 N N . PHE B 1 278 ? 1.018 -18.859 -5.613 1 97.5 278 PHE B N 1
ATOM 5683 C CA . PHE B 1 278 ? 1.261 -20.141 -6.266 1 97.5 278 PHE B CA 1
ATOM 5684 C C . PHE B 1 278 ? -0.041 -20.734 -6.781 1 97.5 278 PHE B C 1
ATOM 5686 O O . PHE B 1 278 ? -1.127 -20.266 -6.445 1 97.5 278 PHE B O 1
ATOM 5693 N N . GLY B 1 279 ? 0.122 -21.688 -7.625 1 98.25 279 GLY B N 1
ATOM 5694 C CA . GLY B 1 279 ? -1.083 -22.266 -8.195 1 98.25 279 GLY B CA 1
ATOM 5695 C C . GLY B 1 279 ? -0.806 -23.156 -9.391 1 98.25 279 GLY B C 1
ATOM 5696 O O . GLY B 1 279 ? 0.187 -23.891 -9.406 1 98.25 279 GLY B O 1
ATOM 5697 N N . LEU B 1 280 ? -1.783 -23.172 -10.297 1 98.81 280 LEU B N 1
ATOM 5698 C CA . LEU B 1 280 ? -1.773 -24.062 -11.461 1 98.81 280 LEU B CA 1
ATOM 5699 C C . LEU B 1 280 ? -1.973 -23.266 -12.75 1 98.81 280 LEU B C 1
ATOM 5701 O O . LEU B 1 280 ? -2.529 -22.172 -12.727 1 98.81 280 LEU B O 1
ATOM 5705 N N . ILE B 1 281 ? -1.473 -23.781 -13.797 1 98.75 281 ILE B N 1
ATOM 5706 C CA . ILE B 1 281 ? -1.723 -23.266 -15.141 1 98.75 281 ILE B CA 1
ATOM 5707 C C . ILE B 1 281 ? -2.568 -24.266 -15.922 1 98.75 281 ILE B C 1
ATOM 5709 O O . ILE B 1 281 ? -2.268 -25.469 -15.945 1 98.75 281 ILE B O 1
ATOM 5713 N N . ARG B 1 282 ? -3.602 -23.797 -16.5 1 98.69 282 ARG B N 1
ATOM 5714 C CA . ARG B 1 282 ? -4.5 -24.641 -17.281 1 98.69 282 ARG B CA 1
ATOM 5715 C C . ARG B 1 282 ? -4.598 -24.172 -18.719 1 98.69 282 ARG B C 1
ATOM 5717 O O . ARG B 1 282 ? -4.688 -22.969 -18.984 1 98.69 282 ARG B O 1
ATOM 5724 N N . ASP B 1 283 ? -4.555 -25.109 -19.609 1 98.5 283 ASP B N 1
ATOM 5725 C CA . ASP B 1 283 ? -4.867 -24.828 -21 1 98.5 283 ASP B CA 1
ATOM 5726 C C . ASP B 1 283 ? -6.375 -24.766 -21.234 1 98.5 283 ASP B C 1
ATOM 5728 O O . ASP B 1 283 ? -7.098 -25.719 -20.906 1 98.5 283 ASP B O 1
ATOM 5732 N N . ILE B 1 284 ? -6.859 -23.688 -21.828 1 97.75 284 ILE B N 1
ATOM 5733 C CA . ILE B 1 284 ? -8.305 -23.484 -21.875 1 97.75 284 ILE B CA 1
ATOM 5734 C C . ILE B 1 284 ? -8.906 -24.328 -23 1 97.75 284 ILE B C 1
ATOM 5736 O O . ILE B 1 284 ? -10.125 -24.484 -23.078 1 97.75 284 ILE B O 1
ATOM 5740 N N . GLU B 1 285 ? -8.078 -24.859 -23.906 1 97.5 285 GLU B N 1
ATOM 5741 C CA . GLU B 1 285 ? -8.562 -25.703 -25 1 97.5 285 GLU B CA 1
ATOM 5742 C C . GLU B 1 285 ? -8.531 -27.172 -24.625 1 97.5 285 GLU B C 1
ATOM 5744 O O . GLU B 1 285 ? -9.547 -27.875 -24.734 1 97.5 285 GLU B O 1
ATOM 5749 N N . THR B 1 286 ? -7.41 -27.656 -24.141 1 97.62 286 THR B N 1
ATOM 5750 C CA . THR B 1 286 ? -7.262 -29.078 -23.812 1 97.62 286 THR B CA 1
ATOM 5751 C C . THR B 1 286 ? -7.691 -29.344 -22.375 1 97.62 286 THR B C 1
ATOM 5753 O O . THR B 1 286 ? -7.949 -30.484 -22 1 97.62 286 THR B O 1
ATOM 5756 N N . LEU B 1 287 ? -7.641 -28.312 -21.516 1 97.44 287 LEU B N 1
ATOM 5757 C CA . LEU B 1 287 ? -7.984 -28.359 -20.109 1 97.44 287 LEU B CA 1
ATOM 5758 C C . LEU B 1 287 ? -6.914 -29.094 -19.297 1 97.44 287 LEU B C 1
ATOM 5760 O O . LEU B 1 287 ? -7.133 -29.438 -18.141 1 97.44 287 LEU B O 1
ATOM 5764 N N . GLU B 1 288 ? -5.754 -29.312 -20 1 98.19 288 GLU B N 1
ATOM 5765 C CA . GLU B 1 288 ? -4.621 -29.875 -19.266 1 98.19 288 GLU B CA 1
ATOM 5766 C C . GLU B 1 288 ? -4.117 -28.891 -18.203 1 98.19 288 GLU B C 1
ATOM 5768 O O . GLU B 1 288 ? -4.07 -27.688 -18.438 1 98.19 288 GLU B O 1
ATOM 5773 N N . VAL B 1 289 ? -3.736 -29.484 -17.031 1 98.56 289 VAL B N 1
ATOM 5774 C CA . VAL B 1 289 ? -3.342 -28.672 -15.891 1 98.56 289 VAL B CA 1
ATOM 5775 C C . VAL B 1 289 ? -1.922 -29.047 -15.461 1 98.56 289 VAL B C 1
ATOM 5777 O O . VAL B 1 289 ? -1.556 -30.219 -15.445 1 98.56 289 VAL B O 1
ATOM 5780 N N . ARG B 1 290 ? -1.121 -28.078 -15.219 1 98.5 290 ARG B N 1
ATOM 5781 C CA . ARG B 1 290 ? 0.218 -28.266 -14.672 1 98.5 290 ARG B CA 1
ATOM 5782 C C . ARG B 1 290 ? 0.507 -27.25 -13.57 1 98.5 290 ARG B C 1
ATOM 5784 O O . ARG B 1 290 ? -0.124 -26.188 -13.508 1 98.5 290 ARG B O 1
ATOM 5791 N N . PRO B 1 291 ? 1.442 -27.578 -12.641 1 98.62 291 PRO B N 1
ATOM 5792 C CA . PRO B 1 291 ? 1.826 -26.578 -11.648 1 98.62 291 PRO B CA 1
ATOM 5793 C C . PRO B 1 291 ? 2.475 -25.344 -12.273 1 98.62 291 PRO B C 1
ATOM 5795 O O . PRO B 1 291 ? 3.223 -25.469 -13.25 1 98.62 291 PRO B O 1
ATOM 5798 N N . ALA B 1 292 ? 2.123 -24.156 -11.766 1 98.69 292 ALA B N 1
ATOM 5799 C CA . ALA B 1 292 ? 2.797 -22.938 -12.188 1 98.69 292 ALA B CA 1
ATOM 5800 C C . ALA B 1 292 ? 4.242 -22.906 -11.703 1 98.69 292 ALA B C 1
ATOM 5802 O O . ALA B 1 292 ? 4.559 -23.453 -10.641 1 98.69 292 ALA B O 1
ATOM 5803 N N . PRO B 1 293 ? 5.164 -22.344 -12.477 1 98.69 293 PRO B N 1
ATOM 5804 C CA . PRO B 1 293 ? 6.504 -22.125 -11.938 1 98.69 293 PRO B CA 1
ATOM 5805 C C . PRO B 1 293 ? 6.5 -21.172 -10.734 1 98.69 293 PRO B C 1
ATOM 5807 O O . PRO B 1 293 ? 5.512 -20.484 -10.492 1 98.69 293 PRO B O 1
ATOM 5810 N N . ILE B 1 294 ? 7.578 -21.172 -9.953 1 98.62 294 ILE B N 1
ATOM 5811 C CA . ILE B 1 294 ? 7.684 -20.266 -8.82 1 98.62 294 ILE B CA 1
ATOM 5812 C C . ILE B 1 294 ? 7.734 -18.828 -9.32 1 98.62 294 ILE B C 1
ATOM 5814 O O . ILE B 1 294 ? 8.445 -18.516 -10.281 1 98.62 294 ILE B O 1
ATOM 5818 N N . TYR B 1 295 ? 6.887 -17.984 -8.789 1 97.88 295 TYR B N 1
ATOM 5819 C CA . TYR B 1 295 ? 6.867 -16.562 -9.086 1 97.88 295 TYR B CA 1
ATOM 5820 C C . TYR B 1 295 ? 6.633 -15.734 -7.824 1 97.88 295 TYR B C 1
ATOM 5822 O O . TYR B 1 295 ? 6.195 -16.266 -6.801 1 97.88 295 TYR B O 1
ATOM 5830 N N . ASP B 1 296 ? 6.973 -14.484 -7.828 1 95.38 296 ASP B N 1
ATOM 5831 C CA . ASP B 1 296 ? 6.695 -13.508 -6.785 1 95.38 296 ASP B CA 1
ATOM 5832 C C . ASP B 1 296 ? 7.391 -13.883 -5.477 1 95.38 296 ASP B C 1
ATOM 5834 O O . ASP B 1 296 ? 6.727 -14.156 -4.477 1 95.38 296 ASP B O 1
ATOM 5838 N N . THR B 1 297 ? 8.695 -13.789 -5.445 1 97.38 297 THR B N 1
ATOM 5839 C CA . THR B 1 297 ? 9.508 -14.086 -4.27 1 97.38 297 THR B CA 1
ATOM 5840 C C . THR B 1 297 ? 10.266 -12.844 -3.811 1 97.38 297 THR B C 1
ATOM 5842 O O . THR B 1 297 ? 11.391 -12.953 -3.311 1 97.38 297 THR B O 1
ATOM 5845 N N . GLY B 1 298 ? 9.695 -11.719 -4.047 1 95.31 298 GLY B N 1
ATOM 5846 C CA . GLY B 1 298 ? 10.359 -10.453 -3.783 1 95.31 298 GLY B CA 1
ATOM 5847 C C . GLY B 1 298 ? 10.445 -10.117 -2.307 1 95.31 298 GLY B C 1
ATOM 5848 O O . GLY B 1 298 ? 11.383 -9.461 -1.866 1 95.31 298 GLY B O 1
ATOM 5849 N N . ALA B 1 299 ? 9.445 -10.531 -1.525 1 92.38 299 ALA B N 1
ATOM 5850 C CA . ALA B 1 299 ? 9.414 -10.242 -0.093 1 92.38 299 ALA B CA 1
ATOM 5851 C C . ALA B 1 299 ? 10.297 -11.211 0.682 1 92.38 299 ALA B C 1
ATOM 5853 O O . ALA B 1 299 ? 9.805 -11.984 1.51 1 92.38 299 ALA B O 1
ATOM 5854 N N . SER B 1 300 ? 11.609 -11.117 0.415 1 96.31 300 SER B N 1
ATOM 5855 C CA . SER B 1 300 ? 12.578 -12.086 0.925 1 96.31 300 SER B CA 1
ATOM 5856 C C . SER B 1 300 ? 13.875 -11.406 1.345 1 96.31 300 SER B C 1
ATOM 5858 O O . SER B 1 300 ? 14.023 -10.195 1.178 1 96.31 300 SER B O 1
ATOM 5860 N N . LEU B 1 301 ? 14.742 -12.188 2.023 1 96.81 301 LEU B N 1
ATOM 5861 C CA . LEU B 1 301 ? 16.109 -11.797 2.359 1 96.81 301 LEU B CA 1
ATOM 5862 C C . LEU B 1 301 ? 16.109 -10.594 3.303 1 96.81 301 LEU B C 1
ATOM 5864 O O . LEU B 1 301 ? 16.875 -9.641 3.102 1 96.81 301 LEU B O 1
ATOM 5868 N N . TRP B 1 302 ? 15.219 -10.602 4.219 1 92.56 302 TRP B N 1
ATOM 5869 C CA . TRP B 1 302 ? 15.117 -9.648 5.324 1 92.56 302 TRP B CA 1
ATOM 5870 C C . TRP B 1 302 ? 14.844 -8.242 4.809 1 92.56 302 TRP B C 1
ATOM 5872 O O . TRP B 1 302 ? 15.203 -7.254 5.457 1 92.56 302 TRP B O 1
ATOM 5882 N N . SER B 1 303 ? 14.289 -8.18 3.594 1 89.25 303 SER B N 1
ATOM 5883 C CA . SER B 1 303 ? 13.891 -6.883 3.057 1 89.25 303 SER B CA 1
ATOM 5884 C C . SER B 1 303 ? 12.922 -6.172 3.992 1 89.25 303 SER B C 1
ATOM 5886 O O . SER B 1 303 ? 11.914 -6.75 4.398 1 89.25 303 SER B O 1
ATOM 5888 N N . GLY B 1 304 ? 13.266 -4.953 4.34 1 80.25 304 GLY B N 1
ATOM 5889 C CA . GLY B 1 304 ? 12.391 -4.16 5.195 1 80.25 304 GLY B CA 1
ATOM 5890 C C . GLY B 1 304 ? 12.602 -4.43 6.672 1 80.25 304 GLY B C 1
ATOM 5891 O O . GLY B 1 304 ? 11.953 -3.807 7.52 1 80.25 304 GLY B O 1
ATOM 5892 N N . GLU B 1 305 ? 13.469 -5.32 6.992 1 85.62 305 GLU B N 1
ATOM 5893 C CA . GLU B 1 305 ? 13.742 -5.664 8.383 1 85.62 305 GLU B CA 1
ATOM 5894 C C . GLU B 1 305 ? 15.031 -5.016 8.875 1 85.62 305 GLU B C 1
ATOM 5896 O O . GLU B 1 305 ? 15.977 -4.84 8.102 1 85.62 305 GLU B O 1
ATOM 5901 N N . LEU B 1 306 ? 15.039 -4.793 10.172 1 84.56 306 LEU B N 1
ATOM 5902 C CA . LEU B 1 306 ? 16.203 -4.137 10.758 1 84.56 306 LEU B CA 1
ATOM 5903 C C . LEU B 1 306 ? 17.359 -5.121 10.922 1 84.56 306 LEU B C 1
ATOM 5905 O O . LEU B 1 306 ? 18.453 -4.891 10.406 1 84.56 306 LEU B O 1
ATOM 5909 N N . ASP B 1 307 ? 17.031 -6.129 11.609 1 88.06 307 ASP B N 1
ATOM 5910 C CA . ASP B 1 307 ? 18.078 -7.109 11.906 1 88.06 307 ASP B CA 1
ATOM 5911 C C . ASP B 1 307 ? 18.016 -8.281 10.922 1 88.06 307 ASP B C 1
ATOM 5913 O O . ASP B 1 307 ? 16.938 -8.703 10.516 1 88.06 307 ASP B O 1
ATOM 5917 N N . VAL B 1 308 ? 19.172 -8.617 10.531 1 93.62 308 VAL B N 1
ATOM 5918 C CA . VAL B 1 308 ? 19.328 -9.859 9.789 1 93.62 308 VAL B CA 1
ATOM 5919 C C . VAL B 1 308 ? 19.766 -10.977 10.734 1 93.62 308 VAL B C 1
ATOM 5921 O O . VAL B 1 308 ? 20.906 -10.992 11.195 1 93.62 308 VAL B O 1
ATOM 5924 N N . ASP B 1 309 ? 18.797 -11.852 11.055 1 91.5 309 ASP B N 1
ATOM 5925 C CA . ASP B 1 309 ? 19.125 -12.914 12 1 91.5 309 ASP B CA 1
ATOM 5926 C C . ASP B 1 309 ? 18.469 -14.234 11.594 1 91.5 309 ASP B C 1
ATOM 5928 O O . ASP B 1 309 ? 17.891 -14.336 10.516 1 91.5 309 ASP B O 1
ATOM 5932 N N . GLY B 1 310 ? 18.734 -15.258 12.461 1 92 310 GLY B N 1
ATOM 5933 C CA . GLY B 1 310 ? 18.297 -16.594 12.102 1 92 310 GLY B CA 1
ATOM 5934 C C . GLY B 1 310 ? 16.984 -16.984 12.75 1 92 310 GLY B C 1
ATOM 5935 O O . GLY B 1 310 ? 16.594 -18.156 12.727 1 92 310 GLY B O 1
ATOM 5936 N N . ARG B 1 311 ? 16.266 -16.094 13.234 1 89.25 311 ARG B N 1
ATOM 5937 C CA . ARG B 1 311 ? 15.016 -16.406 13.906 1 89.25 311 ARG B CA 1
ATOM 5938 C C . ARG B 1 311 ? 13.961 -16.875 12.914 1 89.25 311 ARG B C 1
ATOM 5940 O O . ARG B 1 311 ? 13.938 -16.422 11.766 1 89.25 311 ARG B O 1
ATOM 5947 N N . ASP B 1 312 ? 13.109 -17.797 13.445 1 90.81 312 ASP B N 1
ATOM 5948 C CA . ASP B 1 312 ? 11.961 -18.234 12.664 1 90.81 312 ASP B CA 1
ATOM 5949 C C . ASP B 1 312 ? 10.992 -17.078 12.414 1 90.81 312 ASP B C 1
ATOM 5951 O O . ASP B 1 312 ? 11.133 -16 13 1 90.81 312 ASP B O 1
ATOM 5955 N N . TRP B 1 313 ? 10.141 -17.25 11.453 1 87.94 313 TRP B N 1
ATOM 5956 C CA . TRP B 1 313 ? 9.18 -16.203 11.125 1 87.94 313 TRP B CA 1
ATOM 5957 C C . TRP B 1 313 ? 7.809 -16.797 10.812 1 87.94 313 TRP B C 1
ATOM 5959 O O . TRP B 1 313 ? 7.656 -18.031 10.758 1 87.94 313 TRP B O 1
ATOM 5969 N N . PHE B 1 314 ? 6.852 -16.031 10.773 1 82.38 314 PHE B N 1
ATOM 5970 C CA . PHE B 1 314 ? 5.5 -16.453 10.422 1 82.38 314 PHE B CA 1
ATOM 5971 C C . PHE B 1 314 ? 5.387 -16.719 8.922 1 82.38 314 PHE B C 1
ATOM 5973 O O . PHE B 1 314 ? 5.188 -15.789 8.141 1 82.38 314 PHE B O 1
ATOM 5980 N N . ALA B 1 315 ? 5.504 -17.906 8.586 1 87.5 315 ALA B N 1
ATOM 5981 C CA . ALA B 1 315 ? 5.512 -18.266 7.172 1 87.5 315 ALA B CA 1
ATOM 5982 C C . ALA B 1 315 ? 4.09 -18.484 6.656 1 87.5 315 ALA B C 1
ATOM 5984 O O . ALA B 1 315 ? 3.201 -18.875 7.414 1 87.5 315 ALA B O 1
ATOM 5985 N N . LYS B 1 316 ? 3.879 -18.125 5.496 1 88.19 316 LYS B N 1
ATOM 5986 C CA . LYS B 1 316 ? 2.664 -18.438 4.754 1 88.19 316 LYS B CA 1
ATOM 5987 C C . LYS B 1 316 ? 2.906 -19.578 3.77 1 88.19 316 LYS B C 1
ATOM 5989 O O . LYS B 1 316 ? 4.035 -19.797 3.32 1 88.19 316 LYS B O 1
ATOM 5994 N N . PRO B 1 317 ? 1.911 -20.375 3.475 1 90.69 317 PRO B N 1
ATOM 5995 C CA . PRO B 1 317 ? 0.49 -20.172 3.77 1 90.69 317 PRO B CA 1
ATOM 5996 C C . PRO B 1 317 ? -0.026 -21.125 4.848 1 90.69 317 PRO B C 1
ATOM 5998 O O . PRO B 1 317 ? -1.112 -20.906 5.395 1 90.69 317 PRO B O 1
ATOM 6001 N N . PHE B 1 318 ? 0.611 -22.188 5.191 1 91.62 318 PHE B N 1
ATOM 6002 C CA . PHE B 1 318 ? -0.026 -23.375 5.75 1 91.62 318 PHE B CA 1
ATOM 6003 C C . PHE B 1 318 ? -0.174 -23.25 7.262 1 91.62 318 PHE B C 1
ATOM 6005 O O . PHE B 1 318 ? -0.996 -23.938 7.867 1 91.62 318 PHE B O 1
ATOM 6012 N N . TYR B 1 319 ? 0.569 -22.406 7.891 1 83.19 319 TYR B N 1
ATOM 6013 C CA . TYR B 1 319 ? 0.512 -22.281 9.344 1 83.19 319 TYR B CA 1
ATOM 6014 C C . TYR B 1 319 ? 0.316 -20.844 9.766 1 83.19 319 TYR B C 1
ATOM 6016 O O . TYR B 1 319 ? 0.975 -20.359 10.695 1 83.19 319 TYR B O 1
ATOM 6024 N N . THR B 1 320 ? -0.476 -20.094 9.156 1 70.06 320 THR B N 1
ATOM 6025 C CA . THR B 1 320 ? -0.68 -18.672 9.422 1 70.06 320 THR B CA 1
ATOM 6026 C C . THR B 1 320 ? -1.471 -18.469 10.711 1 70.06 320 THR B C 1
ATOM 6028 O O . THR B 1 320 ? -1.354 -17.438 11.359 1 70.06 320 THR B O 1
ATOM 6031 N N . ALA B 1 321 ? -2.148 -19.484 11.133 1 58.72 321 ALA B N 1
ATOM 6032 C CA . ALA B 1 321 ? -3.078 -19.328 12.25 1 58.72 321 ALA B CA 1
ATOM 6033 C C . ALA B 1 321 ? -2.441 -19.781 13.562 1 58.72 321 ALA B C 1
ATOM 6035 O O . ALA B 1 321 ? -3.082 -19.734 14.617 1 58.72 321 ALA B O 1
ATOM 6036 N N . THR B 1 322 ? -1.261 -20.078 13.602 1 59.31 322 THR B N 1
ATOM 6037 C CA . THR B 1 322 ? -0.717 -20.734 14.781 1 59.31 322 THR B CA 1
ATOM 6038 C C . THR B 1 322 ? -0.213 -19.703 15.797 1 59.31 322 THR B C 1
ATOM 6040 O O . THR B 1 322 ? 0.023 -20.047 16.953 1 59.31 322 THR B O 1
ATOM 6043 N N . GLY B 1 323 ? -0.237 -18.516 15.484 1 66.06 323 GLY B N 1
ATOM 6044 C CA . GLY B 1 323 ? 0.187 -17.484 16.422 1 66.06 323 GLY B CA 1
ATOM 6045 C C . GLY B 1 323 ? 1.677 -17.516 16.719 1 66.06 323 GLY B C 1
ATOM 6046 O O . GLY B 1 323 ? 2.176 -16.734 17.516 1 66.06 323 GLY B O 1
ATOM 6047 N N . GLU B 1 324 ? 2.395 -18.547 16.234 1 75.81 324 GLU B N 1
ATOM 6048 C CA . GLU B 1 324 ? 3.842 -18.641 16.406 1 75.81 324 GLU B CA 1
ATOM 6049 C C . GLU B 1 324 ? 4.551 -18.734 15.055 1 75.81 324 GLU B C 1
ATOM 6051 O O . GLU B 1 324 ? 3.959 -19.156 14.062 1 75.81 324 GLU B O 1
ATOM 6056 N N . PRO B 1 325 ? 5.82 -18.266 15.148 1 83.62 325 PRO B N 1
ATOM 6057 C CA . PRO B 1 325 ? 6.59 -18.469 13.922 1 83.62 325 PRO B CA 1
ATOM 6058 C C . PRO B 1 325 ? 6.559 -19.922 13.445 1 83.62 325 PRO B C 1
ATOM 6060 O O . PRO B 1 325 ? 6.582 -20.844 14.258 1 83.62 325 PRO B O 1
ATOM 6063 N N . SER B 1 326 ? 6.539 -20.141 12.109 1 88.19 326 SER B N 1
ATOM 6064 C CA . SER B 1 326 ? 6.18 -21.469 11.617 1 88.19 326 SER B CA 1
ATOM 6065 C C . SER B 1 326 ? 7.004 -21.844 10.391 1 88.19 326 SER B C 1
ATOM 6067 O O . SER B 1 326 ? 6.652 -22.781 9.656 1 88.19 326 SER B O 1
ATOM 6069 N N . ALA B 1 327 ? 8.016 -21.141 10.062 1 93.25 327 ALA B N 1
ATOM 6070 C CA . ALA B 1 327 ? 8.773 -21.406 8.836 1 93.25 327 ALA B CA 1
ATOM 6071 C C . ALA B 1 327 ? 9.43 -22.781 8.883 1 93.25 327 ALA B C 1
ATOM 6073 O O . ALA B 1 327 ? 9.398 -23.531 7.895 1 93.25 327 ALA B O 1
ATOM 6074 N N . LEU B 1 328 ? 9.977 -23.141 10 1 93.62 328 LEU B N 1
ATOM 6075 C CA . LEU B 1 328 ? 10.609 -24.453 10.133 1 93.62 328 LEU B CA 1
ATOM 6076 C C . LEU B 1 328 ? 9.562 -25.562 10.109 1 93.62 328 LEU B C 1
ATOM 6078 O O . LEU B 1 328 ? 9.797 -26.625 9.523 1 93.62 328 LEU B O 1
ATOM 6082 N N . ARG B 1 329 ? 8.469 -25.281 10.773 1 92.62 329 ARG B N 1
ATOM 6083 C CA . ARG B 1 329 ? 7.371 -26.234 10.75 1 92.62 329 ARG B CA 1
ATOM 6084 C C . ARG B 1 329 ? 6.883 -26.469 9.32 1 92.62 329 ARG B C 1
ATOM 6086 O O . ARG B 1 329 ? 6.621 -27.609 8.922 1 92.62 329 ARG B O 1
ATOM 6093 N N . GLN B 1 330 ? 6.766 -25.438 8.594 1 94.88 330 GLN B N 1
ATOM 6094 C CA . GLN B 1 330 ? 6.32 -25.531 7.207 1 94.88 330 GLN B CA 1
ATOM 6095 C C . GLN B 1 330 ? 7.359 -26.25 6.348 1 94.88 330 GLN B C 1
ATOM 6097 O O . GLN B 1 330 ? 7.004 -27 5.441 1 94.88 330 GLN B O 1
ATOM 6102 N N . LEU B 1 331 ? 8.594 -26.047 6.637 1 95.81 331 LEU B N 1
ATOM 6103 C CA . LEU B 1 331 ? 9.672 -26.703 5.902 1 95.81 331 LEU B CA 1
ATOM 6104 C C . LEU B 1 331 ? 9.609 -28.219 6.066 1 95.81 331 LEU B C 1
ATOM 6106 O O . LEU B 1 331 ? 9.945 -28.953 5.141 1 95.81 331 LEU B O 1
ATOM 6110 N N . ARG B 1 332 ? 9.117 -28.688 7.121 1 93.25 332 ARG B N 1
ATOM 6111 C CA . ARG B 1 332 ? 9.055 -30.109 7.422 1 93.25 332 ARG B CA 1
ATOM 6112 C C . ARG B 1 332 ? 7.98 -30.797 6.59 1 93.25 332 ARG B C 1
ATOM 6114 O O . ARG B 1 332 ? 7.914 -32.031 6.547 1 93.25 332 ARG B O 1
ATOM 6121 N N . LEU B 1 333 ? 7.238 -30.031 5.875 1 95.5 333 LEU B N 1
ATOM 6122 C CA . LEU B 1 333 ? 6.215 -30.609 5.004 1 95.5 333 LEU B CA 1
ATOM 6123 C C . LEU B 1 333 ? 6.836 -31.141 3.717 1 95.5 333 LEU B C 1
ATOM 6125 O O . LEU B 1 333 ? 6.18 -31.859 2.959 1 95.5 333 LEU B O 1
ATOM 6129 N N . VAL B 1 334 ? 8.086 -30.812 3.453 1 97.06 334 VAL B N 1
ATOM 6130 C CA . VAL B 1 334 ? 8.766 -31.312 2.258 1 97.06 334 VAL B CA 1
ATOM 6131 C C . VAL B 1 334 ? 8.812 -32.844 2.273 1 97.06 334 VAL B C 1
ATOM 6133 O O . VAL B 1 334 ? 9.195 -33.438 3.277 1 97.06 334 VAL B O 1
ATOM 6136 N N . GLU B 1 335 ? 8.5 -33.375 1.168 1 95.38 335 GLU B N 1
ATOM 6137 C CA . GLU B 1 335 ? 8.328 -34.844 1.125 1 95.38 335 GLU B CA 1
ATOM 6138 C C . GLU B 1 335 ? 9.539 -35.531 0.499 1 95.38 335 GLU B C 1
ATOM 6140 O O . GLU B 1 335 ? 9.938 -36.625 0.922 1 95.38 335 GLU B O 1
ATOM 6145 N N . ASP B 1 336 ? 10.078 -35 -0.537 1 95.56 336 ASP B N 1
ATOM 6146 C CA . ASP B 1 336 ? 11.188 -35.656 -1.24 1 95.56 336 ASP B CA 1
ATOM 6147 C C . ASP B 1 336 ? 12.414 -34.75 -1.273 1 95.56 336 ASP B C 1
ATOM 6149 O O . ASP B 1 336 ? 12.633 -34.031 -2.24 1 95.56 336 ASP B O 1
ATOM 6153 N N . TRP B 1 337 ? 13.281 -34.969 -0.385 1 95 337 TRP B N 1
ATOM 6154 C CA . TRP B 1 337 ? 14.484 -34.156 -0.239 1 95 337 TRP B CA 1
ATOM 6155 C C . TRP B 1 337 ? 15.523 -34.531 -1.288 1 95 337 TRP B C 1
ATOM 6157 O O . TRP B 1 337 ? 16.453 -33.781 -1.554 1 95 337 TRP B O 1
ATOM 6167 N N . SER B 1 338 ? 15.391 -35.719 -1.844 1 93.44 338 SER B N 1
ATOM 6168 C CA . SER B 1 338 ? 16.391 -36.219 -2.764 1 93.44 338 SER B CA 1
ATOM 6169 C C . SER B 1 338 ? 16.422 -35.438 -4.066 1 93.44 338 SER B C 1
ATOM 6171 O O . SER B 1 338 ? 17.391 -35.5 -4.82 1 93.44 338 SER B O 1
ATOM 6173 N N . ARG B 1 339 ? 15.43 -34.656 -4.285 1 95.94 339 ARG B N 1
ATOM 6174 C CA . ARG B 1 339 ? 15.312 -33.906 -5.535 1 95.94 339 ARG B CA 1
ATOM 6175 C C . ARG B 1 339 ? 16.203 -32.656 -5.527 1 95.94 339 ARG B C 1
ATOM 6177 O O . ARG B 1 339 ? 16.422 -32.031 -6.57 1 95.94 339 ARG B O 1
ATOM 6184 N N . PHE B 1 340 ? 16.688 -32.281 -4.371 1 96.88 340 PHE B N 1
ATOM 6185 C CA . PHE B 1 340 ? 17.422 -31.016 -4.258 1 96.88 340 PHE B CA 1
ATOM 6186 C C . PHE B 1 340 ? 18.906 -31.266 -4.078 1 96.88 340 PHE B C 1
ATOM 6188 O O . PHE B 1 340 ? 19.328 -31.891 -3.098 1 96.88 340 PHE B O 1
ATOM 6195 N N . ASP B 1 341 ? 19.719 -30.781 -5.016 1 96 341 ASP B N 1
ATOM 6196 C CA . ASP B 1 341 ? 21.172 -30.812 -4.898 1 96 341 ASP B CA 1
ATOM 6197 C C . ASP B 1 341 ? 21.688 -29.609 -4.109 1 96 341 ASP B C 1
ATOM 6199 O O . ASP B 1 341 ? 22.016 -28.578 -4.691 1 96 341 ASP B O 1
ATOM 6203 N N . LEU B 1 342 ? 21.906 -29.828 -2.893 1 95.69 342 LEU B N 1
ATOM 6204 C CA . LEU B 1 342 ? 22.281 -28.719 -2.016 1 95.69 342 LEU B CA 1
ATOM 6205 C C . LEU B 1 342 ? 23.734 -28.328 -2.24 1 95.69 342 LEU B C 1
ATOM 6207 O O . LEU B 1 342 ? 24.156 -27.234 -1.855 1 95.69 342 LEU B O 1
ATOM 6211 N N . ASP B 1 343 ? 24.547 -29.141 -2.818 1 95 343 ASP B N 1
ATOM 6212 C CA . ASP B 1 343 ? 25.922 -28.812 -3.131 1 95 343 ASP B CA 1
ATOM 6213 C C . ASP B 1 343 ? 26 -27.734 -4.207 1 95 343 ASP B C 1
ATOM 6215 O O . ASP B 1 343 ? 26.969 -26.969 -4.27 1 95 343 ASP B O 1
ATOM 6219 N N . ALA B 1 344 ? 25 -27.734 -5 1 96.31 344 ALA B N 1
ATOM 6220 C CA . ALA B 1 344 ? 24.938 -26.734 -6.055 1 96.31 344 ALA B CA 1
ATOM 6221 C C . ALA B 1 344 ? 24.781 -25.328 -5.473 1 96.31 344 ALA B C 1
ATOM 6223 O O . ALA B 1 344 ? 24.969 -24.344 -6.176 1 96.31 344 ALA B O 1
ATOM 6224 N N . LEU B 1 345 ? 24.578 -25.234 -4.137 1 97.62 345 LEU B N 1
ATOM 6225 C CA . LEU B 1 345 ? 24.297 -23.953 -3.51 1 97.62 345 LEU B CA 1
ATOM 6226 C C . LEU B 1 345 ? 25.547 -23.438 -2.781 1 97.62 345 LEU B C 1
ATOM 6228 O O . LEU B 1 345 ? 25.484 -22.375 -2.141 1 97.62 345 LEU B O 1
ATOM 6232 N N . SER B 1 346 ? 26.656 -24.047 -2.879 1 94.75 346 SER B N 1
ATOM 6233 C CA . SER B 1 346 ? 27.844 -23.75 -2.074 1 94.75 346 SER B CA 1
ATOM 6234 C C . SER B 1 346 ? 28.266 -22.297 -2.236 1 94.75 346 SER B C 1
ATOM 6236 O O . SER B 1 346 ? 28.688 -21.656 -1.271 1 94.75 346 SER B O 1
ATOM 6238 N N . ASP B 1 347 ? 28.109 -21.75 -3.434 1 96.19 347 ASP B N 1
ATOM 6239 C CA . ASP B 1 347 ? 28.562 -20.391 -3.648 1 96.19 347 ASP B CA 1
ATOM 6240 C C . ASP B 1 347 ? 27.375 -19.438 -3.803 1 96.19 347 ASP B C 1
ATOM 6242 O O . ASP B 1 347 ? 27.562 -18.25 -4.105 1 96.19 347 ASP B O 1
ATOM 6246 N N . TRP B 1 348 ? 26.203 -19.938 -3.6 1 97.5 348 TRP B N 1
ATOM 6247 C CA . TRP B 1 348 ? 25 -19.125 -3.826 1 97.5 348 TRP B CA 1
ATOM 6248 C C . TRP B 1 348 ? 24.922 -17.984 -2.828 1 97.5 348 TRP B C 1
ATOM 6250 O O . TRP B 1 348 ? 24.547 -16.859 -3.188 1 97.5 348 TRP B O 1
ATOM 6260 N N . PRO B 1 349 ? 25.297 -18.188 -1.521 1 98.19 349 PRO B N 1
ATOM 6261 C CA . PRO B 1 349 ? 25.266 -17.078 -0.579 1 98.19 349 PRO B CA 1
ATOM 6262 C C . PRO B 1 349 ? 26.141 -15.906 -1.016 1 98.19 349 PRO B C 1
ATOM 6264 O O . PRO B 1 349 ? 25.75 -14.75 -0.896 1 98.19 349 PRO B O 1
ATOM 6267 N N . ASP B 1 350 ? 27.297 -16.234 -1.548 1 97.81 350 ASP B N 1
ATOM 6268 C CA . ASP B 1 350 ? 28.203 -15.195 -2.039 1 97.81 350 ASP B CA 1
ATOM 6269 C C . ASP B 1 350 ? 27.609 -14.484 -3.256 1 97.81 350 ASP B C 1
ATOM 6271 O O . ASP B 1 350 ? 27.703 -13.258 -3.371 1 97.81 350 ASP B O 1
ATOM 6275 N N . GLU B 1 351 ? 27.078 -15.234 -4.09 1 97.25 351 GLU B N 1
ATOM 6276 C CA . GLU B 1 351 ? 26.438 -14.664 -5.277 1 97.25 351 GLU B CA 1
ATOM 6277 C C . GLU B 1 351 ? 25.281 -13.75 -4.906 1 97.25 351 GLU B C 1
ATOM 6279 O O . GLU B 1 351 ? 25.125 -12.672 -5.488 1 97.25 351 GLU B O 1
ATOM 6284 N N . ALA B 1 352 ? 24.453 -14.172 -3.994 1 97.75 352 ALA B N 1
ATOM 6285 C CA . ALA B 1 352 ? 23.328 -13.375 -3.539 1 97.75 352 ALA B CA 1
ATOM 6286 C C . ALA B 1 352 ? 23.797 -12.055 -2.936 1 97.75 352 ALA B C 1
ATOM 6288 O O . ALA B 1 352 ? 23.25 -10.992 -3.25 1 97.75 352 ALA B O 1
ATOM 6289 N N . ALA B 1 353 ? 24.797 -12.148 -2.09 1 97 353 ALA B N 1
ATOM 6290 C CA . ALA B 1 353 ? 25.359 -10.945 -1.478 1 97 353 ALA B CA 1
ATOM 6291 C C . ALA B 1 353 ? 25.922 -10 -2.535 1 97 353 ALA B C 1
ATOM 6293 O O . ALA B 1 353 ? 25.781 -8.781 -2.434 1 97 353 ALA B O 1
ATOM 6294 N N . HIS B 1 354 ? 26.547 -10.594 -3.48 1 95.88 354 HIS B N 1
ATOM 6295 C CA . HIS B 1 354 ? 27.109 -9.805 -4.566 1 95.88 354 HIS B CA 1
ATOM 6296 C C . HIS B 1 354 ? 26.016 -9.094 -5.359 1 95.88 354 HIS B C 1
ATOM 6298 O O . HIS B 1 354 ? 26.141 -7.91 -5.676 1 95.88 354 HIS B O 1
ATOM 6304 N N . GLU B 1 355 ? 25.031 -9.82 -5.703 1 94.88 355 GLU B N 1
ATOM 6305 C CA . GLU B 1 355 ? 23.922 -9.227 -6.434 1 94.88 355 GLU B CA 1
ATOM 6306 C C . GLU B 1 355 ? 23.312 -8.055 -5.66 1 94.88 355 GLU B C 1
ATOM 6308 O O . GLU B 1 355 ? 23 -7.016 -6.246 1 94.88 355 GLU B O 1
ATOM 6313 N N . LEU B 1 356 ? 23.141 -8.203 -4.355 1 94.69 356 LEU B N 1
ATOM 6314 C CA . LEU B 1 356 ? 22.562 -7.16 -3.516 1 94.69 356 LEU B CA 1
ATOM 6315 C C . LEU B 1 356 ? 23.484 -5.949 -3.436 1 94.69 356 LEU B C 1
ATOM 6317 O O . LEU B 1 356 ? 23.031 -4.828 -3.199 1 94.69 356 LEU B O 1
ATOM 6321 N N . SER B 1 357 ? 24.75 -6.141 -3.598 1 92.88 357 SER B N 1
ATOM 6322 C CA . SER B 1 357 ? 25.734 -5.07 -3.445 1 92.88 357 SER B CA 1
ATOM 6323 C C . SER B 1 357 ? 25.797 -4.207 -4.703 1 92.88 357 SER B C 1
ATOM 6325 O O . SER B 1 357 ? 26.344 -3.1 -4.668 1 92.88 357 SER B O 1
ATOM 6327 N N . ARG B 1 358 ? 25.25 -4.723 -5.777 1 86.31 358 ARG B N 1
ATOM 6328 C CA . ARG B 1 358 ? 25.438 -4.117 -7.09 1 86.31 358 ARG B CA 1
ATOM 6329 C C . ARG B 1 358 ? 24.891 -2.691 -7.121 1 86.31 358 ARG B C 1
ATOM 6331 O O . ARG B 1 358 ? 25.453 -1.821 -7.789 1 86.31 358 ARG B O 1
ATOM 6338 N N . MET B 1 359 ? 23.891 -2.473 -6.324 1 80.75 359 MET B N 1
ATOM 6339 C CA . MET B 1 359 ? 23.266 -1.157 -6.434 1 80.75 359 MET B CA 1
ATOM 6340 C C . MET B 1 359 ? 23.766 -0.222 -5.34 1 80.75 359 MET B C 1
ATOM 6342 O O . MET B 1 359 ? 23.344 0.93 -5.254 1 80.75 359 MET B O 1
ATOM 6346 N N . ARG B 1 360 ? 24.625 -0.688 -4.523 1 82.56 360 ARG B N 1
ATOM 6347 C CA . ARG B 1 360 ? 25.297 0.102 -3.49 1 82.56 360 ARG B CA 1
ATOM 6348 C C . ARG B 1 360 ? 24.281 0.767 -2.57 1 82.56 360 ARG B C 1
ATOM 6350 O O . ARG B 1 360 ? 24.422 1.941 -2.225 1 82.56 360 ARG B O 1
ATOM 6357 N N . MET B 1 361 ? 23.359 0.029 -2.217 1 85.81 361 MET B N 1
ATOM 6358 C CA . MET B 1 361 ? 22.297 0.552 -1.357 1 85.81 361 MET B CA 1
ATOM 6359 C C . MET B 1 361 ? 22.5 0.116 0.089 1 85.81 361 MET B C 1
ATOM 6361 O O . MET B 1 361 ? 22.141 0.836 1.019 1 85.81 361 MET B O 1
ATOM 6365 N N . PHE B 1 362 ? 23.203 -1.007 0.278 1 90.81 362 PHE B N 1
ATOM 6366 C CA . PHE B 1 362 ? 23.203 -1.625 1.6 1 90.81 362 PHE B CA 1
ATOM 6367 C C . PHE B 1 362 ? 24.594 -1.581 2.209 1 90.81 362 PHE B C 1
ATOM 6369 O O . PHE B 1 362 ? 25.594 -1.722 1.499 1 90.81 362 PHE B O 1
ATOM 6376 N N . ALA B 1 363 ? 24.609 -1.519 3.516 1 91.94 363 ALA B N 1
ATOM 6377 C CA . ALA B 1 363 ? 25.859 -1.562 4.262 1 91.94 363 ALA B CA 1
ATOM 6378 C C . ALA B 1 363 ? 26.547 -2.92 4.109 1 91.94 363 ALA B C 1
ATOM 6380 O O . ALA B 1 363 ? 25.875 -3.957 4.102 1 91.94 363 ALA B O 1
ATOM 6381 N N . PRO B 1 364 ? 27.828 -2.85 4.043 1 93.25 364 PRO B N 1
ATOM 6382 C CA . PRO B 1 364 ? 28.578 -4.105 3.924 1 93.25 364 PRO B CA 1
ATOM 6383 C C . PRO B 1 364 ? 28.281 -5.074 5.07 1 93.25 364 PRO B C 1
ATOM 6385 O O . PRO B 1 364 ? 28.234 -6.285 4.859 1 93.25 364 PRO B O 1
ATOM 6388 N N . GLU B 1 365 ? 28.078 -4.52 6.25 1 93.62 365 GLU B N 1
ATOM 6389 C CA . GLU B 1 365 ? 27.781 -5.367 7.406 1 93.62 365 GLU B CA 1
ATOM 6390 C C . GLU B 1 365 ? 26.469 -6.121 7.215 1 93.62 365 GLU B C 1
ATOM 6392 O O . GLU B 1 365 ? 26.359 -7.281 7.609 1 93.62 365 GLU B O 1
ATOM 6397 N N . ARG B 1 366 ? 25.578 -5.492 6.648 1 93.31 366 ARG B N 1
ATOM 6398 C CA . ARG B 1 366 ? 24.281 -6.117 6.391 1 93.31 366 ARG B CA 1
ATOM 6399 C C . ARG B 1 366 ? 24.406 -7.211 5.336 1 93.31 366 ARG B C 1
ATOM 6401 O O . ARG B 1 366 ? 23.828 -8.289 5.484 1 93.31 366 ARG B O 1
ATOM 6408 N N . LEU B 1 367 ? 25.141 -6.926 4.297 1 96.38 367 LEU B N 1
ATOM 6409 C CA . LEU B 1 367 ? 25.359 -7.906 3.24 1 96.38 367 LEU B CA 1
ATOM 6410 C C . LEU B 1 367 ? 26.047 -9.148 3.787 1 96.38 367 LEU B C 1
ATOM 6412 O O . LEU B 1 367 ? 25.688 -10.273 3.428 1 96.38 367 LEU B O 1
ATOM 6416 N N . ASP B 1 368 ? 26.953 -8.875 4.641 1 96.69 368 ASP B N 1
ATOM 6417 C CA . ASP B 1 368 ? 27.656 -9.984 5.27 1 96.69 368 ASP B CA 1
ATOM 6418 C C . ASP B 1 368 ? 26.719 -10.797 6.156 1 96.69 368 ASP B C 1
ATOM 6420 O O . ASP B 1 368 ? 26.781 -12.031 6.188 1 96.69 368 ASP B O 1
ATOM 6424 N N . ALA B 1 369 ? 25.906 -10.117 6.863 1 96.75 369 ALA B N 1
ATOM 6425 C CA . ALA B 1 369 ? 24.938 -10.797 7.723 1 96.75 369 ALA B CA 1
ATOM 6426 C C . ALA B 1 369 ? 24 -11.672 6.902 1 96.75 369 ALA B C 1
ATOM 6428 O O . ALA B 1 369 ? 23.672 -12.797 7.305 1 96.75 369 ALA B O 1
ATOM 6429 N N . ILE B 1 370 ? 23.547 -11.195 5.766 1 97.5 370 ILE B N 1
ATOM 6430 C CA . ILE B 1 370 ? 22.672 -11.961 4.895 1 97.5 370 ILE B CA 1
ATOM 6431 C C . ILE B 1 370 ? 23.406 -13.195 4.375 1 97.5 370 ILE B C 1
ATOM 6433 O O . ILE B 1 370 ? 22.859 -14.305 4.402 1 97.5 370 ILE B O 1
ATOM 6437 N N . ARG B 1 371 ? 24.641 -13.008 3.936 1 98.12 371 ARG B N 1
ATOM 6438 C CA . ARG B 1 371 ? 25.453 -14.109 3.443 1 98.12 371 ARG B CA 1
ATOM 6439 C C . ARG B 1 371 ? 25.578 -15.211 4.492 1 98.12 371 ARG B C 1
ATOM 6441 O O . ARG B 1 371 ? 25.391 -16.391 4.195 1 98.12 371 ARG B O 1
ATOM 6448 N N . VAL B 1 372 ? 25.875 -14.789 5.68 1 98.06 372 VAL B N 1
ATOM 6449 C CA . VAL B 1 372 ? 26.094 -15.727 6.781 1 98.06 372 VAL B CA 1
ATOM 6450 C C . VAL B 1 372 ? 24.797 -16.484 7.059 1 98.06 372 VAL B C 1
ATOM 6452 O O . VAL B 1 372 ? 24.812 -17.703 7.266 1 98.06 372 VAL B O 1
ATOM 6455 N N . GLN B 1 373 ? 23.719 -15.766 7.059 1 98 373 GLN B N 1
ATOM 6456 C CA . GLN B 1 373 ? 22.438 -16.406 7.336 1 98 373 GLN B CA 1
ATOM 6457 C C . GLN B 1 373 ? 22.078 -17.406 6.234 1 98 373 GLN B C 1
ATOM 6459 O O . GLN B 1 373 ? 21.484 -18.453 6.504 1 98 373 GLN B O 1
ATOM 6464 N N . LEU B 1 374 ? 22.375 -17.094 5.008 1 98.5 374 LEU B N 1
ATOM 6465 C CA . LEU B 1 374 ? 22.094 -18 3.908 1 98.5 374 LEU B CA 1
ATOM 6466 C C . LEU B 1 374 ? 22.906 -19.297 4.047 1 98.5 374 LEU B C 1
ATOM 6468 O O . LEU B 1 374 ? 22.391 -20.375 3.781 1 98.5 374 LEU B O 1
ATOM 6472 N N . VAL B 1 375 ? 24.141 -19.156 4.488 1 98.19 375 VAL B N 1
ATOM 6473 C CA . VAL B 1 375 ? 24.969 -20.328 4.734 1 98.19 375 VAL B CA 1
ATOM 6474 C C . VAL B 1 375 ? 24.344 -21.203 5.824 1 98.19 375 VAL B C 1
ATOM 6476 O O . VAL B 1 375 ? 24.266 -22.422 5.688 1 98.19 375 VAL B O 1
ATOM 6479 N N . LYS B 1 376 ? 23.906 -20.594 6.848 1 97.62 376 LYS B N 1
ATOM 6480 C CA . LYS B 1 376 ? 23.281 -21.312 7.953 1 97.62 376 LYS B CA 1
ATOM 6481 C C . LYS B 1 376 ? 22 -22.016 7.508 1 97.62 376 LYS B C 1
ATOM 6483 O O . LYS B 1 376 ? 21.719 -23.125 7.941 1 97.62 376 LYS B O 1
ATOM 6488 N N . ARG B 1 377 ? 21.297 -21.422 6.645 1 97.5 377 ARG B N 1
ATOM 6489 C CA . ARG B 1 377 ? 20.031 -22 6.176 1 97.5 377 ARG B CA 1
ATOM 6490 C C . ARG B 1 377 ? 20.281 -23.203 5.289 1 97.5 377 ARG B C 1
ATOM 6492 O O . ARG B 1 377 ? 19.547 -24.203 5.367 1 97.5 377 ARG B O 1
ATOM 6499 N N . ILE B 1 378 ? 21.281 -23.109 4.457 1 97.69 378 ILE B N 1
ATOM 6500 C CA . ILE B 1 378 ? 21.672 -24.266 3.672 1 97.69 378 ILE B CA 1
ATOM 6501 C C . ILE B 1 378 ? 22.078 -25.406 4.605 1 97.69 378 ILE B C 1
ATOM 6503 O O . ILE B 1 378 ? 21.703 -26.562 4.391 1 97.69 378 ILE B O 1
ATOM 6507 N N . GLY B 1 379 ? 22.828 -25.062 5.641 1 96 379 GLY B N 1
ATOM 6508 C CA . GLY B 1 379 ? 23.203 -26.047 6.637 1 96 379 GLY B CA 1
ATOM 6509 C C . GLY B 1 379 ? 22 -26.703 7.305 1 96 379 GLY B C 1
ATOM 6510 O O . GLY B 1 379 ? 22.016 -27.922 7.535 1 96 379 GLY B O 1
ATOM 6511 N N . MET B 1 380 ? 21.047 -25.922 7.582 1 95.25 380 MET B N 1
ATOM 6512 C CA . MET B 1 380 ? 19.828 -26.438 8.195 1 95.25 380 MET B CA 1
ATOM 6513 C C . MET B 1 380 ? 19.141 -27.438 7.281 1 95.25 380 MET B C 1
ATOM 6515 O O . MET B 1 380 ? 18.672 -28.484 7.734 1 95.25 380 MET B O 1
ATOM 6519 N N . LEU B 1 381 ? 19.094 -27.141 6.012 1 96.12 381 LEU B N 1
ATOM 6520 C CA . LEU B 1 381 ? 18.5 -28.062 5.055 1 96.12 381 LEU B CA 1
ATOM 6521 C C . LEU B 1 381 ? 19.25 -29.391 5.031 1 96.12 381 LEU B C 1
ATOM 6523 O O . LEU B 1 381 ? 18.641 -30.453 4.969 1 96.12 381 LEU B O 1
ATOM 6527 N N . ARG B 1 382 ? 20.531 -29.281 5.09 1 94.12 382 ARG B N 1
ATOM 6528 C CA . ARG B 1 382 ? 21.359 -30.484 5.086 1 94.12 382 ARG B CA 1
ATOM 6529 C C . ARG B 1 382 ? 21.062 -31.359 6.309 1 94.12 382 ARG B C 1
ATOM 6531 O O . ARG B 1 382 ? 20.953 -32.562 6.195 1 94.12 382 ARG B O 1
ATOM 6538 N N . ARG B 1 383 ? 20.891 -30.719 7.383 1 92.62 383 ARG B N 1
ATOM 6539 C CA . ARG B 1 383 ? 20.609 -31.438 8.617 1 92.62 383 ARG B CA 1
ATOM 6540 C C . ARG B 1 383 ? 19.234 -32.125 8.562 1 92.62 383 ARG B C 1
ATOM 6542 O O . ARG B 1 383 ? 19.094 -33.281 8.992 1 92.62 383 ARG B O 1
ATOM 6549 N N . ILE B 1 384 ? 18.312 -31.422 8.039 1 91.25 384 ILE B N 1
ATOM 6550 C CA . ILE B 1 384 ? 16.969 -31.969 7.945 1 91.25 384 ILE B CA 1
ATOM 6551 C C . ILE B 1 384 ? 16.969 -33.156 6.984 1 91.25 384 ILE B C 1
ATOM 6553 O O . ILE B 1 384 ? 16.359 -34.188 7.27 1 91.25 384 ILE B O 1
ATOM 6557 N N . ARG B 1 385 ? 17.625 -33.031 5.957 1 88.69 385 ARG B N 1
ATOM 6558 C CA . ARG B 1 385 ? 17.703 -34.094 4.953 1 88.69 385 ARG B CA 1
ATOM 6559 C C . ARG B 1 385 ? 18.359 -35.344 5.531 1 88.69 385 ARG B C 1
ATOM 6561 O O . ARG B 1 385 ? 17.953 -36.438 5.215 1 88.69 385 ARG B O 1
ATOM 6568 N N . GLU B 1 386 ? 19.391 -35.156 6.363 1 85.12 386 GLU B N 1
ATOM 6569 C CA . GLU B 1 386 ? 20.125 -36.281 6.945 1 85.12 386 GLU B CA 1
ATOM 6570 C C . GLU B 1 386 ? 19.375 -36.875 8.148 1 85.12 386 GLU B C 1
ATOM 6572 O O . GLU B 1 386 ? 19.828 -37.844 8.742 1 85.12 386 GLU B O 1
ATOM 6577 N N . GLY B 1 387 ? 18.156 -36.406 8.414 1 75.88 387 GLY B N 1
ATOM 6578 C CA . GLY B 1 387 ? 17.328 -36.969 9.477 1 75.88 387 GLY B CA 1
ATOM 6579 C C . GLY B 1 387 ? 17.719 -36.469 10.859 1 75.88 387 GLY B C 1
ATOM 6580 O O . GLY B 1 387 ? 17.375 -37.094 11.867 1 75.88 387 GLY B O 1
ATOM 6581 N N . GLU B 1 388 ? 18.594 -35.5 10.953 1 60.03 388 GLU B N 1
ATOM 6582 C CA . GLU B 1 388 ? 18.938 -34.969 12.266 1 60.03 388 GLU B CA 1
ATOM 6583 C C . GLU B 1 388 ? 17.75 -34.25 12.906 1 60.03 388 GLU B C 1
ATOM 6585 O O . GLU B 1 388 ? 17.062 -33.469 12.25 1 60.03 388 GLU B O 1
ATOM 6590 N N . VAL B 1 389 ? 17.094 -34.938 13.789 1 47.59 389 VAL B N 1
ATOM 6591 C CA . VAL B 1 389 ? 15.953 -34.406 14.539 1 47.59 389 VAL B CA 1
ATOM 6592 C C . VAL B 1 389 ? 16.281 -33 15.031 1 47.59 389 VAL B C 1
ATOM 6594 O O . VAL B 1 389 ? 17.234 -32.812 15.797 1 47.59 389 VAL B O 1
ATOM 6597 N N . LEU B 1 390 ? 16.062 -32.156 14.281 1 48.03 390 LEU B N 1
ATOM 6598 C CA . LEU B 1 390 ? 16.266 -30.781 14.727 1 48.03 390 LEU B CA 1
ATOM 6599 C C . LEU B 1 390 ? 15.453 -30.484 15.977 1 48.03 390 LEU B C 1
ATOM 6601 O O . LEU B 1 390 ? 14.242 -30.719 16 1 48.03 390 LEU B O 1
ATOM 6605 N N . ARG B 1 391 ? 15.953 -30.656 17.234 1 34.94 391 ARG B N 1
ATOM 6606 C CA . ARG B 1 391 ? 15.328 -30.188 18.453 1 34.94 391 ARG B CA 1
ATOM 6607 C C . ARG B 1 391 ? 14.836 -28.766 18.312 1 34.94 391 ARG B C 1
ATOM 6609 O O . ARG B 1 391 ? 15.625 -27.844 18.047 1 34.94 391 ARG B O 1
ATOM 6616 N N . VAL B 1 392 ? 13.781 -28.578 17.812 1 36.72 392 VAL B N 1
ATOM 6617 C CA . VAL B 1 392 ? 13.141 -27.266 17.812 1 36.72 392 VAL B CA 1
ATOM 6618 C C . VAL B 1 392 ? 13.172 -26.688 19.234 1 36.72 392 VAL B C 1
ATOM 6620 O O . VAL B 1 392 ? 12.734 -27.328 20.188 1 36.72 392 VAL B O 1
ATOM 6623 N N . SER B 1 393 ? 14.148 -25.906 19.594 1 34.22 393 SER B N 1
ATOM 6624 C CA . SER B 1 393 ? 14.102 -25.234 20.875 1 34.22 393 SER B CA 1
ATOM 6625 C C . SER B 1 393 ? 12.711 -24.688 21.172 1 34.22 393 SER B C 1
ATOM 6627 O O . SER B 1 393 ? 12.125 -23.984 20.359 1 34.22 393 SER B O 1
ATOM 6629 N N . GLY B 1 394 ? 11.906 -25.422 21.859 1 33.75 394 GLY B N 1
ATOM 6630 C CA . GLY B 1 394 ? 10.562 -25.156 22.328 1 33.75 394 GLY B CA 1
ATOM 6631 C C . GLY B 1 394 ? 10.367 -23.734 22.812 1 33.75 394 GLY B C 1
ATOM 6632 O O . GLY B 1 394 ? 11.336 -22.984 22.953 1 33.75 394 GLY B O 1
ATOM 6633 N N . PRO B 1 395 ? 9.203 -23.266 22.797 1 33.25 395 PRO B N 1
ATOM 6634 C CA . PRO B 1 395 ? 8.898 -21.906 23.25 1 33.25 395 PRO B CA 1
ATOM 6635 C C . PRO B 1 395 ? 9.469 -21.625 24.641 1 33.25 395 PRO B C 1
ATOM 6637 O O . PRO B 1 395 ? 9.656 -22.547 25.438 1 33.25 395 PRO B O 1
ATOM 6640 N N . ILE B 1 396 ? 10.18 -20.5 24.844 1 31.38 396 ILE B N 1
ATOM 6641 C CA . ILE B 1 396 ? 10.531 -20.016 26.188 1 31.38 396 ILE B CA 1
ATOM 6642 C C . ILE B 1 396 ? 9.289 -20 27.062 1 31.38 396 ILE B C 1
ATOM 6644 O O . ILE B 1 396 ? 8.344 -19.25 26.812 1 31.38 396 ILE B O 1
ATOM 6648 N N . ARG B 1 397 ? 8.906 -21.016 27.844 1 35.34 397 ARG B N 1
ATOM 6649 C CA . ARG B 1 397 ? 7.688 -21.188 28.625 1 35.34 397 ARG B CA 1
ATOM 6650 C C . ARG B 1 397 ? 7.73 -20.359 29.906 1 35.34 397 ARG B C 1
ATOM 6652 O O . ARG B 1 397 ? 6.703 -20.125 30.531 1 35.34 397 ARG B O 1
ATOM 6659 N N . ASN B 1 398 ? 8.938 -20.391 30.812 1 34.25 398 ASN B N 1
ATOM 6660 C CA . ASN B 1 398 ? 9.047 -19.641 32.062 1 34.25 398 ASN B CA 1
ATOM 6661 C C . ASN B 1 398 ? 10.273 -18.734 32.062 1 34.25 398 ASN B C 1
ATOM 6663 O O . ASN B 1 398 ? 11.117 -18.828 31.172 1 34.25 398 ASN B O 1
ATOM 6667 N N . LYS B 1 399 ? 10.328 -17.719 33.062 1 37.41 399 LYS B N 1
ATOM 6668 C CA . LYS B 1 399 ? 11.406 -16.766 33.281 1 37.41 399 LYS B CA 1
ATOM 6669 C C . LYS B 1 399 ? 12.766 -17.453 33.344 1 37.41 399 LYS B C 1
ATOM 6671 O O . LYS B 1 399 ? 13.758 -16.922 32.844 1 37.41 399 LYS B O 1
ATOM 6676 N N . THR B 1 400 ? 12.766 -18.578 33.75 1 40.91 400 THR B N 1
ATOM 6677 C CA . THR B 1 400 ? 14.023 -19.281 33.969 1 40.91 400 THR B CA 1
ATOM 6678 C C . THR B 1 400 ? 14.617 -19.781 32.656 1 40.91 400 THR B C 1
ATOM 6680 O O . THR B 1 400 ? 15.828 -19.703 32.438 1 40.91 400 THR B O 1
ATOM 6683 N N . ASP B 1 401 ? 13.781 -20.219 31.75 1 38.78 401 ASP B N 1
ATOM 6684 C CA . ASP B 1 401 ? 14.25 -20.719 30.453 1 38.78 401 ASP B CA 1
ATOM 6685 C C . ASP B 1 401 ? 14.781 -19.594 29.578 1 38.78 401 ASP B C 1
ATOM 6687 O O . ASP B 1 401 ? 15.734 -19.766 28.812 1 38.78 401 ASP B O 1
ATOM 6691 N N . LEU B 1 402 ? 14.188 -18.375 29.719 1 35 402 LEU B N 1
ATOM 6692 C CA . LEU B 1 402 ? 14.672 -17.156 29.094 1 35 402 LEU B CA 1
ATOM 6693 C C . LEU B 1 402 ? 16.062 -16.797 29.609 1 35 402 LEU B C 1
ATOM 6695 O O . LEU B 1 402 ? 16.953 -16.438 28.828 1 35 402 LEU B O 1
ATOM 6699 N N . MET B 1 403 ? 16.281 -16.844 30.859 1 42.28 403 MET B N 1
ATOM 6700 C CA . MET B 1 403 ? 17.547 -16.484 31.469 1 42.28 403 MET B CA 1
ATOM 6701 C C . MET B 1 403 ? 18.641 -17.484 31.109 1 42.28 403 MET B C 1
ATOM 6703 O O . MET B 1 403 ? 19.828 -17.141 31.062 1 42.28 403 MET B O 1
ATOM 6707 N N . GLY B 1 404 ? 18.312 -18.719 30.938 1 42.16 404 GLY B N 1
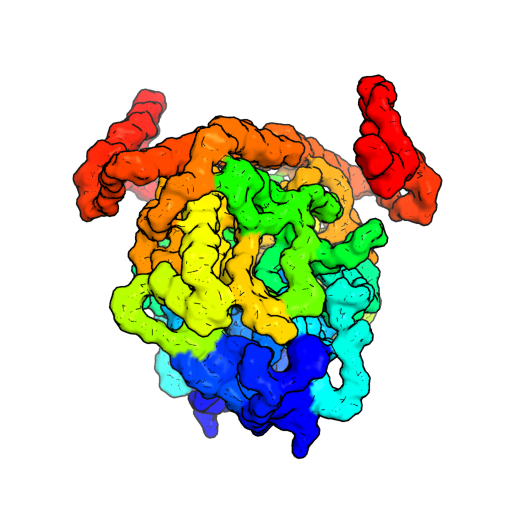ATOM 6708 C CA . GLY B 1 404 ? 19.328 -19.703 30.625 1 42.16 404 GLY B CA 1
ATOM 6709 C C . GLY B 1 404 ? 19.875 -19.547 29.219 1 42.16 404 GLY B C 1
ATOM 6710 O O . GLY B 1 404 ? 21.078 -19.703 29 1 42.16 404 GLY B O 1
ATOM 6711 N N . ARG B 1 405 ? 19.016 -19.406 28.266 1 41.81 405 ARG B N 1
ATOM 6712 C CA . ARG B 1 405 ? 19.453 -19.422 26.859 1 41.81 405 ARG B CA 1
ATOM 6713 C C . ARG B 1 405 ? 20.016 -18.062 26.453 1 41.81 405 ARG B C 1
ATOM 6715 O O . ARG B 1 405 ? 20.953 -18 25.641 1 41.81 405 ARG B O 1
ATOM 6722 N N . PHE B 1 406 ? 19.422 -16.953 26.969 1 37.56 406 PHE B N 1
ATOM 6723 C CA . PHE B 1 406 ? 19.906 -15.617 26.609 1 37.56 406 PHE B CA 1
ATOM 6724 C C . PHE B 1 406 ? 20.625 -14.969 27.781 1 37.56 406 PHE B C 1
ATOM 6726 O O . PHE B 1 406 ? 21.016 -13.797 27.703 1 37.56 406 PHE B O 1
ATOM 6733 N N . GLY B 1 407 ? 20.797 -15.703 28.797 1 33.59 407 GLY B N 1
ATOM 6734 C CA . GLY B 1 407 ? 21.438 -15.148 29.984 1 33.59 407 GLY B CA 1
ATOM 6735 C C . GLY B 1 407 ? 22.859 -14.672 29.719 1 33.59 407 GLY B C 1
ATOM 6736 O O . GLY B 1 407 ? 23.266 -13.617 30.203 1 33.59 407 GLY B O 1
ATOM 6737 N N . GLU B 1 408 ? 23.5 -15.594 29.078 1 40.22 408 GLU B N 1
ATOM 6738 C CA . GLU B 1 408 ? 24.891 -15.172 28.938 1 40.22 408 GLU B CA 1
ATOM 6739 C C . GLU B 1 408 ? 25.016 -13.984 27.984 1 40.22 408 GLU B C 1
ATOM 6741 O O . GLU B 1 408 ? 25.766 -13.047 28.25 1 40.22 408 GLU B O 1
ATOM 6746 N N . THR B 1 409 ? 24.312 -14.062 26.953 1 33.25 409 THR B N 1
ATOM 6747 C CA . THR B 1 409 ? 24.469 -12.961 26.016 1 33.25 409 THR B CA 1
ATOM 6748 C C . THR B 1 409 ? 23.812 -11.688 26.562 1 33.25 409 THR B C 1
ATOM 6750 O O . THR B 1 409 ? 24.344 -10.594 26.391 1 33.25 409 THR B O 1
ATOM 6753 N N . LEU B 1 410 ? 22.75 -11.773 27.359 1 30.61 410 LEU B N 1
ATOM 6754 C CA . LEU B 1 410 ? 22.25 -10.602 28.078 1 30.61 410 LEU B CA 1
ATOM 6755 C C . LEU B 1 410 ? 23.234 -10.148 29.141 1 30.61 410 LEU B C 1
ATOM 6757 O O . LEU B 1 410 ? 23.344 -8.945 29.406 1 30.61 410 LEU B O 1
ATOM 6761 N N . ARG B 1 411 ? 23.844 -11.031 29.719 1 34.84 411 ARG B N 1
ATOM 6762 C CA . ARG B 1 411 ? 24.891 -10.641 30.672 1 34.84 411 ARG B CA 1
ATOM 6763 C C . ARG B 1 411 ? 26.031 -9.93 29.969 1 34.84 411 ARG B C 1
ATOM 6765 O O . ARG B 1 411 ? 26.594 -8.961 30.484 1 34.84 411 ARG B O 1
ATOM 6772 N N . LYS B 1 412 ? 26.422 -10.43 28.875 1 37.84 412 LYS B N 1
ATOM 6773 C CA . LYS B 1 412 ? 27.562 -9.781 28.25 1 37.84 412 LYS B CA 1
ATOM 6774 C C . LYS B 1 412 ? 27.188 -8.398 27.734 1 37.84 412 LYS B C 1
ATOM 6776 O O . LYS B 1 412 ? 27.984 -7.457 27.828 1 37.84 412 LYS B O 1
ATOM 6781 N N . ASN B 1 413 ? 26.062 -8.289 27.141 1 30.55 413 ASN B N 1
ATOM 6782 C CA . ASN B 1 413 ? 25.719 -6.961 26.656 1 30.55 413 ASN B CA 1
ATOM 6783 C C . ASN B 1 413 ? 25.359 -6.02 27.797 1 30.55 413 ASN B C 1
ATOM 6785 O O . ASN B 1 413 ? 25.531 -4.805 27.688 1 30.55 413 ASN B O 1
ATOM 6789 N N . LEU B 1 414 ? 24.812 -6.555 28.891 1 31.31 414 LEU B N 1
ATOM 6790 C CA . LEU B 1 414 ? 24.641 -5.707 30.062 1 31.31 414 LEU B CA 1
ATOM 6791 C C . LEU B 1 414 ? 25.984 -5.5 30.781 1 31.31 414 LEU B C 1
ATOM 6793 O O . LEU B 1 414 ? 26.188 -4.469 31.422 1 31.31 414 LEU B O 1
ATOM 6797 N N . GLY B 1 415 ? 26.859 -6.496 30.828 1 33.12 415 GLY B N 1
ATOM 6798 C CA . GLY B 1 415 ? 28.109 -6.332 31.562 1 33.12 415 GLY B CA 1
ATOM 6799 C C . GLY B 1 415 ? 29.016 -5.273 30.969 1 33.12 415 GLY B C 1
ATOM 6800 O O . GLY B 1 415 ? 29.891 -4.738 31.672 1 33.12 415 GLY B O 1
ATOM 6801 N N . GLN B 1 416 ? 29.219 -5.258 29.703 1 32.28 416 GLN B N 1
ATOM 6802 C CA . GLN B 1 416 ? 30.234 -4.273 29.312 1 32.28 416 GLN B CA 1
ATOM 6803 C C . GLN B 1 416 ? 29.766 -2.855 29.609 1 32.28 416 GLN B C 1
ATOM 6805 O O . GLN B 1 416 ? 30.5 -1.894 29.406 1 32.28 416 GLN B O 1
ATOM 6810 N N . ARG B 1 417 ? 28.5 -2.742 30.109 1 28.48 417 ARG B N 1
ATOM 6811 C CA . ARG B 1 417 ? 28.188 -1.388 30.562 1 28.48 417 ARG B CA 1
ATOM 6812 C C . ARG B 1 417 ? 28.812 -1.117 31.922 1 28.48 417 ARG B C 1
ATOM 6814 O O . ARG B 1 417 ? 28.688 -0.015 32.469 1 28.48 417 ARG B O 1
ATOM 6821 N N . ASP B 1 418 ? 29.219 -2.15 32.688 1 29.08 418 ASP B N 1
ATOM 6822 C CA . ASP B 1 418 ? 29.531 -1.737 34.062 1 29.08 418 ASP B CA 1
ATOM 6823 C C . ASP B 1 418 ? 30.75 -0.816 34.094 1 29.08 418 ASP B C 1
ATOM 6825 O O . ASP B 1 418 ? 31.094 -0.262 35.156 1 29.08 418 ASP B O 1
ATOM 6829 N N . GLY B 1 419 ? 31.797 -1.049 33.344 1 27.97 419 GLY B N 1
ATOM 6830 C CA . GLY B 1 419 ? 32.906 -0.268 33.844 1 27.97 419 GLY B CA 1
ATOM 6831 C C . GLY B 1 419 ? 32.625 1.221 33.906 1 27.97 419 GLY B C 1
ATOM 6832 O O . GLY B 1 419 ? 33.031 1.907 34.844 1 27.97 419 GLY B O 1
ATOM 6833 N N . ASP B 1 420 ? 32.469 1.913 32.875 1 25.38 420 ASP B N 1
ATOM 6834 C CA . ASP B 1 420 ? 32.719 3.342 33.031 1 25.38 420 ASP B CA 1
ATOM 6835 C C . ASP B 1 420 ? 31.5 4.055 33.625 1 25.38 420 ASP B C 1
ATOM 6837 O O . ASP B 1 420 ? 31.469 5.285 33.688 1 25.38 420 ASP B O 1
ATOM 6841 N N . ALA B 1 421 ? 30.312 3.398 33.906 1 23.69 421 ALA B N 1
ATOM 6842 C CA . ALA B 1 421 ? 29.328 4.312 34.469 1 23.69 421 ALA B CA 1
ATOM 6843 C C . ALA B 1 421 ? 29.453 4.371 36 1 23.69 421 ALA B C 1
ATOM 6845 O O . ALA B 1 421 ? 28.828 3.578 36.719 1 23.69 421 ALA B O 1
ATOM 6846 N N . ARG B 1 422 ? 30.484 4.359 36.781 1 25.69 422 ARG B N 1
ATOM 6847 C CA . ARG B 1 422 ? 30.328 4.719 38.188 1 25.69 422 ARG B CA 1
ATOM 6848 C C . ARG B 1 422 ? 29.328 5.855 38.344 1 25.69 422 ARG B C 1
ATOM 6850 O O . ARG B 1 422 ? 28.609 5.914 39.344 1 25.69 422 ARG B O 1
ATOM 6857 N N . SER B 1 423 ? 29.5 7.047 37.906 1 20.38 423 SER B N 1
ATOM 6858 C CA . SER B 1 423 ? 29.078 8.195 38.719 1 20.38 423 SER B CA 1
ATOM 6859 C C . SER B 1 423 ? 27.562 8.398 38.625 1 20.38 423 SER B C 1
ATOM 6861 O O . SER B 1 423 ? 27 9.219 39.344 1 20.38 423 SER B O 1
ATOM 6863 N N . VAL B 1 424 ? 26.797 8.023 37.562 1 21.73 424 VAL B N 1
ATOM 6864 C CA . VAL B 1 424 ? 25.594 8.859 37.625 1 21.73 424 VAL B CA 1
ATOM 6865 C C . VAL B 1 424 ? 24.547 8.227 38.531 1 21.73 424 VAL B C 1
ATOM 6867 O O . VAL B 1 424 ? 24.156 7.074 38.344 1 21.73 424 VAL B O 1
ATOM 6870 N N . GLY B 1 425 ? 24.438 8.477 39.906 1 21.14 425 GLY B N 1
ATOM 6871 C CA . GLY B 1 425 ? 23.594 8.227 41.062 1 21.14 425 GLY B CA 1
ATOM 6872 C C . GLY B 1 425 ? 22.109 8.328 40.75 1 21.14 425 GLY B C 1
ATOM 6873 O O . GLY B 1 425 ? 21.328 8.781 41.594 1 21.14 425 GLY B O 1
ATOM 6874 N N . THR B 1 426 ? 21.453 7.934 39.906 1 21.56 426 THR B N 1
ATOM 6875 C CA . THR B 1 426 ? 20.109 8.469 39.812 1 21.56 426 THR B CA 1
ATOM 6876 C C . THR B 1 426 ? 19.203 7.918 40.906 1 21.56 426 THR B C 1
ATOM 6878 O O . THR B 1 426 ? 19.094 6.703 41.062 1 21.56 426 THR B O 1
ATOM 6881 N N . GLY B 1 427 ? 19.156 8.547 42.125 1 20.78 427 GLY B N 1
ATOM 6882 C CA . GLY B 1 427 ? 18.266 8.391 43.281 1 20.78 427 GLY B CA 1
ATOM 6883 C C . GLY B 1 427 ? 16.859 8.031 42.875 1 20.78 427 GLY B C 1
ATOM 6884 O O . GLY B 1 427 ? 16.453 8.227 41.719 1 20.78 427 GLY B O 1
ATOM 6885 N N . PRO B 1 428 ? 16.172 7.188 43.656 1 25.62 428 PRO B N 1
ATOM 6886 C CA . PRO B 1 428 ? 14.797 6.695 43.562 1 25.62 428 PRO B CA 1
ATOM 6887 C C . PRO B 1 428 ? 13.781 7.82 43.406 1 25.62 428 PRO B C 1
ATOM 6889 O O . PRO B 1 428 ? 12.75 7.637 42.75 1 25.62 428 PRO B O 1
ATOM 6892 N N . ASP B 1 429 ? 13.82 8.953 44.219 1 21.5 429 ASP B N 1
ATOM 6893 C CA . ASP B 1 429 ? 13.125 10.211 44.5 1 21.5 429 ASP B CA 1
ATOM 6894 C C . ASP B 1 429 ? 13.086 11.094 43.25 1 21.5 429 ASP B C 1
ATOM 6896 O O . ASP B 1 429 ? 12.383 12.109 43.219 1 21.5 429 ASP B O 1
ATOM 6900 N N . ALA B 1 430 ? 14 11.211 42.406 1 19.25 430 ALA B N 1
ATOM 6901 C CA . ALA B 1 430 ? 14.125 12.461 41.656 1 19.25 430 ALA B CA 1
ATOM 6902 C C . ALA B 1 430 ? 13 12.602 40.625 1 19.25 430 ALA B C 1
ATOM 6904 O O . ALA B 1 430 ? 13.008 13.531 39.812 1 19.25 430 ALA B O 1
ATOM 6905 N N . LEU B 1 431 ? 12.109 12.094 40.344 1 20.44 431 LEU B N 1
ATOM 6906 C CA . LEU B 1 431 ? 11.266 13.102 39.688 1 20.44 431 LEU B CA 1
ATOM 6907 C C . LEU B 1 431 ? 10.789 14.133 40.719 1 20.44 431 LEU B C 1
ATOM 6909 O O . LEU B 1 431 ? 10.18 15.141 40.344 1 20.44 431 LEU B O 1
ATOM 6913 N N . SER B 1 432 ? 10.859 14.062 42.031 1 18.95 432 SER B N 1
ATOM 6914 C CA . SER B 1 432 ? 10.797 15.047 43.094 1 18.95 432 SER B CA 1
ATOM 6915 C C . SER B 1 432 ? 12.094 15.836 43.219 1 18.95 432 SER B C 1
ATOM 6917 O O . SER B 1 432 ? 12.062 17.047 43.469 1 18.95 432 SER B O 1
ATOM 6919 N N . ARG B 1 433 ? 13.258 15.922 43.688 1 20.52 433 ARG B N 1
ATOM 6920 C CA . ARG B 1 433 ? 13.953 17.188 43.906 1 20.52 433 ARG B CA 1
ATOM 6921 C C . ARG B 1 433 ? 14.258 17.875 42.562 1 20.52 433 ARG B C 1
ATOM 6923 O O . ARG B 1 433 ? 14.547 19.078 42.531 1 20.52 433 ARG B O 1
ATOM 6930 N N . HIS B 1 434 ? 14.797 17.516 41.531 1 18.98 434 HIS B N 1
ATOM 6931 C CA . HIS B 1 434 ? 15.32 18.703 40.875 1 18.98 434 HIS B CA 1
ATOM 6932 C C . HIS B 1 434 ? 14.18 19.594 40.375 1 18.98 434 HIS B C 1
ATOM 6934 O O . HIS B 1 434 ? 14.422 20.578 39.656 1 18.98 434 HIS B O 1
ATOM 6940 N N . LEU B 1 435 ? 12.836 19.578 40.75 1 18.17 435 LEU B N 1
ATOM 6941 C CA . LEU B 1 435 ? 12.055 20.797 40.969 1 18.17 435 LEU B CA 1
ATOM 6942 C C . LEU B 1 435 ? 12.367 21.406 42.312 1 18.17 435 LEU B C 1
ATOM 6944 O O . LEU B 1 435 ? 11.781 22.438 42.688 1 18.17 435 LEU B O 1
ATOM 6948 N N . ASN B 1 436 ? 13 20.781 43.375 1 17.95 436 ASN B N 1
ATOM 6949 C CA . ASN B 1 436 ? 13.273 21.672 44.469 1 17.95 436 ASN B CA 1
ATOM 6950 C C . ASN B 1 436 ? 14.461 22.578 44.188 1 17.95 436 ASN B C 1
ATOM 6952 O O . ASN B 1 436 ? 14.734 23.516 44.969 1 17.95 436 ASN B O 1
ATOM 6956 N N . ARG B 1 437 ? 15.664 22.484 43.781 1 18.28 437 ARG B N 1
ATOM 6957 C CA . ARG B 1 437 ? 16.266 23.797 43.594 1 18.28 437 ARG B CA 1
ATOM 6958 C C . ARG B 1 437 ? 15.859 24.391 42.25 1 18.28 437 ARG B C 1
ATOM 6960 O O . ARG B 1 437 ? 15.812 23.672 41.25 1 18.28 437 ARG B O 1
#

Nearest PDB structures (foldseek):
  3akj-assembly1_A  TM=7.202E-01  e=3.874E-11  Helicobacter pylori J99
  3akl-assembly1_B  TM=6.979E-01  e=1.262E-10  Helicobacter pylori J99
  3akk-assembly2_D  TM=6.995E-01  e=2.342E-10  Helicobacter pylori J99
  3akk-assembly2_C  TM=6.968E-01  e=2.620E-10  Helicobacter pylori J99
  3akl-assembly2_D  TM=6.754E-01  e=9.028E-10  Helicobacter pylori J99

Sequence (874 aa):
MPRKLIMCGDHPVLAFEYDPESGRACSSGEVLDHDRLPLEFTTHGKSALYAKRIDEWWRSRAIPSTRDGICRVLESLGAASTDELLDRTYGLSLSDQYWVRREDDPAEWKDVNFFDNPFDEALGEILLTSYSSSRDISLNVPDVSTGGDLPKRWTIDRATGRRLLVKSGRTGQEPMNEVIASRLCMRLGVPAVRYSLARNGNRLVSTCADMLSNHEELVSAWQVLQSVKAVNGLNSHDQWIRAAVGFGADERAVRDATDDWLVVDYLMRNTDRHYNNFGLIRDIETLEVRPAPIYDTGASLWSGELDVDGRDWFAKPFYTATGEPSALRQLRLVEDWSRFDLDALSDWPDEAAHELSRMRMFAPERLDAIRVQLVKRIGMLRRIREGEVLRVSGPIRNKTDLMGRFGETLRKNLGQRDGDARSVGTGPDALSRHLNRMPRKLIMCGDHPVLAFEYDPESGRACSSGEVLDHDRLPLEFTTHGKSALYAKRIDEWWRSRAIPSTRDGICRVLESLGAASTDELLDRTYGLSLSDQYWVRREDDPAEWKDVNFFDNPFDEALGEILLTSYSSSRDISLNVPDVSTGGDLPKRWTIDRATGRRLLVKSGRTGQEPMNEVIASRLCMRLGVPAVRYSLARNGNRLVSTCADMLSNHEELVSAWQVLQSVKAVNGLNSHDQWIRAAVGFGADERAVRDATDDWLVVDYLMRNTDRHYNNFGLIRDIETLEVRPAPIYDTGASLWSGELDVDGRDWFAKPFYTATGEPSALRQLRLVEDWSRFDLDALSDWPDEAAHELSRMRMFAPERLDAIRVQLVKRIGMLRRIREGEVLRVSGPIRNKTDLMGRFGETLRKNLGQRDGDARSVGTGPDALSRHLNR

Radius of gyration: 29.24 Å; Cα contacts (8 Å, |Δi|>4): 1503; chains: 2; bounding box: 77×74×82 Å

pLDDT: mean 83.54, std 21.29, range [17.39, 98.81]

Foldseek 3Di:
DFKKFKDQAQRTAWIFDADPVVRFTDAFIDGDHPLLDQLLQFFAQHGNRGRVSVRVVQQLQFEDPLAVLVVVLCVLVVHDDLSRLSSVEQSAALQGRIGMDTPPDPDHSVAQHPQQDPDDFQSLLVQQPVDRPDSDDDSSARNRRDYDHFRKGWDADPVPRFIKIKTFDDQLQLQLLQQLLQVVCVLFVAFAWHWDWDDDDPGIIIMTTRQDHNQKHWDFLVSQLRNHRADPPDFPVVSSLVSQVVQAEDSVQVLVNLLSVLLSCLLFVQADPERRQWGWMAGSVVRHIGTRTGGRRRRGLCRPHDDLDQDAACHDDRCNPVPDRCSVVSNLSRDDLVSGDLVSCVCSLVVSLVSSPVVVPDDPVSSVSSSVNSVVSSVVSVCVVVVNPPPPPDPPPDPVSCCVPCVVVVCVVVVVVPPPPPDDPPDPAVVYPVVPD/DFKKFKDQAQRTAWIFDADPVVRFTDAFIDGDHPLLDQLQQFFAQHGNRGRVSVRVVQQLQFEDPLAVLVVVLCVLVVHDDLSRLSSVEQSAALQGRIGMDTPPDPDHSVAQHPQQDPDDFQSLLVQQPVDRPDSDDDSSARNRRDYDHFRKGWDADPVPRFIKIKTFDDQLQLQLLQQLLQVVCVLFVAFAWHWDWDDDDPGIIIMTTRQDHNQKHWDFLVSQLRNHRADPPDFPVVSSLVSQVVQAEDSVQVLVNLLSVLLSCLLFVQADPERRQWGWMAGSVVRHIGTGTGGRRRRGLCRPHDDQDQDAACHDDRCNPVPDRCSVVSNLSRDDLVSGDLVSCVCSLVVSLVSSPVVVPDDPVSSVSSSVNSVVSSVVSVCVVVVNPPPPPDPPPDPVSCCVVCVVVVCVVVVVVPPPPPPDPPDPQPVPPVVVD

InterPro domains:
  IPR012893 HipA-like, C-terminal [PF07804] (146-300)